Protein AF-A0A358CV24-F1 (afdb_monomer_lite)

Foldseek 3Di:
DVVVLLVLLLVQLQFQAEEEEEEQEQAQWDHDPDPLPTAGDPLLLVLQVLQLPFPNGAAEYFYLAAQVSCCVRHVHDPSYWYHYNQRCDTPDPDNPDQDPVQVVLQVVLVVVLVVLCVVDVQWDWDDDSFKIKIACPPPDPVSLVVSVVCCCVPSCPDPQWHWDDDDRMIMIGNDDHANCVNVVVVCVVSVGPEYEYEYADPSCLSNLVNHDDSYAFEYEDDDDHSGPYYDDGNVVSSVSSNSSSLSSVLLSLLVPQQPPVQWAWAFLLFKIFTAHLQRKGQWIAPLGLQHFTQHPCLFFNVLLWIKGKAAPPHDPDWDKDADPLASWIWTDDPFKIKTWHKFNPPVVLQDDRFKIKIKIKMFGFHKMKIKGWTQTRSVPAQWDWDDDAQFIWTPPDPATKTKGWHPWDWDWDDDDSYIMIMTMDGDPGDMTMIITITRDNDSDDDPPADPVRSVVRNRCVRCVLLVQWAADPPPRVVLSNVLNLQSSQQNNNQLAGFLDSAWFADLDQQEARTGGRSWRFLQSQLVSQLSRLNGVRNPSLVSNLSNVLVLCVPDPALLRDARTDHSNNHQWDDKDWDCSTCGNSSHDTTIRTGPSRPWRQLLSLQSLLVSLLSCVVSVHPDDVSSLVSLVRSLVSLVVDLPDFTLYPVNFPDDGFAFLLSLLSSLNSLVSNQCCCCVPVVDHDVVSVVVSVVSLVVSVVFQQDPVLLERDGGGPDNWHFPSNLVCCVSPSDPCPDSSSVSRVVSQCVAADDVQFGWRTDDDRPGDDDGDTDDVD

Secondary structure (DSSP, 8-state):
-HHHHHHHHHHHTTSSSEEEEEESBTTTB---SSGGG----HHHHHHHHHHHHSTTEEEEEE-SS-HHHHHHHH---TTEEEEETTTTEESTT---PPPHHHHHHHHHHHHHHHHHHTT-TT-EEEE-SSEEEEE-TTS-HHHHHHHHHHHHHTGGGSTT-EEEEETTEEEEE-S---HHHHHHHHHHHHT-SEEEEEE-SGGGHHHHTT--TT-EEEEESSS--S-SEEESSHHHHHHHHHHHHHHHHHHHHHHTPPPGGGPEEEE-SS-EEEE-TTSEEEEEESSSTTS-EEE-HHHH-GGG-EEEEEESS--S--EEEESSSSS-EEEEETTEEEEEEE--GGGGGGSPSS-EEEEEEEEEEEEEEEEEE--BGGGTB-B-EEEETTEEEETT-SS-EEEE-TT-EEEEEEETTEEEEEEEEEEESSPEEEEEEES----S--TTS-HHHHHHHHHHHHHHHHTT----SSSHHHHHHHHHHHHHHB-TTT--B-S-S-EEEESSTT-S-EEE--SEEHHHHHHHHHHHHTTT--HHHHHHHHHHHHHHTTSS-GGG--SEE-TTSPPPPPPEE-TTS--GGG----EES-GGGG---GGGHHHHHHHHHHHHHTT----HHHHHHHHHHHHHHHHHTTS-B-TTTT-SS--B-BHHHHHHHHHHHHHHHHHHHHHH----HHHHHHHHHHHHHHHHHSEETTTTEE-SBTT----BGGGGHHHHTTSS-TT-HHHHHHHHHHHHHHEETTEE-SB-S--SS-S----BS--

Structure (mmCIF, N/CA/C/O backbone):
data_AF-A0A358CV24-F1
#
_entry.id   AF-A0A358CV24-F1
#
loop_
_atom_site.group_PDB
_atom_site.id
_atom_site.type_symbol
_atom_site.label_atom_id
_atom_site.label_alt_id
_atom_site.label_comp_id
_atom_site.label_asym_id
_atom_site.label_entity_id
_atom_site.label_seq_id
_atom_site.pdbx_PDB_ins_code
_atom_site.Cartn_x
_atom_site.Cartn_y
_atom_site.Cartn_z
_atom_site.occupancy
_atom_site.B_iso_or_equiv
_atom_site.auth_seq_id
_atom_site.auth_comp_id
_atom_site.auth_asym_id
_atom_site.auth_atom_id
_atom_site.pdbx_PDB_model_num
ATOM 1 N N . MET A 1 1 ? -17.899 -28.640 7.173 1.00 50.25 1 MET A N 1
ATOM 2 C CA . MET A 1 1 ? -17.112 -29.830 6.789 1.00 50.25 1 MET A CA 1
ATOM 3 C C . MET A 1 1 ? -16.443 -29.662 5.431 1.00 50.25 1 MET A C 1
ATOM 5 O O . MET A 1 1 ? -15.224 -29.727 5.407 1.00 50.25 1 MET A O 1
ATOM 9 N N . GLU A 1 2 ? -17.161 -29.410 4.322 1.00 50.69 2 GLU A N 1
ATOM 10 C CA . GLU A 1 2 ? -16.498 -29.145 3.020 1.00 50.69 2 GLU A CA 1
ATOM 11 C C . GLU A 1 2 ? -15.586 -27.906 3.051 1.00 50.69 2 GLU A C 1
ATOM 13 O O . GLU A 1 2 ? -14.439 -27.991 2.618 1.00 50.69 2 GLU A O 1
ATOM 18 N N . ASP A 1 3 ? -16.051 -26.803 3.649 1.00 61.97 3 ASP A N 1
ATOM 19 C CA . ASP A 1 3 ? -15.240 -25.586 3.827 1.00 61.97 3 ASP A CA 1
ATOM 20 C C . ASP A 1 3 ? -14.029 -25.799 4.755 1.00 61.97 3 ASP A C 1
ATOM 22 O O . ASP A 1 3 ? -13.012 -25.124 4.607 1.00 61.97 3 ASP A O 1
ATOM 26 N N . ASP A 1 4 ? -14.105 -26.757 5.686 1.00 83.38 4 ASP A N 1
ATOM 27 C CA . ASP A 1 4 ? -13.042 -27.012 6.667 1.00 83.38 4 ASP A CA 1
ATOM 28 C C . ASP A 1 4 ? -11.861 -27.759 6.030 1.00 83.38 4 ASP A C 1
ATOM 30 O O . ASP A 1 4 ? -10.704 -27.450 6.318 1.00 83.38 4 ASP A O 1
ATOM 34 N N . LEU A 1 5 ? -12.138 -28.710 5.125 1.00 89.56 5 LEU A N 1
ATOM 35 C CA . LEU A 1 5 ? -11.094 -29.386 4.349 1.00 89.56 5 LEU A CA 1
ATOM 36 C C . LEU A 1 5 ? -10.390 -28.398 3.417 1.00 89.56 5 LEU A C 1
ATOM 38 O O . LEU A 1 5 ? -9.167 -28.417 3.313 1.00 89.56 5 LEU A O 1
ATOM 42 N N . ASP A 1 6 ? -11.139 -27.516 2.758 1.00 85.38 6 ASP A N 1
ATOM 43 C CA . ASP A 1 6 ? -10.548 -26.521 1.865 1.00 85.38 6 ASP A CA 1
ATOM 44 C C . ASP A 1 6 ? -9.638 -25.539 2.615 1.00 85.38 6 ASP A C 1
ATOM 46 O O . ASP A 1 6 ? -8.533 -25.259 2.150 1.00 85.38 6 ASP A O 1
ATOM 50 N N . GLN A 1 7 ? -10.035 -25.092 3.810 1.00 81.69 7 GLN A N 1
ATOM 51 C CA . GLN A 1 7 ? -9.169 -24.290 4.679 1.00 81.69 7 GLN A CA 1
ATOM 52 C C . GLN A 1 7 ? -7.921 -25.060 5.129 1.00 81.69 7 GLN A C 1
ATOM 54 O O . GLN A 1 7 ? -6.823 -24.499 5.145 1.00 81.69 7 GLN A O 1
ATOM 59 N N . ALA A 1 8 ? -8.058 -26.346 5.467 1.00 88.94 8 ALA A N 1
ATOM 60 C CA . ALA A 1 8 ? -6.922 -27.185 5.841 1.00 88.94 8 ALA A CA 1
ATOM 61 C C . ALA A 1 8 ? -5.936 -27.369 4.673 1.00 88.94 8 ALA A C 1
ATOM 63 O O . ALA A 1 8 ? -4.725 -27.264 4.871 1.00 88.94 8 ALA A O 1
ATOM 64 N N . LEU A 1 9 ? -6.443 -27.568 3.451 1.00 93.50 9 LEU A N 1
ATOM 65 C CA . LEU A 1 9 ? -5.630 -27.656 2.235 1.00 93.50 9 LEU A CA 1
ATOM 66 C C . LEU A 1 9 ? -4.937 -26.325 1.907 1.00 93.50 9 LEU A C 1
ATOM 68 O O . LEU A 1 9 ? -3.766 -26.318 1.536 1.00 93.50 9 LEU A O 1
ATOM 72 N N . GLU A 1 10 ? -5.611 -25.190 2.092 1.00 85.06 10 GLU A N 1
ATOM 73 C CA . GLU A 1 10 ? -5.002 -23.864 1.927 1.00 85.06 10 GLU A CA 1
ATOM 74 C C . GLU A 1 10 ? -3.920 -23.574 2.974 1.00 85.06 10 GLU A C 1
ATOM 76 O O . GLU A 1 10 ? -2.909 -22.941 2.660 1.00 85.06 10 GLU A O 1
ATOM 81 N N . ALA A 1 11 ? -4.106 -24.040 4.211 1.00 82.94 11 ALA A N 1
ATOM 82 C CA . ALA A 1 11 ? -3.121 -23.895 5.275 1.00 82.94 11 ALA A CA 1
ATOM 83 C C . ALA A 1 11 ? -1.890 -24.778 5.027 1.00 82.94 11 ALA A C 1
ATOM 85 O O . ALA A 1 11 ? -0.759 -24.284 5.068 1.00 82.94 11 ALA A O 1
ATOM 86 N N . ILE A 1 12 ? -2.090 -26.066 4.717 1.00 92.94 12 ILE A N 1
ATOM 87 C CA . ILE A 1 12 ? -0.984 -27.002 4.479 1.00 92.94 12 ILE A CA 1
ATOM 88 C C . ILE A 1 12 ? -0.220 -26.676 3.187 1.00 92.94 12 ILE A C 1
ATOM 90 O O . ILE A 1 12 ? 0.981 -26.922 3.111 1.00 92.94 12 ILE A O 1
ATOM 94 N N . ALA A 1 13 ? -0.848 -26.018 2.204 1.00 90.12 13 ALA A N 1
ATOM 95 C CA . ALA A 1 13 ? -0.167 -25.515 1.008 1.00 90.12 13 ALA A CA 1
ATOM 96 C C . ALA A 1 13 ? 0.990 -24.542 1.313 1.00 90.12 13 ALA A C 1
ATOM 98 O O . ALA A 1 13 ? 1.852 -24.324 0.461 1.00 90.12 13 ALA A O 1
ATOM 99 N N . ARG A 1 14 ? 1.038 -23.954 2.516 1.00 84.50 14 ARG A N 1
ATOM 100 C CA . ARG A 1 14 ? 2.019 -22.929 2.917 1.00 84.50 14 ARG A CA 1
ATOM 101 C C . ARG A 1 14 ? 3.215 -23.482 3.697 1.00 84.50 14 ARG A C 1
ATOM 103 O O . ARG A 1 14 ? 4.063 -22.712 4.143 1.00 84.50 14 ARG A O 1
ATOM 110 N N . VAL A 1 15 ? 3.305 -24.798 3.900 1.00 81.25 15 VAL A N 1
ATOM 111 C CA . VAL A 1 15 ? 4.433 -25.397 4.639 1.00 81.25 15 VAL A CA 1
ATOM 112 C C . VAL A 1 15 ? 5.719 -25.377 3.802 1.00 81.25 15 VAL A C 1
ATOM 114 O O . VAL A 1 15 ? 5.640 -25.475 2.583 1.00 81.25 15 VAL A O 1
ATOM 117 N N . PRO A 1 16 ? 6.924 -25.288 4.387 1.00 73.44 16 PRO A N 1
ATOM 118 C CA . PRO A 1 16 ? 8.163 -25.217 3.607 1.00 73.44 16 PRO A CA 1
ATOM 119 C C . PRO A 1 16 ? 8.353 -26.386 2.630 1.00 73.44 16 PRO A C 1
ATOM 121 O O . PRO A 1 16 ? 8.578 -26.157 1.443 1.00 73.44 16 PRO A O 1
ATOM 124 N N . ILE A 1 17 ? 8.194 -27.626 3.110 1.00 86.94 17 ILE A N 1
ATOM 125 C CA . ILE A 1 17 ? 8.316 -28.846 2.298 1.00 86.94 17 ILE A CA 1
ATOM 126 C C . ILE A 1 17 ? 7.053 -29.687 2.477 1.00 86.94 17 ILE A C 1
ATOM 128 O O . ILE A 1 17 ? 6.756 -30.127 3.595 1.00 86.94 17 ILE A O 1
ATOM 132 N N . LEU A 1 18 ? 6.319 -29.896 1.384 1.00 95.19 18 LEU A N 1
ATOM 133 C CA . LEU A 1 18 ? 5.035 -30.595 1.356 1.00 95.19 18 LEU A CA 1
ATOM 134 C C . LEU A 1 18 ? 5.165 -31.950 0.654 1.00 95.19 18 LEU A C 1
ATOM 136 O O . LEU A 1 18 ? 5.666 -32.012 -0.469 1.00 95.19 18 LEU A O 1
ATOM 140 N N . LEU A 1 19 ? 4.666 -33.016 1.282 1.00 96.94 19 LEU A N 1
ATOM 141 C CA . LEU A 1 19 ? 4.455 -34.314 0.637 1.00 96.94 19 LEU A CA 1
ATOM 142 C C . LEU A 1 19 ? 2.957 -34.531 0.394 1.00 96.94 19 LEU A C 1
ATOM 144 O O . LEU A 1 19 ? 2.174 -34.559 1.339 1.00 96.94 19 LEU A O 1
ATOM 148 N N . VAL A 1 20 ? 2.565 -34.709 -0.864 1.00 97.81 20 VAL A N 1
ATOM 149 C CA . VAL A 1 20 ? 1.206 -35.083 -1.269 1.00 97.81 20 VAL A CA 1
ATOM 150 C C . VAL A 1 20 ? 1.225 -36.550 -1.679 1.00 97.81 20 VAL A C 1
ATOM 152 O O . VAL A 1 20 ? 1.819 -36.906 -2.693 1.00 97.81 20 VAL A O 1
ATOM 155 N N . ALA A 1 21 ? 0.606 -37.411 -0.884 1.00 96.62 21 ALA A N 1
ATOM 156 C CA . ALA A 1 21 ? 0.540 -38.841 -1.140 1.00 96.62 21 ALA A CA 1
ATOM 157 C C . ALA A 1 21 ? -0.914 -39.295 -1.335 1.00 96.62 21 ALA A C 1
ATOM 159 O O . ALA A 1 21 ? -1.836 -38.738 -0.738 1.00 96.62 21 ALA A O 1
ATOM 160 N N . THR A 1 22 ? -1.139 -40.296 -2.182 1.00 96.19 22 THR A N 1
ATOM 161 C CA . THR A 1 22 ? -2.480 -40.858 -2.408 1.00 96.19 22 THR A CA 1
ATOM 162 C C . THR A 1 22 ? -2.425 -42.374 -2.557 1.00 96.19 22 THR A C 1
ATOM 164 O O . THR A 1 22 ? -1.415 -42.905 -3.026 1.00 96.19 22 THR A O 1
ATOM 167 N N . ASP A 1 23 ? -3.526 -43.061 -2.251 1.00 94.44 23 ASP A N 1
ATOM 168 C CA . ASP A 1 23 ? -3.770 -44.401 -2.788 1.00 94.44 23 ASP A CA 1
ATOM 169 C C . ASP A 1 23 ? -4.151 -44.340 -4.276 1.00 94.44 23 ASP A C 1
ATOM 171 O O . ASP A 1 23 ? -4.514 -43.283 -4.806 1.00 94.44 23 ASP A O 1
ATOM 175 N N . TYR A 1 24 ? -4.031 -45.468 -4.971 1.00 92.25 24 TYR A N 1
ATOM 176 C CA . TYR A 1 24 ? -4.397 -45.617 -6.373 1.00 92.25 24 TYR A CA 1
ATOM 177 C C . TYR A 1 24 ? -5.836 -46.112 -6.556 1.00 92.25 24 TYR A C 1
ATOM 179 O O . TYR A 1 24 ? -6.666 -45.387 -7.113 1.00 92.25 24 TYR A O 1
ATOM 187 N N . ASP A 1 25 ? -6.125 -47.341 -6.125 1.00 87.19 25 ASP A N 1
ATOM 188 C CA . ASP A 1 25 ? -7.448 -47.957 -6.261 1.00 87.19 25 ASP A CA 1
ATOM 189 C C . ASP A 1 25 ? -8.433 -47.260 -5.324 1.00 87.19 25 ASP A C 1
ATOM 191 O O . ASP A 1 25 ? -8.029 -46.804 -4.272 1.00 87.19 25 ASP A O 1
ATOM 195 N N . GLY A 1 26 ? -9.683 -47.056 -5.746 1.00 86.69 26 GLY A N 1
ATOM 196 C CA . GLY A 1 26 ? -10.725 -46.368 -4.966 1.00 86.69 26 GLY A CA 1
ATOM 197 C C . GLY A 1 26 ? -10.487 -44.887 -4.632 1.00 86.69 26 GLY A C 1
ATOM 198 O O . GLY A 1 26 ? -11.436 -44.193 -4.261 1.00 86.69 26 GLY A O 1
ATOM 199 N N . THR A 1 27 ? -9.273 -44.376 -4.854 1.00 91.81 27 THR A N 1
ATOM 200 C CA . THR A 1 27 ? -8.862 -42.993 -4.587 1.00 91.81 27 THR A CA 1
ATOM 201 C C . THR A 1 27 ? -8.550 -42.222 -5.873 1.00 91.81 27 THR A C 1
ATOM 203 O O . THR A 1 27 ? -9.258 -41.272 -6.200 1.00 91.81 27 THR A O 1
ATOM 206 N N . LEU A 1 28 ? -7.518 -42.607 -6.636 1.00 91.62 28 LEU A N 1
ATOM 207 C CA . LEU A 1 28 ? -7.217 -41.983 -7.937 1.00 91.62 28 LEU A CA 1
ATOM 208 C C . LEU A 1 28 ? -8.017 -42.610 -9.077 1.00 91.62 28 LEU A C 1
ATOM 210 O O . LEU A 1 28 ? -8.346 -41.920 -10.041 1.00 91.62 28 LEU A O 1
ATOM 214 N N . SER A 1 29 ? -8.308 -43.905 -8.975 1.00 90.25 29 SER A N 1
ATOM 215 C CA . SER A 1 29 ? -9.131 -44.672 -9.906 1.00 90.25 29 SER A CA 1
ATOM 216 C C . SER A 1 29 ? -10.396 -45.150 -9.195 1.00 90.25 29 SER A C 1
ATOM 218 O O . SER A 1 29 ? -10.296 -45.665 -8.086 1.00 90.25 29 SER A O 1
ATOM 220 N N . PRO A 1 30 ? -11.584 -45.080 -9.818 1.00 86.69 30 PRO A N 1
ATOM 221 C CA . PRO A 1 30 ? -12.757 -45.786 -9.314 1.00 86.69 30 PRO A CA 1
ATOM 222 C C . PRO A 1 30 ? -12.489 -47.289 -9.154 1.00 86.69 30 PRO A C 1
ATOM 224 O O . PRO A 1 30 ? -11.718 -47.873 -9.922 1.00 86.69 30 PRO A O 1
ATOM 227 N N . ILE A 1 31 ? -13.156 -47.913 -8.180 1.00 80.94 31 ILE A N 1
ATOM 228 C CA . ILE A 1 31 ? -13.148 -49.372 -8.021 1.00 80.94 31 ILE A CA 1
ATOM 229 C C . ILE A 1 31 ? -13.923 -49.988 -9.190 1.00 80.94 31 ILE A C 1
ATOM 231 O O . ILE A 1 31 ? -15.055 -49.594 -9.471 1.00 80.94 31 ILE A O 1
ATOM 235 N N . VAL A 1 32 ? -13.308 -50.958 -9.865 1.00 81.06 32 VAL A N 1
ATOM 236 C CA . VAL A 1 32 ? -13.877 -51.687 -11.006 1.00 81.06 32 VAL A CA 1
ATOM 237 C C . VAL A 1 32 ? -13.816 -53.193 -10.757 1.00 81.06 32 VAL A C 1
ATOM 239 O O . VAL A 1 32 ? -12.933 -53.671 -10.046 1.00 81.06 32 VAL A O 1
ATOM 242 N N . ASP A 1 33 ? -14.734 -53.951 -11.363 1.00 74.25 33 ASP A N 1
ATOM 243 C CA . ASP A 1 33 ? -14.824 -55.408 -11.172 1.00 74.25 33 ASP A CA 1
ATOM 244 C C . ASP A 1 33 ? -13.575 -56.154 -11.671 1.00 74.25 33 ASP A C 1
ATOM 246 O O . ASP A 1 33 ? -13.185 -57.176 -11.102 1.00 74.25 33 ASP A O 1
ATOM 250 N N . ASN A 1 34 ? -12.940 -55.644 -12.732 1.00 76.00 34 ASN A N 1
ATOM 251 C CA . ASN A 1 34 ? -11.682 -56.160 -13.260 1.00 76.00 34 ASN A CA 1
ATOM 252 C C . ASN A 1 34 ? -10.530 -55.192 -12.930 1.00 76.00 34 ASN A C 1
ATOM 254 O O . ASN A 1 34 ? -10.442 -54.131 -13.551 1.00 76.00 34 ASN A O 1
ATOM 258 N N . PRO A 1 35 ? -9.610 -55.542 -12.012 1.00 73.75 35 PRO A N 1
ATOM 259 C CA . PRO A 1 35 ? -8.516 -54.661 -11.603 1.00 73.75 35 PRO A CA 1
ATOM 260 C C . PRO A 1 35 ? -7.606 -54.179 -12.744 1.00 73.75 35 PRO A C 1
ATOM 262 O O . PRO A 1 35 ? -6.981 -53.130 -12.601 1.00 73.75 35 PRO A O 1
ATOM 265 N N . GLU A 1 36 ? -7.508 -54.900 -13.863 1.00 76.81 36 GLU A N 1
ATOM 266 C CA . GLU A 1 36 ? -6.712 -54.481 -15.032 1.00 76.81 36 GLU A CA 1
ATOM 267 C C . GLU A 1 36 ? -7.362 -53.333 -15.829 1.00 76.81 36 GLU A C 1
ATOM 269 O O . GLU A 1 36 ? -6.699 -52.679 -16.632 1.00 76.81 36 GLU A O 1
ATOM 274 N N . GLU A 1 37 ? -8.648 -53.056 -15.599 1.00 79.00 37 GLU A N 1
ATOM 275 C CA . GLU A 1 37 ? -9.407 -51.989 -16.268 1.00 79.00 37 GLU A CA 1
ATOM 276 C C . GLU A 1 37 ? -9.441 -50.678 -15.468 1.00 79.00 37 GLU A C 1
ATOM 278 O O . GLU A 1 37 ? -9.985 -49.678 -15.945 1.00 79.00 37 GLU A O 1
ATOM 283 N N . ALA A 1 38 ? -8.846 -50.666 -14.270 1.00 80.56 38 ALA A N 1
ATOM 284 C CA . ALA A 1 38 ? -8.756 -49.489 -13.415 1.00 80.56 38 ALA A CA 1
ATOM 285 C C . ALA A 1 38 ? -7.957 -48.383 -14.123 1.00 80.56 38 ALA A C 1
ATOM 287 O O . ALA A 1 38 ? -6.815 -48.591 -14.538 1.00 80.56 38 ALA A O 1
ATOM 288 N N . LYS A 1 39 ? -8.571 -47.206 -14.285 1.00 86.12 39 LYS A N 1
ATOM 289 C CA . LYS A 1 39 ? -7.953 -46.032 -14.910 1.00 86.12 39 LYS A CA 1
ATOM 290 C C . LYS A 1 39 ? -8.112 -44.822 -14.003 1.00 86.12 39 LYS A C 1
ATOM 292 O O . LYS A 1 39 ? -9.227 -44.553 -13.550 1.00 86.12 39 LYS A O 1
ATOM 297 N N . PRO A 1 40 ? -7.037 -44.049 -13.789 1.00 88.31 40 PRO A N 1
ATOM 298 C CA . PRO A 1 40 ? -7.114 -42.893 -12.925 1.00 88.31 40 PRO A CA 1
ATOM 299 C C . PRO A 1 40 ? -7.969 -41.794 -13.559 1.00 88.31 40 PRO A C 1
ATOM 301 O O . PRO A 1 40 ? -7.990 -41.616 -14.783 1.00 88.31 40 PRO A O 1
ATOM 304 N N . VAL A 1 41 ? -8.635 -41.013 -12.713 1.00 91.06 41 VAL A N 1
ATOM 305 C CA . VAL A 1 41 ? -9.316 -39.781 -13.115 1.00 91.06 41 VAL A CA 1
ATOM 306 C C . VAL A 1 41 ? -8.276 -38.829 -13.710 1.00 91.06 41 VAL A C 1
ATOM 308 O O . VAL A 1 41 ? -7.271 -38.500 -13.075 1.00 91.06 41 VAL A O 1
ATOM 311 N N . ARG A 1 42 ? -8.502 -38.389 -14.953 1.00 89.31 42 ARG A N 1
ATOM 312 C CA . ARG A 1 42 ? -7.535 -37.594 -15.729 1.00 89.31 42 ARG A CA 1
ATOM 313 C C . ARG A 1 42 ? -7.138 -36.310 -15.000 1.00 89.31 42 ARG A C 1
ATOM 315 O O . ARG A 1 42 ? -5.974 -35.920 -15.017 1.00 89.31 42 ARG A O 1
ATOM 322 N N . GLU A 1 43 ? -8.104 -35.661 -14.371 1.00 89.56 43 GLU A N 1
ATOM 323 C CA . GLU A 1 43 ? -7.946 -34.411 -13.639 1.00 89.56 43 GLU A CA 1
ATOM 324 C C . GLU A 1 43 ? -7.030 -34.584 -12.418 1.00 89.56 43 GLU A C 1
ATOM 326 O O . GLU A 1 43 ? -6.183 -33.724 -12.177 1.00 89.56 43 GLU A O 1
ATOM 331 N N . SER A 1 44 ? -7.109 -35.719 -11.711 1.00 91.62 44 SER A N 1
ATOM 332 C CA . SER A 1 44 ? -6.200 -36.035 -10.598 1.00 91.62 44 SER A CA 1
ATOM 333 C C . SER A 1 44 ? -4.750 -36.139 -11.070 1.00 91.62 44 SER A C 1
ATOM 335 O O . SER A 1 44 ? -3.845 -35.628 -10.415 1.00 91.62 44 SER A O 1
ATOM 337 N N . ILE A 1 45 ? -4.525 -36.740 -12.242 1.00 90.38 45 ILE A N 1
ATOM 338 C CA . ILE A 1 45 ? -3.188 -36.869 -12.839 1.00 90.38 45 ILE A CA 1
ATOM 339 C C . ILE A 1 45 ? -2.618 -35.502 -13.233 1.00 90.38 45 ILE A C 1
ATOM 341 O O . ILE A 1 45 ? -1.448 -35.224 -12.975 1.00 90.38 45 ILE A O 1
ATOM 345 N N . ILE A 1 46 ? -3.438 -34.628 -13.827 1.00 86.69 46 ILE A N 1
ATOM 346 C CA . ILE A 1 46 ? -3.032 -33.254 -14.165 1.00 86.69 46 ILE A CA 1
ATOM 347 C C . ILE A 1 46 ? -2.646 -32.486 -12.894 1.00 86.69 46 ILE A C 1
ATOM 349 O O . ILE A 1 46 ? -1.600 -31.841 -12.871 1.00 86.69 46 ILE A O 1
ATOM 353 N N . ALA A 1 47 ? -3.451 -32.588 -11.834 1.00 91.38 47 ALA A N 1
ATOM 354 C CA . ALA A 1 47 ? -3.187 -31.903 -10.573 1.00 91.38 47 ALA A CA 1
ATOM 355 C C . ALA A 1 47 ? -1.919 -32.419 -9.869 1.00 91.38 47 ALA A C 1
ATOM 357 O O . ALA A 1 47 ? -1.111 -31.611 -9.416 1.00 91.38 47 ALA A O 1
ATOM 358 N N . LEU A 1 48 ? -1.698 -33.740 -9.823 1.00 93.12 48 LEU A N 1
ATOM 359 C CA . LEU A 1 48 ? -0.474 -34.324 -9.257 1.00 93.12 48 LEU A CA 1
ATOM 360 C C . LEU A 1 48 ? 0.776 -33.919 -10.040 1.00 93.12 48 LEU A C 1
ATOM 362 O O . LEU A 1 48 ? 1.791 -33.600 -9.429 1.00 93.12 48 LEU A O 1
ATOM 366 N N . ARG A 1 49 ? 0.703 -33.876 -11.378 1.00 88.62 49 ARG A N 1
ATOM 367 C CA . ARG A 1 49 ? 1.807 -33.377 -12.212 1.00 88.62 49 ARG A CA 1
ATOM 368 C C . ARG A 1 49 ? 2.085 -31.898 -11.963 1.00 88.62 49 ARG A C 1
ATOM 370 O O . ARG A 1 49 ? 3.241 -31.509 -11.858 1.00 88.62 49 ARG A O 1
ATOM 377 N N . ALA A 1 50 ? 1.046 -31.071 -11.840 1.00 85.94 50 ALA A N 1
ATOM 378 C CA . ALA A 1 50 ? 1.224 -29.666 -11.485 1.00 85.94 50 ALA A CA 1
ATOM 379 C C . ALA A 1 50 ? 1.942 -29.546 -10.131 1.00 85.94 50 ALA A C 1
ATOM 381 O O . ALA A 1 50 ? 2.994 -28.916 -10.051 1.00 85.94 50 ALA A O 1
ATOM 382 N N . LEU A 1 51 ? 1.452 -30.246 -9.101 1.00 93.19 51 LEU A N 1
ATOM 383 C CA . LEU A 1 51 ? 2.065 -30.279 -7.770 1.00 93.19 51 LEU A CA 1
ATOM 384 C C . LEU A 1 51 ? 3.518 -30.770 -7.786 1.00 93.19 51 LEU A C 1
ATOM 386 O O . LEU A 1 51 ? 4.351 -30.168 -7.116 1.00 93.19 51 LEU A O 1
ATOM 390 N N . SER A 1 52 ? 3.854 -31.814 -8.549 1.00 90.62 52 SER A N 1
ATOM 391 C CA . SER A 1 52 ? 5.217 -32.369 -8.585 1.00 90.62 52 SER A CA 1
ATOM 392 C C . SER A 1 52 ? 6.248 -31.436 -9.225 1.00 90.62 52 SER A C 1
ATOM 394 O O . SER A 1 52 ? 7.444 -31.609 -9.005 1.00 90.62 52 SER A O 1
ATOM 396 N N . THR A 1 53 ? 5.805 -30.452 -10.014 1.00 84.94 53 THR A N 1
ATOM 397 C CA . THR A 1 53 ? 6.690 -29.440 -10.620 1.00 84.94 53 THR A CA 1
ATOM 398 C C . THR A 1 53 ? 6.949 -28.233 -9.716 1.00 84.94 53 THR A C 1
ATOM 400 O O . THR A 1 53 ? 7.855 -27.444 -9.989 1.00 84.94 53 THR A O 1
ATOM 403 N N . LEU A 1 54 ? 6.178 -28.079 -8.635 1.00 83.94 54 LEU A N 1
ATOM 404 C CA . LEU A 1 54 ? 6.286 -26.949 -7.718 1.00 83.94 54 LEU A CA 1
ATOM 405 C C . LEU A 1 54 ? 7.438 -27.149 -6.722 1.00 83.94 54 LEU A C 1
ATOM 407 O O . LEU A 1 54 ? 7.579 -28.202 -6.101 1.00 83.94 54 LEU A O 1
ATOM 411 N N . SER A 1 55 ? 8.247 -26.105 -6.519 1.00 78.06 55 SER A N 1
ATOM 412 C CA . SER A 1 55 ? 9.394 -26.145 -5.600 1.00 78.06 55 SER A CA 1
ATOM 413 C C . SER A 1 55 ? 8.988 -26.572 -4.181 1.00 78.06 55 SER A C 1
ATOM 415 O O . SER A 1 55 ? 7.943 -26.168 -3.664 1.00 78.06 55 SER A O 1
ATOM 417 N N . GLY A 1 56 ? 9.799 -27.426 -3.549 1.00 82.94 56 GLY A N 1
ATOM 418 C CA . GLY A 1 56 ? 9.527 -27.948 -2.205 1.00 82.94 56 GLY A CA 1
ATOM 419 C C . GLY A 1 56 ? 8.215 -28.737 -2.094 1.00 82.94 56 GLY A C 1
ATOM 420 O O . GLY A 1 56 ? 7.620 -28.774 -1.017 1.00 82.94 56 GLY A O 1
ATOM 421 N N . THR A 1 57 ? 7.720 -29.304 -3.197 1.00 93.00 57 THR A N 1
ATOM 422 C CA . THR A 1 57 ? 6.496 -30.114 -3.240 1.00 93.00 57 THR A CA 1
ATOM 423 C C . THR A 1 57 ? 6.822 -31.470 -3.851 1.00 93.00 57 THR A C 1
ATOM 425 O O . THR A 1 57 ? 7.384 -31.558 -4.938 1.00 93.00 57 THR A O 1
ATOM 428 N N . HIS A 1 58 ? 6.487 -32.540 -3.139 1.00 93.88 58 HIS A N 1
ATOM 429 C CA . HIS A 1 58 ? 6.763 -33.912 -3.547 1.00 93.88 58 HIS A CA 1
ATOM 430 C C . HIS A 1 58 ? 5.456 -34.682 -3.643 1.00 93.88 58 HIS A C 1
ATOM 432 O O . HIS A 1 58 ? 4.597 -34.538 -2.777 1.00 93.88 58 HIS A O 1
ATOM 438 N N . CYS A 1 59 ? 5.309 -35.507 -4.677 1.00 95.81 59 CYS A N 1
ATOM 439 C CA . CYS A 1 59 ? 4.110 -36.313 -4.887 1.00 95.81 59 CYS A CA 1
ATOM 440 C C . CYS A 1 59 ? 4.437 -37.807 -4.839 1.00 95.81 59 CYS A C 1
ATOM 442 O O . CYS A 1 59 ? 5.479 -38.223 -5.352 1.00 95.81 59 CYS A O 1
ATOM 444 N N . ALA A 1 60 ? 3.545 -38.606 -4.254 1.00 93.94 60 ALA A N 1
ATOM 445 C CA . ALA A 1 60 ? 3.656 -40.060 -4.218 1.00 93.94 60 ALA A CA 1
ATOM 446 C C . ALA A 1 60 ? 2.309 -40.757 -4.445 1.00 93.94 60 ALA A C 1
ATOM 448 O O . ALA A 1 60 ? 1.269 -40.268 -4.010 1.00 93.94 60 ALA A O 1
ATOM 449 N N . VAL A 1 61 ? 2.345 -41.933 -5.069 1.00 93.69 61 VAL A N 1
ATOM 450 C CA . VAL A 1 61 ? 1.201 -42.846 -5.163 1.00 93.69 61 VAL A CA 1
ATOM 451 C C . VAL A 1 61 ? 1.589 -44.174 -4.531 1.00 93.69 61 VAL A C 1
ATOM 453 O O . VAL A 1 61 ? 2.564 -44.799 -4.952 1.00 93.69 61 VAL A O 1
ATOM 456 N N . ILE A 1 62 ? 0.841 -44.588 -3.510 1.00 91.56 62 ILE A N 1
ATOM 457 C CA . ILE A 1 62 ? 1.108 -45.781 -2.704 1.00 91.56 62 ILE A CA 1
ATOM 458 C C . ILE A 1 62 ? -0.007 -46.781 -2.955 1.00 91.56 62 ILE A C 1
ATOM 460 O O . ILE A 1 62 ? -1.139 -46.503 -2.608 1.00 91.56 62 ILE A O 1
ATOM 464 N N . SER A 1 63 ? 0.298 -47.952 -3.510 1.00 87.31 63 SER A N 1
ATOM 465 C CA . SER A 1 63 ? -0.707 -48.965 -3.844 1.00 87.31 63 SER A CA 1
ATOM 466 C C . SER A 1 63 ? -0.346 -50.341 -3.286 1.00 87.31 63 SER A C 1
ATOM 468 O O . SER A 1 63 ? 0.823 -50.667 -3.060 1.00 87.31 63 SER A O 1
ATOM 470 N N . GLY A 1 64 ? -1.361 -51.186 -3.097 1.00 81.62 64 GLY A N 1
ATOM 471 C CA . GLY A 1 64 ? -1.183 -52.621 -2.863 1.00 81.62 64 GLY A CA 1
ATOM 472 C C . GLY A 1 64 ? -0.744 -53.412 -4.103 1.00 81.62 64 GLY A C 1
ATOM 473 O O . GLY A 1 64 ? -0.283 -54.545 -3.968 1.00 81.62 64 GLY A O 1
ATOM 474 N N . ARG A 1 65 ? -0.861 -52.831 -5.304 1.00 82.25 65 ARG A N 1
ATOM 475 C CA . ARG A 1 65 ? -0.433 -53.440 -6.575 1.00 82.25 65 ARG A CA 1
ATOM 476 C C . ARG A 1 65 ? 1.084 -53.555 -6.668 1.00 82.25 65 ARG A C 1
ATOM 478 O O . ARG A 1 65 ? 1.795 -52.774 -6.043 1.00 82.25 65 ARG A O 1
ATOM 485 N N . SER A 1 66 ? 1.583 -54.477 -7.495 1.00 80.62 66 SER A N 1
ATOM 486 C CA . SER A 1 66 ? 3.014 -54.507 -7.815 1.00 80.62 66 SER A CA 1
ATOM 487 C C . SER A 1 66 ? 3.441 -53.184 -8.455 1.00 80.62 66 SER A C 1
ATOM 489 O O . SER A 1 66 ? 2.645 -52.516 -9.126 1.00 80.62 66 SER A O 1
ATOM 491 N N . LEU A 1 67 ? 4.701 -52.797 -8.273 1.00 81.31 67 LEU A N 1
ATOM 492 C CA . LEU A 1 67 ? 5.216 -51.551 -8.833 1.00 81.31 67 LEU A CA 1
ATOM 493 C C . LEU A 1 67 ? 5.127 -51.537 -10.366 1.00 81.31 67 LEU A C 1
ATOM 495 O O . LEU A 1 67 ? 4.803 -50.505 -10.952 1.00 81.31 67 LEU A O 1
ATOM 499 N N . SER A 1 68 ? 5.362 -52.682 -11.014 1.00 77.94 68 SER A N 1
ATOM 500 C CA . SER A 1 68 ? 5.223 -52.816 -12.467 1.00 77.94 68 SER A CA 1
ATOM 501 C C . SER A 1 68 ? 3.789 -52.587 -12.935 1.00 77.94 68 SER A C 1
ATOM 503 O O . SER A 1 68 ? 3.579 -51.900 -13.933 1.00 77.94 68 SER A O 1
ATOM 505 N N . ASP A 1 69 ? 2.798 -53.114 -12.211 1.00 79.31 69 ASP A N 1
ATOM 506 C CA . ASP A 1 69 ? 1.389 -52.927 -12.571 1.00 79.31 69 ASP A CA 1
ATOM 507 C C . ASP A 1 69 ? 0.959 -51.476 -12.348 1.00 79.31 69 ASP A C 1
ATOM 509 O O . ASP A 1 69 ? 0.286 -50.886 -13.194 1.00 79.31 69 ASP A O 1
ATOM 513 N N . LEU A 1 70 ? 1.399 -50.870 -11.240 1.00 83.31 70 LEU A N 1
ATOM 514 C CA . LEU A 1 70 ? 1.123 -49.471 -10.925 1.00 83.31 70 LEU A CA 1
ATOM 515 C C . LEU A 1 70 ? 1.725 -48.523 -11.975 1.00 83.31 70 LEU A C 1
ATOM 517 O O . LEU A 1 70 ? 1.049 -47.597 -12.429 1.00 83.31 70 LEU A O 1
ATOM 521 N N . ALA A 1 71 ? 2.968 -48.757 -12.400 1.00 82.12 71 ALA A N 1
ATOM 522 C CA . ALA A 1 71 ? 3.625 -47.956 -13.433 1.00 82.12 71 ALA A CA 1
ATOM 523 C C . ALA A 1 71 ? 2.892 -48.049 -14.784 1.00 82.12 71 ALA A C 1
ATOM 525 O O . ALA A 1 71 ? 2.649 -47.029 -15.430 1.00 82.12 71 ALA A O 1
ATOM 526 N N . ASN A 1 72 ? 2.469 -49.255 -15.176 1.00 80.56 72 ASN A N 1
ATOM 527 C CA . ASN A 1 72 ? 1.760 -49.479 -16.436 1.00 80.56 72 ASN A CA 1
ATOM 528 C C . ASN A 1 72 ? 0.367 -48.826 -16.463 1.00 80.56 72 ASN A C 1
ATOM 530 O O . ASN A 1 72 ? -0.043 -48.291 -17.493 1.00 80.56 72 ASN A O 1
ATOM 534 N N . LEU A 1 73 ? -0.366 -48.862 -15.347 1.00 76.81 73 LEU A N 1
ATOM 535 C CA . LEU A 1 73 ? -1.756 -48.394 -15.279 1.00 76.81 73 LEU A CA 1
ATOM 536 C C . LEU A 1 73 ? -1.889 -46.898 -14.974 1.00 76.81 73 LEU A C 1
ATOM 538 O O . LEU A 1 73 ? -2.863 -46.261 -15.379 1.00 76.81 73 LEU A O 1
ATOM 542 N N . SER A 1 74 ? -0.933 -46.315 -14.253 1.00 69.69 74 SER A N 1
ATOM 543 C CA . SER A 1 74 ? -1.032 -44.922 -13.807 1.00 69.69 74 SER A CA 1
ATOM 544 C C . SER A 1 74 ? -0.639 -43.901 -14.880 1.00 69.69 74 SER A C 1
ATOM 546 O O . SER A 1 74 ? -1.139 -42.777 -14.849 1.00 69.69 74 SER A O 1
ATOM 548 N N . SER A 1 75 ? 0.208 -44.276 -15.853 1.00 69.56 75 SER A N 1
ATOM 549 C CA . SER A 1 75 ? 0.788 -43.345 -16.844 1.00 69.56 75 SER A CA 1
ATOM 550 C C . SER A 1 75 ? 1.443 -42.103 -16.207 1.00 69.56 75 SER A C 1
ATOM 552 O O . SER A 1 75 ? 1.434 -41.021 -16.801 1.00 69.56 75 SER A O 1
ATOM 554 N N . LEU A 1 76 ? 1.953 -42.245 -14.980 1.00 72.38 76 LEU A N 1
ATOM 555 C CA . LEU A 1 76 ? 2.612 -41.186 -14.218 1.00 72.38 76 LEU A CA 1
ATOM 556 C C . LEU A 1 76 ? 4.097 -41.096 -14.594 1.00 72.38 76 LEU A C 1
ATOM 558 O O . LEU A 1 76 ? 4.753 -42.110 -14.817 1.00 72.38 76 LEU A O 1
ATOM 562 N N . ASP A 1 77 ? 4.615 -39.871 -14.686 1.00 63.69 77 ASP A N 1
ATOM 563 C CA . ASP A 1 77 ? 5.999 -39.603 -15.100 1.00 63.69 77 ASP A CA 1
ATOM 564 C C . ASP A 1 77 ? 6.963 -39.750 -13.907 1.00 63.69 77 ASP A C 1
ATOM 566 O O . ASP A 1 77 ? 6.546 -39.652 -12.754 1.00 63.69 77 ASP A O 1
ATOM 570 N N . GLY A 1 78 ? 8.272 -39.879 -14.163 1.00 62.72 78 GLY A N 1
ATOM 571 C CA . GLY A 1 78 ? 9.307 -40.114 -13.133 1.00 62.72 78 GLY A CA 1
ATOM 572 C C . GLY A 1 78 ? 9.527 -39.003 -12.087 1.00 62.72 78 GLY A C 1
ATOM 573 O O . GLY A 1 78 ? 10.496 -39.058 -11.338 1.00 62.72 78 GLY A O 1
ATOM 574 N N . GLN A 1 79 ? 8.671 -37.977 -12.034 1.00 75.19 79 GLN A N 1
ATOM 575 C CA . GLN A 1 79 ? 8.664 -36.957 -10.974 1.00 75.19 79 GLN A CA 1
ATOM 576 C C . GLN A 1 79 ? 7.734 -37.315 -9.803 1.00 75.19 79 GLN A C 1
ATOM 578 O O . GLN A 1 79 ? 7.854 -36.726 -8.728 1.00 75.19 79 GLN A O 1
ATOM 583 N N . ILE A 1 80 ? 6.809 -38.260 -9.995 1.00 88.19 80 ILE A N 1
ATOM 584 C CA . ILE A 1 80 ? 5.894 -38.738 -8.954 1.00 88.19 80 ILE A CA 1
ATOM 585 C C . ILE A 1 80 ? 6.406 -40.087 -8.456 1.00 88.19 80 ILE A C 1
ATOM 587 O O . ILE A 1 80 ? 6.623 -41.007 -9.239 1.00 88.19 80 ILE A O 1
ATOM 591 N N . MET A 1 81 ? 6.604 -40.210 -7.145 1.00 89.56 81 MET A N 1
ATOM 592 C CA . MET A 1 81 ? 7.138 -41.430 -6.543 1.00 89.56 81 MET A CA 1
ATOM 593 C C . MET A 1 81 ? 6.079 -42.535 -6.555 1.00 89.56 81 MET A C 1
ATOM 595 O O . MET A 1 81 ? 5.030 -42.396 -5.929 1.00 89.56 81 MET A O 1
ATOM 599 N N . LEU A 1 82 ? 6.360 -43.643 -7.238 1.00 88.81 82 LEU A N 1
ATOM 600 C CA . LEU A 1 82 ? 5.488 -44.816 -7.246 1.00 88.81 82 LEU A CA 1
ATOM 601 C C . LEU A 1 82 ? 5.943 -45.827 -6.199 1.00 88.81 82 LEU A C 1
ATOM 603 O O . LEU A 1 82 ? 7.124 -46.185 -6.133 1.00 88.81 82 LEU A O 1
ATOM 607 N N . VAL A 1 83 ? 4.989 -46.295 -5.398 1.00 85.44 83 VAL A N 1
ATOM 608 C CA . VAL A 1 83 ? 5.223 -47.282 -4.350 1.00 85.44 83 VAL A CA 1
ATOM 609 C C . VAL A 1 83 ? 4.221 -48.424 -4.480 1.00 85.44 83 VAL A C 1
ATOM 611 O O . VAL A 1 83 ? 3.015 -48.225 -4.356 1.00 85.44 83 VAL A O 1
ATOM 614 N N . GLY A 1 84 ? 4.734 -49.626 -4.726 1.00 81.75 84 GLY A N 1
ATOM 615 C CA . GLY A 1 84 ? 3.954 -50.849 -4.865 1.00 81.75 84 GLY A CA 1
ATOM 616 C C . GLY A 1 84 ? 3.963 -51.722 -3.610 1.00 81.75 84 GLY A C 1
ATOM 617 O O . GLY A 1 84 ? 4.747 -51.530 -2.670 1.00 81.75 84 GLY A O 1
ATOM 618 N N . SER A 1 85 ? 3.095 -52.730 -3.620 1.00 77.06 85 SER A N 1
ATOM 619 C CA . SER A 1 85 ? 3.004 -53.802 -2.631 1.00 77.06 85 SER A CA 1
ATOM 620 C C . SER A 1 85 ? 2.900 -53.274 -1.187 1.00 77.06 85 SER A C 1
ATOM 622 O O . SER A 1 85 ? 3.512 -53.816 -0.267 1.00 77.06 85 SER A O 1
ATOM 624 N N . HIS A 1 86 ? 2.120 -52.203 -0.987 1.00 68.06 86 HIS A N 1
ATOM 625 C CA . HIS A 1 86 ? 1.927 -51.486 0.285 1.00 68.06 86 HIS A CA 1
ATOM 626 C C . HIS A 1 86 ? 3.221 -50.936 0.912 1.00 68.06 86 HIS A C 1
ATOM 628 O O . HIS A 1 86 ? 3.351 -50.891 2.137 1.00 68.06 86 HIS A O 1
ATOM 634 N N . GLY A 1 87 ? 4.199 -50.529 0.098 1.00 68.19 87 GLY A N 1
ATOM 635 C CA . GLY A 1 87 ? 5.461 -49.990 0.616 1.00 68.19 87 GLY A CA 1
ATOM 636 C C . GLY A 1 87 ? 6.614 -50.981 0.656 1.00 68.19 87 GLY A C 1
ATOM 637 O O . GLY A 1 87 ? 7.595 -50.725 1.353 1.00 68.19 87 GLY A O 1
ATOM 638 N N . SER A 1 88 ? 6.523 -52.114 -0.047 1.00 62.88 88 SER A N 1
ATOM 639 C CA . SER A 1 88 ? 7.653 -53.042 -0.187 1.00 62.88 88 SER A CA 1
ATOM 640 C C . SER A 1 88 ? 8.429 -52.875 -1.491 1.00 62.88 88 SER A C 1
ATOM 642 O O . SER A 1 88 ? 9.556 -53.357 -1.579 1.00 62.88 88 SER A O 1
ATOM 644 N N . GLU A 1 89 ? 7.851 -52.206 -2.488 1.00 67.94 89 GLU A N 1
ATOM 645 C CA . GLU A 1 89 ? 8.469 -51.948 -3.790 1.00 67.94 89 GLU A CA 1
ATOM 646 C C . GLU A 1 89 ? 8.434 -50.455 -4.092 1.00 67.94 89 GLU A C 1
ATOM 648 O O . GLU A 1 89 ? 7.412 -49.805 -3.898 1.00 67.94 89 GLU A O 1
ATOM 653 N N . PHE A 1 90 ? 9.537 -49.913 -4.589 1.00 70.25 90 PHE A N 1
ATOM 654 C CA . PHE A 1 90 ? 9.640 -48.512 -4.968 1.00 70.25 90 PHE A CA 1
ATOM 655 C C . PHE A 1 90 ? 10.407 -48.405 -6.280 1.00 70.25 90 PHE A C 1
ATOM 657 O O . PHE A 1 90 ? 11.239 -49.263 -6.587 1.00 70.25 90 PHE A O 1
ATOM 664 N N . ASP A 1 91 ? 10.146 -47.338 -7.029 1.00 65.50 91 ASP A N 1
ATOM 665 C CA . ASP A 1 91 ? 10.925 -47.012 -8.223 1.00 65.50 91 ASP A CA 1
ATOM 666 C C . ASP A 1 91 ? 12.425 -46.818 -7.894 1.00 65.50 91 ASP A C 1
ATOM 668 O O . ASP A 1 91 ? 12.765 -46.549 -6.737 1.00 65.50 91 ASP A O 1
ATOM 672 N N . GLN A 1 92 ? 13.287 -46.999 -8.908 1.00 50.19 92 GLN A N 1
ATOM 673 C CA . GLN A 1 92 ? 14.698 -47.456 -8.959 1.00 50.19 92 GLN A CA 1
ATOM 674 C C . GLN A 1 92 ? 15.713 -46.975 -7.891 1.00 50.19 92 GLN A C 1
ATOM 676 O O . GLN A 1 92 ? 16.823 -47.500 -7.841 1.00 50.19 92 GLN A O 1
ATOM 681 N N . ASP A 1 93 ? 15.341 -46.083 -6.979 1.00 47.75 93 ASP A N 1
ATOM 682 C CA . ASP A 1 93 ? 16.184 -45.532 -5.914 1.00 47.75 93 ASP A CA 1
ATOM 683 C C . ASP A 1 93 ? 15.841 -46.019 -4.494 1.00 47.75 93 ASP A C 1
ATOM 685 O O . ASP A 1 93 ? 16.467 -45.580 -3.527 1.00 47.75 93 ASP A O 1
ATOM 689 N N . PHE A 1 94 ? 14.843 -46.891 -4.311 1.00 51.78 94 PHE A N 1
ATOM 690 C CA . PHE A 1 94 ? 14.445 -47.357 -2.975 1.00 51.78 94 PHE A CA 1
ATOM 691 C C . PHE A 1 94 ? 14.304 -48.886 -2.947 1.00 51.78 94 PHE A C 1
ATOM 693 O O . PHE A 1 94 ? 13.230 -49.478 -2.974 1.00 51.78 94 PHE A O 1
ATOM 700 N N . VAL A 1 95 ? 15.449 -49.562 -2.855 1.00 51.53 95 VAL A N 1
ATOM 701 C CA . VAL A 1 95 ? 15.490 -50.933 -2.340 1.00 51.53 95 VAL A CA 1
ATOM 702 C C . VAL A 1 95 ? 15.555 -50.809 -0.826 1.00 51.53 95 VAL A C 1
ATOM 704 O O . VAL A 1 95 ? 16.562 -50.354 -0.287 1.00 51.53 95 VAL A O 1
ATOM 707 N N . ARG A 1 96 ? 14.488 -51.189 -0.119 1.00 53.72 96 ARG A N 1
ATOM 708 C CA . ARG A 1 96 ? 14.552 -51.336 1.340 1.00 53.72 96 ARG A CA 1
ATOM 709 C C . ARG A 1 96 ? 15.572 -52.445 1.621 1.00 53.72 96 ARG A C 1
ATOM 711 O O . ARG A 1 96 ? 15.279 -53.619 1.399 1.00 53.72 96 ARG A O 1
ATOM 718 N N . THR A 1 97 ? 16.791 -52.085 2.014 1.00 56.34 97 THR A N 1
ATOM 719 C CA . THR A 1 97 ? 17.837 -5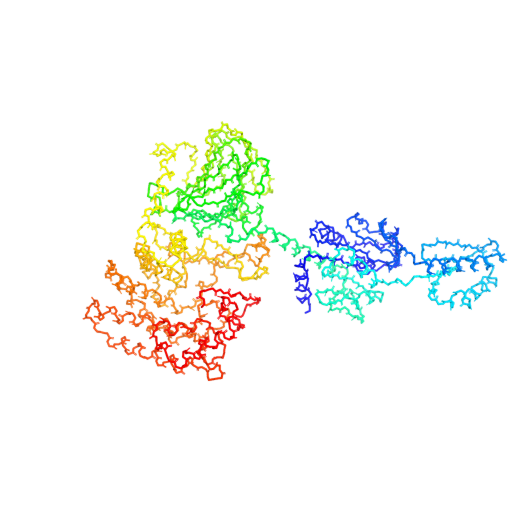3.055 2.343 1.00 56.34 97 THR A CA 1
ATOM 720 C C . THR A 1 97 ? 17.365 -53.847 3.555 1.00 56.34 97 THR A C 1
ATOM 722 O O . THR A 1 97 ? 17.107 -53.270 4.611 1.00 56.34 97 THR A O 1
ATOM 725 N N . LEU A 1 98 ? 17.194 -55.160 3.388 1.00 65.94 98 LEU A N 1
ATOM 726 C CA . LEU A 1 98 ? 16.903 -56.053 4.507 1.00 65.94 98 LEU A CA 1
ATOM 727 C C . LEU A 1 98 ? 18.009 -55.909 5.560 1.00 65.94 98 LEU A C 1
ATOM 729 O O . LEU A 1 98 ? 19.185 -55.818 5.202 1.00 65.94 98 LEU A O 1
ATOM 733 N N . THR A 1 99 ? 17.649 -55.906 6.843 1.00 72.75 99 THR A N 1
ATOM 734 C CA . THR A 1 99 ? 18.649 -56.010 7.917 1.00 72.75 99 THR A CA 1
ATOM 735 C C . THR A 1 99 ? 19.360 -57.363 7.841 1.00 72.75 99 THR A C 1
ATOM 737 O O . THR A 1 99 ? 18.798 -58.320 7.308 1.00 72.75 99 THR A O 1
ATOM 740 N N . ASP A 1 100 ? 20.563 -57.490 8.408 1.00 74.94 100 ASP A N 1
ATOM 741 C CA . ASP A 1 100 ? 21.293 -58.772 8.419 1.00 74.94 100 ASP A CA 1
ATOM 742 C C . ASP A 1 100 ? 20.443 -59.915 9.006 1.00 74.94 100 ASP A C 1
ATOM 744 O O . ASP A 1 100 ? 20.432 -61.030 8.487 1.00 74.94 100 ASP A O 1
ATOM 748 N N . GLU A 1 101 ? 19.649 -59.619 10.038 1.00 79.50 101 GLU A N 1
ATOM 749 C CA . GLU A 1 101 ? 18.698 -60.560 10.635 1.00 79.50 101 GLU A CA 1
ATOM 750 C C . GLU A 1 101 ? 17.585 -60.969 9.655 1.00 79.50 101 GLU A C 1
ATOM 752 O O . GLU A 1 101 ? 17.264 -62.151 9.538 1.00 79.50 101 GLU A O 1
ATOM 757 N N . GLN A 1 102 ? 17.034 -60.020 8.893 1.00 81.25 102 GLN A N 1
ATOM 758 C CA . GLN A 1 102 ? 16.017 -60.293 7.874 1.00 81.25 102 GLN A CA 1
ATOM 759 C C . GLN A 1 102 ? 16.588 -61.039 6.664 1.00 81.25 102 GLN A C 1
ATOM 761 O O . GLN A 1 102 ? 15.898 -61.884 6.097 1.00 81.25 102 GLN A O 1
ATOM 766 N N . VAL A 1 103 ? 17.837 -60.771 6.270 1.00 80.62 103 VAL A N 1
ATOM 767 C CA . VAL A 1 103 ? 18.536 -61.532 5.223 1.00 80.62 103 VAL A CA 1
ATOM 768 C C . VAL A 1 103 ? 18.693 -62.986 5.658 1.00 80.62 103 VAL A C 1
ATOM 770 O O . VAL A 1 103 ? 18.354 -63.892 4.894 1.00 80.62 103 VAL A O 1
ATOM 773 N N . LEU A 1 104 ? 19.138 -63.216 6.896 1.00 85.62 104 LEU A N 1
ATOM 774 C CA . LEU A 1 104 ? 19.277 -64.555 7.467 1.00 85.62 104 LEU A CA 1
ATOM 775 C C . LEU A 1 104 ? 17.925 -65.263 7.596 1.00 85.62 104 LEU A C 1
ATOM 777 O O . LEU A 1 104 ? 17.811 -66.432 7.228 1.00 85.62 104 LEU A O 1
ATOM 781 N N . LEU A 1 105 ? 16.886 -64.564 8.061 1.00 88.50 105 LEU A N 1
ATOM 782 C CA . LEU A 1 105 ? 15.538 -65.119 8.167 1.00 88.50 105 LEU A CA 1
ATOM 783 C C . LEU A 1 105 ? 14.965 -65.466 6.789 1.00 88.50 105 LEU A C 1
ATOM 785 O O . LEU A 1 105 ? 14.424 -66.554 6.610 1.00 88.50 105 LEU A O 1
ATOM 789 N N . ARG A 1 106 ? 15.136 -64.589 5.792 1.00 89.69 106 ARG A N 1
ATOM 790 C CA . ARG A 1 106 ? 14.724 -64.848 4.405 1.00 89.69 106 ARG A CA 1
ATOM 791 C C . ARG A 1 106 ? 15.445 -66.059 3.838 1.00 89.69 106 ARG A C 1
ATOM 793 O O . ARG A 1 106 ? 14.797 -66.903 3.230 1.00 89.69 106 ARG A O 1
ATOM 800 N N . GLN A 1 107 ? 16.754 -66.172 4.062 1.00 90.25 107 GLN A N 1
ATOM 801 C CA . GLN A 1 107 ? 17.515 -67.338 3.621 1.00 90.25 107 GLN A CA 1
ATOM 802 C C . GLN A 1 107 ? 17.017 -68.615 4.305 1.00 90.25 107 GLN A C 1
ATOM 804 O O . GLN A 1 107 ? 16.788 -69.617 3.639 1.00 90.25 107 GLN A O 1
ATOM 809 N N . ARG A 1 108 ? 16.732 -68.562 5.609 1.00 93.19 108 ARG A N 1
ATOM 810 C CA . ARG A 1 108 ? 16.164 -69.692 6.353 1.00 93.19 108 ARG A CA 1
ATOM 811 C C . ARG A 1 108 ? 14.795 -70.116 5.806 1.00 93.19 108 ARG A C 1
ATOM 813 O O . ARG A 1 108 ? 14.512 -71.309 5.725 1.00 93.19 108 ARG A O 1
ATOM 820 N N . VAL A 1 109 ? 13.946 -69.155 5.428 1.00 92.00 109 VAL A N 1
ATOM 821 C CA . VAL A 1 109 ? 12.643 -69.423 4.793 1.00 92.00 109 VAL A CA 1
ATOM 822 C C . VAL A 1 109 ? 12.842 -70.051 3.412 1.00 92.00 109 VAL A C 1
ATOM 824 O O . VAL A 1 109 ? 12.136 -71.000 3.074 1.00 92.00 109 VAL A O 1
ATOM 827 N N . LEU A 1 110 ? 13.821 -69.570 2.638 1.00 93.88 110 LEU A N 1
ATOM 828 C CA . LEU A 1 110 ? 14.169 -70.117 1.325 1.00 93.88 110 LEU A CA 1
ATOM 829 C C . LEU A 1 110 ? 14.599 -71.579 1.425 1.00 93.88 110 LEU A C 1
ATOM 831 O O . LEU A 1 110 ? 14.082 -72.426 0.700 1.00 93.88 110 LEU A O 1
ATOM 835 N N . ASP A 1 111 ? 15.510 -71.868 2.351 1.00 92.81 111 ASP A N 1
ATOM 836 C CA . ASP A 1 111 ? 16.057 -73.205 2.564 1.00 92.81 111 ASP A CA 1
ATOM 837 C C . ASP A 1 111 ? 14.953 -74.192 2.970 1.00 92.81 111 ASP A C 1
ATOM 839 O O . ASP A 1 111 ? 14.886 -75.311 2.455 1.00 92.81 111 ASP A O 1
ATOM 843 N N . GLU A 1 112 ? 14.032 -73.764 3.837 1.00 93.38 112 GLU A N 1
ATOM 844 C CA . GLU A 1 112 ? 12.909 -74.593 4.275 1.00 93.38 112 GLU A CA 1
ATOM 845 C C . GLU A 1 112 ? 11.880 -74.822 3.163 1.00 93.38 112 GLU A C 1
ATOM 847 O O . GLU A 1 112 ? 11.415 -75.948 2.962 1.00 93.38 112 GLU A O 1
ATOM 852 N N . MET A 1 113 ? 11.574 -73.791 2.372 1.00 94.12 113 MET A N 1
ATOM 853 C CA . MET A 1 113 ? 10.743 -73.951 1.180 1.00 94.12 113 MET A CA 1
ATOM 854 C C . MET A 1 113 ? 11.388 -74.910 0.175 1.00 94.12 113 MET A C 1
ATOM 856 O O . MET A 1 113 ? 10.695 -75.773 -0.362 1.00 94.12 113 MET A O 1
ATOM 860 N N . HIS A 1 114 ? 12.704 -74.830 -0.047 1.00 92.62 114 HIS A N 1
ATOM 861 C CA . HIS A 1 114 ? 13.423 -75.769 -0.910 1.00 92.62 114 HIS A CA 1
ATOM 862 C C . HIS A 1 114 ? 13.398 -77.201 -0.369 1.00 92.62 114 HIS A C 1
ATOM 864 O O . HIS A 1 114 ? 13.197 -78.134 -1.150 1.00 92.62 114 HIS A O 1
ATOM 870 N N . ARG A 1 115 ? 13.531 -77.395 0.951 1.00 93.81 115 ARG A N 1
ATOM 871 C CA . ARG A 1 115 ? 13.407 -78.715 1.593 1.00 93.81 115 ARG A CA 1
ATOM 872 C C . ARG A 1 115 ? 12.041 -79.347 1.321 1.00 93.81 115 ARG A C 1
ATOM 874 O O . ARG A 1 115 ? 11.964 -80.543 1.043 1.00 93.81 115 ARG A O 1
ATOM 881 N N . ILE A 1 116 ? 10.971 -78.555 1.383 1.00 91.06 116 ILE A N 1
ATOM 882 C CA . ILE A 1 116 ? 9.604 -79.018 1.105 1.00 91.06 116 ILE A CA 1
ATOM 883 C C . ILE A 1 116 ? 9.404 -79.245 -0.401 1.00 91.06 116 ILE A C 1
ATOM 885 O O . ILE A 1 116 ? 8.853 -80.271 -0.799 1.00 91.06 116 ILE A O 1
ATOM 889 N N . ALA A 1 117 ? 9.911 -78.349 -1.254 1.00 89.56 117 ALA A N 1
ATOM 890 C CA . ALA A 1 117 ? 9.829 -78.489 -2.709 1.00 89.56 117 ALA A CA 1
ATOM 891 C C . ALA A 1 117 ? 10.572 -79.730 -3.234 1.00 89.56 117 ALA A C 1
ATOM 893 O O . ALA A 1 117 ? 10.124 -80.339 -4.201 1.00 89.56 117 ALA A O 1
ATOM 894 N N . ALA A 1 118 ? 11.649 -80.169 -2.574 1.00 88.25 118 ALA A N 1
ATOM 895 C CA . ALA A 1 118 ? 12.399 -81.369 -2.957 1.00 88.25 118 ALA A CA 1
ATOM 896 C C . ALA A 1 118 ? 11.564 -82.670 -2.930 1.00 88.25 118 ALA A C 1
ATOM 898 O O . ALA A 1 118 ? 11.993 -83.690 -3.466 1.00 88.25 118 ALA A O 1
ATOM 899 N N . GLN A 1 119 ? 10.367 -82.652 -2.329 1.00 84.94 119 GLN A N 1
ATOM 900 C CA . GLN A 1 119 ? 9.447 -83.792 -2.305 1.00 84.94 119 GLN A CA 1
ATOM 901 C C . GLN A 1 119 ? 8.752 -84.049 -3.664 1.00 84.94 119 GLN A C 1
ATOM 903 O O . GLN A 1 119 ? 8.237 -85.151 -3.883 1.00 84.94 119 GLN A O 1
ATOM 908 N N . ASP A 1 120 ? 8.689 -83.055 -4.564 1.00 84.25 120 ASP A N 1
ATOM 909 C CA . ASP A 1 120 ? 8.090 -83.179 -5.903 1.00 84.25 120 ASP A CA 1
ATOM 910 C C . ASP A 1 120 ? 8.590 -82.060 -6.843 1.00 84.25 120 ASP A C 1
ATOM 912 O O . ASP A 1 120 ? 8.391 -80.880 -6.567 1.00 84.25 120 ASP A O 1
ATOM 916 N N . GLU A 1 121 ? 9.167 -82.414 -7.997 1.00 83.00 121 GLU A N 1
ATOM 917 C CA . GLU A 1 121 ? 9.747 -81.459 -8.969 1.00 83.00 121 GLU A CA 1
ATOM 918 C C . GLU A 1 121 ? 8.741 -80.439 -9.540 1.00 83.00 121 GLU A C 1
ATOM 920 O O . GLU A 1 121 ? 9.123 -79.481 -10.208 1.00 83.00 121 GLU A O 1
ATOM 925 N N . ARG A 1 122 ? 7.440 -80.635 -9.297 1.00 86.88 122 ARG A N 1
ATOM 926 C CA . ARG A 1 122 ? 6.365 -79.742 -9.753 1.00 86.88 122 ARG A CA 1
ATOM 927 C C . ARG A 1 122 ? 6.058 -78.596 -8.783 1.00 86.88 122 ARG A C 1
ATOM 929 O O . ARG A 1 122 ? 5.213 -77.760 -9.113 1.00 86.88 122 ARG A O 1
ATOM 936 N N . PHE A 1 123 ? 6.700 -78.543 -7.615 1.00 91.31 123 PHE A N 1
ATOM 937 C CA . PHE A 1 123 ? 6.697 -77.350 -6.765 1.00 91.31 123 PHE A CA 1
ATOM 938 C C . PHE A 1 123 ? 7.638 -76.287 -7.341 1.00 91.31 123 PHE A C 1
ATOM 940 O O . PHE A 1 123 ? 8.751 -76.596 -7.761 1.00 91.31 123 PHE A O 1
ATOM 947 N N . HIS A 1 124 ? 7.205 -75.026 -7.351 1.00 89.94 124 HIS A N 1
ATOM 948 C CA . HIS A 1 124 ? 8.007 -73.913 -7.859 1.00 89.94 124 HIS A CA 1
ATOM 949 C C . HIS A 1 124 ? 8.168 -72.828 -6.795 1.00 89.94 124 HIS A C 1
ATOM 951 O O . HIS A 1 124 ? 7.199 -72.450 -6.140 1.00 89.94 124 HIS A O 1
ATOM 957 N N . ILE A 1 125 ? 9.392 -72.330 -6.631 1.00 91.25 125 ILE A N 1
ATOM 958 C CA . ILE A 1 125 ? 9.725 -71.274 -5.675 1.00 91.25 125 ILE A CA 1
ATOM 959 C C . ILE A 1 125 ? 10.127 -70.028 -6.450 1.00 91.25 125 ILE A C 1
ATOM 961 O O . ILE A 1 125 ? 10.985 -70.086 -7.329 1.00 91.25 125 ILE A O 1
ATOM 965 N N . GLU A 1 126 ? 9.521 -68.906 -6.086 1.00 86.25 126 GLU A N 1
ATOM 966 C CA . GLU A 1 126 ? 9.798 -67.587 -6.638 1.00 86.25 126 GLU A CA 1
ATOM 967 C C . GLU A 1 126 ? 10.334 -66.683 -5.524 1.00 86.25 126 GLU A C 1
ATOM 969 O O . GLU A 1 126 ? 9.689 -66.481 -4.491 1.00 86.25 126 GLU A O 1
ATOM 974 N N . THR A 1 127 ? 11.533 -66.136 -5.718 1.00 81.38 127 THR A N 1
ATOM 975 C CA . THR A 1 127 ? 12.174 -65.245 -4.747 1.00 81.38 127 THR A CA 1
ATOM 976 C C . THR A 1 127 ? 11.895 -63.785 -5.078 1.00 81.38 127 THR A C 1
ATOM 978 O O . THR A 1 127 ? 12.317 -63.302 -6.128 1.00 81.38 127 THR A O 1
ATOM 981 N N . LYS A 1 128 ? 11.282 -63.059 -4.140 1.00 75.56 128 LYS A N 1
ATOM 982 C CA . LYS A 1 128 ? 11.107 -61.600 -4.182 1.00 75.56 128 LYS A CA 1
ATOM 983 C C . LYS A 1 128 ? 12.102 -60.924 -3.221 1.00 75.56 128 LYS A C 1
ATOM 985 O O . LYS A 1 128 ? 12.717 -61.617 -2.397 1.00 75.56 128 LYS A O 1
ATOM 990 N N . PRO A 1 129 ? 12.313 -59.595 -3.293 1.00 69.44 129 PRO A N 1
ATOM 991 C CA . PRO A 1 129 ? 13.295 -58.904 -2.451 1.00 69.44 129 PRO A CA 1
ATOM 992 C C . PRO A 1 129 ? 13.109 -59.142 -0.944 1.00 69.44 129 PRO A C 1
ATOM 994 O O . PRO A 1 129 ? 14.087 -59.400 -0.252 1.00 69.44 129 PRO A O 1
ATOM 997 N N . ALA A 1 130 ? 11.866 -59.148 -0.451 1.00 74.62 130 ALA A N 1
ATOM 998 C CA . ALA A 1 130 ? 11.531 -59.265 0.975 1.00 74.62 130 ALA A CA 1
ATOM 999 C C . ALA A 1 130 ? 10.654 -60.484 1.331 1.00 74.62 130 ALA A C 1
ATOM 1001 O O . ALA A 1 130 ? 10.233 -60.640 2.480 1.00 74.62 130 ALA A O 1
ATOM 1002 N N . SER A 1 131 ? 10.356 -61.346 0.359 1.00 81.56 131 SER A N 1
ATOM 1003 C CA . SER A 1 131 ? 9.469 -62.498 0.535 1.00 81.56 131 SER A CA 1
ATOM 1004 C C . SER A 1 131 ? 9.806 -63.632 -0.427 1.00 81.56 131 SER A C 1
ATOM 1006 O O . SER A 1 131 ? 10.592 -63.471 -1.364 1.00 81.56 131 SER A O 1
ATOM 1008 N N . ILE A 1 132 ? 9.239 -64.807 -0.166 1.00 87.44 132 ILE A N 1
ATOM 1009 C CA . ILE A 1 132 ? 9.431 -66.006 -0.981 1.00 87.44 132 ILE A CA 1
ATOM 1010 C C . ILE A 1 132 ? 8.068 -66.651 -1.195 1.00 87.44 132 ILE A C 1
ATOM 1012 O O . ILE A 1 132 ? 7.337 -66.888 -0.232 1.00 87.44 132 ILE A O 1
ATOM 1016 N N . ALA A 1 133 ? 7.720 -66.906 -2.453 1.00 88.25 133 ALA A N 1
ATOM 1017 C CA . ALA A 1 133 ? 6.452 -67.500 -2.846 1.00 88.25 133 ALA A CA 1
ATOM 1018 C C . ALA A 1 133 ? 6.630 -68.968 -3.252 1.00 88.25 133 ALA A C 1
ATOM 1020 O O . ALA A 1 133 ? 7.488 -69.312 -4.063 1.00 88.25 133 ALA A O 1
ATOM 1021 N N . PHE A 1 134 ? 5.785 -69.829 -2.691 1.00 91.06 134 PHE A N 1
ATOM 1022 C CA . PHE A 1 134 ? 5.735 -71.266 -2.923 1.00 91.06 134 PHE A CA 1
ATOM 1023 C C . PHE A 1 134 ? 4.495 -71.621 -3.747 1.00 91.06 134 PHE A C 1
ATOM 1025 O O . PHE A 1 134 ? 3.360 -71.567 -3.263 1.00 91.06 134 PHE A O 1
ATOM 1032 N N . HIS A 1 135 ? 4.706 -71.991 -5.006 1.00 90.12 135 HIS A N 1
ATOM 1033 C CA . HIS A 1 135 ? 3.668 -72.318 -5.980 1.00 90.12 135 HIS A CA 1
ATOM 1034 C C . HIS A 1 135 ? 3.461 -73.834 -6.071 1.00 90.12 135 HIS A C 1
ATOM 1036 O O . HIS A 1 135 ? 4.399 -74.597 -6.298 1.00 90.12 135 HIS A O 1
ATOM 1042 N N . TYR A 1 136 ? 2.206 -74.275 -5.960 1.00 90.12 136 TYR A N 1
ATOM 1043 C CA . TYR A 1 136 ? 1.825 -75.700 -5.954 1.00 90.12 136 TYR A CA 1
ATOM 1044 C C . TYR A 1 136 ? 0.705 -76.024 -6.956 1.00 90.12 136 TYR A C 1
ATOM 1046 O O . TYR A 1 136 ? -0.052 -76.984 -6.802 1.00 90.12 136 TYR A O 1
ATOM 1054 N N . ARG A 1 137 ? 0.578 -75.210 -8.009 1.00 85.31 137 ARG A N 1
ATOM 1055 C CA . ARG A 1 137 ? -0.507 -75.297 -9.001 1.00 85.31 137 ARG A CA 1
ATOM 1056 C C . ARG A 1 137 ? -0.532 -76.615 -9.782 1.00 85.31 137 ARG A C 1
ATOM 1058 O O . ARG A 1 137 ? -1.613 -77.092 -10.107 1.00 85.31 137 ARG A O 1
ATOM 1065 N N . ASN A 1 138 ? 0.634 -77.202 -10.048 1.00 80.56 138 ASN A N 1
ATOM 1066 C CA . ASN A 1 138 ? 0.787 -78.375 -10.917 1.00 80.56 138 ASN A CA 1
ATOM 1067 C C . ASN A 1 138 ? 0.956 -79.694 -10.136 1.00 80.56 138 ASN A C 1
ATOM 1069 O O . ASN A 1 138 ? 1.394 -80.699 -10.696 1.00 80.56 138 ASN A O 1
ATOM 1073 N N . VAL A 1 139 ? 0.619 -79.696 -8.843 1.00 83.12 139 VAL A N 1
ATOM 1074 C CA . VAL A 1 139 ? 0.797 -80.833 -7.928 1.00 83.12 139 VAL A CA 1
ATOM 1075 C C . VAL A 1 139 ? -0.560 -81.452 -7.578 1.00 83.12 139 VAL A C 1
ATOM 1077 O O . VAL A 1 139 ? -1.557 -80.746 -7.432 1.00 83.12 139 VAL A O 1
ATOM 1080 N N . ALA A 1 140 ? -0.613 -82.783 -7.440 1.00 83.88 140 ALA A N 1
ATOM 1081 C CA . ALA A 1 140 ? -1.819 -83.491 -7.001 1.00 83.88 140 ALA A CA 1
ATOM 1082 C C . ALA A 1 140 ? -2.284 -82.986 -5.619 1.00 83.88 140 ALA A C 1
ATOM 1084 O O . ALA A 1 140 ? -1.451 -82.787 -4.734 1.00 83.88 140 ALA A O 1
ATOM 1085 N N . ASN A 1 141 ? -3.599 -82.803 -5.430 1.00 79.56 141 ASN A N 1
ATOM 1086 C CA . ASN A 1 141 ? -4.167 -82.119 -4.255 1.00 79.56 141 ASN A CA 1
ATOM 1087 C C . ASN A 1 141 ? -3.666 -82.677 -2.914 1.00 79.56 141 ASN A C 1
ATOM 1089 O O . ASN A 1 141 ? -3.276 -81.895 -2.060 1.00 79.56 141 ASN A O 1
ATOM 1093 N N . GLU A 1 142 ? -3.577 -83.999 -2.759 1.00 83.81 142 GLU A N 1
ATOM 1094 C CA . GLU A 1 142 ? -3.134 -84.633 -1.508 1.00 83.81 142 GLU A CA 1
ATOM 1095 C C . GLU A 1 142 ? -1.686 -84.261 -1.129 1.00 83.81 142 GLU A C 1
ATOM 1097 O O . GLU A 1 142 ? -1.380 -83.972 0.027 1.00 83.81 142 GLU A O 1
ATOM 1102 N N . LYS A 1 143 ? -0.786 -84.184 -2.118 1.00 83.62 143 LYS A N 1
ATOM 1103 C CA . LYS A 1 143 ? 0.599 -83.735 -1.900 1.00 83.62 143 LYS A CA 1
ATOM 1104 C C . LYS A 1 143 ? 0.686 -82.225 -1.680 1.00 83.62 143 LYS A C 1
ATOM 1106 O O . LYS A 1 143 ? 1.490 -81.775 -0.869 1.00 83.62 143 LYS A O 1
ATOM 1111 N N . ALA A 1 144 ? -0.125 -81.451 -2.400 1.00 85.56 144 ALA A N 1
ATOM 1112 C CA . ALA A 1 144 ? -0.170 -80.000 -2.259 1.00 85.56 144 ALA A CA 1
ATOM 1113 C C . ALA A 1 144 ? -0.671 -79.582 -0.868 1.00 85.56 144 ALA A C 1
ATOM 1115 O O . ALA A 1 144 ? -0.059 -78.727 -0.238 1.00 85.56 144 ALA A O 1
ATOM 1116 N N . GLU A 1 145 ? -1.734 -80.215 -0.365 1.00 87.06 145 GLU A N 1
ATOM 1117 C CA . GLU A 1 145 ? -2.275 -79.978 0.977 1.00 87.06 145 GLU A CA 1
ATOM 1118 C C . GLU A 1 145 ? -1.258 -80.323 2.062 1.00 87.06 145 GLU A C 1
ATOM 1120 O O . GLU A 1 145 ? -1.087 -79.555 3.005 1.00 87.06 145 GLU A O 1
ATOM 1125 N N . LYS A 1 146 ? -0.518 -81.425 1.896 1.00 88.75 146 LYS A N 1
ATOM 1126 C CA . LYS A 1 146 ? 0.542 -81.804 2.834 1.00 88.75 146 LYS A CA 1
ATOM 1127 C C . LYS A 1 146 ? 1.669 -80.766 2.890 1.00 88.75 146 LYS A C 1
ATOM 1129 O O . LYS A 1 146 ? 2.046 -80.363 3.985 1.00 88.75 146 LYS A O 1
ATOM 1134 N N . ALA A 1 147 ? 2.161 -80.304 1.737 1.00 88.44 147 ALA A N 1
ATOM 1135 C CA . ALA A 1 147 ? 3.223 -79.295 1.660 1.00 88.44 147 ALA A CA 1
ATOM 1136 C C . ALA A 1 147 ? 2.771 -77.923 2.190 1.00 88.44 147 ALA A C 1
ATOM 1138 O O . ALA A 1 147 ? 3.508 -77.254 2.911 1.00 88.44 147 ALA A O 1
ATOM 1139 N N . VAL A 1 148 ? 1.536 -77.521 1.877 1.00 89.62 148 VAL A N 1
ATOM 1140 C CA . VAL A 1 148 ? 0.916 -76.304 2.416 1.00 89.62 148 VAL A CA 1
ATOM 1141 C C . VAL A 1 148 ? 0.790 -76.387 3.934 1.00 89.62 148 VAL A C 1
ATOM 1143 O O . VAL A 1 148 ? 1.170 -75.446 4.625 1.00 89.62 148 VAL A O 1
ATOM 1146 N N . ASN A 1 149 ? 0.299 -77.508 4.463 1.00 90.81 149 ASN A N 1
ATOM 1147 C CA . ASN A 1 149 ? 0.175 -77.696 5.903 1.00 90.81 149 ASN A CA 1
ATOM 1148 C C . ASN A 1 149 ? 1.552 -77.660 6.586 1.00 90.81 149 ASN A C 1
ATOM 1150 O O . ASN A 1 149 ? 1.710 -76.985 7.596 1.00 90.81 149 ASN A O 1
ATOM 1154 N N . GLU A 1 150 ? 2.566 -78.299 5.995 1.00 92.81 150 GLU A N 1
ATOM 1155 C CA . GLU A 1 150 ? 3.946 -78.282 6.500 1.00 92.81 150 GLU A CA 1
ATOM 1156 C C . GLU A 1 150 ? 4.514 -76.852 6.570 1.00 92.81 150 GLU A C 1
ATOM 1158 O O . GLU A 1 150 ? 5.070 -76.470 7.599 1.00 92.81 150 GLU A O 1
ATOM 1163 N N . LEU A 1 151 ? 4.283 -76.021 5.544 1.00 91.50 151 LEU A N 1
ATOM 1164 C CA . LEU A 1 151 ? 4.659 -74.601 5.557 1.00 91.50 151 LEU A CA 1
ATOM 1165 C C . LEU A 1 151 ? 3.913 -73.805 6.634 1.00 91.50 151 LEU A C 1
ATOM 1167 O O . LEU A 1 151 ? 4.542 -73.031 7.355 1.00 91.50 151 LEU A O 1
ATOM 1171 N N . LEU A 1 152 ? 2.595 -74.002 6.755 1.00 89.81 152 LEU A N 1
ATOM 1172 C CA . LEU A 1 152 ? 1.732 -73.270 7.690 1.00 89.81 152 LEU A CA 1
ATOM 1173 C C . LEU A 1 152 ? 1.984 -73.634 9.158 1.00 89.81 152 LEU A C 1
ATOM 1175 O O . LEU A 1 152 ? 1.856 -72.775 10.025 1.00 89.81 152 LEU A O 1
ATOM 1179 N N . THR A 1 153 ? 2.367 -74.879 9.443 1.00 90.75 153 THR A N 1
ATOM 1180 C CA . THR A 1 153 ? 2.753 -75.322 10.796 1.00 90.75 153 THR A CA 1
ATOM 1181 C C . THR A 1 153 ? 4.245 -75.150 11.096 1.00 90.75 153 THR A C 1
ATOM 1183 O O . THR A 1 153 ? 4.670 -75.412 12.218 1.00 90.75 153 THR A O 1
ATOM 1186 N N . GLY A 1 154 ? 5.039 -74.758 10.093 1.00 92.19 154 GLY A N 1
ATOM 1187 C CA . GLY A 1 154 ? 6.495 -74.648 10.154 1.00 92.19 154 GLY A CA 1
ATOM 1188 C C . GLY A 1 154 ? 6.976 -73.213 9.956 1.00 92.19 154 GLY A C 1
ATOM 1189 O O . GLY A 1 154 ? 6.844 -72.381 10.847 1.00 92.19 154 GLY A O 1
ATOM 1190 N N . ALA A 1 155 ? 7.552 -72.914 8.788 1.00 89.88 155 ALA A N 1
ATOM 1191 C CA . ALA A 1 155 ? 8.153 -71.605 8.497 1.00 89.88 155 ALA A CA 1
ATOM 1192 C C . ALA A 1 155 ? 7.199 -70.416 8.705 1.00 89.88 155 ALA A C 1
ATOM 1194 O O . ALA A 1 155 ? 7.637 -69.332 9.080 1.00 89.88 155 ALA A O 1
ATOM 1195 N N . ALA A 1 156 ? 5.896 -70.621 8.505 1.00 88.19 156 ALA A N 1
ATOM 1196 C CA . ALA A 1 156 ? 4.869 -69.614 8.747 1.00 88.19 156 ALA A CA 1
ATOM 1197 C C . ALA A 1 156 ? 4.722 -69.192 10.218 1.00 88.19 156 ALA A C 1
ATOM 1199 O O . ALA A 1 156 ? 4.175 -68.124 10.477 1.00 88.19 156 ALA A O 1
ATOM 1200 N N . THR A 1 157 ? 5.163 -70.018 11.171 1.00 89.75 157 THR A N 1
ATOM 1201 C CA . THR A 1 157 ? 5.050 -69.735 12.610 1.00 89.75 157 THR A CA 1
ATOM 1202 C C . THR A 1 157 ? 6.329 -69.137 13.192 1.00 89.75 157 THR A C 1
ATOM 1204 O O . THR A 1 157 ? 6.427 -68.994 14.409 1.00 89.75 157 THR A O 1
ATOM 1207 N N . TRP A 1 158 ? 7.346 -68.873 12.369 1.00 91.81 158 TRP A N 1
ATOM 1208 C CA . TRP A 1 158 ? 8.586 -68.263 12.836 1.00 91.81 158 TRP A CA 1
ATOM 1209 C C . TRP A 1 158 ? 8.383 -66.780 13.140 1.00 91.81 158 TRP A C 1
ATOM 1211 O O . TRP A 1 158 ? 7.636 -66.087 12.445 1.00 91.81 158 TRP A O 1
ATOM 1221 N N . ASP A 1 159 ? 9.090 -66.290 14.159 1.00 82.44 159 ASP A N 1
ATOM 1222 C CA . ASP A 1 159 ? 9.069 -64.875 14.516 1.00 82.44 159 ASP A CA 1
ATOM 1223 C C . ASP A 1 159 ? 9.444 -64.013 13.301 1.00 82.44 159 ASP A C 1
ATOM 1225 O O . ASP A 1 159 ? 10.397 -64.308 12.576 1.00 82.44 159 ASP A O 1
ATOM 1229 N N . ASN A 1 160 ? 8.672 -62.945 13.082 1.00 82.19 160 ASN A N 1
ATOM 1230 C CA . ASN A 1 160 ? 8.819 -61.995 11.972 1.00 82.19 160 ASN A CA 1
ATOM 1231 C C . ASN A 1 160 ? 8.571 -62.565 10.559 1.00 82.19 160 ASN A C 1
ATOM 1233 O O . ASN A 1 160 ? 8.927 -61.918 9.573 1.00 82.19 160 ASN A O 1
ATOM 1237 N N . VAL A 1 161 ? 7.913 -63.726 10.434 1.00 85.19 161 VAL A N 1
ATOM 1238 C CA . VAL A 1 161 ? 7.406 -64.246 9.154 1.00 85.19 161 VAL A CA 1
ATOM 1239 C C . VAL A 1 161 ? 5.897 -64.014 9.046 1.00 85.19 161 VAL A C 1
ATOM 1241 O O . VAL A 1 161 ? 5.132 -64.380 9.934 1.00 85.19 161 VAL A O 1
ATOM 1244 N N . ARG A 1 162 ? 5.437 -63.420 7.937 1.00 81.25 162 ARG A N 1
ATOM 1245 C CA . ARG A 1 162 ? 4.003 -63.264 7.633 1.00 81.25 162 ARG A CA 1
ATOM 1246 C C . ARG A 1 162 ? 3.580 -64.089 6.434 1.00 81.25 162 ARG A C 1
ATOM 1248 O O . ARG A 1 162 ? 4.243 -64.076 5.401 1.00 81.25 162 ARG A O 1
ATOM 1255 N N . VAL A 1 163 ? 2.420 -64.727 6.560 1.00 85.00 163 VAL A N 1
ATOM 1256 C CA . VAL A 1 163 ? 1.809 -65.533 5.502 1.00 85.00 163 VAL A CA 1
ATOM 1257 C C . VAL A 1 163 ? 0.864 -64.686 4.658 1.00 85.00 163 VAL A C 1
ATOM 1259 O O . VAL A 1 163 ? -0.071 -64.081 5.180 1.00 85.00 163 VAL A O 1
ATOM 1262 N N . LYS A 1 164 ? 1.052 -64.711 3.340 1.00 79.12 164 LYS A N 1
ATOM 1263 C CA . LYS A 1 164 ? 0.074 -64.264 2.345 1.00 79.12 164 LYS A CA 1
ATOM 1264 C C . LYS A 1 164 ? -0.362 -65.475 1.522 1.00 79.12 164 LYS A C 1
ATOM 1266 O O . LYS A 1 164 ? 0.459 -66.140 0.897 1.00 79.12 164 LYS A O 1
ATOM 1271 N N . SER A 1 165 ? -1.655 -65.785 1.537 1.00 73.88 165 SER A N 1
ATOM 1272 C CA . SER A 1 165 ? -2.210 -66.908 0.771 1.00 73.88 165 SER A CA 1
ATOM 1273 C C . SER A 1 165 ? -2.840 -66.407 -0.523 1.00 73.88 165 SER A C 1
ATOM 1275 O O . SER A 1 165 ? -3.641 -65.478 -0.500 1.00 73.88 165 SER A O 1
ATOM 1277 N N . GLY A 1 166 ? -2.504 -67.036 -1.647 1.00 72.19 166 GLY A N 1
ATOM 1278 C CA . GLY A 1 166 ? -3.092 -66.757 -2.956 1.00 72.19 166 GLY A CA 1
ATOM 1279 C C . GLY A 1 166 ? -3.642 -68.020 -3.620 1.00 72.19 166 GLY A C 1
ATOM 1280 O O . GLY A 1 166 ? -3.564 -69.131 -3.089 1.00 72.19 166 GLY A O 1
ATOM 1281 N N . LYS A 1 167 ? -4.200 -67.880 -4.829 1.00 73.56 167 LYS A N 1
ATOM 1282 C CA . LYS A 1 167 ? -4.767 -69.014 -5.576 1.00 73.56 167 LYS A CA 1
ATOM 1283 C C . LYS A 1 167 ? -3.665 -69.997 -6.000 1.00 73.56 167 LYS A C 1
ATOM 1285 O O . LYS A 1 167 ? -3.006 -69.805 -7.025 1.00 73.56 167 LYS A O 1
ATOM 1290 N N . LYS A 1 168 ? -3.524 -71.084 -5.232 1.00 84.12 168 LYS A N 1
ATOM 1291 C CA . LYS A 1 168 ? -2.492 -72.129 -5.385 1.00 84.12 168 LYS A CA 1
ATOM 1292 C C . LYS A 1 168 ? -1.045 -71.619 -5.183 1.00 84.12 168 LYS A C 1
ATOM 1294 O O . LYS A 1 168 ? -0.127 -72.119 -5.835 1.00 84.12 168 LYS A O 1
ATOM 1299 N N . VAL A 1 169 ? -0.859 -70.644 -4.284 1.00 87.00 169 VAL A N 1
ATOM 1300 C CA . VAL A 1 169 ? 0.450 -70.104 -3.862 1.00 87.00 169 VAL A CA 1
ATOM 1301 C C . VAL A 1 169 ? 0.419 -69.686 -2.384 1.00 87.00 169 VAL A C 1
ATOM 1303 O O . VAL A 1 169 ? -0.610 -69.205 -1.911 1.00 87.00 169 VAL A O 1
ATOM 1306 N N . ILE A 1 170 ? 1.521 -69.877 -1.653 1.00 88.50 170 ILE A N 1
ATOM 1307 C CA . ILE A 1 170 ? 1.743 -69.313 -0.309 1.00 88.50 170 ILE A CA 1
ATOM 1308 C C . ILE A 1 170 ? 3.014 -68.474 -0.336 1.00 88.50 170 ILE A C 1
ATOM 1310 O O . ILE A 1 170 ? 4.068 -68.977 -0.704 1.00 88.50 170 ILE A O 1
ATOM 1314 N N . GLU A 1 171 ? 2.925 -67.214 0.069 1.00 87.12 171 GLU A N 1
ATOM 1315 C CA . GLU A 1 171 ? 4.056 -66.297 0.169 1.00 87.12 171 GLU A CA 1
ATOM 1316 C C . GLU A 1 171 ? 4.388 -66.016 1.638 1.00 87.12 171 GLU A C 1
ATOM 1318 O O . GLU A 1 171 ? 3.507 -65.672 2.425 1.00 87.12 171 GLU A O 1
ATOM 1323 N N . LEU A 1 172 ? 5.662 -66.172 2.005 1.00 88.31 172 LEU A N 1
ATOM 1324 C CA . LEU A 1 172 ? 6.188 -65.855 3.331 1.00 88.31 172 LEU A CA 1
ATOM 1325 C C . LEU A 1 172 ? 7.079 -64.610 3.239 1.00 88.31 172 LEU A C 1
ATOM 1327 O O . LEU A 1 172 ? 8.099 -64.624 2.548 1.00 88.31 172 LEU A O 1
ATOM 1331 N N . ALA A 1 173 ? 6.681 -63.526 3.908 1.00 82.81 173 ALA A N 1
ATOM 1332 C CA . ALA A 1 173 ? 7.391 -62.245 3.920 1.00 82.81 173 ALA A CA 1
ATOM 1333 C C . ALA A 1 173 ? 8.120 -62.015 5.250 1.00 82.81 173 ALA A C 1
ATOM 1335 O O . ALA A 1 173 ? 7.559 -62.299 6.307 1.00 82.81 173 ALA A O 1
ATOM 1336 N N . VAL A 1 174 ? 9.339 -61.465 5.188 1.00 80.50 174 VAL A N 1
ATOM 1337 C CA . VAL A 1 174 ? 10.207 -61.215 6.362 1.00 80.50 174 VAL A CA 1
ATOM 1338 C C . VAL A 1 174 ? 10.294 -59.737 6.766 1.00 80.50 174 VAL A C 1
ATOM 1340 O O . VAL A 1 174 ? 11.104 -59.355 7.609 1.00 80.50 174 VAL A O 1
ATOM 1343 N N . VAL A 1 175 ? 9.487 -58.877 6.136 1.00 70.69 175 VAL A N 1
ATOM 1344 C CA . VAL A 1 175 ? 9.433 -57.436 6.413 1.00 70.69 175 VAL A CA 1
ATOM 1345 C C . VAL A 1 175 ? 8.004 -57.028 6.753 1.00 70.69 175 VAL A C 1
ATOM 1347 O O . VAL A 1 175 ? 7.063 -57.343 6.024 1.00 70.69 175 VAL A O 1
ATOM 1350 N N . HIS A 1 176 ? 7.854 -56.253 7.827 1.00 64.75 176 HIS A N 1
ATOM 1351 C CA . HIS A 1 176 ? 6.633 -55.505 8.108 1.00 64.75 176 HIS A CA 1
ATOM 1352 C C . HIS A 1 176 ? 6.580 -54.270 7.194 1.00 64.75 176 HIS A C 1
ATOM 1354 O O . HIS A 1 176 ? 7.414 -53.366 7.288 1.00 64.75 176 HIS A O 1
ATOM 1360 N N . THR A 1 177 ? 5.647 -54.275 6.245 1.00 66.38 177 THR A N 1
ATOM 1361 C CA . THR A 1 177 ? 5.349 -53.132 5.372 1.00 66.38 177 THR A CA 1
ATOM 1362 C C . THR A 1 177 ? 3.871 -52.805 5.504 1.00 66.38 177 THR A C 1
ATOM 1364 O O . THR A 1 177 ? 3.022 -53.682 5.342 1.00 66.38 177 THR A O 1
ATOM 1367 N N . SER A 1 178 ? 3.595 -51.558 5.866 1.00 80.69 178 SER A N 1
ATOM 1368 C CA . SER A 1 178 ? 2.272 -50.941 5.870 1.00 80.69 178 SER A CA 1
ATOM 1369 C C . SER A 1 178 ? 2.343 -49.634 5.081 1.00 80.69 178 SER A C 1
ATOM 1371 O O . SER A 1 178 ? 3.425 -49.049 4.938 1.00 80.69 178 SER A O 1
ATOM 1373 N N . LYS A 1 179 ? 1.191 -49.135 4.614 1.00 85.00 179 LYS A N 1
ATOM 1374 C CA . LYS A 1 179 ? 1.118 -47.800 3.999 1.00 85.00 179 LYS A CA 1
ATOM 1375 C C . LYS A 1 179 ? 1.598 -46.717 4.984 1.00 85.00 179 LYS A C 1
ATOM 1377 O O . LYS A 1 179 ? 2.278 -45.780 4.576 1.00 85.00 179 LYS A O 1
ATOM 1382 N N . GLY A 1 180 ? 1.371 -46.905 6.287 1.00 85.12 180 GLY A N 1
ATOM 1383 C CA . GLY A 1 180 ? 1.908 -46.039 7.342 1.00 85.12 180 GLY A CA 1
ATOM 1384 C C . GLY A 1 180 ? 3.435 -45.980 7.393 1.00 85.12 180 GLY A C 1
ATOM 1385 O O . GLY A 1 180 ? 4.007 -44.892 7.365 1.00 85.12 180 GLY A O 1
ATOM 1386 N N . ASP A 1 181 ? 4.114 -47.130 7.395 1.00 82.56 181 ASP A N 1
ATOM 1387 C CA . ASP A 1 181 ? 5.587 -47.161 7.396 1.00 82.56 181 ASP A CA 1
ATOM 1388 C C . ASP A 1 181 ? 6.172 -46.553 6.108 1.00 82.56 181 ASP A C 1
ATOM 1390 O O . ASP A 1 181 ? 7.279 -46.009 6.108 1.00 82.56 181 ASP A O 1
ATOM 1394 N N . CYS A 1 182 ? 5.429 -46.642 5.000 1.00 85.62 182 CYS A N 1
ATOM 1395 C CA . CYS A 1 182 ? 5.787 -45.996 3.744 1.00 85.62 182 CYS A CA 1
ATOM 1396 C C . CYS A 1 182 ? 5.716 -44.466 3.842 1.00 85.62 182 CYS A C 1
ATOM 1398 O O . CYS A 1 182 ? 6.665 -43.797 3.426 1.00 85.62 182 CYS A O 1
ATOM 1400 N N . ILE A 1 183 ? 4.646 -43.914 4.423 1.00 90.06 183 ILE A N 1
ATOM 1401 C CA . ILE A 1 183 ? 4.505 -42.466 4.634 1.00 90.06 183 ILE A CA 1
ATOM 1402 C C . ILE A 1 183 ? 5.662 -41.921 5.475 1.00 90.06 183 ILE A C 1
ATOM 1404 O O . ILE A 1 183 ? 6.277 -40.932 5.074 1.00 90.06 183 ILE A O 1
ATOM 1408 N N . ASP A 1 184 ? 6.025 -42.590 6.573 1.00 87.31 184 ASP A N 1
ATOM 1409 C CA . ASP A 1 184 ? 7.159 -42.188 7.418 1.00 87.31 184 ASP A CA 1
ATOM 1410 C C . ASP A 1 184 ? 8.482 -42.185 6.634 1.00 87.31 184 ASP A C 1
ATOM 1412 O O . ASP A 1 184 ? 9.274 -41.238 6.716 1.00 87.31 184 ASP A O 1
ATOM 1416 N N . ALA A 1 185 ? 8.712 -43.220 5.821 1.00 83.38 185 ALA A N 1
ATOM 1417 C CA . ALA A 1 185 ? 9.914 -43.325 5.003 1.00 83.38 185 ALA A CA 1
ATOM 1418 C C . ALA A 1 185 ? 9.992 -42.231 3.924 1.00 83.38 185 ALA A C 1
ATOM 1420 O O . ALA A 1 185 ? 11.052 -41.626 3.733 1.00 83.38 185 ALA A O 1
ATOM 1421 N N . LEU A 1 186 ? 8.880 -41.948 3.238 1.00 88.25 186 LEU A N 1
ATOM 1422 C CA . LEU A 1 186 ? 8.797 -40.873 2.249 1.00 88.25 186 LEU A CA 1
ATOM 1423 C C . LEU A 1 186 ? 9.007 -39.510 2.911 1.00 88.25 186 LEU A C 1
ATOM 1425 O O . LEU A 1 186 ? 9.840 -38.732 2.443 1.00 88.25 186 LEU A O 1
ATOM 1429 N N . ARG A 1 187 ? 8.321 -39.250 4.032 1.00 90.44 187 ARG A N 1
ATOM 1430 C CA . ARG A 1 187 ? 8.432 -38.008 4.808 1.00 90.44 187 ARG A CA 1
ATOM 1431 C C . ARG A 1 187 ? 9.876 -37.726 5.202 1.00 90.44 187 ARG A C 1
ATOM 1433 O O . ARG A 1 187 ? 10.365 -36.623 4.964 1.00 90.44 187 ARG A O 1
ATOM 1440 N N . HIS A 1 188 ? 10.567 -38.725 5.749 1.00 84.00 188 HIS A N 1
ATOM 1441 C CA . HIS A 1 188 ? 11.970 -38.602 6.132 1.00 84.00 188 HIS A CA 1
ATOM 1442 C C . HIS A 1 188 ? 12.879 -38.352 4.920 1.00 84.00 188 HIS A C 1
ATOM 1444 O O . HIS A 1 188 ? 13.758 -37.496 4.980 1.00 84.00 188 HIS A O 1
ATOM 1450 N N . ARG A 1 189 ? 12.665 -39.063 3.803 1.00 81.62 189 ARG A N 1
ATOM 1451 C CA . ARG A 1 189 ? 13.493 -38.942 2.591 1.00 81.62 189 ARG A CA 1
ATOM 1452 C C . ARG A 1 189 ? 13.454 -37.541 1.989 1.00 81.62 189 ARG A C 1
ATOM 1454 O O . ARG A 1 189 ? 14.501 -37.017 1.623 1.00 81.62 189 ARG A O 1
ATOM 1461 N N . VAL A 1 190 ? 12.262 -36.963 1.855 1.00 84.75 190 VAL A N 1
ATOM 1462 C CA . VAL A 1 190 ? 12.109 -35.628 1.256 1.00 84.75 190 VAL A CA 1
ATOM 1463 C C . VAL A 1 190 ? 12.238 -34.498 2.281 1.00 84.75 190 VAL A C 1
ATOM 1465 O O . VAL A 1 190 ? 12.234 -33.332 1.906 1.00 84.75 190 VAL A O 1
ATOM 1468 N N . GLY A 1 191 ? 12.348 -34.821 3.574 1.00 81.50 191 GLY A N 1
ATOM 1469 C CA . GLY A 1 191 ? 12.361 -33.831 4.652 1.00 81.50 191 GLY A CA 1
ATOM 1470 C C . GLY A 1 191 ? 11.031 -33.085 4.791 1.00 81.50 191 GLY A C 1
ATOM 1471 O O . GLY A 1 191 ? 11.022 -31.901 5.125 1.00 81.50 191 GLY A O 1
ATOM 1472 N N . ALA A 1 192 ? 9.905 -33.744 4.496 1.00 87.12 192 ALA A N 1
ATOM 1473 C CA . ALA A 1 192 ? 8.601 -33.091 4.472 1.00 87.12 192 ALA A CA 1
ATOM 1474 C C . ALA A 1 192 ? 8.172 -32.623 5.866 1.00 87.12 192 ALA A C 1
ATOM 1476 O O . ALA A 1 192 ? 8.065 -33.399 6.819 1.00 87.12 192 ALA A O 1
ATOM 1477 N N . THR A 1 193 ? 7.865 -31.330 5.951 1.00 88.31 193 THR A N 1
ATOM 1478 C CA . THR A 1 193 ? 7.372 -30.678 7.167 1.00 88.31 193 THR A CA 1
ATOM 1479 C C . THR A 1 193 ? 5.906 -31.003 7.446 1.00 88.31 193 THR A C 1
ATOM 1481 O O . THR A 1 193 ? 5.516 -31.075 8.609 1.00 88.31 193 THR A O 1
ATOM 1484 N N . ALA A 1 194 ? 5.113 -31.275 6.405 1.00 94.44 194 ALA A N 1
ATOM 1485 C CA . ALA A 1 194 ? 3.749 -31.781 6.528 1.00 94.44 194 ALA A CA 1
ATOM 1486 C C . ALA A 1 194 ? 3.383 -32.707 5.360 1.00 94.44 194 ALA A C 1
ATOM 1488 O O . ALA A 1 194 ? 4.009 -32.657 4.294 1.00 94.44 194 ALA A O 1
ATOM 1489 N N . VAL A 1 195 ? 2.371 -33.543 5.580 1.00 97.38 195 VAL A N 1
ATOM 1490 C CA . VAL A 1 195 ? 1.888 -34.549 4.630 1.00 97.38 195 VAL A CA 1
ATOM 1491 C C . VAL A 1 195 ? 0.382 -34.397 4.410 1.00 97.38 195 VAL A C 1
ATOM 1493 O O . VAL A 1 195 ? -0.382 -34.261 5.364 1.00 97.38 195 VAL A O 1
ATOM 1496 N N . VAL A 1 196 ? -0.046 -34.457 3.148 1.00 98.06 196 VAL A N 1
ATOM 1497 C CA . VAL A 1 196 ? -1.446 -34.693 2.764 1.00 98.06 196 VAL A CA 1
ATOM 1498 C C . VAL A 1 196 ? -1.564 -36.138 2.295 1.00 98.06 196 VAL A C 1
ATOM 1500 O O . VAL A 1 196 ? -0.786 -36.544 1.432 1.00 98.06 196 VAL A O 1
ATOM 1503 N N . TYR A 1 197 ? -2.529 -36.895 2.822 1.00 97.88 197 TYR A N 1
ATOM 1504 C CA . TYR A 1 197 ? -2.814 -38.257 2.367 1.00 97.88 197 TYR A CA 1
ATOM 1505 C C . TYR A 1 197 ? -4.291 -38.474 2.031 1.00 97.88 197 TYR A C 1
ATOM 1507 O O . TYR A 1 197 ? -5.161 -38.196 2.859 1.00 97.88 197 TYR A O 1
ATOM 1515 N N . PHE A 1 198 ? -4.557 -39.010 0.837 1.00 97.56 198 PHE A N 1
ATOM 1516 C CA . PHE A 1 198 ? -5.879 -39.473 0.401 1.00 97.56 198 PHE A CA 1
ATOM 1517 C C . PHE A 1 198 ? -5.893 -41.002 0.305 1.00 97.56 198 PHE A C 1
ATOM 1519 O O . PHE A 1 198 ? -5.018 -41.563 -0.352 1.00 97.56 198 PHE A O 1
ATOM 1526 N N . GLY A 1 199 ? -6.887 -41.655 0.904 1.00 95.25 199 GLY A N 1
ATOM 1527 C CA . GLY A 1 199 ? -7.055 -43.113 0.848 1.00 95.25 199 GLY A CA 1
ATOM 1528 C C . GLY A 1 199 ? -8.511 -43.537 1.041 1.00 95.25 199 GLY A C 1
ATOM 1529 O O . GLY A 1 199 ? -9.306 -42.767 1.587 1.00 95.25 199 GLY A O 1
ATOM 1530 N N . ASP A 1 200 ? -8.889 -44.733 0.606 1.00 92.69 200 ASP A N 1
ATOM 1531 C CA . ASP A 1 200 ? -10.270 -45.224 0.583 1.00 92.69 200 ASP A CA 1
ATOM 1532 C C . ASP A 1 200 ? -10.490 -46.536 1.347 1.00 92.69 200 ASP A C 1
ATOM 1534 O O . ASP A 1 200 ? -11.643 -46.850 1.660 1.00 92.69 200 ASP A O 1
ATOM 1538 N N . ASP A 1 201 ? -9.455 -47.301 1.684 1.00 86.38 201 ASP A N 1
ATOM 1539 C CA . ASP A 1 201 ? -9.631 -48.662 2.194 1.00 86.38 201 ASP A CA 1
ATOM 1540 C C . ASP A 1 201 ? -9.100 -48.869 3.622 1.00 86.38 201 ASP A C 1
ATOM 1542 O O . ASP A 1 201 ? -8.610 -47.960 4.288 1.00 86.38 201 ASP A O 1
ATOM 1546 N N . ILE A 1 202 ? -9.253 -50.091 4.141 1.00 84.69 202 ILE A N 1
ATOM 1547 C CA . ILE A 1 202 ? -8.797 -50.441 5.497 1.00 84.69 202 ILE A CA 1
ATOM 1548 C C . ILE A 1 202 ? -7.265 -50.386 5.594 1.00 84.69 202 ILE A C 1
ATOM 1550 O O . ILE A 1 202 ? -6.726 -50.144 6.671 1.00 84.69 202 ILE A O 1
ATOM 1554 N N . THR A 1 203 ? -6.545 -50.603 4.490 1.00 82.25 203 THR A N 1
ATOM 1555 C CA . THR A 1 203 ? -5.078 -50.551 4.492 1.00 82.25 203 THR A CA 1
ATOM 1556 C C . THR A 1 203 ? -4.551 -49.120 4.606 1.00 82.25 203 THR A C 1
ATOM 1558 O O . THR A 1 203 ? -3.418 -48.928 5.050 1.00 82.25 203 THR A O 1
ATOM 1561 N N . ASP A 1 204 ? -5.367 -48.116 4.269 1.00 90.56 204 ASP A N 1
ATOM 1562 C CA . ASP A 1 204 ? -5.063 -46.694 4.465 1.00 90.56 204 ASP A CA 1
ATOM 1563 C C . ASP A 1 204 ? -5.158 -46.233 5.918 1.00 90.56 204 ASP A C 1
ATOM 1565 O O . ASP A 1 204 ? -4.546 -45.228 6.281 1.00 90.56 204 ASP A O 1
ATOM 1569 N N . GLU A 1 205 ? -5.854 -46.975 6.778 1.00 90.94 205 GLU A N 1
ATOM 1570 C CA . GLU A 1 205 ? -5.948 -46.643 8.204 1.00 90.94 205 GLU A CA 1
ATOM 1571 C C . GLU A 1 205 ? -4.567 -46.638 8.875 1.00 90.94 205 GLU A C 1
ATOM 1573 O O . GLU A 1 205 ? -4.276 -45.761 9.691 1.00 90.94 205 GLU A O 1
ATOM 1578 N N . ASP A 1 206 ? -3.668 -47.531 8.447 1.00 87.00 206 ASP A N 1
ATOM 1579 C CA . ASP A 1 206 ? -2.270 -47.531 8.886 1.00 87.00 206 ASP A CA 1
ATOM 1580 C C . ASP A 1 206 ? -1.551 -46.222 8.516 1.00 87.00 206 ASP A C 1
ATOM 1582 O O . ASP A 1 206 ? -0.666 -45.782 9.248 1.00 87.00 206 ASP A O 1
ATOM 1586 N N . ALA A 1 207 ? -1.910 -45.588 7.394 1.00 89.50 207 ALA A N 1
ATOM 1587 C CA . ALA A 1 207 ? -1.370 -44.290 6.994 1.00 89.50 207 ALA A CA 1
ATOM 1588 C C . ALA A 1 207 ? -2.005 -43.143 7.786 1.00 89.50 207 ALA A C 1
ATOM 1590 O O . ALA A 1 207 ? -1.283 -42.281 8.286 1.00 89.50 207 ALA A O 1
ATOM 1591 N N . PHE A 1 208 ? -3.329 -43.148 7.969 1.00 95.12 208 PHE A N 1
ATOM 1592 C CA . PHE A 1 208 ? -4.025 -42.090 8.706 1.00 95.12 208 PHE A CA 1
ATOM 1593 C C . PHE A 1 208 ? -3.559 -41.975 10.159 1.00 95.12 208 PHE A C 1
ATOM 1595 O O . PHE A 1 208 ? -3.350 -40.863 10.636 1.00 95.12 208 PHE A O 1
ATOM 1602 N N . VAL A 1 209 ? -3.314 -43.098 10.841 1.00 91.69 209 VAL A N 1
ATOM 1603 C CA . VAL A 1 209 ? -2.847 -43.114 12.241 1.00 91.69 209 VAL A CA 1
ATOM 1604 C C . VAL A 1 209 ? -1.434 -42.527 12.406 1.00 91.69 209 VAL A C 1
ATOM 1606 O O . VAL A 1 209 ? -1.075 -42.086 13.498 1.00 91.69 209 VAL A O 1
ATOM 1609 N N . ARG A 1 210 ? -0.621 -42.494 11.341 1.00 89.94 210 ARG A N 1
ATOM 1610 C CA . ARG A 1 210 ? 0.730 -41.900 11.361 1.00 89.94 210 ARG A CA 1
ATOM 1611 C C . ARG A 1 210 ? 0.726 -40.385 11.182 1.00 89.94 210 ARG A C 1
ATOM 1613 O O . ARG A 1 210 ? 1.688 -39.729 11.579 1.00 89.94 210 ARG A O 1
ATOM 1620 N N . LEU A 1 211 ? -0.328 -39.830 10.589 1.00 91.69 211 LEU A N 1
ATOM 1621 C CA . LEU A 1 211 ? -0.434 -38.399 10.328 1.00 91.69 211 LEU A CA 1
ATOM 1622 C C . LEU A 1 211 ? -0.752 -37.628 11.611 1.00 91.69 211 LEU A C 1
ATOM 1624 O O . LEU A 1 211 ? -1.620 -38.013 12.392 1.00 91.69 211 LEU A O 1
ATOM 1628 N N . HIS A 1 212 ? -0.040 -36.525 11.840 1.00 85.25 212 HIS A N 1
ATOM 1629 C CA . HIS A 1 212 ? -0.155 -35.753 13.076 1.00 85.25 212 HIS A CA 1
ATOM 1630 C C . HIS A 1 212 ? 0.207 -34.273 12.884 1.00 85.25 212 HIS A C 1
ATOM 1632 O O . HIS A 1 212 ? 0.956 -33.894 11.984 1.00 85.25 212 HIS A O 1
ATOM 1638 N N . GLY A 1 213 ? -0.230 -33.410 13.802 1.00 83.06 213 GLY A N 1
ATOM 1639 C CA . GLY A 1 213 ? 0.123 -31.988 13.764 1.00 83.06 213 GLY A CA 1
ATOM 1640 C C . GLY A 1 213 ? -0.521 -31.273 12.566 1.00 83.06 213 GLY A C 1
ATOM 1641 O O . GLY A 1 213 ? -1.745 -31.300 12.478 1.00 83.06 213 GLY A O 1
ATOM 1642 N N . PRO A 1 214 ? 0.248 -30.608 11.678 1.00 86.31 214 PRO A N 1
ATOM 1643 C CA . PRO A 1 214 ? -0.307 -29.877 10.536 1.00 86.31 214 PRO A CA 1
ATOM 1644 C C . PRO A 1 214 ? -0.747 -30.777 9.368 1.00 86.31 214 PRO A C 1
ATOM 1646 O O . PRO A 1 214 ? -1.202 -30.241 8.364 1.00 86.31 214 PRO A O 1
ATOM 1649 N N . ASP A 1 215 ? -0.570 -32.099 9.467 1.00 95.94 215 ASP A N 1
ATOM 1650 C CA . ASP A 1 215 ? -0.902 -33.058 8.409 1.00 95.94 215 ASP A CA 1
ATOM 1651 C C . ASP A 1 215 ? -2.410 -33.116 8.115 1.00 95.94 215 ASP A C 1
ATOM 1653 O O . ASP A 1 215 ? -3.248 -32.903 8.992 1.00 95.94 215 ASP A O 1
ATOM 1657 N N . VAL A 1 216 ? -2.759 -33.463 6.874 1.00 97.12 216 VAL A N 1
ATOM 1658 C CA . VAL A 1 216 ? -4.150 -33.583 6.418 1.00 97.12 216 VAL A CA 1
ATOM 1659 C C . VAL A 1 216 ? -4.409 -35.007 5.932 1.00 97.12 216 VAL A C 1
ATOM 1661 O O . VAL A 1 216 ? -3.846 -35.444 4.931 1.00 97.12 216 VAL A O 1
ATOM 1664 N N . SER A 1 217 ? -5.287 -35.728 6.628 1.00 96.62 217 SER A N 1
ATOM 1665 C CA . SER A 1 217 ? -5.757 -37.068 6.260 1.00 96.62 217 SER A CA 1
ATOM 1666 C C . SER A 1 217 ? -7.181 -37.011 5.709 1.00 96.62 217 SER A C 1
ATOM 1668 O O . SER A 1 217 ? -8.071 -36.418 6.327 1.00 96.62 217 SER A O 1
ATOM 1670 N N . VAL A 1 218 ? -7.406 -37.624 4.545 1.00 97.00 218 VAL A N 1
ATOM 1671 C CA . VAL A 1 218 ? -8.698 -37.595 3.850 1.00 97.00 218 VAL A CA 1
ATOM 1672 C C . VAL A 1 218 ? -9.144 -39.006 3.468 1.00 97.00 218 VAL A C 1
ATOM 1674 O O . VAL A 1 218 ? -8.515 -39.659 2.636 1.00 97.00 218 VAL A O 1
ATOM 1677 N N . LYS A 1 219 ? -10.273 -39.449 4.033 1.00 96.56 219 LYS A N 1
ATOM 1678 C CA . LYS A 1 219 ? -10.949 -40.696 3.653 1.00 96.56 219 LYS A CA 1
ATOM 1679 C C . LYS A 1 219 ? -11.828 -40.480 2.422 1.00 96.56 219 LYS A C 1
ATOM 1681 O O . LYS A 1 219 ? -12.717 -39.629 2.445 1.00 96.56 219 LYS A O 1
ATOM 1686 N N . VAL A 1 220 ? -11.647 -41.287 1.384 1.00 95.62 220 VAL A N 1
ATOM 1687 C CA . VAL A 1 220 ? -12.533 -41.349 0.215 1.00 95.62 220 VAL A CA 1
ATOM 1688 C C . VAL A 1 220 ? -13.612 -42.405 0.463 1.00 95.62 220 VAL A C 1
ATOM 1690 O O . VAL A 1 220 ? -13.327 -43.520 0.901 1.00 95.62 220 VAL A O 1
ATOM 1693 N N . GLY A 1 221 ? -14.875 -42.051 0.244 1.00 91.06 221 GLY A N 1
ATOM 1694 C CA . GLY A 1 221 ? -16.016 -42.948 0.415 1.00 91.06 221 GLY A CA 1
ATOM 1695 C C . GLY A 1 221 ? -16.489 -43.130 1.865 1.00 91.06 221 GLY A C 1
ATOM 1696 O O . GLY A 1 221 ? -16.204 -42.348 2.778 1.00 91.06 221 GLY A O 1
ATOM 1697 N N . THR A 1 222 ? -17.287 -44.176 2.091 1.00 85.94 222 THR A N 1
ATOM 1698 C CA . THR A 1 222 ? -17.956 -44.465 3.375 1.00 85.94 222 THR A CA 1
ATOM 1699 C C . THR A 1 222 ? -17.115 -45.364 4.301 1.00 85.94 222 THR A C 1
ATOM 1701 O O . THR A 1 222 ? -16.020 -45.784 3.933 1.00 85.94 222 THR A O 1
ATOM 1704 N N . GLY A 1 223 ? -17.606 -45.645 5.517 1.00 86.38 223 GLY A N 1
ATOM 1705 C CA . GLY A 1 223 ? -16.961 -46.528 6.513 1.00 86.38 223 GLY A CA 1
ATOM 1706 C C . GLY A 1 223 ? -16.256 -45.775 7.645 1.00 86.38 223 GLY A C 1
ATOM 1707 O O . GLY A 1 223 ? -15.951 -44.600 7.482 1.00 86.38 223 GLY A O 1
ATOM 1708 N N . GLU A 1 224 ? -16.024 -46.404 8.797 1.00 88.00 224 GLU A N 1
ATOM 1709 C CA . GLU A 1 224 ? -15.254 -45.788 9.894 1.00 88.00 224 GLU A CA 1
ATOM 1710 C C . GLU A 1 224 ? -13.804 -45.526 9.467 1.00 88.00 224 GLU A C 1
ATOM 1712 O O . GLU A 1 224 ? -13.263 -46.274 8.657 1.00 88.00 224 GLU A O 1
ATOM 1717 N N . SER A 1 225 ? -13.208 -44.430 9.948 1.00 92.81 225 SER A N 1
ATOM 1718 C CA . SER A 1 225 ? -11.839 -44.050 9.588 1.00 92.81 225 SER A CA 1
ATOM 1719 C C . SER A 1 225 ? -11.209 -43.130 10.631 1.00 92.81 225 SER A C 1
ATOM 1721 O O . SER A 1 225 ? -11.914 -42.316 11.234 1.00 92.81 225 SER A O 1
ATOM 1723 N N . ALA A 1 226 ? -9.892 -43.240 10.808 1.00 92.06 226 ALA A N 1
ATOM 1724 C CA . ALA A 1 226 ? -9.057 -42.334 11.591 1.00 92.06 226 ALA A CA 1
ATOM 1725 C C . ALA A 1 226 ? -8.722 -41.021 10.852 1.00 92.06 226 ALA A C 1
ATOM 1727 O O . ALA A 1 226 ? -8.123 -40.125 11.448 1.00 92.06 226 ALA A O 1
ATOM 1728 N N . ALA A 1 227 ? -9.088 -40.886 9.571 1.00 92.56 227 ALA A N 1
ATOM 1729 C CA . ALA A 1 227 ? -8.874 -39.659 8.813 1.00 92.56 227 ALA A CA 1
ATOM 1730 C C . ALA A 1 227 ? -9.671 -38.472 9.384 1.00 92.56 227 ALA A C 1
ATOM 1732 O O . ALA A 1 227 ? -10.843 -38.598 9.742 1.00 92.56 227 ALA A O 1
ATOM 1733 N N . THR A 1 228 ? -9.050 -37.293 9.399 1.00 93.00 228 THR A N 1
ATOM 1734 C CA . THR A 1 228 ? -9.649 -36.054 9.913 1.00 93.00 228 THR A CA 1
ATOM 1735 C C . THR A 1 228 ? -10.775 -35.551 9.010 1.00 93.00 228 THR A C 1
ATOM 1737 O O . THR A 1 228 ? -11.754 -34.981 9.491 1.00 93.00 228 THR A O 1
ATOM 1740 N N . PHE A 1 229 ? -10.651 -35.766 7.699 1.00 95.56 229 PHE A N 1
ATOM 1741 C CA . PHE A 1 229 ? -11.611 -35.306 6.702 1.00 95.56 229 PHE A CA 1
ATOM 1742 C C . PHE A 1 229 ? -12.129 -36.457 5.846 1.00 95.56 229 PHE A C 1
ATOM 1744 O O . PHE A 1 229 ? -11.534 -37.533 5.771 1.00 95.56 229 PHE A O 1
ATOM 1751 N N . ARG A 1 230 ? -13.250 -36.214 5.163 1.00 94.88 230 ARG A N 1
ATOM 1752 C CA . ARG A 1 230 ? -13.889 -37.190 4.283 1.00 94.88 230 ARG A CA 1
ATOM 1753 C C . ARG A 1 230 ? -14.418 -36.535 3.017 1.00 94.88 230 ARG A C 1
ATOM 1755 O O . ARG A 1 230 ? -14.956 -35.433 3.084 1.00 94.88 230 ARG A O 1
ATOM 1762 N N . ILE A 1 231 ? -14.299 -37.254 1.908 1.00 94.56 231 ILE A N 1
ATOM 1763 C CA . ILE A 1 231 ? -14.861 -36.913 0.597 1.00 94.56 231 ILE A CA 1
ATOM 1764 C C . ILE A 1 231 ? -15.562 -38.128 -0.012 1.00 94.56 231 ILE A C 1
ATOM 1766 O O . ILE A 1 231 ? -15.378 -39.258 0.444 1.00 94.56 231 ILE A O 1
ATOM 1770 N N . HIS A 1 232 ? -16.404 -37.902 -1.015 1.00 90.88 232 HIS A N 1
ATOM 1771 C CA . HIS A 1 232 ? -17.329 -38.927 -1.494 1.00 90.88 232 HIS A CA 1
ATOM 1772 C C . HIS A 1 232 ? -16.706 -39.913 -2.481 1.00 90.88 232 HIS A C 1
ATOM 1774 O O . HIS A 1 232 ? -16.950 -41.115 -2.364 1.00 90.88 232 HIS A O 1
ATOM 1780 N N . ASP A 1 233 ? -15.917 -39.423 -3.436 1.00 91.50 233 ASP A N 1
ATOM 1781 C CA . ASP A 1 233 ? -15.462 -40.218 -4.575 1.00 91.50 233 ASP A CA 1
ATOM 1782 C C . ASP A 1 233 ? -14.129 -39.709 -5.179 1.00 91.50 233 ASP A C 1
ATOM 1784 O O . ASP A 1 233 ? -13.652 -38.622 -4.828 1.00 91.50 233 ASP A O 1
ATOM 1788 N N . PRO A 1 234 ? -13.518 -40.468 -6.114 1.00 92.56 234 PRO A N 1
ATOM 1789 C CA . PRO A 1 234 ? -12.305 -40.058 -6.830 1.00 92.56 234 PRO A CA 1
ATOM 1790 C C . PRO A 1 234 ? -12.388 -38.726 -7.594 1.00 92.56 234 PRO A C 1
ATOM 1792 O O . PRO A 1 234 ? -11.365 -38.089 -7.849 1.00 92.56 234 PRO A O 1
ATOM 1795 N N . THR A 1 235 ? -13.582 -38.270 -7.978 1.00 91.81 235 THR A N 1
ATOM 1796 C CA . THR A 1 235 ? -13.748 -36.984 -8.678 1.00 91.81 235 THR A CA 1
ATOM 1797 C C . THR A 1 235 ? -13.545 -35.818 -7.712 1.00 91.81 235 THR A C 1
ATOM 1799 O O . THR A 1 235 ? -12.961 -34.793 -8.074 1.00 91.81 235 THR A O 1
ATOM 1802 N N . GLU A 1 236 ? -13.969 -35.968 -6.457 1.00 93.56 236 GLU A N 1
ATOM 1803 C CA . GLU A 1 236 ? -13.664 -34.989 -5.414 1.00 93.56 236 GLU A CA 1
ATOM 1804 C C . GLU A 1 236 ? -12.174 -34.948 -5.073 1.00 93.56 236 GLU A C 1
ATOM 1806 O O . GLU A 1 236 ? -11.644 -33.852 -4.875 1.00 93.56 236 GLU A O 1
ATOM 1811 N N . VAL A 1 237 ? -11.474 -36.090 -5.099 1.00 95.19 237 VAL A N 1
ATOM 1812 C CA . VAL A 1 237 ? -10.005 -36.134 -4.951 1.00 95.19 237 VAL A CA 1
ATOM 1813 C C . VAL A 1 237 ? -9.353 -35.218 -5.989 1.00 95.19 237 VAL A C 1
ATOM 1815 O O . VAL A 1 237 ? -8.551 -34.355 -5.630 1.00 95.19 237 VAL A O 1
ATOM 1818 N N . ALA A 1 238 ? -9.764 -35.321 -7.259 1.00 93.25 238 ALA A N 1
ATOM 1819 C CA . ALA A 1 238 ? -9.255 -34.471 -8.336 1.00 93.25 238 ALA A CA 1
ATOM 1820 C C . ALA A 1 238 ? -9.453 -32.974 -8.048 1.00 93.25 238 ALA A C 1
ATOM 1822 O O . ALA A 1 238 ? -8.530 -32.171 -8.204 1.00 93.25 238 ALA A O 1
ATOM 1823 N N . ARG A 1 239 ? -10.651 -32.592 -7.582 1.00 93.19 239 ARG A N 1
ATOM 1824 C CA . ARG A 1 239 ? -10.985 -31.198 -7.248 1.00 93.19 239 ARG A CA 1
ATOM 1825 C C . ARG A 1 239 ? -10.118 -30.666 -6.104 1.00 93.19 239 ARG A C 1
ATOM 1827 O O . ARG A 1 239 ? -9.634 -29.537 -6.182 1.00 93.19 239 ARG A O 1
ATOM 1834 N N . ARG A 1 240 ? -9.904 -31.467 -5.056 1.00 95.94 240 ARG A N 1
ATOM 1835 C CA . ARG A 1 240 ? -9.094 -31.081 -3.888 1.00 95.94 240 ARG A CA 1
ATOM 1836 C C . ARG A 1 240 ? -7.605 -31.004 -4.221 1.00 95.94 240 ARG A C 1
ATOM 1838 O O . ARG A 1 240 ? -6.955 -30.046 -3.811 1.00 95.94 240 ARG A O 1
ATOM 1845 N N . LEU A 1 241 ? -7.084 -31.932 -5.025 1.00 96.56 241 LEU A N 1
ATOM 1846 C CA . LEU A 1 241 ? -5.711 -31.868 -5.535 1.00 96.56 241 LEU A CA 1
ATOM 1847 C C . LEU A 1 241 ? -5.489 -30.628 -6.408 1.00 96.56 241 LEU A C 1
ATOM 1849 O O . LEU A 1 241 ? -4.481 -29.946 -6.243 1.00 96.56 241 LEU A O 1
ATOM 1853 N N . ALA A 1 242 ? -6.435 -30.289 -7.290 1.00 90.75 242 ALA A N 1
ATOM 1854 C CA . ALA A 1 242 ? -6.346 -29.081 -8.111 1.00 90.75 242 ALA A CA 1
ATOM 1855 C C . ALA A 1 242 ? -6.341 -27.804 -7.253 1.00 90.75 242 ALA A C 1
ATOM 1857 O O . ALA A 1 242 ? -5.525 -26.911 -7.477 1.00 90.75 242 ALA A O 1
ATOM 1858 N N . ARG A 1 243 ? -7.197 -27.736 -6.224 1.00 89.69 243 ARG A N 1
ATOM 1859 C CA . ARG A 1 243 ? -7.216 -26.607 -5.281 1.00 89.69 243 ARG A CA 1
ATOM 1860 C C . ARG A 1 243 ? -5.908 -26.496 -4.495 1.00 89.69 243 ARG A C 1
ATOM 1862 O O . ARG A 1 243 ? -5.372 -25.396 -4.373 1.00 89.69 243 ARG A O 1
ATOM 1869 N N . LEU A 1 244 ? -5.375 -27.619 -4.011 1.00 95.25 244 LEU A N 1
ATOM 1870 C CA . LEU A 1 244 ? -4.079 -27.669 -3.333 1.00 95.25 244 LEU A CA 1
ATOM 1871 C C . LEU A 1 244 ? -2.949 -27.190 -4.254 1.00 95.25 244 LEU A C 1
ATOM 1873 O O . LEU A 1 244 ? -2.110 -26.406 -3.816 1.00 95.25 244 LEU A O 1
ATOM 1877 N N . ALA A 1 245 ? -2.955 -27.600 -5.527 1.00 91.44 245 ALA A N 1
ATOM 1878 C CA . ALA A 1 245 ? -1.995 -27.146 -6.531 1.00 91.44 245 ALA A CA 1
ATOM 1879 C C . ALA A 1 245 ? -2.027 -25.622 -6.692 1.00 91.44 245 ALA A C 1
ATOM 1881 O O . ALA A 1 245 ? -0.995 -24.972 -6.543 1.00 91.44 245 ALA A O 1
ATOM 1882 N N . SER A 1 246 ? -3.215 -25.044 -6.896 1.00 84.19 246 SER A N 1
ATOM 1883 C CA . SER A 1 246 ? -3.376 -23.592 -7.028 1.00 84.19 246 SER A CA 1
ATOM 1884 C C . SER A 1 246 ? -2.969 -22.831 -5.761 1.00 84.19 246 SER A C 1
ATOM 1886 O O . SER A 1 246 ? -2.331 -21.784 -5.850 1.00 84.19 246 SER A O 1
ATOM 1888 N N . ALA A 1 247 ? -3.305 -23.345 -4.573 1.00 83.44 247 ALA A N 1
ATOM 1889 C CA . ALA A 1 247 ? -2.914 -22.726 -3.306 1.00 83.44 247 ALA A CA 1
ATOM 1890 C C . ALA A 1 247 ? -1.391 -22.779 -3.087 1.00 83.44 247 ALA A C 1
ATOM 1892 O O . ALA A 1 247 ? -0.793 -21.797 -2.640 1.00 83.44 247 ALA A O 1
ATOM 1893 N N . ARG A 1 248 ? -0.756 -23.907 -3.430 1.00 86.94 248 ARG A N 1
ATOM 1894 C CA . ARG A 1 248 ? 0.695 -24.101 -3.320 1.00 86.94 248 ARG A CA 1
ATOM 1895 C C . ARG A 1 248 ? 1.451 -23.209 -4.296 1.00 86.94 248 ARG A C 1
ATOM 1897 O O . ARG A 1 248 ? 2.421 -22.571 -3.902 1.00 86.94 248 ARG A O 1
ATOM 1904 N N . GLU A 1 249 ? 0.984 -23.128 -5.536 1.00 80.81 249 GLU A N 1
ATOM 1905 C CA . GLU A 1 249 ? 1.532 -22.242 -6.563 1.00 80.81 249 GLU A CA 1
ATOM 1906 C C . GLU A 1 249 ? 1.454 -20.773 -6.128 1.00 80.81 249 GLU A C 1
ATOM 1908 O O . GLU A 1 249 ? 2.459 -20.065 -6.175 1.00 80.81 249 GLU A O 1
ATOM 1913 N N . ALA A 1 250 ? 0.303 -20.332 -5.608 1.00 70.12 250 ALA A N 1
ATOM 1914 C CA . ALA A 1 250 ? 0.132 -18.973 -5.096 1.00 70.12 250 ALA A CA 1
ATOM 1915 C C . ALA A 1 250 ? 1.071 -18.660 -3.917 1.00 70.12 250 ALA A C 1
ATOM 1917 O O . ALA A 1 250 ? 1.649 -17.575 -3.860 1.00 70.12 250 ALA A O 1
ATOM 1918 N N . PHE A 1 251 ? 1.258 -19.608 -2.992 1.00 74.25 251 PHE A N 1
ATOM 1919 C CA . PHE A 1 251 ? 2.207 -19.454 -1.888 1.00 74.25 251 PHE A CA 1
ATOM 1920 C C . PHE A 1 251 ? 3.655 -19.356 -2.379 1.00 74.25 251 PHE A C 1
ATOM 1922 O O . PHE A 1 251 ? 4.391 -18.473 -1.942 1.00 74.25 251 PHE A O 1
ATOM 1929 N N . LEU A 1 252 ? 4.069 -20.234 -3.294 1.00 69.88 252 LEU A N 1
ATOM 1930 C CA . LEU A 1 252 ? 5.437 -20.247 -3.814 1.00 69.88 252 LEU A CA 1
ATOM 1931 C C . LEU A 1 252 ? 5.743 -19.001 -4.644 1.00 69.88 252 LEU A C 1
ATOM 1933 O O . LEU A 1 252 ? 6.817 -18.429 -4.488 1.00 69.88 252 LEU A O 1
ATOM 1937 N N . ALA A 1 253 ? 4.774 -18.505 -5.418 1.00 62.22 253 ALA A N 1
ATOM 1938 C CA . ALA A 1 253 ? 4.872 -17.193 -6.053 1.00 62.22 253 ALA A CA 1
ATOM 1939 C C . ALA A 1 253 ? 5.102 -16.070 -5.024 1.00 62.22 253 ALA A C 1
ATOM 1941 O O . ALA A 1 253 ? 5.690 -15.038 -5.347 1.00 62.22 253 ALA A O 1
ATOM 1942 N N . GLY A 1 254 ? 4.660 -16.270 -3.779 1.00 54.72 254 GLY A N 1
ATOM 1943 C CA . GLY A 1 254 ? 4.881 -15.339 -2.688 1.00 54.72 254 GLY A CA 1
ATOM 1944 C C . GLY A 1 254 ? 6.157 -15.506 -1.876 1.00 54.72 254 GLY A C 1
ATOM 1945 O O . GLY A 1 254 ? 6.598 -14.525 -1.282 1.00 54.72 254 GLY A O 1
ATOM 1946 N N . ALA A 1 255 ? 6.793 -16.677 -1.892 1.00 54.47 255 ALA A N 1
ATOM 1947 C CA . ALA A 1 255 ? 8.113 -16.868 -1.289 1.00 54.47 255 ALA A CA 1
ATOM 1948 C C . ALA A 1 255 ? 9.199 -16.024 -1.990 1.00 54.47 255 ALA A C 1
ATOM 1950 O O . ALA A 1 255 ? 10.161 -15.606 -1.349 1.00 54.47 255 ALA A O 1
ATOM 1951 N N . ASP A 1 256 ? 8.995 -15.711 -3.274 1.00 63.72 256 ASP A N 1
ATOM 1952 C CA . ASP A 1 256 ? 9.875 -14.862 -4.087 1.00 63.72 256 ASP A CA 1
ATOM 1953 C C . ASP A 1 256 ? 9.455 -13.377 -4.110 1.00 63.72 256 ASP A C 1
ATOM 1955 O O . ASP A 1 256 ? 10.100 -12.550 -4.766 1.00 63.72 256 ASP A O 1
ATOM 1959 N N . ALA A 1 257 ? 8.383 -12.998 -3.400 1.00 77.88 257 ALA A N 1
ATOM 1960 C CA . ALA A 1 257 ? 7.945 -11.608 -3.344 1.00 77.88 257 ALA A CA 1
ATOM 1961 C C . ALA A 1 257 ? 8.994 -10.750 -2.627 1.00 77.88 257 ALA A C 1
ATOM 1963 O O . ALA A 1 257 ? 9.376 -10.997 -1.483 1.00 77.88 257 ALA A O 1
ATOM 1964 N N . ILE A 1 258 ? 9.451 -9.691 -3.294 1.00 88.44 258 ILE A N 1
ATOM 1965 C CA . ILE A 1 258 ? 10.403 -8.757 -2.696 1.00 88.44 258 ILE A CA 1
ATOM 1966 C C . ILE A 1 258 ? 9.693 -8.025 -1.541 1.00 88.44 258 ILE A C 1
ATOM 1968 O O . ILE A 1 258 ? 8.627 -7.438 -1.772 1.00 88.44 258 ILE A O 1
ATOM 1972 N N . PRO A 1 259 ? 10.263 -8.010 -0.319 1.00 90.44 259 PRO A N 1
ATOM 1973 C CA . PRO A 1 259 ? 9.681 -7.289 0.807 1.00 90.44 259 PRO A CA 1
ATOM 1974 C C . PRO A 1 259 ? 9.404 -5.822 0.458 1.00 90.44 259 PRO A C 1
ATOM 1976 O O . PRO A 1 259 ? 10.208 -5.168 -0.221 1.00 90.44 259 PRO A O 1
ATOM 1979 N N . ILE A 1 260 ? 8.251 -5.296 0.872 1.00 92.06 260 ILE A N 1
ATOM 1980 C CA . ILE A 1 260 ? 7.817 -3.947 0.490 1.00 92.06 260 ILE A CA 1
ATOM 1981 C C . ILE A 1 260 ? 8.806 -2.873 0.962 1.00 92.06 260 ILE A C 1
ATOM 1983 O O . ILE A 1 260 ? 9.094 -1.935 0.226 1.00 92.06 260 ILE A O 1
ATOM 1987 N N . GLU A 1 261 ? 9.429 -3.062 2.123 1.00 90.81 261 GLU A N 1
ATOM 1988 C CA . GLU A 1 261 ? 10.457 -2.184 2.685 1.00 90.81 261 GLU A CA 1
ATOM 1989 C C . GLU A 1 261 ? 11.752 -2.135 1.858 1.00 90.81 261 GLU A C 1
ATOM 1991 O O . GLU A 1 261 ? 12.570 -1.234 2.042 1.00 90.81 261 GLU A O 1
ATOM 1996 N N . ARG A 1 262 ? 11.946 -3.082 0.928 1.00 94.00 262 ARG A N 1
ATOM 1997 C CA . ARG A 1 262 ? 13.067 -3.082 -0.024 1.00 94.00 262 ARG A CA 1
ATOM 1998 C C . ARG A 1 262 ? 12.760 -2.340 -1.324 1.00 94.00 262 ARG A C 1
ATOM 2000 O O . ARG A 1 262 ? 13.634 -2.278 -2.186 1.00 94.00 262 ARG A O 1
ATOM 2007 N N . HIS A 1 263 ? 11.554 -1.801 -1.487 1.00 96.62 263 HIS A N 1
ATOM 2008 C CA . HIS A 1 263 ? 11.203 -0.990 -2.646 1.00 96.62 263 HIS A CA 1
ATOM 2009 C C . HIS A 1 263 ? 11.491 0.493 -2.400 1.00 96.62 263 HIS A C 1
ATOM 2011 O O . HIS A 1 263 ? 11.228 1.039 -1.329 1.00 96.62 263 HIS A O 1
ATOM 2017 N N . ALA A 1 264 ? 11.985 1.171 -3.430 1.00 97.94 264 ALA A N 1
ATOM 2018 C CA . ALA A 1 264 ? 12.150 2.616 -3.440 1.00 97.94 264 ALA A CA 1
ATOM 2019 C C . ALA A 1 264 ? 10.941 3.303 -4.087 1.00 97.94 264 ALA A C 1
ATOM 2021 O O . ALA A 1 264 ? 10.445 2.857 -5.120 1.00 97.94 264 ALA A O 1
ATOM 2022 N N . LEU A 1 265 ? 10.497 4.415 -3.500 1.00 98.50 265 LEU A N 1
ATOM 2023 C CA . LEU A 1 265 ? 9.420 5.259 -4.004 1.00 98.50 265 LEU A CA 1
ATOM 2024 C C . LEU A 1 265 ? 9.985 6.355 -4.914 1.00 98.50 265 LEU A C 1
ATOM 2026 O O . LEU A 1 265 ? 10.846 7.137 -4.509 1.00 98.50 265 LEU A O 1
ATOM 2030 N N . LEU A 1 266 ? 9.422 6.472 -6.112 1.00 98.62 266 LEU A N 1
ATOM 2031 C CA . LEU A 1 266 ? 9.528 7.653 -6.962 1.00 98.62 266 LEU A CA 1
ATOM 2032 C C . LEU A 1 266 ? 8.201 8.408 -6.916 1.00 98.62 266 LEU A C 1
ATOM 2034 O O . LEU A 1 266 ? 7.137 7.791 -6.914 1.00 98.62 266 LEU A O 1
ATOM 2038 N N . SER A 1 267 ? 8.254 9.737 -6.942 1.00 97.69 267 SER A N 1
ATOM 2039 C CA . SER A 1 267 ? 7.067 10.586 -7.080 1.00 97.69 267 SER A CA 1
ATOM 2040 C C . SER A 1 267 ? 7.407 11.843 -7.878 1.00 97.69 267 SER A C 1
ATOM 2042 O O . SER A 1 267 ? 8.536 12.331 -7.806 1.00 97.69 267 SER A O 1
ATOM 2044 N N . ASP A 1 268 ? 6.437 12.373 -8.624 1.00 95.81 268 ASP A N 1
ATOM 2045 C CA . ASP A 1 268 ? 6.434 13.762 -9.113 1.00 95.81 268 ASP A CA 1
ATOM 2046 C C . ASP A 1 268 ? 5.308 14.607 -8.496 1.00 95.81 268 ASP A C 1
ATOM 2048 O O . ASP A 1 268 ? 4.986 15.682 -9.001 1.00 95.81 268 ASP A O 1
ATOM 2052 N N . GLY A 1 269 ? 4.675 14.111 -7.429 1.00 93.50 269 GLY A N 1
ATOM 2053 C CA . GLY A 1 269 ? 3.490 14.713 -6.820 1.00 93.50 269 GLY A CA 1
ATOM 2054 C C . GLY A 1 269 ? 2.193 14.462 -7.596 1.00 93.50 269 GLY A C 1
ATOM 2055 O O . GLY A 1 269 ? 1.166 15.031 -7.242 1.00 93.50 269 GLY A O 1
AT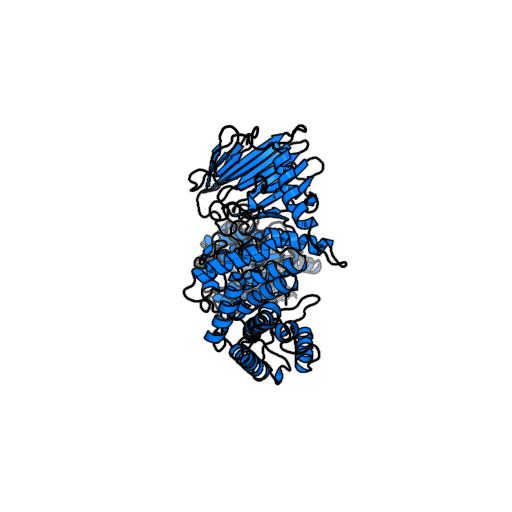OM 2056 N N . ARG A 1 270 ? 2.199 13.646 -8.660 1.00 93.94 270 ARG A N 1
ATOM 2057 C CA . ARG A 1 270 ? 0.996 13.295 -9.446 1.00 93.94 270 ARG A CA 1
ATOM 2058 C C . ARG A 1 270 ? 0.880 11.794 -9.663 1.00 93.94 270 ARG A C 1
ATOM 2060 O O . ARG A 1 270 ? -0.199 11.215 -9.524 1.00 93.94 270 ARG A O 1
ATOM 2067 N N . VAL A 1 271 ? 2.008 11.185 -9.999 1.00 95.38 271 VAL A N 1
ATOM 2068 C CA . VAL A 1 271 ? 2.205 9.753 -10.184 1.00 95.38 271 VAL A CA 1
ATOM 2069 C C . VAL A 1 271 ? 3.261 9.275 -9.201 1.00 95.38 271 VAL A C 1
ATOM 2071 O O . VAL A 1 271 ? 4.169 10.015 -8.825 1.00 95.38 271 VAL A O 1
ATOM 2074 N N . MET A 1 272 ? 3.129 8.017 -8.796 1.00 97.62 272 MET A N 1
ATOM 2075 C CA . MET A 1 272 ? 4.075 7.323 -7.937 1.00 97.62 272 MET A CA 1
ATOM 2076 C C . MET A 1 272 ? 4.460 6.002 -8.593 1.00 97.62 272 MET A C 1
ATOM 2078 O O . MET A 1 272 ? 3.631 5.364 -9.248 1.00 97.62 272 MET A O 1
ATOM 2082 N N . ALA A 1 273 ? 5.715 5.604 -8.421 1.00 98.38 273 ALA A N 1
ATOM 2083 C CA . ALA A 1 273 ? 6.219 4.322 -8.889 1.00 98.38 273 ALA A CA 1
ATOM 2084 C C . ALA A 1 273 ? 7.070 3.662 -7.805 1.00 98.38 273 ALA A C 1
ATOM 2086 O O . ALA A 1 273 ? 7.773 4.362 -7.074 1.00 98.38 273 ALA A O 1
ATOM 2087 N N . LEU A 1 274 ? 7.022 2.332 -7.717 1.00 98.56 274 LEU A N 1
ATOM 2088 C CA . LEU A 1 274 ? 7.921 1.565 -6.859 1.00 98.56 274 LEU A CA 1
ATOM 2089 C C . LEU A 1 274 ? 8.977 0.851 -7.690 1.00 98.56 274 LEU A C 1
ATOM 2091 O O . LEU A 1 274 ? 8.671 0.243 -8.719 1.00 98.56 274 LEU A O 1
ATOM 2095 N N . VAL A 1 275 ? 10.219 0.929 -7.219 1.00 98.62 275 VAL A N 1
ATOM 2096 C CA . VAL A 1 275 ? 11.385 0.310 -7.844 1.00 98.62 275 VAL A CA 1
ATOM 2097 C C . VAL A 1 275 ? 11.935 -0.761 -6.919 1.00 98.62 275 VAL A C 1
ATOM 2099 O O . VAL A 1 275 ? 12.246 -0.479 -5.764 1.00 98.62 275 VAL A O 1
ATOM 2102 N N . SER A 1 276 ? 12.074 -1.986 -7.413 1.00 95.88 276 SER A N 1
ATOM 2103 C CA . SER A 1 276 ? 12.731 -3.060 -6.671 1.00 95.88 276 SER A CA 1
ATOM 2104 C C . SER A 1 276 ? 14.252 -2.831 -6.583 1.00 95.88 276 SER A C 1
ATOM 2106 O O . SER A 1 276 ? 14.802 -2.021 -7.341 1.00 95.88 276 SER A O 1
ATOM 2108 N N . PRO A 1 277 ? 14.980 -3.572 -5.724 1.00 93.88 277 PRO A N 1
ATOM 2109 C CA . PRO A 1 277 ? 16.440 -3.483 -5.636 1.00 93.88 277 PRO A CA 1
ATOM 2110 C C . PRO A 1 277 ? 17.176 -3.723 -6.965 1.00 93.88 277 PRO A C 1
ATOM 2112 O O . PRO A 1 277 ? 18.278 -3.220 -7.147 1.00 93.88 277 PRO A O 1
ATOM 2115 N N . GLY A 1 278 ? 16.572 -4.459 -7.906 1.00 92.19 278 GLY A N 1
ATOM 2116 C CA . GLY A 1 278 ? 17.151 -4.789 -9.215 1.00 92.19 278 GLY A CA 1
ATOM 2117 C C . GLY A 1 278 ? 16.839 -3.793 -10.337 1.00 92.19 278 GLY A C 1
ATOM 2118 O O . GLY A 1 278 ? 16.842 -4.189 -11.495 1.00 92.19 278 GLY A O 1
ATOM 2119 N N . ALA A 1 279 ? 16.491 -2.540 -10.020 1.00 96.25 279 ALA A N 1
ATOM 2120 C CA . ALA A 1 279 ? 16.011 -1.537 -10.984 1.00 96.25 279 ALA A CA 1
ATOM 2121 C C . ALA A 1 279 ? 14.833 -2.029 -11.849 1.00 96.25 279 ALA A C 1
ATOM 2123 O O . ALA A 1 279 ? 14.773 -1.809 -13.066 1.00 96.25 279 ALA A O 1
ATOM 2124 N N . LYS A 1 280 ? 13.859 -2.687 -11.222 1.00 96.94 280 LYS A N 1
ATOM 2125 C CA . LYS A 1 280 ? 12.583 -3.024 -11.855 1.00 96.94 280 LYS A CA 1
ATOM 2126 C C . LYS A 1 280 ? 11.499 -2.101 -11.322 1.00 96.94 280 LYS A C 1
ATOM 2128 O O . LYS A 1 280 ? 11.296 -2.052 -10.115 1.00 96.94 280 LYS A O 1
ATOM 2133 N N . ILE A 1 281 ? 10.789 -1.400 -12.203 1.00 98.50 281 ILE A N 1
ATOM 2134 C CA . ILE A 1 281 ? 9.544 -0.722 -11.832 1.00 98.50 281 ILE A CA 1
ATOM 2135 C C . ILE A 1 281 ? 8.471 -1.803 -11.681 1.00 98.50 281 ILE A C 1
ATOM 2137 O O . ILE A 1 281 ? 8.009 -2.340 -12.690 1.00 98.50 281 ILE A O 1
ATOM 2141 N N . SER A 1 282 ? 8.136 -2.147 -10.437 1.00 97.06 282 SER A N 1
ATOM 2142 C CA . SER A 1 282 ? 7.186 -3.216 -10.083 1.00 97.06 282 SER A CA 1
ATOM 2143 C C . SER A 1 282 ? 5.758 -2.706 -9.888 1.00 97.06 282 SER A C 1
ATOM 2145 O O . SER A 1 282 ? 4.797 -3.477 -9.883 1.00 97.06 282 SER A O 1
ATOM 2147 N N . TRP A 1 283 ? 5.611 -1.389 -9.734 1.00 98.31 283 TRP A N 1
ATOM 2148 C CA . TRP A 1 283 ? 4.335 -0.725 -9.523 1.00 98.31 283 TRP A CA 1
ATOM 2149 C C . TRP A 1 283 ? 4.352 0.680 -10.120 1.00 98.31 283 TRP A C 1
ATOM 2151 O O . TRP A 1 283 ? 5.273 1.448 -9.843 1.00 98.31 283 TRP A O 1
ATOM 2161 N N . MET A 1 284 ? 3.336 1.036 -10.907 1.00 98.19 284 MET A N 1
ATOM 2162 C CA . MET A 1 284 ? 3.080 2.418 -11.332 1.00 98.19 284 MET A CA 1
ATOM 2163 C C . MET A 1 284 ? 1.653 2.548 -11.865 1.00 98.19 284 MET A C 1
ATOM 2165 O O . MET A 1 284 ? 1.248 1.788 -12.746 1.00 98.19 284 MET A O 1
ATOM 2169 N N . CYS A 1 285 ? 0.919 3.550 -11.385 1.00 96.75 285 CYS A N 1
ATOM 2170 C CA . CYS A 1 285 ? -0.384 3.942 -11.933 1.00 96.75 285 CYS A CA 1
ATOM 2171 C C . CYS A 1 285 ? -0.249 5.198 -12.795 1.00 96.75 285 CYS A C 1
ATOM 2173 O O . CYS A 1 285 ? 0.575 6.064 -12.507 1.00 96.75 285 CYS A O 1
ATOM 2175 N N . ALA A 1 286 ? -1.052 5.314 -13.850 1.00 93.00 286 ALA A N 1
ATOM 2176 C CA . ALA A 1 286 ? -1.044 6.488 -14.720 1.00 93.00 286 ALA A CA 1
ATOM 2177 C C . ALA A 1 286 ? -2.457 6.779 -15.262 1.00 93.00 286 ALA A C 1
ATOM 2179 O O . ALA A 1 286 ? -3.211 5.841 -15.512 1.00 93.00 286 ALA A O 1
ATOM 2180 N N . PRO A 1 287 ? -2.850 8.061 -15.423 1.00 91.81 287 PRO A N 1
ATOM 2181 C CA . PRO A 1 287 ? -2.050 9.275 -15.215 1.00 91.81 287 PRO A CA 1
ATOM 2182 C C . PRO A 1 287 ? -1.980 9.750 -13.762 1.00 91.81 287 PRO A C 1
ATOM 2184 O O . PRO A 1 287 ? -1.334 10.761 -13.489 1.00 91.81 287 PRO A O 1
ATOM 2187 N N . ARG A 1 288 ? -2.678 9.081 -12.842 1.00 93.31 288 ARG A N 1
ATOM 2188 C CA . ARG A 1 288 ? -2.759 9.450 -11.426 1.00 93.31 288 ARG A CA 1
ATOM 2189 C C . ARG A 1 288 ? -2.459 8.247 -10.549 1.00 93.31 288 ARG A C 1
ATOM 2191 O O . ARG A 1 288 ? -2.695 7.113 -10.960 1.00 93.31 288 ARG A O 1
ATOM 2198 N N . VAL A 1 289 ? -2.012 8.517 -9.325 1.00 95.12 289 VAL A N 1
ATOM 2199 C CA . VAL A 1 289 ? -1.815 7.493 -8.288 1.00 95.12 289 VAL A CA 1
ATOM 2200 C C . VAL A 1 289 ? -3.080 6.662 -8.018 1.00 95.12 289 VAL A C 1
ATOM 2202 O O . VAL A 1 289 ? -2.984 5.449 -7.865 1.00 95.12 289 VAL A O 1
ATOM 2205 N N . ASP A 1 290 ? -4.263 7.283 -8.055 1.00 95.56 290 ASP A N 1
ATOM 2206 C CA . ASP A 1 290 ? -5.564 6.640 -7.819 1.00 95.56 290 ASP A CA 1
ATOM 2207 C C . ASP A 1 290 ? -6.217 6.058 -9.091 1.00 95.56 290 ASP A C 1
ATOM 2209 O O . ASP A 1 290 ? -7.398 5.709 -9.092 1.00 95.56 290 ASP A O 1
ATOM 2213 N N . GLY A 1 291 ? -5.460 5.990 -10.192 1.00 94.25 291 GLY A N 1
ATOM 2214 C CA . GLY A 1 291 ? -5.901 5.480 -11.491 1.00 94.25 291 GLY A CA 1
ATOM 2215 C C . GLY A 1 291 ? -5.590 3.993 -11.724 1.00 94.25 291 GLY A C 1
ATOM 2216 O O . GLY A 1 291 ? -5.156 3.288 -10.811 1.00 94.25 291 GLY A O 1
ATOM 2217 N N . PRO A 1 292 ? -5.797 3.492 -12.953 1.00 94.06 292 PRO A N 1
ATOM 2218 C CA . PRO A 1 292 ? -5.393 2.140 -13.331 1.00 94.06 292 PRO A CA 1
ATOM 2219 C C . PRO A 1 292 ? -3.866 1.962 -13.289 1.00 94.06 292 PRO A C 1
ATOM 2221 O O . PRO A 1 292 ? -3.104 2.887 -13.593 1.00 94.06 292 PRO A O 1
ATOM 2224 N N . ALA A 1 293 ? -3.419 0.754 -12.937 1.00 96.12 293 ALA A N 1
ATOM 2225 C CA . ALA A 1 293 ? -2.009 0.386 -12.987 1.00 96.12 293 ALA A CA 1
ATOM 2226 C C . ALA A 1 293 ? -1.555 0.125 -14.433 1.00 96.12 293 ALA A C 1
ATOM 2228 O O . ALA A 1 293 ? -2.281 -0.492 -15.212 1.00 96.12 293 ALA A O 1
ATOM 2229 N N . LEU A 1 294 ? -0.348 0.594 -14.764 1.00 96.06 294 LEU A N 1
ATOM 2230 C CA . LEU A 1 294 ? 0.408 0.225 -15.969 1.00 96.06 294 LEU A CA 1
ATOM 2231 C C . LEU A 1 294 ? 1.394 -0.915 -15.675 1.00 96.06 294 LEU A C 1
ATOM 2233 O O . LEU A 1 294 ? 1.677 -1.738 -16.545 1.00 96.06 294 LEU A O 1
ATOM 2237 N N . PHE A 1 295 ? 1.921 -0.936 -14.450 1.00 98.12 295 PHE A N 1
ATOM 2238 C CA . PHE A 1 295 ? 2.759 -2.001 -13.910 1.00 98.12 295 PHE A CA 1
ATOM 2239 C C . PHE A 1 295 ? 2.174 -2.431 -12.569 1.00 98.12 295 PHE A C 1
ATOM 2241 O O . PHE A 1 295 ? 1.945 -1.583 -11.701 1.00 98.12 295 PHE A O 1
ATOM 2248 N N . SER A 1 296 ? 1.924 -3.729 -12.419 1.00 96.44 296 SER A N 1
ATOM 2249 C CA . SER A 1 296 ? 1.324 -4.332 -11.225 1.00 96.44 296 SER A CA 1
ATOM 2250 C C . SER A 1 296 ? 1.999 -5.647 -10.829 1.00 96.44 296 SER A C 1
ATOM 2252 O O . SER A 1 296 ? 1.399 -6.469 -10.138 1.00 96.44 296 SER A O 1
ATOM 2254 N N . GLU A 1 297 ? 3.263 -5.841 -11.220 1.00 94.50 297 GLU A N 1
ATOM 2255 C CA . GLU A 1 297 ? 4.070 -7.001 -10.821 1.00 94.50 297 GLU A CA 1
ATOM 2256 C C . GLU A 1 297 ? 4.089 -7.214 -9.307 1.00 94.50 297 GLU A C 1
ATOM 2258 O O . GLU A 1 297 ? 4.013 -8.352 -8.852 1.00 94.50 297 GLU A O 1
ATOM 2263 N N . LEU A 1 298 ? 4.083 -6.131 -8.524 1.00 93.69 298 LEU A N 1
ATOM 2264 C CA . LEU A 1 298 ? 3.970 -6.202 -7.066 1.00 93.69 298 LEU A CA 1
ATOM 2265 C C . LEU A 1 298 ? 2.796 -7.085 -6.591 1.00 93.69 298 LEU A C 1
ATOM 2267 O O . LEU A 1 298 ? 2.893 -7.710 -5.540 1.00 93.69 298 LEU A O 1
ATOM 2271 N N . LEU A 1 299 ? 1.696 -7.142 -7.349 1.00 92.12 299 LEU A N 1
ATOM 2272 C CA . LEU A 1 299 ? 0.478 -7.874 -6.994 1.00 92.12 299 LEU A CA 1
ATOM 2273 C C . LEU A 1 299 ? 0.226 -9.123 -7.840 1.00 92.12 299 LEU A C 1
ATOM 2275 O O . LEU A 1 299 ? -0.563 -9.962 -7.429 1.00 92.12 299 LEU A O 1
ATOM 2279 N N . GLY A 1 300 ? 0.818 -9.257 -9.024 1.00 82.94 300 GLY A N 1
ATOM 2280 C CA . GLY A 1 300 ? 0.554 -10.405 -9.904 1.00 82.94 300 GLY A CA 1
ATOM 2281 C C . GLY A 1 300 ? 1.796 -11.068 -10.481 1.00 82.94 300 GLY A C 1
ATOM 2282 O O . GLY A 1 300 ? 1.685 -11.829 -11.439 1.00 82.94 300 GLY A O 1
ATOM 2283 N N . GLY A 1 301 ? 2.973 -10.776 -9.926 1.00 84.94 301 GLY A N 1
ATOM 2284 C CA . GLY A 1 301 ? 4.243 -11.305 -10.407 1.00 84.94 301 GLY A CA 1
ATOM 2285 C C . GLY A 1 301 ? 4.613 -10.794 -11.807 1.00 84.94 301 GLY A C 1
ATOM 2286 O O . GLY A 1 301 ? 3.981 -9.872 -12.329 1.00 84.94 301 GLY A O 1
ATOM 2287 N N . PRO A 1 302 ? 5.636 -11.381 -12.453 1.00 81.38 302 PRO A N 1
ATOM 2288 C CA . PRO A 1 302 ? 6.160 -10.903 -13.737 1.00 81.38 302 PRO A CA 1
ATOM 2289 C C . PRO A 1 302 ? 5.104 -10.717 -14.840 1.00 81.38 302 PRO A C 1
ATOM 2291 O O . PRO A 1 302 ? 5.185 -9.763 -15.611 1.00 81.38 302 PRO A O 1
ATOM 2294 N N . ALA A 1 303 ? 4.069 -11.561 -14.876 1.00 82.50 303 ALA A N 1
ATOM 2295 C CA . ALA A 1 303 ? 2.999 -11.480 -15.872 1.00 82.50 303 ALA A CA 1
ATOM 2296 C C . ALA A 1 303 ? 2.117 -10.220 -15.736 1.00 82.50 303 ALA A C 1
ATOM 2298 O O . ALA A 1 303 ? 1.568 -9.744 -16.731 1.00 82.50 303 ALA A O 1
ATOM 2299 N N . ALA A 1 304 ? 2.020 -9.640 -14.532 1.00 88.25 304 ALA A N 1
ATOM 2300 C CA . ALA A 1 304 ? 1.207 -8.455 -14.235 1.00 88.25 304 ALA A CA 1
ATOM 2301 C C . ALA A 1 304 ? 1.911 -7.119 -14.539 1.00 88.25 304 ALA A C 1
ATOM 2303 O O . ALA A 1 304 ? 1.430 -6.043 -14.169 1.00 88.25 304 ALA A O 1
ATOM 2304 N N . GLY A 1 305 ? 3.024 -7.184 -15.267 1.00 93.88 305 GLY A N 1
ATOM 2305 C CA . GLY A 1 305 ? 3.633 -6.050 -15.937 1.00 93.88 305 GLY A CA 1
ATOM 2306 C C . GLY A 1 305 ? 4.666 -5.313 -15.107 1.00 93.88 305 GLY A C 1
ATOM 2307 O O . GLY A 1 305 ? 4.450 -4.988 -13.940 1.00 93.88 305 GLY A O 1
ATOM 2308 N N . HIS A 1 306 ? 5.788 -5.011 -15.751 1.00 97.88 306 HIS A N 1
ATOM 2309 C CA . HIS A 1 306 ? 6.939 -4.359 -15.146 1.00 97.88 306 HIS A CA 1
ATOM 2310 C C . HIS A 1 306 ? 7.791 -3.632 -16.193 1.00 97.88 306 HIS A C 1
ATOM 2312 O O . HIS A 1 306 ? 7.656 -3.828 -17.405 1.00 97.88 306 HIS A O 1
ATOM 2318 N N . PHE A 1 307 ? 8.728 -2.817 -15.710 1.00 98.62 307 PHE A N 1
ATOM 2319 C CA . PHE A 1 307 ? 9.774 -2.223 -16.540 1.00 98.62 307 PHE A CA 1
ATOM 2320 C C . PHE A 1 307 ? 11.148 -2.486 -15.917 1.00 98.62 307 PHE A C 1
ATOM 2322 O O . PHE A 1 307 ? 11.522 -1.854 -14.928 1.00 98.62 307 PHE A O 1
ATOM 2329 N N . THR A 1 308 ? 11.919 -3.408 -16.495 1.00 97.69 308 THR A N 1
ATOM 2330 C CA . THR A 1 308 ? 13.236 -3.833 -15.981 1.00 97.69 308 THR A CA 1
ATOM 2331 C C . THR A 1 308 ? 14.375 -3.274 -16.821 1.00 97.69 308 THR A C 1
ATOM 2333 O O . THR A 1 308 ? 14.293 -3.259 -18.050 1.00 97.69 308 THR A O 1
ATOM 2336 N N . ILE A 1 309 ? 15.453 -2.865 -16.151 1.00 97.12 309 ILE A N 1
ATOM 2337 C CA . ILE A 1 309 ? 16.764 -2.632 -16.760 1.00 97.12 309 ILE A CA 1
ATOM 2338 C C . ILE A 1 309 ? 17.784 -3.425 -15.953 1.00 97.12 309 ILE A C 1
ATOM 2340 O O . ILE A 1 309 ? 17.907 -3.208 -14.751 1.00 97.12 309 ILE A O 1
ATOM 2344 N N . GLU A 1 310 ? 18.528 -4.304 -16.613 1.00 93.62 310 GLU A N 1
ATOM 2345 C CA . GLU A 1 310 ? 19.522 -5.153 -15.957 1.00 93.62 310 GLU A CA 1
ATOM 2346 C C . GLU A 1 310 ? 20.743 -5.399 -16.861 1.00 93.62 310 GLU A C 1
ATOM 2348 O O . GLU A 1 310 ? 20.630 -5.366 -18.093 1.00 93.62 310 GLU A O 1
ATOM 2353 N N . PRO A 1 311 ? 21.935 -5.650 -16.292 1.00 92.75 311 PRO A N 1
ATOM 2354 C CA . PRO A 1 311 ? 23.053 -6.191 -17.058 1.00 92.75 311 PRO A CA 1
ATOM 2355 C C . PRO A 1 311 ? 22.681 -7.550 -17.676 1.00 92.75 311 PRO A C 1
ATOM 2357 O O . PRO A 1 311 ? 22.047 -8.374 -17.027 1.00 92.75 311 PRO A O 1
ATOM 2360 N N . SER A 1 312 ? 23.116 -7.828 -18.910 1.00 85.62 312 SER A N 1
ATOM 2361 C CA . SER A 1 312 ? 22.774 -9.094 -19.600 1.00 85.62 312 SER A CA 1
ATOM 2362 C C . SER A 1 312 ? 23.384 -10.334 -18.941 1.00 85.62 312 SER A C 1
ATOM 2364 O O . SER A 1 312 ? 22.872 -11.437 -19.110 1.00 85.62 312 SER A O 1
ATOM 2366 N N . GLN A 1 313 ? 24.470 -10.156 -18.183 1.00 79.62 313 GLN A N 1
ATOM 2367 C CA . GLN A 1 313 ? 24.949 -11.155 -17.235 1.00 79.62 313 GLN A CA 1
ATOM 2368 C C . GLN A 1 313 ? 24.520 -10.713 -15.836 1.00 79.62 313 GLN A C 1
ATOM 2370 O O . GLN A 1 313 ? 25.079 -9.728 -15.342 1.00 79.62 313 GLN A O 1
ATOM 2375 N N . PRO A 1 314 ? 23.525 -11.380 -15.230 1.00 62.75 314 PRO A N 1
ATOM 2376 C CA . PRO A 1 314 ? 22.969 -10.948 -13.962 1.00 62.75 314 PRO A CA 1
ATOM 2377 C C . PRO A 1 314 ? 24.042 -11.008 -12.876 1.00 62.75 314 PRO A C 1
ATOM 2379 O O . PRO A 1 314 ? 24.606 -12.060 -12.579 1.00 62.75 314 PRO A O 1
ATOM 2382 N N . ASP A 1 315 ? 24.328 -9.846 -12.301 1.00 64.94 315 ASP A N 1
ATOM 2383 C CA . ASP A 1 315 ? 24.993 -9.732 -11.013 1.00 64.94 315 ASP A CA 1
ATOM 2384 C C . ASP A 1 315 ? 23.890 -9.517 -9.973 1.00 64.94 315 ASP A C 1
ATOM 2386 O O . ASP A 1 315 ? 23.110 -8.562 -10.057 1.00 64.94 315 ASP A O 1
ATOM 2390 N N . ASN A 1 316 ? 23.790 -10.457 -9.034 1.00 66.12 316 ASN A N 1
ATOM 2391 C CA . ASN A 1 316 ? 22.644 -10.596 -8.138 1.00 66.12 316 ASN A CA 1
ATOM 2392 C C . ASN A 1 316 ? 22.628 -9.572 -6.995 1.00 66.12 316 ASN A C 1
ATOM 2394 O O . ASN A 1 316 ? 21.749 -9.649 -6.138 1.00 66.12 316 ASN A O 1
ATOM 2398 N N . ASN A 1 317 ? 23.583 -8.637 -6.938 1.00 80.19 317 ASN A N 1
ATOM 2399 C CA . ASN A 1 317 ? 23.694 -7.735 -5.793 1.00 80.19 317 ASN A CA 1
ATOM 2400 C C . ASN A 1 317 ? 23.963 -6.260 -6.155 1.00 80.19 317 ASN A C 1
ATOM 2402 O O . ASN A 1 317 ? 24.982 -5.700 -5.739 1.00 80.19 317 ASN A O 1
ATOM 2406 N N . PRO A 1 318 ? 23.066 -5.597 -6.912 1.00 91.94 318 PRO A N 1
ATOM 2407 C CA . PRO A 1 318 ? 23.144 -4.152 -7.088 1.00 91.94 318 PRO A CA 1
ATOM 2408 C C . PRO A 1 318 ? 22.986 -3.404 -5.762 1.00 91.94 318 PRO A C 1
ATOM 2410 O O . PRO A 1 318 ? 22.240 -3.813 -4.871 1.00 91.94 318 PRO A O 1
ATOM 2413 N N . GLN A 1 319 ? 23.635 -2.245 -5.663 1.00 94.75 319 GLN A N 1
ATOM 2414 C CA . GLN A 1 319 ? 23.428 -1.306 -4.565 1.00 94.75 319 GLN A CA 1
ATOM 2415 C C . GLN A 1 319 ? 22.459 -0.208 -4.979 1.00 94.75 319 GLN A C 1
ATOM 2417 O O . GLN A 1 319 ? 22.635 0.424 -6.022 1.00 94.75 319 GLN A O 1
ATOM 2422 N N . GLN A 1 320 ? 21.466 0.054 -4.134 1.00 95.75 320 GLN A N 1
ATOM 2423 C CA . GLN A 1 320 ? 20.459 1.073 -4.379 1.00 95.75 320 GLN A CA 1
ATOM 2424 C C . GLN A 1 320 ? 20.548 2.192 -3.340 1.00 95.75 320 GLN A C 1
ATOM 2426 O O . GLN A 1 320 ? 20.634 1.938 -2.141 1.00 95.75 320 GLN A O 1
ATOM 2431 N N . GLN A 1 321 ? 20.519 3.439 -3.805 1.00 96.94 321 GLN A N 1
ATOM 2432 C CA . GLN A 1 321 ? 20.506 4.622 -2.948 1.00 96.94 321 GLN A CA 1
ATOM 2433 C C . GLN A 1 321 ? 19.800 5.788 -3.637 1.00 96.94 321 GLN A C 1
ATOM 2435 O O . GLN A 1 321 ? 19.880 5.942 -4.856 1.00 96.94 321 GLN A O 1
ATOM 2440 N N . TYR A 1 322 ? 19.144 6.648 -2.864 1.00 97.94 322 TYR A N 1
ATOM 2441 C CA . TYR A 1 322 ? 18.690 7.934 -3.388 1.00 97.94 322 TYR A CA 1
ATOM 2442 C C . TYR A 1 322 ? 19.885 8.870 -3.607 1.00 97.94 322 TYR A C 1
ATOM 2444 O O . TYR A 1 322 ? 20.822 8.888 -2.808 1.00 97.94 322 TYR A O 1
ATOM 2452 N N . ASP A 1 323 ? 19.851 9.678 -4.666 1.00 97.12 323 ASP A N 1
ATOM 2453 C CA . ASP A 1 323 ? 20.825 10.749 -4.857 1.00 97.12 323 ASP A CA 1
ATOM 2454 C C . ASP A 1 323 ? 20.502 11.915 -3.914 1.00 97.12 323 ASP A C 1
ATOM 2456 O O . ASP A 1 323 ? 19.598 12.719 -4.162 1.00 97.12 323 ASP A O 1
ATOM 2460 N N . GLY A 1 324 ? 21.247 11.981 -2.810 1.00 94.19 324 GLY A N 1
ATOM 2461 C CA . GLY A 1 324 ? 21.102 13.018 -1.799 1.00 94.19 324 GLY A CA 1
ATOM 2462 C C . GLY A 1 324 ? 19.730 12.996 -1.123 1.00 94.19 324 GLY A C 1
ATOM 2463 O O . GLY A 1 324 ? 19.120 11.945 -0.890 1.00 94.19 324 GLY A O 1
ATOM 2464 N N . THR A 1 325 ? 19.229 14.187 -0.808 1.00 96.00 325 THR A N 1
ATOM 2465 C CA . THR A 1 325 ? 17.922 14.380 -0.169 1.00 96.00 325 THR A CA 1
ATOM 2466 C C . THR A 1 325 ? 16.834 14.523 -1.234 1.00 96.00 325 THR A C 1
ATOM 2468 O O . THR A 1 325 ? 16.157 15.543 -1.333 1.00 96.00 325 THR A O 1
ATOM 2471 N N . SER A 1 326 ? 16.689 13.500 -2.078 1.00 97.50 326 SER A N 1
ATOM 2472 C CA . SER A 1 326 ? 15.708 13.493 -3.164 1.00 97.50 326 SER A CA 1
ATOM 2473 C C . SER A 1 326 ? 14.979 12.154 -3.311 1.00 97.50 326 SER A C 1
ATOM 2475 O O . SER A 1 326 ? 15.271 11.191 -2.592 1.00 97.50 326 SER A O 1
ATOM 2477 N N . LEU A 1 327 ? 14.022 12.116 -4.247 1.00 97.94 327 LEU A N 1
ATOM 2478 C CA . LEU A 1 327 ? 13.396 10.896 -4.777 1.00 97.94 327 LEU A CA 1
ATOM 2479 C C . LEU A 1 327 ? 13.959 10.513 -6.160 1.00 97.94 327 LEU A C 1
ATOM 2481 O O . LEU A 1 327 ? 13.269 9.913 -6.978 1.00 97.94 327 LEU A O 1
ATOM 2485 N N . VAL A 1 328 ? 15.210 10.888 -6.438 1.00 98.50 328 VAL A N 1
ATOM 2486 C CA . VAL A 1 328 ? 15.978 10.384 -7.581 1.00 98.50 328 VAL A CA 1
ATOM 2487 C C . VAL A 1 328 ? 16.754 9.163 -7.113 1.00 98.50 328 VAL A C 1
ATOM 2489 O O . VAL A 1 328 ? 17.515 9.254 -6.152 1.00 98.50 328 VAL A O 1
ATOM 2492 N N . LEU A 1 329 ? 16.570 8.025 -7.770 1.00 98.62 329 LEU A N 1
ATOM 2493 C CA . LEU A 1 329 ? 17.106 6.742 -7.331 1.00 98.62 329 LEU A CA 1
ATOM 2494 C C . LEU A 1 329 ? 18.271 6.299 -8.210 1.00 98.62 329 LEU A C 1
ATOM 2496 O O . LEU A 1 329 ? 18.180 6.383 -9.429 1.00 98.62 329 LEU A O 1
ATOM 2500 N N . LYS A 1 330 ? 19.341 5.786 -7.604 1.00 98.44 330 LYS A N 1
ATOM 2501 C CA . LYS A 1 330 ? 20.480 5.173 -8.293 1.00 98.44 330 LYS A CA 1
ATOM 2502 C C . LYS A 1 330 ? 20.589 3.707 -7.908 1.00 98.44 330 LYS A C 1
ATOM 2504 O O . LYS A 1 330 ? 20.769 3.403 -6.731 1.00 98.44 330 LYS A O 1
ATOM 2509 N N . THR A 1 331 ? 20.539 2.828 -8.901 1.00 98.12 331 THR A N 1
ATOM 2510 C CA . THR A 1 331 ? 20.817 1.395 -8.764 1.00 98.12 331 THR A CA 1
ATOM 2511 C C . THR A 1 331 ? 22.117 1.083 -9.499 1.00 98.12 331 THR A C 1
ATOM 2513 O O . THR A 1 331 ? 22.216 1.303 -10.705 1.00 98.12 331 THR A O 1
ATOM 2516 N N . THR A 1 332 ? 23.134 0.631 -8.768 1.00 96.62 332 THR A N 1
ATOM 2517 C CA . THR A 1 332 ? 24.514 0.500 -9.252 1.00 96.62 332 THR A CA 1
ATOM 2518 C C . THR A 1 332 ? 24.975 -0.953 -9.209 1.00 96.62 332 THR A C 1
ATOM 2520 O O . THR A 1 332 ? 24.984 -1.580 -8.152 1.00 96.62 332 THR A O 1
ATOM 2523 N N . TRP A 1 333 ? 25.429 -1.443 -10.354 1.00 95.00 333 TRP A N 1
ATOM 2524 C CA . TRP A 1 333 ? 26.234 -2.648 -10.539 1.00 95.00 333 TRP A CA 1
ATOM 2525 C C . TRP A 1 333 ? 27.695 -2.253 -10.825 1.00 95.00 333 TRP A C 1
ATOM 2527 O O . TRP A 1 333 ? 27.960 -1.099 -11.167 1.00 95.00 333 TRP A O 1
ATOM 2537 N N . PRO A 1 334 ? 28.667 -3.186 -10.800 1.00 91.44 334 PRO A N 1
ATOM 2538 C CA . PRO A 1 334 ? 30.083 -2.859 -11.008 1.00 91.44 334 PRO A CA 1
ATOM 2539 C C . PRO A 1 334 ? 30.420 -2.105 -12.307 1.00 91.44 334 PRO A C 1
ATOM 2541 O O . PRO A 1 334 ? 31.414 -1.384 -12.360 1.00 91.44 334 PRO A O 1
ATOM 2544 N N . ARG A 1 335 ? 29.629 -2.279 -13.375 1.00 90.44 335 ARG A N 1
ATOM 2545 C CA . ARG A 1 335 ? 29.873 -1.655 -14.694 1.00 90.44 335 ARG A CA 1
ATOM 2546 C C . ARG A 1 335 ? 28.713 -0.812 -15.221 1.00 90.44 335 ARG A C 1
ATOM 2548 O O . ARG A 1 335 ? 28.807 -0.298 -16.337 1.00 90.44 335 ARG A O 1
ATOM 2555 N N . LEU A 1 336 ? 27.633 -0.698 -14.454 1.00 93.94 336 LEU A N 1
ATOM 2556 C CA . LEU A 1 336 ? 26.367 -0.130 -14.902 1.00 93.94 336 LEU A CA 1
ATOM 2557 C C . LEU A 1 336 ? 25.697 0.626 -13.757 1.00 93.94 336 LEU A C 1
ATOM 2559 O O . LEU A 1 336 ? 25.572 0.085 -12.665 1.00 93.94 336 LEU A O 1
ATOM 2563 N N . THR A 1 337 ? 25.186 1.817 -14.029 1.00 96.56 337 THR A N 1
ATOM 2564 C CA . THR A 1 337 ? 24.330 2.562 -13.106 1.00 96.56 337 THR A CA 1
ATOM 2565 C C . THR A 1 337 ? 23.041 2.932 -13.815 1.00 96.56 337 THR A C 1
ATOM 2567 O O . THR A 1 337 ? 23.069 3.489 -14.912 1.00 96.56 337 THR A O 1
ATOM 2570 N N . VAL A 1 338 ? 21.911 2.652 -13.175 1.00 98.00 338 VAL A N 1
ATOM 2571 C CA . VAL A 1 338 ? 20.589 3.104 -13.603 1.00 98.00 338 VAL A CA 1
ATOM 2572 C C . VAL A 1 338 ? 20.125 4.195 -12.652 1.00 98.00 338 VAL A C 1
ATOM 2574 O O . VAL A 1 338 ? 20.078 3.989 -11.440 1.00 98.00 338 VAL A O 1
ATOM 2577 N N . THR A 1 339 ? 19.800 5.359 -13.205 1.00 98.50 339 THR A N 1
ATOM 2578 C CA . THR A 1 339 ? 19.232 6.490 -12.476 1.00 98.50 339 THR A CA 1
ATOM 2579 C C . THR A 1 339 ? 17.771 6.673 -12.872 1.00 98.50 339 THR A C 1
ATOM 2581 O O . THR A 1 339 ? 17.486 7.032 -14.016 1.00 98.50 339 THR A O 1
ATOM 2584 N N . ASP A 1 340 ? 16.863 6.445 -11.926 1.00 98.62 340 ASP A N 1
ATOM 2585 C CA . ASP A 1 340 ? 15.413 6.471 -12.115 1.00 98.62 340 ASP A CA 1
ATOM 2586 C C . ASP A 1 340 ? 14.787 7.676 -11.402 1.00 98.62 340 ASP A C 1
ATOM 2588 O O . ASP A 1 340 ? 15.070 7.936 -10.229 1.00 98.62 340 ASP A O 1
ATOM 2592 N N . PHE A 1 341 ? 13.932 8.426 -12.099 1.00 98.44 341 PHE A N 1
ATOM 2593 C CA . PHE A 1 341 ? 13.160 9.517 -11.500 1.00 98.44 341 PHE A CA 1
ATOM 2594 C C . PHE A 1 341 ? 11.922 9.881 -12.322 1.00 98.44 341 PHE A C 1
ATOM 2596 O O . PHE A 1 341 ? 11.910 9.781 -13.550 1.00 98.44 341 PHE A O 1
ATOM 2603 N N . LEU A 1 342 ? 10.888 10.366 -11.635 1.00 97.56 342 LEU A N 1
ATOM 2604 C CA . LEU A 1 342 ? 9.764 11.054 -12.266 1.00 97.56 342 LEU A CA 1
ATOM 2605 C C . LEU A 1 342 ? 10.100 12.546 -12.390 1.00 97.56 342 LEU A C 1
ATOM 2607 O O . LEU A 1 342 ? 10.604 13.164 -11.453 1.00 97.56 342 LEU A O 1
ATOM 2611 N N . ASP A 1 343 ? 9.887 13.118 -13.573 1.00 95.38 343 ASP A N 1
ATOM 2612 C CA . ASP A 1 343 ? 10.345 14.473 -13.890 1.00 95.38 343 ASP A CA 1
ATOM 2613 C C . ASP A 1 343 ? 9.503 15.573 -13.219 1.00 95.38 343 ASP A C 1
ATOM 2615 O O . ASP A 1 343 ? 8.380 15.852 -13.644 1.00 95.38 343 ASP A O 1
ATOM 2619 N N . CYS A 1 344 ? 10.095 16.277 -12.248 1.00 95.06 344 CYS A N 1
ATOM 2620 C CA . CYS A 1 344 ? 9.480 17.422 -11.561 1.00 95.06 344 CYS A CA 1
ATOM 2621 C C . CYS A 1 344 ? 9.788 18.781 -12.221 1.00 95.06 344 CYS A C 1
ATOM 2623 O O . CYS A 1 344 ? 9.433 19.834 -11.682 1.00 95.06 344 CYS A O 1
ATOM 2625 N N . SER A 1 345 ? 10.494 18.811 -13.355 1.00 90.69 345 SER A N 1
ATOM 2626 C CA . SER A 1 345 ? 10.873 20.069 -14.003 1.00 90.69 345 SER A CA 1
ATOM 2627 C C . SER A 1 345 ? 9.665 20.835 -14.569 1.00 90.69 345 SER A C 1
ATOM 2629 O O . SER A 1 345 ? 8.560 20.315 -14.705 1.00 90.69 345 SER A O 1
ATOM 2631 N N . ALA A 1 346 ? 9.874 22.118 -14.887 1.00 84.31 346 ALA A N 1
ATOM 2632 C CA . ALA A 1 346 ? 8.868 22.995 -15.501 1.00 84.31 346 ALA A CA 1
ATOM 2633 C C . ALA A 1 346 ? 7.544 23.133 -14.714 1.00 84.31 346 ALA A C 1
ATOM 2635 O O . ALA A 1 346 ? 6.498 23.378 -15.308 1.00 84.31 346 ALA A O 1
ATOM 2636 N N . GLY A 1 347 ? 7.580 22.984 -13.383 1.00 81.62 347 GLY A N 1
ATOM 2637 C CA . GLY A 1 347 ? 6.398 23.140 -12.528 1.00 81.62 347 GLY A CA 1
ATOM 2638 C C . GLY A 1 347 ? 5.387 21.998 -12.646 1.00 81.62 347 GLY A C 1
ATOM 2639 O O . GLY A 1 347 ? 4.269 22.130 -12.163 1.00 81.62 347 GLY A O 1
ATOM 2640 N N . LYS A 1 348 ? 5.770 20.873 -13.264 1.00 86.00 348 LYS A N 1
ATOM 2641 C CA . LYS A 1 348 ? 4.926 19.681 -13.411 1.00 86.00 348 LYS A CA 1
ATOM 2642 C C . LYS A 1 348 ? 4.204 19.247 -12.127 1.00 86.00 348 LYS A C 1
ATOM 2644 O O . LYS A 1 348 ? 3.019 18.953 -12.249 1.00 86.00 348 LYS A O 1
ATOM 2649 N N . PRO A 1 349 ? 4.823 19.261 -10.927 1.00 88.56 349 PRO A N 1
ATOM 2650 C CA . PRO A 1 349 ? 4.167 18.767 -9.715 1.00 88.56 349 PRO A CA 1
ATOM 2651 C C . PRO A 1 349 ? 2.845 19.451 -9.345 1.00 88.56 349 PRO A C 1
ATOM 2653 O O . PRO A 1 349 ? 2.020 18.840 -8.676 1.00 88.56 349 PRO A O 1
ATOM 2656 N N . THR A 1 350 ? 2.613 20.696 -9.773 1.00 87.12 350 THR A N 1
ATOM 2657 C CA . THR A 1 350 ? 1.370 21.439 -9.486 1.00 87.12 350 THR A CA 1
ATOM 2658 C C . THR A 1 350 ? 0.415 21.509 -10.681 1.00 87.12 350 THR A C 1
ATOM 2660 O O . THR A 1 350 ? -0.681 22.051 -10.573 1.00 87.12 350 THR A O 1
ATOM 2663 N N . GLN A 1 351 ? 0.800 20.964 -11.838 1.00 88.44 351 GLN A N 1
ATOM 2664 C CA . GLN A 1 351 ? -0.043 20.939 -13.034 1.00 88.44 351 GLN A CA 1
ATOM 2665 C C . GLN A 1 351 ? -1.000 19.752 -12.996 1.00 88.44 351 GLN A C 1
ATOM 2667 O O . GLN A 1 351 ? -0.626 18.669 -12.550 1.00 88.44 351 GLN A O 1
ATOM 2672 N N . ARG A 1 352 ? -2.206 19.911 -13.555 1.00 84.88 352 ARG A N 1
ATOM 2673 C CA . ARG A 1 352 ? -3.170 18.809 -13.704 1.00 84.88 352 ARG A CA 1
ATOM 2674 C C . ARG A 1 352 ? -2.484 17.561 -14.280 1.00 84.88 352 ARG A C 1
ATOM 2676 O O . ARG A 1 352 ? -1.726 17.651 -15.248 1.00 84.88 352 ARG A O 1
ATOM 2683 N N . ALA A 1 353 ? -2.753 16.401 -13.679 1.00 79.06 353 ALA A N 1
ATOM 2684 C CA . ALA A 1 353 ? -2.290 15.126 -14.213 1.00 79.06 353 ALA A CA 1
ATOM 2685 C C . ALA A 1 353 ? -2.793 14.916 -15.649 1.00 79.06 353 ALA A C 1
ATOM 2687 O O . ALA A 1 353 ? -3.873 15.381 -16.015 1.00 79.06 353 ALA A O 1
ATOM 2688 N N . GLY A 1 354 ? -1.987 14.225 -16.450 1.00 77.12 354 GLY A N 1
ATOM 2689 C CA . GLY A 1 354 ? -2.211 14.076 -17.889 1.00 77.12 354 GLY A CA 1
ATOM 2690 C C . GLY A 1 354 ? -0.933 14.191 -18.711 1.00 77.12 354 GLY A C 1
ATOM 2691 O O . GLY A 1 354 ? -0.952 13.870 -19.885 1.00 77.12 354 GLY A O 1
ATOM 2692 N N . ARG A 1 355 ? 0.195 14.596 -18.110 1.00 86.62 355 ARG A N 1
ATOM 2693 C CA . ARG A 1 355 ? 1.518 14.452 -18.727 1.00 86.62 355 ARG A CA 1
ATOM 2694 C C . ARG A 1 355 ? 2.576 14.077 -17.705 1.00 86.62 355 ARG A C 1
ATOM 2696 O O . ARG A 1 355 ? 2.957 14.921 -16.893 1.00 86.62 355 ARG A O 1
ATOM 2703 N N . THR A 1 356 ? 3.091 12.859 -17.795 1.00 91.12 356 THR A N 1
ATOM 2704 C CA . THR A 1 356 ? 4.087 12.312 -16.864 1.00 91.12 356 THR A CA 1
ATOM 2705 C C . THR A 1 356 ? 5.225 11.699 -17.654 1.00 91.12 356 THR A C 1
ATOM 2707 O O . THR A 1 356 ? 4.975 10.976 -18.612 1.00 91.12 356 THR A O 1
ATOM 2710 N N . ASP A 1 357 ? 6.457 11.981 -17.230 1.00 94.44 357 ASP A N 1
ATOM 2711 C CA . ASP A 1 357 ? 7.651 11.392 -17.823 1.00 94.44 357 ASP A CA 1
ATOM 2712 C C . ASP A 1 357 ? 8.432 10.664 -16.723 1.00 94.44 357 ASP A C 1
ATOM 2714 O O . ASP A 1 357 ? 8.985 11.305 -15.823 1.00 94.44 357 ASP A O 1
ATOM 2718 N N . LEU A 1 358 ? 8.470 9.334 -16.799 1.00 97.56 358 LEU A N 1
ATOM 2719 C CA . LEU A 1 358 ? 9.414 8.512 -16.046 1.00 97.56 358 LEU A CA 1
ATOM 2720 C C . LEU A 1 358 ? 10.702 8.418 -16.860 1.00 97.56 358 LEU A C 1
ATOM 2722 O O . LEU A 1 358 ? 10.701 7.906 -17.982 1.00 97.56 358 LEU A O 1
ATOM 2726 N N . ILE A 1 359 ? 11.795 8.918 -16.295 1.00 97.69 359 ILE A N 1
ATOM 2727 C CA . ILE A 1 359 ? 13.105 8.937 -16.936 1.00 97.69 359 ILE A CA 1
ATOM 2728 C C . ILE A 1 359 ? 13.985 7.880 -16.291 1.00 97.69 359 ILE A C 1
ATOM 2730 O O . ILE A 1 359 ? 14.140 7.850 -15.071 1.00 97.69 359 ILE A O 1
ATOM 2734 N N . ARG A 1 360 ? 14.590 7.051 -17.139 1.00 98.19 360 ARG A N 1
ATOM 2735 C CA . ARG A 1 360 ? 15.563 6.035 -16.745 1.00 98.19 360 ARG A CA 1
ATOM 2736 C C . ARG A 1 360 ? 16.845 6.271 -17.527 1.00 98.19 360 ARG A C 1
ATOM 2738 O O . ARG A 1 360 ? 16.868 6.127 -18.751 1.00 98.19 360 ARG A O 1
ATOM 2745 N N . GLN A 1 361 ? 17.891 6.715 -16.842 1.00 97.31 361 GLN A N 1
ATOM 2746 C CA . GLN A 1 361 ? 19.199 6.980 -17.437 1.00 97.31 361 GLN A CA 1
ATOM 2747 C C . GLN A 1 361 ? 20.156 5.843 -17.099 1.00 97.31 361 GLN A C 1
ATOM 2749 O O . GLN A 1 361 ? 20.349 5.526 -15.931 1.00 97.31 361 GLN A O 1
ATOM 2754 N N . ILE A 1 362 ? 20.752 5.249 -18.125 1.00 97.19 362 ILE A N 1
ATOM 2755 C CA . ILE A 1 362 ? 21.642 4.101 -18.031 1.00 97.19 362 ILE A CA 1
ATOM 2756 C C . ILE A 1 362 ? 23.049 4.558 -18.408 1.00 97.19 362 ILE A C 1
ATOM 2758 O O . ILE A 1 362 ? 23.292 4.998 -19.532 1.00 97.19 362 ILE A O 1
ATOM 2762 N N . GLU A 1 363 ? 23.976 4.457 -17.466 1.00 96.62 363 GLU A N 1
ATOM 2763 C CA . GLU A 1 363 ? 25.367 4.881 -17.608 1.00 96.62 363 GLU A CA 1
ATOM 2764 C C . GLU A 1 363 ? 26.306 3.706 -17.358 1.00 96.62 363 GLU A C 1
ATOM 2766 O O . GLU A 1 363 ? 26.060 2.881 -16.482 1.00 96.62 363 GLU A O 1
ATOM 2771 N N . GLY A 1 364 ? 27.404 3.631 -18.110 1.00 94.69 364 GLY A N 1
ATOM 2772 C CA . GLY A 1 364 ? 28.413 2.593 -17.926 1.00 94.69 364 GLY A CA 1
ATOM 2773 C C . GLY A 1 364 ? 28.813 1.898 -19.220 1.00 94.69 364 GLY A C 1
ATOM 2774 O O . GLY A 1 364 ? 28.766 2.481 -20.307 1.00 94.69 364 GLY A O 1
ATOM 2775 N N . ARG A 1 365 ? 29.283 0.655 -19.094 1.00 94.00 365 ARG A N 1
ATOM 2776 C CA . ARG A 1 365 ? 29.790 -0.153 -20.210 1.00 94.00 365 ARG A CA 1
ATOM 2777 C C . ARG A 1 365 ? 29.343 -1.604 -20.085 1.00 94.00 365 ARG A C 1
ATOM 2779 O O . ARG A 1 365 ? 29.409 -2.179 -19.003 1.00 94.00 365 ARG A O 1
ATOM 2786 N N . GLY A 1 366 ? 28.994 -2.217 -21.211 1.00 92.94 366 GLY A N 1
ATOM 2787 C CA . GLY A 1 366 ? 28.586 -3.621 -21.280 1.00 92.94 366 GLY A CA 1
ATOM 2788 C C . GLY A 1 366 ? 27.204 -3.809 -21.891 1.00 92.94 366 GLY A C 1
ATOM 2789 O O . GLY A 1 366 ? 26.575 -2.855 -22.345 1.00 92.94 366 GLY A O 1
ATOM 2790 N N . GLU A 1 367 ? 26.759 -5.059 -21.936 1.00 94.44 367 GLU A N 1
ATOM 2791 C CA . GLU A 1 367 ? 25.458 -5.426 -22.488 1.00 94.44 367 GLU A CA 1
ATOM 2792 C C . GLU A 1 367 ? 24.354 -5.235 -21.452 1.00 94.44 367 GLU A C 1
ATOM 2794 O O . GLU A 1 367 ? 24.439 -5.737 -20.329 1.00 94.44 367 GLU A O 1
ATOM 2799 N N . VAL A 1 368 ? 23.297 -4.538 -21.848 1.00 95.50 368 VAL A N 1
ATOM 2800 C CA . VAL A 1 368 ? 22.133 -4.227 -21.023 1.00 95.50 368 VAL A CA 1
ATOM 2801 C C . VAL A 1 368 ? 20.903 -4.824 -21.682 1.00 95.50 368 VAL A C 1
ATOM 2803 O O . VAL A 1 368 ? 20.685 -4.643 -22.884 1.00 95.50 368 VAL A O 1
ATOM 2806 N N . ARG A 1 369 ? 20.099 -5.516 -20.879 1.00 96.44 369 ARG A N 1
ATOM 2807 C CA . ARG A 1 369 ? 18.774 -5.988 -21.257 1.00 96.44 369 ARG A CA 1
ATOM 2808 C C . ARG A 1 369 ? 17.730 -5.034 -20.691 1.00 96.44 369 ARG A C 1
ATOM 2810 O O . ARG A 1 369 ? 17.777 -4.656 -19.521 1.00 96.44 369 ARG A O 1
ATOM 2817 N N . ILE A 1 370 ? 16.788 -4.650 -21.539 1.00 98.19 370 ILE A N 1
ATOM 2818 C CA . ILE A 1 370 ? 15.652 -3.805 -21.193 1.00 98.19 370 ILE A CA 1
ATOM 2819 C C . ILE A 1 370 ? 14.389 -4.617 -21.461 1.00 98.19 370 ILE A C 1
ATOM 2821 O O . ILE A 1 370 ? 14.178 -5.068 -22.582 1.00 98.19 370 ILE A O 1
ATOM 2825 N N . THR A 1 371 ? 13.542 -4.782 -20.451 1.00 98.38 371 THR A N 1
ATOM 2826 C CA . THR A 1 371 ? 12.248 -5.462 -20.594 1.00 98.38 371 THR A CA 1
ATOM 2827 C C . THR A 1 371 ? 11.143 -4.465 -20.301 1.00 98.38 371 THR A C 1
ATOM 2829 O O . THR A 1 371 ? 11.027 -3.989 -19.171 1.00 98.38 371 THR A O 1
ATOM 2832 N N . PHE A 1 372 ? 10.341 -4.139 -21.311 1.00 98.69 372 PHE A N 1
ATOM 2833 C CA . PHE A 1 372 ? 9.190 -3.250 -21.200 1.00 98.69 372 PHE A CA 1
ATOM 2834 C C . PHE A 1 372 ? 7.903 -4.058 -21.384 1.00 98.69 372 PHE A C 1
ATOM 2836 O O . PHE A 1 372 ? 7.538 -4.411 -22.505 1.00 98.69 372 PHE A O 1
ATOM 2843 N N . ALA A 1 373 ? 7.232 -4.359 -20.271 1.00 98.25 373 ALA A N 1
ATOM 2844 C CA . ALA A 1 373 ? 6.035 -5.194 -20.216 1.00 98.25 373 ALA A CA 1
ATOM 2845 C C . ALA A 1 373 ? 4.855 -4.425 -19.590 1.00 98.25 373 ALA A C 1
ATOM 2847 O O . ALA A 1 373 ? 4.466 -4.707 -18.458 1.00 98.25 373 ALA A O 1
ATOM 2848 N N . PRO A 1 374 ? 4.285 -3.409 -20.262 1.00 97.69 374 PRO A N 1
ATOM 2849 C CA . PRO A 1 374 ? 3.105 -2.717 -19.748 1.00 97.69 374 PRO A CA 1
ATOM 2850 C C . PRO A 1 374 ? 1.864 -3.624 -19.742 1.00 97.69 374 PRO A C 1
ATOM 2852 O O . PRO A 1 374 ? 1.616 -4.392 -20.677 1.00 97.69 374 PRO A O 1
ATOM 2855 N N . ARG A 1 375 ? 1.043 -3.513 -18.697 1.00 95.31 375 ARG A N 1
ATOM 2856 C CA . ARG A 1 375 ? -0.237 -4.220 -18.545 1.00 95.31 375 ARG A CA 1
ATOM 2857 C C . ARG A 1 375 ? -1.309 -3.197 -18.197 1.00 95.31 375 ARG A C 1
ATOM 2859 O O . ARG A 1 375 ? -1.365 -2.706 -17.074 1.00 95.31 375 ARG A O 1
ATOM 2866 N N . LEU A 1 376 ? -2.106 -2.815 -19.195 1.00 94.88 376 LEU A N 1
ATOM 2867 C CA . LEU A 1 376 ? -3.113 -1.769 -19.043 1.00 94.88 376 LEU A CA 1
ATOM 2868 C C . LEU A 1 376 ? -4.214 -2.220 -18.081 1.00 94.88 376 LEU A C 1
ATOM 2870 O O . LEU A 1 376 ? -4.698 -3.348 -18.169 1.00 94.88 376 LEU A O 1
ATOM 2874 N N . ASP A 1 377 ? -4.606 -1.322 -17.176 1.00 94.25 377 ASP A N 1
ATOM 2875 C CA . ASP A 1 377 ? -5.663 -1.558 -16.189 1.00 94.25 377 ASP A CA 1
ATOM 2876 C C . ASP A 1 377 ? -5.453 -2.864 -15.414 1.00 94.25 377 ASP A C 1
ATOM 2878 O O . ASP A 1 377 ? -6.306 -3.750 -15.417 1.00 94.25 377 ASP A O 1
ATOM 2882 N N . PHE A 1 378 ? -4.279 -2.984 -14.779 1.00 93.75 378 PHE A N 1
ATOM 2883 C CA . PHE A 1 378 ? -3.881 -4.174 -14.012 1.00 93.75 378 PHE A CA 1
ATOM 2884 C C . PHE A 1 378 ? -3.768 -5.454 -14.859 1.00 93.75 378 PHE A C 1
ATOM 2886 O O . PHE A 1 378 ? -3.835 -6.561 -14.334 1.00 93.75 378 PHE A O 1
ATOM 2893 N N . GLY A 1 379 ? -3.623 -5.311 -16.180 1.00 91.50 379 GLY A N 1
ATOM 2894 C CA . GLY A 1 379 ? -3.622 -6.430 -17.125 1.00 91.50 379 GLY A CA 1
ATOM 2895 C C . GLY A 1 379 ? -5.008 -6.884 -17.574 1.00 91.50 379 GLY A C 1
ATOM 2896 O O . GLY A 1 379 ? -5.105 -7.861 -18.304 1.00 91.50 379 GLY A O 1
ATOM 2897 N N . ARG A 1 380 ? -6.085 -6.178 -17.209 1.00 89.69 380 ARG A N 1
ATOM 2898 C CA . ARG A 1 380 ? -7.439 -6.508 -17.688 1.00 89.69 380 ARG A CA 1
ATOM 2899 C C . ARG A 1 380 ? -7.678 -6.092 -19.136 1.00 89.69 380 ARG A C 1
ATOM 2901 O O . ARG A 1 380 ? -8.551 -6.650 -19.798 1.00 89.69 380 ARG A O 1
ATOM 2908 N N . LEU A 1 381 ? -6.924 -5.110 -19.631 1.00 92.31 381 LEU A N 1
ATOM 2909 C CA . LEU A 1 381 ? -7.004 -4.666 -21.018 1.00 92.31 381 LEU A CA 1
ATOM 2910 C C . LEU A 1 381 ? -5.835 -5.243 -21.830 1.00 92.31 381 LEU A C 1
ATOM 2912 O O . LEU A 1 381 ? -4.689 -5.164 -21.373 1.00 92.31 381 LEU A O 1
ATOM 2916 N N . PRO A 1 382 ? -6.091 -5.796 -23.035 1.00 92.94 382 PRO A N 1
ATOM 2917 C CA . PRO A 1 382 ? -5.036 -6.236 -23.940 1.00 92.94 382 PRO A CA 1
ATOM 2918 C C . PRO A 1 382 ? -4.012 -5.127 -24.182 1.00 92.94 382 PRO A C 1
ATOM 2920 O O . PRO A 1 382 ? -4.380 -3.966 -24.355 1.00 92.94 382 PRO A O 1
ATOM 2923 N N . THR A 1 383 ? -2.730 -5.487 -24.227 1.00 95.44 383 THR A N 1
ATOM 2924 C CA . THR A 1 383 ? -1.658 -4.515 -24.470 1.00 95.44 383 THR A CA 1
ATOM 2925 C C . THR A 1 383 ? -0.953 -4.841 -25.774 1.00 95.44 383 THR A C 1
ATOM 2927 O O . THR A 1 383 ? -0.338 -5.900 -25.882 1.00 95.44 383 THR A O 1
ATOM 2930 N N . ARG A 1 384 ? -0.983 -3.916 -26.735 1.00 97.31 384 ARG A N 1
ATOM 2931 C CA . ARG A 1 384 ? -0.243 -4.026 -27.998 1.00 97.31 384 ARG A CA 1
ATOM 2932 C C . ARG A 1 384 ? 0.834 -2.959 -28.083 1.00 97.31 384 ARG A C 1
ATOM 2934 O O . ARG A 1 384 ? 0.610 -1.809 -27.708 1.00 97.31 384 ARG A O 1
ATOM 2941 N N . LEU A 1 385 ? 2.003 -3.355 -28.567 1.00 98.38 385 LEU A N 1
ATOM 2942 C CA . LEU A 1 385 ? 3.166 -2.498 -28.728 1.00 98.38 385 LEU A CA 1
ATOM 2943 C C . LEU A 1 385 ? 3.483 -2.343 -30.209 1.00 98.38 385 LEU A C 1
ATOM 2945 O O . LEU A 1 385 ? 3.562 -3.318 -30.953 1.00 98.38 385 LEU A O 1
ATOM 2949 N N . VAL A 1 386 ? 3.722 -1.106 -30.629 1.00 97.94 386 VAL A N 1
ATOM 2950 C CA . VAL A 1 386 ? 4.149 -0.793 -31.990 1.00 97.94 386 VAL A CA 1
ATOM 2951 C C . VAL A 1 386 ? 5.551 -0.211 -31.944 1.00 97.94 386 VAL A C 1
ATOM 2953 O O . VAL A 1 386 ? 5.801 0.796 -31.278 1.00 97.94 386 VAL A O 1
ATOM 2956 N N . ILE A 1 387 ? 6.478 -0.835 -32.672 1.00 97.75 387 ILE A N 1
ATOM 2957 C CA . ILE A 1 387 ? 7.827 -0.296 -32.852 1.00 97.75 387 ILE A CA 1
ATOM 2958 C C . ILE A 1 387 ? 7.746 0.914 -33.785 1.00 97.75 387 ILE A C 1
ATOM 2960 O O . ILE A 1 387 ? 7.186 0.848 -34.883 1.00 97.75 387 ILE A O 1
ATOM 2964 N N . ARG A 1 388 ? 8.321 2.031 -33.346 1.00 96.00 388 ARG A N 1
ATOM 2965 C CA . ARG A 1 388 ? 8.403 3.291 -34.088 1.00 96.00 388 ARG A CA 1
ATOM 2966 C C . ARG A 1 388 ? 9.852 3.756 -34.151 1.00 96.00 388 ARG A C 1
ATOM 2968 O O . ARG A 1 388 ? 10.693 3.335 -33.358 1.00 96.00 388 ARG A O 1
ATOM 2975 N N . ASP A 1 389 ? 10.140 4.681 -35.062 1.00 92.50 389 ASP A N 1
ATOM 2976 C CA . ASP A 1 389 ? 11.445 5.337 -35.062 1.00 92.50 389 ASP A CA 1
ATOM 2977 C C . ASP A 1 389 ? 11.664 6.082 -33.732 1.00 92.50 389 ASP A C 1
ATOM 2979 O O . ASP A 1 389 ? 10.855 6.917 -33.316 1.00 92.50 389 ASP A O 1
ATOM 2983 N N . GLY A 1 390 ? 12.745 5.730 -33.039 1.00 92.31 390 GLY A N 1
ATOM 2984 C CA . GLY A 1 390 ? 13.095 6.279 -31.732 1.00 92.31 390 GLY A CA 1
ATOM 2985 C C . GLY A 1 390 ? 12.406 5.649 -30.514 1.00 92.31 390 GLY A C 1
ATOM 2986 O O . GLY A 1 390 ? 12.624 6.163 -29.411 1.00 92.31 390 GLY A O 1
ATOM 2987 N N . GLY A 1 391 ? 11.612 4.574 -30.648 1.00 97.12 391 GLY A N 1
ATOM 2988 C CA . GLY A 1 391 ? 11.052 3.874 -29.483 1.00 97.12 391 GLY A CA 1
ATOM 2989 C C . GLY A 1 391 ? 9.825 2.989 -29.731 1.00 97.12 391 GLY A C 1
ATOM 2990 O O . GLY A 1 391 ? 9.691 2.356 -30.775 1.00 97.12 391 GLY A O 1
ATOM 2991 N N . LEU A 1 392 ? 8.934 2.939 -28.739 1.00 98.38 392 LEU A N 1
ATOM 2992 C CA . LEU A 1 392 ? 7.701 2.145 -28.750 1.00 98.38 392 LEU A CA 1
ATOM 2993 C C . LEU A 1 392 ? 6.478 3.026 -28.483 1.00 98.38 392 LEU A C 1
ATOM 2995 O O . LEU A 1 392 ? 6.552 3.999 -27.731 1.00 98.38 392 LEU A O 1
ATOM 2999 N N . GLU A 1 393 ? 5.343 2.636 -29.043 1.00 98.12 393 GLU A N 1
ATOM 3000 C CA . GLU A 1 393 ? 4.017 3.197 -28.779 1.00 98.12 393 GLU A CA 1
ATOM 3001 C C . GLU A 1 393 ? 3.101 2.096 -28.228 1.00 98.12 393 GLU A C 1
ATOM 3003 O O . GLU A 1 393 ? 3.161 0.962 -28.707 1.00 98.12 393 GLU A O 1
ATOM 3008 N N . ILE A 1 394 ? 2.289 2.414 -27.214 1.00 97.56 394 ILE A N 1
ATOM 3009 C CA . ILE A 1 394 ? 1.227 1.518 -26.737 1.00 97.56 394 ILE A CA 1
ATOM 3010 C C . ILE A 1 394 ? -0.056 1.856 -27.495 1.00 97.56 394 ILE A C 1
ATOM 3012 O O . ILE A 1 394 ? -0.588 2.961 -27.358 1.00 97.56 394 ILE A O 1
ATOM 3016 N N . ASP A 1 395 ? -0.532 0.903 -28.289 1.00 93.62 395 ASP A N 1
ATOM 3017 C CA . ASP A 1 395 ? -1.704 1.083 -29.145 1.00 93.62 395 ASP A CA 1
ATOM 3018 C C . ASP A 1 395 ? -3.016 1.052 -28.342 1.00 93.62 395 ASP A C 1
ATOM 3020 O O . ASP A 1 395 ? -3.048 0.563 -27.210 1.00 93.62 395 ASP A O 1
ATOM 3024 N N . ASP A 1 396 ? -4.095 1.573 -28.930 1.00 85.31 396 ASP A N 1
ATOM 3025 C CA . ASP A 1 396 ? -5.463 1.535 -28.378 1.00 85.31 396 ASP A CA 1
ATOM 3026 C C . ASP A 1 396 ? -5.617 2.112 -26.946 1.00 85.31 396 ASP A C 1
ATOM 3028 O O . ASP A 1 396 ? -6.508 1.735 -26.180 1.00 85.31 396 ASP A O 1
ATOM 3032 N N . THR A 1 397 ? -4.765 3.071 -26.571 1.00 91.12 397 THR A N 1
ATOM 3033 C CA . THR A 1 397 ? -4.853 3.794 -25.291 1.00 91.12 397 THR A CA 1
ATOM 3034 C C . THR A 1 397 ? -5.703 5.067 -25.414 1.00 91.12 397 THR A C 1
ATOM 3036 O O . THR A 1 397 ? -5.664 5.754 -26.432 1.00 91.12 397 THR A O 1
ATOM 3039 N N . ILE A 1 398 ? -6.481 5.407 -24.372 1.00 87.00 398 ILE A N 1
ATOM 3040 C CA . ILE A 1 398 ? -7.311 6.637 -24.352 1.00 87.00 398 ILE A CA 1
ATOM 3041 C C . ILE A 1 398 ? -6.428 7.888 -24.445 1.00 87.00 398 ILE A C 1
ATOM 3043 O O . ILE A 1 398 ? -6.701 8.799 -25.224 1.00 87.00 398 ILE A O 1
ATOM 3047 N N . ASP A 1 399 ? -5.366 7.913 -23.643 1.00 91.00 399 ASP A N 1
ATOM 3048 C CA . ASP A 1 399 ? -4.331 8.937 -23.670 1.00 91.00 399 ASP A CA 1
ATOM 3049 C C . ASP A 1 399 ? -3.047 8.315 -24.231 1.00 91.00 399 ASP A C 1
ATOM 3051 O O . ASP A 1 399 ? -2.666 7.239 -23.767 1.00 91.00 399 ASP A O 1
ATOM 3055 N N . PRO A 1 400 ? -2.331 8.980 -25.157 1.00 94.94 400 PRO A N 1
ATOM 3056 C CA . PRO A 1 400 ? -1.142 8.406 -25.780 1.00 94.94 400 PRO A CA 1
ATOM 3057 C C . PRO A 1 400 ? -0.043 8.049 -24.774 1.00 94.94 400 PRO A C 1
ATOM 3059 O O . PRO A 1 400 ? 0.373 8.901 -23.978 1.00 94.94 400 PRO A O 1
ATOM 3062 N N . ILE A 1 401 ? 0.489 6.828 -24.871 1.00 96.94 401 ILE A N 1
ATOM 3063 C CA . ILE A 1 401 ? 1.617 6.351 -24.063 1.00 96.94 401 ILE A CA 1
ATOM 3064 C C . ILE A 1 401 ? 2.741 5.877 -24.981 1.00 96.94 401 ILE A C 1
ATOM 3066 O O . ILE A 1 401 ? 2.545 4.998 -25.820 1.00 96.94 401 ILE A O 1
ATOM 3070 N N . VAL A 1 402 ? 3.940 6.434 -24.807 1.00 97.81 402 VAL A N 1
ATOM 3071 C CA . VAL A 1 402 ? 5.119 6.062 -25.603 1.00 97.81 402 VAL A CA 1
ATOM 3072 C C . VAL A 1 402 ? 6.340 5.836 -24.725 1.00 97.81 402 VAL A C 1
ATOM 3074 O O . VAL A 1 402 ? 6.531 6.512 -23.714 1.00 97.81 402 VAL A O 1
ATOM 3077 N N . LEU A 1 403 ? 7.209 4.919 -25.141 1.00 98.38 403 LEU A N 1
ATOM 3078 C CA . LEU A 1 403 ? 8.551 4.762 -24.596 1.00 98.38 403 LEU A CA 1
ATOM 3079 C C . LEU A 1 403 ? 9.553 5.308 -25.609 1.00 98.38 403 LEU A C 1
ATOM 3081 O O . LEU A 1 403 ? 9.855 4.652 -26.602 1.00 98.38 403 LEU A O 1
ATOM 3085 N N . ARG A 1 404 ? 10.113 6.490 -25.349 1.00 97.62 404 ARG A N 1
ATOM 3086 C CA . ARG A 1 404 ? 11.237 7.006 -26.136 1.00 97.62 404 ARG A CA 1
ATOM 3087 C C . ARG A 1 404 ? 12.516 6.282 -25.727 1.00 97.62 404 ARG A C 1
ATOM 3089 O O . ARG A 1 404 ? 12.936 6.390 -24.578 1.00 97.62 404 ARG A O 1
ATOM 3096 N N . ALA A 1 405 ? 13.146 5.612 -26.682 1.00 96.69 405 ALA A N 1
ATOM 3097 C CA . ALA A 1 405 ? 14.335 4.787 -26.499 1.00 96.69 405 ALA A CA 1
ATOM 3098 C C . ALA A 1 405 ? 15.198 4.791 -27.779 1.00 96.69 405 ALA A C 1
ATOM 3100 O O . ALA A 1 405 ? 15.246 3.792 -28.499 1.00 96.69 405 ALA A O 1
ATOM 3101 N N . PRO A 1 406 ? 15.842 5.922 -28.124 1.00 92.75 406 PRO A N 1
ATOM 3102 C CA . PRO A 1 406 ? 16.629 6.022 -29.349 1.00 92.75 406 PRO A CA 1
ATOM 3103 C C . PRO A 1 406 ? 17.814 5.052 -29.317 1.00 92.75 406 PRO A C 1
ATOM 3105 O O . PRO A 1 406 ? 18.510 4.955 -28.308 1.00 92.75 406 PRO A O 1
ATOM 3108 N N . GLY A 1 407 ? 18.055 4.365 -30.435 1.00 89.94 407 GLY A N 1
ATOM 3109 C CA . GLY A 1 407 ? 19.175 3.429 -30.573 1.00 89.94 407 GLY A CA 1
ATOM 3110 C C . GLY A 1 407 ? 18.983 2.078 -29.876 1.00 89.94 407 GLY A C 1
ATOM 3111 O O . GLY A 1 407 ? 19.950 1.333 -29.754 1.00 89.94 407 GLY A O 1
ATOM 3112 N N . VAL A 1 408 ? 17.766 1.760 -29.419 1.00 95.62 408 VAL A N 1
ATOM 3113 C CA . VAL A 1 408 ? 17.416 0.429 -28.904 1.00 95.62 408 VAL A CA 1
ATOM 3114 C C . VAL A 1 408 ? 16.656 -0.338 -29.978 1.00 95.62 408 VAL A C 1
ATOM 3116 O O . VAL A 1 408 ? 15.621 0.123 -30.459 1.00 95.62 408 VAL A O 1
ATOM 3119 N N . GLU A 1 409 ? 17.170 -1.510 -30.338 1.00 94.69 409 GLU A N 1
ATOM 3120 C CA . GLU A 1 409 ? 16.458 -2.480 -31.167 1.00 94.69 409 GLU A CA 1
ATOM 3121 C C . GLU A 1 409 ? 15.542 -3.325 -30.282 1.00 94.69 409 GLU A C 1
ATOM 3123 O O . GLU A 1 409 ? 15.950 -3.758 -29.202 1.00 94.69 409 GLU A O 1
ATOM 3128 N N . TRP A 1 410 ? 14.306 -3.538 -30.735 1.00 97.75 410 TRP A N 1
ATOM 3129 C CA . TRP A 1 410 ? 13.259 -4.191 -29.957 1.00 97.75 410 TRP A CA 1
ATOM 3130 C C . TRP A 1 410 ? 12.786 -5.475 -30.624 1.00 97.75 410 TRP A C 1
ATOM 3132 O O . TRP A 1 410 ? 12.471 -5.496 -31.812 1.00 97.75 410 TRP A O 1
ATOM 3142 N N . GLU A 1 411 ? 12.665 -6.518 -29.817 1.00 97.81 411 GLU A N 1
ATOM 3143 C CA . GLU A 1 411 ? 11.950 -7.747 -30.133 1.00 97.81 411 GLU A CA 1
ATOM 3144 C C . GLU A 1 411 ? 10.623 -7.738 -29.369 1.00 97.81 411 GLU A C 1
ATOM 3146 O O . GLU A 1 411 ? 10.612 -7.507 -28.158 1.00 97.81 411 GLU A O 1
ATOM 3151 N N . LEU A 1 412 ? 9.505 -7.951 -30.064 1.00 98.19 412 LEU A N 1
ATOM 3152 C CA . LEU A 1 412 ? 8.194 -8.082 -29.428 1.00 98.19 412 LEU A CA 1
ATOM 3153 C C . LEU A 1 412 ? 7.902 -9.557 -29.165 1.00 98.19 412 LEU A C 1
ATOM 3155 O O . LEU A 1 412 ? 8.016 -10.384 -30.067 1.00 98.19 412 LEU A O 1
ATOM 3159 N N . LEU A 1 413 ? 7.506 -9.857 -27.935 1.00 96.12 413 LEU A N 1
ATOM 3160 C CA . LEU A 1 413 ? 7.065 -11.171 -27.495 1.00 96.12 413 LEU A CA 1
ATOM 3161 C C . LEU A 1 413 ? 5.572 -11.113 -27.186 1.00 96.12 413 LEU A C 1
ATOM 3163 O O . LEU A 1 413 ? 5.126 -10.232 -26.446 1.00 96.12 413 LEU A O 1
ATOM 3167 N N . ASP A 1 414 ? 4.820 -12.060 -27.740 1.00 92.88 414 ASP A N 1
ATOM 3168 C CA . ASP A 1 414 ? 3.403 -12.235 -27.441 1.00 92.88 414 ASP A CA 1
ATOM 3169 C C . ASP A 1 414 ? 3.235 -13.093 -26.178 1.00 92.88 414 ASP A C 1
ATOM 3171 O O . ASP A 1 414 ? 3.723 -14.220 -26.088 1.00 92.88 414 ASP A O 1
ATOM 3175 N N . GLU A 1 415 ? 2.507 -12.559 -25.203 1.00 85.38 415 GLU A N 1
ATOM 3176 C CA . GLU A 1 415 ? 2.162 -13.189 -23.930 1.00 85.38 415 GLU A CA 1
ATOM 3177 C C . GLU A 1 415 ? 0.635 -13.185 -23.777 1.00 85.38 415 GLU A C 1
ATOM 3179 O O . GLU A 1 415 ? 0.037 -12.363 -23.076 1.00 85.38 415 GLU A O 1
ATOM 3184 N N . GLY A 1 416 ? -0.023 -14.090 -24.506 1.00 86.69 416 GLY A N 1
ATOM 3185 C CA . GLY A 1 416 ? -1.483 -14.154 -24.558 1.00 86.69 416 GLY A CA 1
ATOM 3186 C C . GLY A 1 416 ? -2.081 -12.892 -25.188 1.00 86.69 416 GLY A C 1
ATOM 3187 O O . GLY A 1 416 ? -1.869 -12.623 -26.367 1.00 86.69 416 GLY A O 1
ATOM 3188 N N . SER A 1 417 ? -2.851 -12.125 -24.412 1.00 86.62 417 SER A N 1
ATOM 3189 C CA . SER A 1 417 ? -3.453 -10.849 -24.836 1.00 86.62 417 SER A CA 1
ATOM 3190 C C . SER A 1 417 ? -2.526 -9.637 -24.696 1.00 86.62 417 SER A C 1
ATOM 3192 O O . SER A 1 417 ? -2.937 -8.518 -25.012 1.00 86.62 417 SER A O 1
ATOM 3194 N N . HIS A 1 418 ? -1.303 -9.823 -24.201 1.00 93.75 418 HIS A N 1
ATOM 3195 C CA . HIS A 1 418 ? -0.355 -8.739 -23.966 1.00 93.75 418 HIS A CA 1
ATOM 3196 C C . HIS A 1 418 ? 0.926 -8.939 -24.760 1.00 93.75 418 HIS A C 1
ATOM 3198 O O . HIS A 1 418 ? 1.295 -10.056 -25.101 1.00 93.75 418 HIS A O 1
ATOM 3204 N N . GLN A 1 419 ? 1.629 -7.840 -25.003 1.00 97.38 419 GLN A N 1
ATOM 3205 C CA . GLN A 1 419 ? 2.961 -7.855 -25.582 1.00 97.38 419 GLN A CA 1
ATOM 3206 C C . GLN A 1 419 ? 3.996 -7.335 -24.588 1.00 97.38 419 GLN A C 1
ATOM 3208 O O . GLN A 1 419 ? 3.734 -6.450 -23.764 1.00 97.38 419 GLN A O 1
ATOM 3213 N N . THR A 1 420 ? 5.194 -7.890 -24.699 1.00 98.06 420 THR A N 1
ATOM 3214 C CA . THR A 1 420 ? 6.395 -7.459 -23.989 1.00 98.06 420 THR A CA 1
ATOM 3215 C C . THR A 1 420 ? 7.455 -7.107 -25.022 1.00 98.06 420 THR A C 1
ATOM 3217 O O . THR A 1 420 ? 7.698 -7.877 -25.946 1.00 98.06 420 THR A O 1
ATOM 3220 N N . ALA A 1 421 ? 8.113 -5.960 -24.873 1.00 98.50 421 ALA A N 1
ATOM 3221 C CA . ALA A 1 421 ? 9.246 -5.596 -25.713 1.00 98.50 421 ALA A CA 1
ATOM 3222 C C . ALA A 1 421 ? 10.565 -5.867 -24.984 1.00 98.50 421 ALA A C 1
ATOM 3224 O O . ALA A 1 421 ? 10.784 -5.386 -23.867 1.00 98.50 421 ALA A O 1
ATOM 3225 N N . ILE A 1 422 ? 11.455 -6.612 -25.635 1.00 98.25 422 ILE A N 1
ATOM 3226 C CA . ILE A 1 422 ? 12.808 -6.899 -25.165 1.00 98.25 422 ILE A CA 1
ATOM 3227 C C . ILE A 1 422 ? 13.800 -6.104 -26.006 1.00 98.25 422 ILE A C 1
ATOM 3229 O O . ILE A 1 422 ? 13.899 -6.290 -27.215 1.00 98.25 422 ILE A O 1
ATOM 3233 N N . GLY A 1 423 ? 14.540 -5.217 -25.351 1.00 97.00 423 GLY A N 1
ATOM 3234 C CA . GLY A 1 423 ? 15.634 -4.460 -25.938 1.00 97.00 423 GLY A CA 1
ATOM 3235 C C . GLY A 1 423 ? 16.979 -4.986 -25.454 1.00 97.00 423 GLY A C 1
ATOM 3236 O O . GLY A 1 423 ? 17.150 -5.273 -24.266 1.00 97.00 423 GLY A O 1
ATOM 3237 N N . LYS A 1 424 ? 17.952 -5.096 -26.359 1.00 93.94 424 LYS A N 1
ATOM 3238 C CA . LYS A 1 424 ? 19.350 -5.398 -26.020 1.00 93.94 424 LYS A CA 1
ATOM 3239 C C . LYS A 1 424 ? 20.241 -4.299 -26.572 1.00 93.94 424 LYS A C 1
ATOM 3241 O O . LYS A 1 424 ? 20.142 -3.947 -27.741 1.00 93.94 424 LYS A O 1
ATOM 3246 N N . VAL A 1 425 ? 21.109 -3.751 -25.729 1.00 94.44 425 VAL A N 1
ATOM 3247 C CA . VAL A 1 425 ? 21.998 -2.652 -26.117 1.00 94.44 425 VAL A CA 1
ATOM 3248 C C . VAL A 1 425 ? 23.376 -2.821 -25.495 1.00 94.44 425 VAL A C 1
ATOM 3250 O O . VAL A 1 425 ? 23.509 -3.184 -24.328 1.00 94.44 425 VAL A O 1
ATOM 3253 N N . THR A 1 426 ? 24.421 -2.534 -26.267 1.00 95.12 426 THR A N 1
ATOM 3254 C CA . THR A 1 426 ? 25.799 -2.503 -25.769 1.00 95.12 426 THR A CA 1
ATOM 3255 C C . THR A 1 426 ? 26.211 -1.065 -25.483 1.00 95.12 426 THR A C 1
ATOM 3257 O O . THR A 1 426 ? 26.437 -0.276 -26.401 1.00 95.12 426 THR A O 1
ATOM 3260 N N . LEU A 1 427 ? 26.374 -0.723 -24.206 1.00 94.31 427 LEU A N 1
ATOM 3261 C CA . LEU A 1 427 ? 26.861 0.591 -23.800 1.00 94.31 427 LEU A CA 1
ATOM 3262 C C . LEU A 1 427 ? 28.378 0.691 -23.968 1.00 94.31 427 LEU A C 1
ATOM 3264 O O . LEU A 1 427 ? 29.134 -0.174 -23.514 1.00 94.31 427 LEU A O 1
ATOM 3268 N N . ARG A 1 428 ? 28.829 1.790 -24.583 1.00 93.12 428 ARG A N 1
ATOM 3269 C CA . ARG A 1 428 ? 30.253 2.100 -24.823 1.00 93.12 428 ARG A CA 1
ATOM 3270 C C . ARG A 1 428 ? 30.778 3.260 -23.966 1.00 93.12 428 ARG A C 1
ATOM 3272 O O . ARG A 1 428 ? 31.886 3.739 -24.187 1.00 93.12 428 ARG A O 1
ATOM 3279 N N . GLY A 1 429 ? 30.012 3.675 -22.958 1.00 89.44 429 GLY A N 1
ATOM 3280 C CA . GLY A 1 429 ? 30.311 4.808 -22.077 1.00 89.44 429 GLY A CA 1
ATOM 3281 C C . GLY A 1 429 ? 29.414 6.024 -22.311 1.00 89.44 429 GLY A C 1
ATOM 3282 O O . GLY A 1 429 ? 29.327 6.872 -21.430 1.00 89.44 429 GLY A O 1
ATOM 3283 N N . GLU A 1 430 ? 28.727 6.098 -23.451 1.00 91.19 430 GLU A N 1
ATOM 3284 C CA . GLU A 1 430 ? 27.685 7.101 -23.680 1.00 91.19 430 GLU A CA 1
ATOM 3285 C C . GLU A 1 430 ? 26.408 6.722 -22.910 1.00 91.19 430 GLU A C 1
ATOM 3287 O O . GLU A 1 430 ? 26.025 5.546 -22.921 1.00 91.19 430 GLU A O 1
ATOM 3292 N N . PRO A 1 431 ? 25.750 7.680 -22.230 1.00 92.75 431 PRO A N 1
ATOM 3293 C CA . PRO A 1 431 ? 24.524 7.408 -21.495 1.00 92.75 431 PRO A CA 1
ATOM 3294 C C . PRO A 1 431 ? 23.372 7.100 -22.453 1.00 92.75 431 PRO A C 1
ATOM 3296 O O . PRO A 1 431 ? 23.079 7.884 -23.357 1.00 92.75 431 PRO A O 1
ATOM 3299 N N . LEU A 1 432 ? 22.656 6.006 -22.202 1.00 95.38 432 LEU A N 1
ATOM 3300 C CA . LEU A 1 432 ? 21.372 5.737 -22.844 1.00 95.38 432 LEU A CA 1
ATOM 3301 C C . LEU A 1 432 ? 20.250 6.245 -21.947 1.00 95.38 432 LEU A C 1
ATOM 3303 O O . LEU A 1 432 ? 20.243 6.005 -20.742 1.00 95.38 432 LEU A O 1
ATOM 3307 N N . ARG A 1 433 ? 19.262 6.915 -22.532 1.00 95.88 433 ARG A N 1
ATOM 3308 C CA . ARG A 1 433 ? 18.077 7.353 -21.803 1.00 95.88 433 ARG A CA 1
ATOM 3309 C C . ARG A 1 433 ? 16.810 6.770 -22.384 1.00 95.88 433 ARG A C 1
ATOM 3311 O O . ARG A 1 433 ? 16.548 6.916 -23.576 1.00 95.88 433 ARG A O 1
ATOM 3318 N N . LEU A 1 434 ? 15.990 6.254 -21.483 1.00 97.94 434 LEU A N 1
ATOM 3319 C CA . LEU A 1 434 ? 14.621 5.856 -21.740 1.00 97.94 434 LEU A CA 1
ATOM 3320 C C . LEU A 1 434 ? 13.672 6.866 -21.087 1.00 97.94 434 LEU A C 1
ATOM 3322 O O . LEU A 1 434 ? 13.895 7.293 -19.952 1.00 97.94 434 LEU A O 1
ATOM 3326 N N . GLU A 1 435 ? 12.622 7.257 -21.801 1.00 97.31 435 GLU A N 1
ATOM 3327 C CA . GLU A 1 435 ? 11.561 8.112 -21.264 1.00 97.31 435 GLU A CA 1
ATOM 3328 C C . GLU A 1 435 ? 10.208 7.462 -21.537 1.00 97.31 435 GLU A C 1
ATOM 3330 O O . GLU A 1 435 ? 9.754 7.440 -22.682 1.00 97.31 435 GLU A O 1
ATOM 3335 N N . LEU A 1 436 ? 9.570 6.938 -20.491 1.00 97.81 436 LEU A N 1
ATOM 3336 C CA . LEU A 1 436 ? 8.177 6.515 -20.553 1.00 97.81 436 LEU A CA 1
ATOM 3337 C C . LEU A 1 436 ? 7.305 7.753 -20.360 1.00 97.81 436 LEU A C 1
ATOM 3339 O O . LEU A 1 436 ? 7.339 8.381 -19.300 1.00 97.81 436 LEU A O 1
ATOM 3343 N N . ARG A 1 437 ? 6.559 8.109 -21.401 1.00 95.38 437 ARG A N 1
ATOM 3344 C CA . ARG A 1 437 ? 5.790 9.346 -21.493 1.00 95.38 437 ARG A CA 1
ATOM 3345 C C . ARG A 1 437 ? 4.310 9.026 -21.583 1.00 95.38 437 ARG A C 1
ATOM 3347 O O . ARG A 1 437 ? 3.890 8.268 -22.452 1.00 95.38 437 ARG A O 1
ATOM 3354 N N . TYR A 1 438 ? 3.533 9.649 -20.710 1.00 94.38 438 TYR A N 1
ATOM 3355 C CA . TYR A 1 438 ? 2.076 9.612 -20.729 1.00 94.38 438 TYR A CA 1
ATOM 3356 C C . TYR A 1 438 ? 1.519 10.939 -21.250 1.00 94.38 438 TYR A C 1
ATOM 3358 O O . TYR A 1 438 ? 2.057 12.002 -20.926 1.00 94.38 438 TYR A O 1
ATOM 3366 N N . GLY A 1 439 ? 0.432 10.883 -22.020 1.00 92.19 439 GLY A N 1
ATOM 3367 C CA . GLY A 1 439 ? -0.292 12.044 -22.545 1.00 92.19 439 GLY A CA 1
ATOM 3368 C C . GLY A 1 439 ? 0.374 12.719 -23.739 1.00 92.19 439 GLY A C 1
ATOM 3369 O O . GLY A 1 439 ? 0.090 13.875 -24.057 1.00 92.19 439 GLY A O 1
ATOM 3370 N N . THR A 1 440 ? 1.309 12.035 -24.399 1.00 91.50 440 THR A N 1
ATOM 3371 C CA . THR A 1 440 ? 1.907 12.507 -25.648 1.00 91.50 440 THR A CA 1
ATOM 3372 C C . THR A 1 440 ? 2.401 11.336 -26.486 1.00 91.50 440 THR A C 1
ATOM 3374 O O . THR A 1 440 ? 3.171 10.515 -26.010 1.00 91.50 440 THR A O 1
ATOM 3377 N N . GLY A 1 441 ? 2.007 11.297 -27.762 1.00 91.75 441 GLY A N 1
ATOM 3378 C CA . GLY A 1 441 ? 2.513 10.319 -28.736 1.00 91.75 441 GLY A CA 1
ATOM 3379 C C . GLY A 1 441 ? 3.895 10.673 -29.303 1.00 91.75 441 GLY A C 1
ATOM 3380 O O . GLY A 1 441 ? 4.392 10.028 -30.220 1.00 91.75 441 GLY A O 1
ATOM 3381 N N . SER A 1 442 ? 4.521 11.757 -28.828 1.00 92.19 442 SER A N 1
ATOM 3382 C CA . SER A 1 442 ? 5.772 12.248 -29.404 1.00 92.19 442 SER A CA 1
ATOM 3383 C C . SER A 1 442 ? 6.982 11.491 -28.863 1.00 92.19 442 SER A C 1
ATOM 3385 O O . SER A 1 442 ? 7.339 11.617 -27.690 1.00 92.19 442 SER A O 1
ATOM 3387 N N . LEU A 1 443 ? 7.693 10.807 -29.760 1.00 93.00 443 LEU A N 1
ATOM 3388 C CA . LEU A 1 443 ? 9.011 10.204 -29.513 1.00 93.00 443 LEU A CA 1
ATOM 3389 C C . LEU A 1 443 ? 10.176 11.186 -29.734 1.00 93.00 443 LEU A C 1
ATOM 3391 O O . LEU A 1 443 ? 11.345 10.854 -29.523 1.00 93.00 443 LEU A O 1
ATOM 3395 N N . ARG A 1 444 ? 9.886 12.432 -30.128 1.00 90.31 444 ARG A N 1
ATOM 3396 C CA . ARG A 1 444 ? 10.924 13.443 -30.377 1.00 90.31 444 ARG A CA 1
ATOM 3397 C C . ARG A 1 444 ? 11.615 13.853 -29.081 1.00 90.31 444 ARG A C 1
ATOM 3399 O O . ARG A 1 444 ? 11.024 13.830 -27.998 1.00 90.31 444 ARG A O 1
ATOM 3406 N N . GLU A 1 445 ? 12.878 14.250 -29.183 1.00 83.94 445 GLU A N 1
ATOM 3407 C CA . GLU A 1 445 ? 13.572 14.854 -28.049 1.00 83.94 445 GLU A CA 1
ATOM 3408 C C . GLU A 1 445 ? 12.862 16.139 -27.605 1.00 83.94 445 GLU A C 1
ATOM 3410 O O . GLU A 1 445 ? 12.378 16.919 -28.430 1.00 83.94 445 GLU A O 1
ATOM 3415 N N . GLN A 1 446 ? 12.766 16.346 -26.291 1.00 75.00 446 GLN A N 1
ATOM 3416 C CA . GLN A 1 446 ? 12.147 17.549 -25.758 1.00 75.00 446 GLN A CA 1
ATOM 3417 C C . GLN A 1 446 ? 13.099 18.735 -25.948 1.00 75.00 446 GLN A C 1
ATOM 3419 O O . GLN A 1 446 ? 14.069 18.888 -25.217 1.00 75.00 446 GLN A O 1
ATOM 3424 N N . GLN A 1 447 ? 12.790 19.604 -26.909 1.00 68.38 447 GLN A N 1
ATOM 3425 C CA . GLN A 1 447 ? 13.653 20.740 -27.258 1.00 68.38 447 GLN A CA 1
ATOM 3426 C C . GLN A 1 447 ? 13.645 21.866 -26.214 1.00 68.38 447 GLN A C 1
ATOM 3428 O O . GLN A 1 447 ? 14.541 22.702 -26.199 1.00 68.38 447 GLN A O 1
ATOM 3433 N N . THR A 1 448 ? 12.641 21.909 -25.333 1.00 74.81 448 THR A N 1
ATOM 3434 C CA . THR A 1 448 ? 12.463 23.030 -24.398 1.00 74.81 448 THR A CA 1
ATOM 3435 C C . THR A 1 448 ? 13.431 23.002 -23.219 1.00 74.81 448 THR A C 1
ATOM 3437 O O . THR A 1 448 ? 13.722 24.051 -22.655 1.00 74.81 448 THR A O 1
ATOM 3440 N N . LEU A 1 449 ? 13.879 21.817 -22.792 1.00 82.62 449 LEU A N 1
ATOM 3441 C CA . LEU A 1 449 ? 14.733 21.650 -21.616 1.00 82.62 449 LEU A CA 1
ATOM 3442 C C . LEU A 1 449 ? 15.742 20.525 -21.856 1.00 82.62 449 LEU A C 1
ATOM 3444 O O . LEU A 1 449 ? 15.320 19.378 -22.025 1.00 82.62 449 LEU A O 1
ATOM 3448 N N . PRO A 1 450 ? 17.054 20.822 -21.815 1.00 86.44 450 PRO A N 1
ATOM 3449 C CA . PRO A 1 450 ? 18.070 19.807 -21.992 1.00 86.44 450 PRO A CA 1
ATOM 3450 C C . PRO A 1 450 ? 17.957 18.673 -20.966 1.00 86.44 450 PRO A C 1
ATOM 3452 O O . PRO A 1 450 ? 17.656 18.903 -19.790 1.00 86.44 450 PRO A O 1
ATOM 3455 N N . PRO A 1 451 ? 18.296 17.448 -21.378 1.00 85.69 451 PRO A N 1
ATOM 3456 C CA . PRO A 1 451 ? 18.452 16.278 -20.538 1.00 85.69 451 PRO A CA 1
ATOM 3457 C C . PRO A 1 451 ? 18.990 16.456 -19.113 1.00 85.69 451 PRO A C 1
ATOM 3459 O O . PRO A 1 451 ? 18.362 16.001 -18.157 1.00 85.69 451 PRO A O 1
ATOM 3462 N N . GLN A 1 452 ? 20.159 17.071 -18.971 1.00 88.94 452 GLN A N 1
ATOM 3463 C CA . GLN A 1 452 ? 20.827 17.248 -17.680 1.00 88.94 452 GLN A CA 1
ATOM 3464 C C . GLN A 1 452 ? 20.103 18.273 -16.799 1.00 88.94 452 GLN A C 1
ATOM 3466 O O . GLN A 1 452 ? 20.104 18.167 -15.575 1.00 88.94 452 GLN A O 1
ATOM 3471 N N . GLU A 1 453 ? 19.424 19.237 -17.418 1.00 92.56 453 GLU A N 1
ATOM 3472 C CA . GLU A 1 453 ? 18.674 20.261 -16.702 1.00 92.56 453 GLU A CA 1
ATOM 3473 C C . GLU A 1 453 ? 17.387 19.692 -16.091 1.00 92.56 453 GLU A C 1
ATOM 3475 O O . GLU A 1 453 ? 17.020 20.078 -14.982 1.00 92.56 453 GLU A O 1
ATOM 3480 N N . ARG A 1 454 ? 16.727 18.727 -16.749 1.00 92.88 454 ARG A N 1
ATOM 3481 C CA . ARG A 1 454 ? 15.568 18.008 -16.175 1.00 92.88 454 ARG A CA 1
ATOM 3482 C C . ARG A 1 454 ? 15.953 17.248 -14.907 1.00 92.88 454 ARG A C 1
ATOM 3484 O O . ARG A 1 454 ? 15.274 17.371 -13.887 1.00 92.88 454 ARG A O 1
ATOM 3491 N N . TYR A 1 455 ? 17.080 16.539 -14.956 1.00 95.06 455 TYR A N 1
ATOM 3492 C CA . TYR A 1 455 ? 17.669 15.870 -13.796 1.00 95.06 455 TYR A CA 1
ATOM 3493 C C . TYR A 1 455 ? 17.960 16.863 -12.665 1.00 95.06 455 TYR A C 1
ATOM 3495 O O . TYR A 1 455 ? 17.451 16.718 -11.554 1.00 95.06 455 TYR A O 1
ATOM 3503 N N . ARG A 1 456 ? 18.717 17.927 -12.970 1.00 96.06 456 ARG A N 1
ATOM 3504 C CA . ARG A 1 456 ? 19.112 18.946 -11.990 1.00 96.06 456 ARG A CA 1
ATOM 3505 C C . ARG A 1 456 ? 17.900 19.612 -11.339 1.00 96.06 456 ARG A C 1
ATOM 3507 O O . ARG A 1 456 ? 17.879 19.770 -10.124 1.00 96.06 456 ARG A O 1
ATOM 3514 N N . ARG A 1 457 ? 16.885 19.986 -12.126 1.00 96.12 457 ARG A N 1
ATOM 3515 C CA . ARG A 1 457 ? 15.648 20.603 -11.617 1.00 96.12 457 ARG A CA 1
ATOM 3516 C C . ARG A 1 457 ? 14.819 19.643 -10.777 1.00 96.12 457 ARG A C 1
ATOM 3518 O O . ARG A 1 457 ? 14.262 20.077 -9.777 1.00 96.12 457 ARG A O 1
ATOM 3525 N N . THR A 1 458 ? 14.755 18.368 -11.154 1.00 96.81 458 THR A N 1
ATOM 3526 C CA . THR A 1 458 ? 14.051 17.354 -10.358 1.00 96.81 458 THR A CA 1
ATOM 3527 C C . THR A 1 458 ? 14.730 17.156 -9.010 1.00 96.81 458 THR A C 1
ATOM 3529 O O . THR A 1 458 ? 14.069 17.208 -7.978 1.00 96.81 458 THR A O 1
ATOM 3532 N N . LYS A 1 459 ? 16.058 17.015 -8.997 1.00 97.25 459 LYS A N 1
ATOM 3533 C CA . LYS A 1 459 ? 16.825 16.915 -7.755 1.00 97.25 459 LYS A CA 1
ATOM 3534 C C . LYS A 1 459 ? 16.638 18.162 -6.878 1.00 97.25 459 LYS A C 1
ATOM 3536 O O . LYS A 1 459 ? 16.260 18.038 -5.717 1.00 97.25 459 LYS A O 1
ATOM 3541 N N . LEU A 1 460 ? 16.786 19.353 -7.464 1.00 97.06 460 LEU A N 1
ATOM 3542 C CA . LEU A 1 460 ? 16.617 20.627 -6.761 1.00 97.06 460 LEU A CA 1
ATOM 3543 C C . LEU A 1 460 ? 15.202 20.812 -6.193 1.00 97.06 460 LEU A C 1
ATOM 3545 O O . LEU A 1 460 ? 15.059 21.388 -5.118 1.00 97.06 460 LEU A O 1
ATOM 3549 N N . TYR A 1 461 ? 14.160 20.335 -6.881 1.00 97.12 461 TYR A N 1
ATOM 3550 C CA . TYR A 1 461 ? 12.782 20.385 -6.380 1.00 97.12 461 TYR A CA 1
ATOM 3551 C C . TYR A 1 461 ? 12.660 19.697 -5.013 1.00 97.12 461 TYR A C 1
ATOM 3553 O O . TYR A 1 461 ? 12.129 20.288 -4.075 1.00 97.12 461 TYR A O 1
ATOM 3561 N N . TRP A 1 462 ? 13.213 18.489 -4.886 1.00 98.00 462 TRP A N 1
ATOM 3562 C CA . TRP A 1 462 ? 13.175 17.730 -3.638 1.00 98.00 462 TRP A CA 1
ATOM 3563 C C . TRP A 1 462 ? 14.131 18.281 -2.577 1.00 98.00 462 TRP A C 1
ATOM 3565 O O . TRP A 1 462 ? 13.718 18.476 -1.435 1.00 98.00 462 TRP A O 1
ATOM 3575 N N . GLU A 1 463 ? 15.377 18.579 -2.953 1.00 97.75 463 GLU A N 1
ATOM 3576 C CA . GLU A 1 463 ? 16.392 19.077 -2.014 1.00 97.75 463 GLU A CA 1
ATOM 3577 C C . GLU A 1 463 ? 15.985 20.426 -1.426 1.00 97.75 463 GLU A C 1
ATOM 3579 O O . GLU A 1 463 ? 15.929 20.575 -0.210 1.00 97.75 463 GLU A O 1
ATOM 3584 N N . SER A 1 464 ? 15.577 21.378 -2.271 1.00 97.00 464 SER A N 1
ATOM 3585 C CA . SER A 1 464 ? 15.163 22.702 -1.794 1.00 97.00 464 SER A CA 1
ATOM 3586 C C . SER A 1 464 ? 13.944 22.649 -0.880 1.00 97.00 464 SER A C 1
ATOM 3588 O O . SER A 1 464 ? 13.803 23.510 -0.014 1.00 97.00 464 SER A O 1
ATOM 3590 N N . TRP A 1 465 ? 13.050 21.672 -1.069 1.00 97.50 465 TRP A N 1
ATOM 3591 C CA . TRP A 1 465 ? 11.934 21.436 -0.158 1.00 97.50 465 TRP A CA 1
ATOM 3592 C C . TRP A 1 465 ? 12.426 20.881 1.179 1.00 97.50 465 TRP A C 1
ATOM 3594 O O . TRP A 1 465 ? 12.121 21.452 2.224 1.00 97.50 465 TRP A O 1
ATOM 3604 N N . ALA A 1 466 ? 13.239 19.827 1.148 1.00 97.75 466 ALA A N 1
ATOM 3605 C CA . ALA A 1 466 ? 13.715 19.169 2.356 1.00 97.75 466 ALA A CA 1
ATOM 3606 C C . ALA A 1 466 ? 14.665 20.048 3.187 1.00 97.75 466 ALA A C 1
ATOM 3608 O O . ALA A 1 466 ? 14.701 19.931 4.412 1.00 97.75 466 ALA A O 1
ATOM 3609 N N . ASP A 1 467 ? 15.433 20.933 2.556 1.00 97.00 467 ASP A N 1
ATOM 3610 C CA . ASP A 1 467 ? 16.365 21.844 3.230 1.00 97.00 467 ASP A CA 1
ATOM 3611 C C . ASP A 1 467 ? 15.660 22.903 4.087 1.00 97.00 467 ASP A C 1
ATOM 3613 O O . ASP A 1 467 ? 16.273 23.461 4.994 1.00 97.00 467 ASP A O 1
ATOM 3617 N N . ARG A 1 468 ? 14.363 23.152 3.854 1.00 96.75 468 ARG A N 1
ATOM 3618 C CA . ARG A 1 468 ? 13.551 24.064 4.677 1.00 96.75 468 ARG A CA 1
ATOM 3619 C C . ARG A 1 468 ? 13.009 23.420 5.952 1.00 96.75 468 ARG A C 1
ATOM 3621 O O . ARG A 1 468 ? 12.473 24.133 6.794 1.00 96.75 468 ARG A O 1
ATOM 3628 N N . LEU A 1 469 ? 13.118 22.097 6.091 1.00 97.69 469 LEU A N 1
ATOM 3629 C CA . LEU A 1 469 ? 12.556 21.384 7.233 1.00 97.69 469 LEU A CA 1
ATOM 3630 C C . LEU A 1 469 ? 13.353 21.648 8.512 1.00 97.69 469 LEU A C 1
ATOM 3632 O O . LEU A 1 469 ? 14.582 21.535 8.542 1.00 97.69 469 LEU A O 1
ATOM 3636 N N . VAL A 1 470 ? 12.631 21.892 9.601 1.00 97.25 470 VAL A N 1
ATOM 3637 C CA . VAL A 1 470 ? 13.176 21.952 10.956 1.00 97.25 470 VAL A CA 1
ATOM 3638 C C . VAL A 1 470 ? 13.186 20.542 11.531 1.00 97.25 470 VAL A C 1
ATOM 3640 O O . VAL A 1 470 ? 12.161 20.011 11.951 1.00 97.25 470 VAL A O 1
ATOM 3643 N N . LEU A 1 471 ? 14.356 19.907 11.519 1.00 97.25 471 LEU A N 1
ATOM 3644 C CA . LEU A 1 471 ? 14.497 18.526 11.974 1.00 97.25 471 LEU A CA 1
ATOM 3645 C C . LEU A 1 471 ? 14.814 18.429 13.469 1.00 97.25 471 LEU A C 1
ATOM 3647 O O . LEU A 1 471 ? 15.572 19.250 13.997 1.00 97.25 471 LEU A O 1
ATOM 3651 N N . PRO A 1 472 ? 14.315 17.386 14.155 1.00 95.69 472 PRO A N 1
ATOM 3652 C CA . PRO A 1 472 ? 14.705 17.114 15.528 1.00 95.69 472 PRO A CA 1
ATOM 3653 C C . PRO A 1 472 ? 16.179 16.700 15.618 1.00 95.69 472 PRO A C 1
ATOM 3655 O O . PRO A 1 472 ? 16.770 16.169 14.677 1.00 95.69 472 PRO A O 1
ATOM 3658 N N . LYS A 1 473 ? 16.768 16.893 16.805 1.00 95.44 473 LYS A N 1
ATOM 3659 C CA . LYS A 1 473 ? 18.159 16.493 17.088 1.00 95.44 473 LYS A CA 1
ATOM 3660 C C . LYS A 1 473 ? 18.359 14.977 17.034 1.00 95.44 473 LYS A C 1
ATOM 3662 O O . LYS A 1 473 ? 19.420 14.511 16.635 1.00 95.44 473 LYS A O 1
ATOM 3667 N N . ARG A 1 474 ? 17.354 14.218 17.473 1.00 95.50 474 ARG A N 1
ATOM 3668 C CA . ARG A 1 474 ? 17.373 12.755 17.502 1.00 95.50 474 ARG A CA 1
ATOM 3669 C C . ARG A 1 474 ? 16.750 12.217 16.218 1.00 95.50 474 ARG A C 1
ATOM 3671 O O . ARG A 1 474 ? 15.666 12.653 15.852 1.00 95.50 474 ARG A O 1
ATOM 3678 N N . GLU A 1 475 ? 17.444 11.293 15.557 1.00 95.31 475 GLU A N 1
ATOM 3679 C CA . GLU A 1 475 ? 17.004 10.648 14.308 1.00 95.31 475 GLU A CA 1
ATOM 3680 C C . GLU A 1 475 ? 16.611 11.610 13.166 1.00 95.31 475 GLU A C 1
ATOM 3682 O O . GLU A 1 475 ? 15.819 11.262 12.292 1.00 95.31 475 GLU A O 1
ATOM 3687 N N . GLY A 1 476 ? 17.189 12.817 13.120 1.00 96.69 476 GLY A N 1
ATOM 3688 C CA . GLY A 1 476 ? 16.905 13.815 12.079 1.00 96.69 476 GLY A CA 1
ATOM 3689 C C . GLY A 1 476 ? 16.965 13.270 10.638 1.00 96.69 476 GLY A C 1
ATOM 3690 O O . GLY A 1 476 ? 16.044 13.542 9.866 1.00 96.69 476 GLY A O 1
ATOM 3691 N N . PRO A 1 477 ? 17.975 12.462 10.250 1.00 95.69 477 PRO A N 1
ATOM 3692 C CA . PRO A 1 477 ? 18.025 11.842 8.923 1.00 95.69 477 PRO A CA 1
ATOM 3693 C C . PRO A 1 477 ? 16.848 10.904 8.613 1.00 95.69 477 PRO A C 1
ATOM 3695 O O . PRO A 1 477 ? 16.347 10.921 7.488 1.00 95.69 477 PRO A O 1
ATOM 3698 N N . LEU A 1 478 ? 16.375 10.124 9.593 1.00 95.44 478 LEU A N 1
ATOM 3699 C CA . LEU A 1 478 ? 15.202 9.260 9.422 1.00 95.44 478 LEU A CA 1
ATOM 3700 C C . LEU A 1 478 ? 13.934 10.102 9.271 1.00 95.44 478 LEU A C 1
ATOM 3702 O O . LEU A 1 478 ? 13.178 9.893 8.327 1.00 95.44 478 LEU A O 1
ATOM 3706 N N . VAL A 1 479 ? 13.752 11.119 10.121 1.00 97.31 479 VAL A N 1
ATOM 3707 C CA . VAL A 1 479 ? 12.609 12.047 10.038 1.00 97.31 479 VAL A CA 1
ATOM 3708 C C . VAL A 1 479 ? 12.570 12.758 8.687 1.00 97.31 479 VAL A C 1
ATOM 3710 O O . VAL A 1 479 ? 11.515 12.840 8.063 1.00 97.31 479 VAL A O 1
ATOM 3713 N N . ARG A 1 480 ? 13.724 13.205 8.181 1.00 97.94 480 ARG A N 1
ATOM 3714 C CA . ARG A 1 480 ? 13.859 13.800 6.844 1.00 97.94 480 ARG A CA 1
ATOM 3715 C C . ARG A 1 480 ? 13.398 12.841 5.744 1.00 97.94 480 ARG A C 1
ATOM 3717 O O . ARG A 1 480 ? 12.703 13.265 4.822 1.00 97.94 480 ARG A O 1
ATOM 3724 N N . ARG A 1 481 ? 13.779 11.560 5.821 1.00 96.75 481 ARG A N 1
ATOM 3725 C CA . ARG A 1 481 ? 13.373 10.549 4.834 1.00 96.75 481 ARG A CA 1
ATOM 3726 C C . ARG A 1 481 ? 11.875 10.261 4.911 1.00 96.75 481 ARG A C 1
ATOM 3728 O O . ARG A 1 481 ? 11.235 10.241 3.864 1.00 96.75 481 ARG A O 1
ATOM 3735 N N . SER A 1 482 ? 11.311 10.120 6.109 1.00 96.75 482 SER A N 1
ATOM 3736 C CA . SER A 1 482 ? 9.863 9.960 6.292 1.00 96.75 482 SER A CA 1
ATOM 3737 C C . SER A 1 482 ? 9.090 11.169 5.760 1.00 96.75 482 SER A C 1
ATOM 3739 O O . SER A 1 482 ? 8.101 11.002 5.054 1.00 96.75 482 SER A O 1
ATOM 3741 N N . ALA A 1 483 ? 9.578 12.389 6.003 1.00 98.25 483 ALA A N 1
ATOM 3742 C CA . ALA A 1 483 ? 8.970 13.611 5.482 1.00 98.25 483 ALA A CA 1
ATOM 3743 C C . ALA A 1 483 ? 8.983 13.660 3.943 1.00 98.25 483 ALA A C 1
ATOM 3745 O O . ALA A 1 483 ? 7.983 14.042 3.342 1.00 98.25 483 ALA A O 1
ATOM 3746 N N . LEU A 1 484 ? 10.073 13.228 3.292 1.00 98.25 484 LEU A N 1
ATOM 3747 C CA . LEU A 1 484 ? 10.127 13.096 1.828 1.00 98.25 484 LEU A CA 1
ATOM 3748 C C . LEU A 1 484 ? 9.096 12.096 1.292 1.00 98.25 484 LEU A C 1
ATOM 3750 O O . LEU A 1 484 ? 8.508 12.352 0.244 1.00 98.25 484 LEU A O 1
ATOM 3754 N N . VAL A 1 485 ? 8.866 10.983 1.997 1.00 97.56 485 VAL A N 1
ATOM 3755 C CA . VAL A 1 485 ? 7.820 10.016 1.629 1.00 97.56 485 VAL A CA 1
ATOM 3756 C C . VAL A 1 485 ? 6.442 10.664 1.746 1.00 97.56 485 VAL A C 1
ATOM 3758 O O . VAL A 1 485 ? 5.716 10.672 0.759 1.00 97.56 485 VAL A O 1
ATOM 3761 N N . LEU A 1 486 ? 6.119 11.300 2.881 1.00 98.12 486 LEU A N 1
ATOM 3762 C CA . LEU A 1 486 ? 4.846 12.017 3.060 1.00 98.12 486 LEU A CA 1
ATOM 3763 C C . LEU A 1 486 ? 4.640 13.092 1.986 1.00 98.12 486 LEU A C 1
ATOM 3765 O O . LEU A 1 486 ? 3.577 13.163 1.376 1.00 98.12 486 LEU A O 1
ATOM 3769 N N . LYS A 1 487 ? 5.679 13.876 1.678 1.00 98.12 487 LYS A N 1
ATOM 3770 C CA . LYS A 1 487 ? 5.640 14.858 0.590 1.00 98.12 487 LYS A CA 1
ATOM 3771 C C . LYS A 1 487 ? 5.414 14.206 -0.772 1.00 98.12 487 LYS A C 1
ATOM 3773 O O . LYS A 1 487 ? 4.713 14.773 -1.607 1.00 98.12 487 LYS A O 1
ATOM 3778 N N . GLY A 1 488 ? 6.002 13.034 -0.998 1.00 97.69 488 GLY A N 1
ATOM 3779 C CA . GLY A 1 488 ? 5.787 12.222 -2.189 1.00 97.69 488 GLY A CA 1
ATOM 3780 C C . GLY A 1 488 ? 4.345 11.740 -2.345 1.00 97.69 488 GLY A C 1
ATOM 3781 O O . GLY A 1 488 ? 3.912 11.590 -3.486 1.00 97.69 488 GLY A O 1
ATOM 3782 N N . LEU A 1 489 ? 3.613 11.548 -1.239 1.00 98.38 489 LEU A N 1
ATOM 3783 C CA . LEU A 1 489 ? 2.197 11.152 -1.209 1.00 98.38 489 LEU A CA 1
ATOM 3784 C C . LEU A 1 489 ? 1.225 12.333 -1.398 1.00 98.38 489 LEU A C 1
ATOM 3786 O O . LEU A 1 489 ? 0.049 12.122 -1.701 1.00 98.38 489 LEU A O 1
ATOM 3790 N N . CYS A 1 490 ? 1.692 13.578 -1.256 1.00 98.31 490 CYS A N 1
ATOM 3791 C CA . CYS A 1 490 ? 0.885 14.764 -1.534 1.00 98.31 490 CYS A CA 1
ATOM 3792 C C . CYS A 1 490 ? 0.641 14.912 -3.042 1.00 98.31 490 CYS A C 1
ATOM 3794 O O . CYS A 1 490 ? 1.570 15.167 -3.815 1.00 98.31 490 CYS A O 1
ATOM 3796 N N . TYR A 1 491 ? -0.622 14.833 -3.455 1.00 97.81 491 TYR A N 1
ATOM 3797 C CA . TYR A 1 491 ? -1.037 15.067 -4.829 1.00 97.81 491 TYR A CA 1
ATOM 3798 C C . TYR A 1 491 ? -1.073 16.574 -5.117 1.00 97.81 491 TYR A C 1
ATOM 3800 O O . TYR A 1 491 ? -2.057 17.273 -4.865 1.00 97.81 491 TYR A O 1
ATOM 3808 N N . GLY A 1 492 ? 0.035 17.085 -5.648 1.00 95.62 492 GLY A N 1
ATOM 3809 C CA . GLY A 1 492 ? 0.291 18.510 -5.850 1.00 95.62 492 GLY A CA 1
ATOM 3810 C C . GLY A 1 492 ? -0.748 19.296 -6.670 1.00 95.62 492 GLY A C 1
ATOM 3811 O O . GLY A 1 492 ? -0.919 20.476 -6.372 1.00 95.62 492 GLY A O 1
ATOM 3812 N N . PRO A 1 493 ? -1.470 18.720 -7.656 1.00 95.69 493 PRO A N 1
ATOM 3813 C CA . PRO A 1 493 ? -2.432 19.487 -8.454 1.00 95.69 493 PRO A CA 1
ATOM 3814 C C . PRO A 1 493 ? -3.664 19.977 -7.695 1.00 95.69 493 PRO A C 1
ATOM 3816 O O . PRO A 1 493 ? -4.300 20.928 -8.142 1.00 95.69 493 PRO A O 1
ATOM 3819 N N . THR A 1 494 ? -4.048 19.303 -6.611 1.00 96.38 494 THR A N 1
ATOM 3820 C CA . THR A 1 494 ? -5.256 19.655 -5.847 1.00 96.38 494 THR A CA 1
ATOM 3821 C C . THR A 1 494 ? -5.024 19.721 -4.345 1.00 96.38 494 THR A C 1
ATOM 3823 O O . THR A 1 494 ? -5.822 20.365 -3.685 1.00 96.38 494 THR A O 1
ATOM 3826 N N . GLY A 1 495 ? -3.978 19.083 -3.807 1.00 97.44 495 GLY A N 1
ATOM 3827 C CA . GLY A 1 495 ? -3.659 19.067 -2.377 1.00 97.44 495 GLY A CA 1
ATOM 3828 C C . GLY A 1 495 ? -4.111 17.818 -1.616 1.00 97.44 495 GLY A C 1
ATOM 3829 O O . GLY A 1 495 ? -3.732 17.660 -0.460 1.00 97.44 495 GLY A O 1
ATOM 3830 N N . GLY A 1 496 ? -4.863 16.904 -2.242 1.00 98.00 496 GLY A N 1
ATOM 3831 C CA . GLY A 1 496 ? -5.218 15.621 -1.621 1.00 98.00 496 GLY A CA 1
ATOM 3832 C C . GLY A 1 496 ? -3.971 14.800 -1.270 1.00 98.00 496 GLY A C 1
ATOM 3833 O O . GLY A 1 496 ? -2.991 14.815 -2.012 1.00 98.00 496 GLY A O 1
ATOM 3834 N N . ILE A 1 497 ? -3.982 14.078 -0.152 1.00 98.56 497 ILE A N 1
ATOM 3835 C CA . ILE A 1 497 ? -2.834 13.283 0.312 1.00 98.56 497 ILE A CA 1
ATOM 3836 C C . ILE A 1 497 ? -3.278 11.828 0.395 1.00 98.56 497 ILE A C 1
ATOM 3838 O O . ILE A 1 497 ? -4.214 11.522 1.125 1.00 98.56 497 ILE A O 1
ATOM 3842 N N . VAL A 1 498 ? -2.643 10.939 -0.371 1.00 98.44 498 VAL A N 1
ATOM 3843 C CA . VAL A 1 498 ? -3.018 9.517 -0.353 1.00 98.44 498 VAL A CA 1
ATOM 3844 C C . VAL A 1 498 ? -2.473 8.817 0.886 1.00 98.44 498 VAL A C 1
ATOM 3846 O O . VAL A 1 498 ? -1.387 9.157 1.355 1.00 98.44 498 VAL A O 1
ATOM 3849 N N . ALA A 1 499 ? -3.193 7.812 1.383 1.00 97.06 499 ALA A N 1
ATOM 3850 C CA . ALA A 1 499 ? -2.738 7.022 2.526 1.00 97.06 499 ALA A CA 1
ATOM 3851 C C . ALA A 1 499 ? -1.511 6.153 2.178 1.00 97.06 499 ALA A C 1
ATOM 3853 O O . ALA A 1 499 ? -0.569 6.061 2.964 1.00 97.06 499 ALA A O 1
ATOM 3854 N N . ALA A 1 500 ? -1.467 5.575 0.971 1.00 96.44 500 ALA A N 1
ATOM 3855 C CA . ALA A 1 500 ? -0.296 4.882 0.436 1.00 96.44 500 ALA A CA 1
ATOM 3856 C C . ALA A 1 500 ? -0.204 4.975 -1.096 1.00 96.44 500 ALA A C 1
ATOM 3858 O O . ALA A 1 500 ? -1.169 5.284 -1.793 1.00 96.44 500 ALA A O 1
ATOM 3859 N N . ALA A 1 501 ? 0.972 4.660 -1.644 1.00 96.44 501 ALA A N 1
ATOM 3860 C CA . ALA A 1 501 ? 1.204 4.639 -3.091 1.00 96.44 501 ALA A CA 1
ATOM 3861 C C . ALA A 1 501 ? 0.639 3.384 -3.795 1.00 96.44 501 ALA A C 1
ATOM 3863 O O . ALA A 1 501 ? 0.621 3.329 -5.027 1.00 96.44 501 ALA A O 1
ATOM 3864 N N . THR A 1 502 ? 0.212 2.368 -3.038 1.00 96.69 502 THR A N 1
ATOM 3865 C CA . THR A 1 502 ? -0.155 1.027 -3.521 1.00 96.69 502 THR A CA 1
ATOM 3866 C C . THR A 1 502 ? -1.551 0.605 -3.066 1.00 96.69 502 THR A C 1
ATOM 3868 O O . THR A 1 502 ? -2.136 1.191 -2.157 1.00 96.69 502 THR A O 1
ATOM 3871 N N . THR A 1 503 ? -2.072 -0.444 -3.705 1.00 96.94 503 THR A N 1
ATOM 3872 C CA . THR A 1 503 ? -3.275 -1.167 -3.272 1.00 96.94 503 THR A CA 1
ATOM 3873 C C . THR A 1 503 ? -2.919 -2.580 -2.818 1.00 96.94 503 THR A C 1
ATOM 3875 O O . THR A 1 503 ? -1.914 -3.133 -3.259 1.00 96.94 503 THR A O 1
ATOM 3878 N N . SER A 1 504 ? -3.781 -3.181 -1.999 1.00 95.06 504 SER A N 1
ATOM 3879 C CA . SER A 1 504 ? -3.891 -4.626 -1.776 1.00 95.06 504 SER A CA 1
ATOM 3880 C C . SER A 1 504 ? -2.638 -5.305 -1.247 1.00 95.06 504 SER A C 1
ATOM 3882 O O . SER A 1 504 ? -2.414 -6.491 -1.489 1.00 95.06 504 SER A O 1
ATOM 3884 N N . LEU A 1 505 ? -1.832 -4.559 -0.495 1.00 93.69 505 LEU A N 1
ATOM 3885 C CA . LEU A 1 505 ? -0.822 -5.167 0.353 1.00 93.69 505 LEU A CA 1
ATOM 3886 C C . LEU A 1 505 ? -1.505 -5.728 1.607 1.00 93.69 505 LEU A C 1
ATOM 3888 O O . LEU A 1 505 ? -2.402 -5.074 2.145 1.00 93.69 505 LEU A O 1
ATOM 3892 N N . PRO A 1 506 ? -1.129 -6.937 2.043 1.00 87.31 506 PRO A N 1
ATOM 3893 C CA . PRO A 1 506 ? -1.821 -7.622 3.119 1.00 87.31 506 PRO A CA 1
ATOM 3894 C C . PRO A 1 506 ? -1.432 -7.096 4.501 1.00 87.31 506 PRO A C 1
ATOM 3896 O O . PRO A 1 506 ? -0.251 -6.901 4.781 1.00 87.31 506 PRO A O 1
ATOM 3899 N N . GLU A 1 507 ? -2.406 -6.984 5.409 1.00 82.38 507 GLU A N 1
ATOM 3900 C CA . GLU A 1 507 ? -2.119 -6.803 6.845 1.00 82.38 507 GLU A CA 1
ATOM 3901 C C . GLU A 1 507 ? -1.375 -8.022 7.435 1.00 82.38 507 GLU A C 1
ATOM 3903 O O . GLU A 1 507 ? -0.571 -7.890 8.357 1.00 82.38 507 GLU A O 1
ATOM 3908 N N . HIS A 1 508 ? -1.612 -9.215 6.878 1.00 77.12 508 HIS A N 1
ATOM 3909 C CA . HIS A 1 508 ? -0.916 -10.461 7.201 1.00 77.12 508 HIS A CA 1
ATOM 3910 C C . HIS A 1 508 ? -0.702 -11.287 5.931 1.00 77.12 508 HIS A C 1
ATOM 3912 O O . HIS A 1 508 ? -1.663 -11.528 5.201 1.00 77.12 508 HIS A O 1
ATOM 3918 N N . LEU A 1 509 ? 0.525 -11.757 5.675 1.00 79.00 509 LEU A N 1
ATOM 3919 C CA . LEU A 1 509 ? 0.854 -12.532 4.469 1.00 79.00 509 LEU A CA 1
ATOM 3920 C C . LEU A 1 509 ? -0.073 -13.750 4.297 1.00 79.00 509 LEU A C 1
ATOM 3922 O O . LEU A 1 509 ? -0.288 -14.535 5.218 1.00 79.00 509 LEU A O 1
ATOM 3926 N N . GLY A 1 510 ? -0.640 -13.900 3.102 1.00 74.19 510 GLY A N 1
ATOM 3927 C CA . GLY A 1 510 ? -1.638 -14.915 2.769 1.00 74.19 510 GLY A CA 1
ATOM 3928 C C . GLY A 1 510 ? -3.025 -14.676 3.384 1.00 74.19 510 GLY A C 1
ATOM 3929 O O . GLY A 1 510 ? -3.875 -15.565 3.314 1.00 74.19 510 GLY A O 1
ATOM 3930 N N . GLY A 1 511 ? -3.251 -13.532 4.031 1.00 72.44 511 GLY A N 1
ATOM 3931 C CA . GLY A 1 511 ? -4.536 -13.113 4.587 1.00 72.44 511 GLY A CA 1
ATOM 3932 C C . GLY A 1 511 ? -5.428 -12.399 3.568 1.00 72.44 511 GLY A C 1
ATOM 3933 O O . GLY A 1 511 ? -4.999 -12.054 2.467 1.00 72.44 511 GLY A O 1
ATOM 3934 N N . ILE A 1 512 ? -6.683 -12.160 3.968 1.00 80.12 512 ILE A N 1
ATOM 3935 C CA . ILE A 1 512 ? -7.712 -11.555 3.104 1.00 80.12 512 ILE A CA 1
ATOM 3936 C C . ILE A 1 512 ? -7.879 -10.042 3.279 1.00 80.12 512 ILE A C 1
ATOM 3938 O O . ILE A 1 512 ? -8.727 -9.428 2.625 1.00 80.12 512 ILE A O 1
ATOM 3942 N N . ARG A 1 513 ? -7.122 -9.443 4.198 1.00 87.19 513 ARG A N 1
ATOM 3943 C CA . ARG A 1 513 ? -7.244 -8.045 4.631 1.00 87.19 513 ARG A CA 1
ATOM 3944 C C . ARG A 1 513 ? -6.291 -7.186 3.806 1.00 87.19 513 ARG A C 1
ATOM 3946 O O . ARG A 1 513 ? -5.218 -6.800 4.259 1.00 87.19 513 ARG A O 1
ATOM 3953 N N . ASN A 1 514 ? -6.690 -6.980 2.554 1.00 90.94 514 ASN A N 1
ATOM 3954 C CA . ASN A 1 514 ? -5.882 -6.372 1.502 1.00 90.94 514 ASN A CA 1
ATOM 3955 C C . ASN A 1 514 ? -6.718 -5.236 0.892 1.00 90.94 514 ASN A C 1
ATOM 3957 O O . ASN A 1 514 ? -7.696 -5.510 0.188 1.00 90.94 514 ASN A O 1
ATOM 3961 N N . TRP A 1 515 ? -6.388 -3.981 1.201 1.00 94.44 515 TRP A N 1
ATOM 3962 C CA . TRP A 1 515 ? -7.222 -2.812 0.873 1.00 94.44 515 TRP A CA 1
ATOM 3963 C C . TRP A 1 515 ? -6.535 -1.854 -0.098 1.00 94.44 515 TRP A C 1
ATOM 3965 O O . TRP A 1 515 ? -5.308 -1.784 -0.155 1.00 94.44 515 TRP A O 1
ATOM 3975 N N . ASP A 1 516 ? -7.320 -1.083 -0.849 1.00 97.12 516 ASP A N 1
ATOM 3976 C CA . ASP A 1 516 ? -6.788 -0.035 -1.721 1.00 97.12 516 ASP A CA 1
ATOM 3977 C C . ASP A 1 516 ? -6.553 1.266 -0.951 1.00 97.12 516 ASP A C 1
ATOM 3979 O O . ASP A 1 516 ? -7.500 1.981 -0.633 1.00 97.12 516 ASP A O 1
ATOM 3983 N N . TYR A 1 517 ? -5.286 1.576 -0.665 1.00 96.62 517 TYR A N 1
ATOM 3984 C CA . TYR A 1 517 ? -4.874 2.748 0.115 1.00 96.62 517 TYR A CA 1
ATOM 3985 C C . TYR A 1 517 ? -4.505 3.969 -0.747 1.00 96.62 517 TYR A C 1
ATOM 3987 O O . TYR A 1 517 ? -4.017 4.975 -0.232 1.00 96.62 517 TYR A O 1
ATOM 3995 N N . ARG A 1 518 ? -4.764 3.943 -2.062 1.00 97.38 518 ARG A N 1
ATOM 3996 C CA . ARG A 1 518 ? -4.366 5.020 -3.000 1.00 97.38 518 ARG A CA 1
ATOM 3997 C C . ARG A 1 518 ? -5.273 6.248 -2.977 1.00 97.38 518 ARG A C 1
ATOM 3999 O O . ARG A 1 518 ? -5.169 7.112 -3.847 1.00 97.38 518 ARG A O 1
ATOM 4006 N N . TYR A 1 519 ? -6.169 6.328 -2.004 1.00 98.19 519 TYR A N 1
ATOM 4007 C CA . TYR A 1 519 ? -7.145 7.400 -1.849 1.00 98.19 519 TYR A CA 1
ATOM 4008 C C . TYR A 1 519 ? -6.779 8.331 -0.694 1.00 98.19 519 TYR A C 1
ATOM 4010 O O . TYR A 1 519 ? -5.939 8.014 0.148 1.00 98.19 519 TYR A O 1
ATOM 4018 N N . CYS A 1 520 ? -7.415 9.500 -0.671 1.00 98.38 520 CYS A N 1
ATOM 4019 C CA . CYS A 1 520 ? -7.264 10.494 0.381 1.00 98.38 520 CYS A CA 1
ATOM 4020 C C . CYS A 1 520 ? -8.252 10.193 1.510 1.00 98.38 520 CYS A C 1
ATOM 4022 O O . CYS A 1 520 ? -9.422 10.574 1.419 1.00 98.38 520 CYS A O 1
ATOM 4024 N N . TRP A 1 521 ? -7.793 9.493 2.550 1.00 98.06 521 TRP A N 1
ATOM 4025 C CA . TRP A 1 521 ? -8.520 9.399 3.817 1.00 98.06 521 TRP A CA 1
ATOM 4026 C C . TRP A 1 521 ? -8.390 10.710 4.574 1.00 98.06 521 TRP A C 1
ATOM 4028 O O . TRP A 1 521 ? -7.281 11.208 4.763 1.00 98.06 521 TRP A O 1
ATOM 4038 N N . LEU A 1 522 ? -9.514 11.262 5.030 1.00 97.44 522 LEU A N 1
ATOM 4039 C CA . LEU A 1 522 ? -9.527 12.588 5.652 1.00 97.44 522 LEU A CA 1
ATOM 4040 C C . LEU A 1 522 ? -8.639 12.649 6.901 1.00 97.44 522 LEU A C 1
ATOM 4042 O O . LEU A 1 522 ? -7.870 13.595 7.078 1.00 97.44 522 LEU A O 1
ATOM 4046 N N . ARG A 1 523 ? -8.715 11.607 7.733 1.00 96.38 523 ARG A N 1
ATOM 4047 C CA . ARG A 1 523 ? -7.900 11.447 8.939 1.00 96.38 523 ARG A CA 1
ATOM 4048 C C . ARG A 1 523 ? -6.414 11.338 8.598 1.00 96.38 523 ARG A C 1
ATOM 4050 O O . ARG A 1 523 ? -5.618 12.141 9.079 1.00 96.38 523 ARG A O 1
ATOM 4057 N N . ASP A 1 524 ? -6.044 10.371 7.766 1.00 96.62 524 ASP A N 1
ATOM 4058 C CA . ASP A 1 524 ? -4.657 10.071 7.401 1.00 96.62 524 ASP A CA 1
ATOM 4059 C C . ASP A 1 524 ? -3.978 11.272 6.727 1.00 96.62 524 ASP A C 1
ATOM 4061 O O . ASP A 1 524 ? -2.830 11.608 7.037 1.00 96.62 524 ASP A O 1
ATOM 4065 N N . ALA A 1 525 ? -4.708 11.973 5.856 1.00 98.19 525 ALA A N 1
ATOM 4066 C CA . ALA A 1 525 ? -4.245 13.193 5.210 1.00 98.19 525 ALA A CA 1
ATOM 4067 C C . ALA A 1 525 ? -4.027 14.328 6.222 1.00 98.19 525 ALA A C 1
ATOM 4069 O O . ALA A 1 525 ? -2.968 14.960 6.207 1.00 98.19 525 ALA A O 1
ATOM 4070 N N . ALA A 1 526 ? -4.966 14.548 7.149 1.00 98.06 526 ALA A N 1
ATOM 4071 C CA . ALA A 1 526 ? -4.821 15.554 8.199 1.00 98.06 526 ALA A CA 1
ATOM 4072 C C . ALA A 1 526 ? -3.640 15.248 9.140 1.00 98.06 526 ALA A C 1
ATOM 4074 O O . ALA A 1 526 ? -2.865 16.146 9.475 1.00 98.06 526 ALA A O 1
ATOM 4075 N N . MET A 1 527 ? -3.442 13.979 9.512 1.00 95.88 527 MET A N 1
ATOM 4076 C CA . MET A 1 527 ? -2.305 13.537 10.328 1.00 95.88 527 MET A CA 1
ATOM 4077 C C . MET A 1 527 ? -0.968 13.693 9.590 1.00 95.88 527 MET A C 1
ATOM 4079 O O . MET A 1 527 ? 0.006 14.179 10.169 1.00 95.88 527 MET A O 1
ATOM 4083 N N . SER A 1 528 ? -0.923 13.347 8.301 1.00 97.50 528 SER A N 1
ATOM 4084 C CA . SER A 1 528 ? 0.260 13.531 7.449 1.00 97.50 528 SER A CA 1
ATOM 4085 C C . SER A 1 528 ? 0.623 15.010 7.308 1.00 97.50 528 SER A C 1
ATOM 4087 O O . SER A 1 528 ? 1.781 15.391 7.482 1.00 97.50 528 SER A O 1
ATOM 4089 N N . ALA A 1 529 ? -0.373 15.863 7.062 1.00 98.25 529 ALA A N 1
ATOM 4090 C CA . ALA A 1 529 ? -0.201 17.309 7.013 1.00 98.25 529 ALA A CA 1
ATOM 4091 C C . ALA A 1 529 ? 0.275 17.869 8.365 1.00 98.25 529 ALA A C 1
ATOM 4093 O O . ALA A 1 529 ? 1.225 18.648 8.400 1.00 98.25 529 ALA A O 1
ATOM 4094 N N . SER A 1 530 ? -0.304 17.419 9.481 1.00 97.06 530 SER A N 1
ATOM 4095 C CA . SER A 1 530 ? 0.115 17.794 10.839 1.00 97.06 530 SER A CA 1
ATOM 4096 C C . SER A 1 530 ? 1.584 17.442 11.106 1.00 97.06 530 SER A C 1
ATOM 4098 O O . SER A 1 530 ? 2.342 18.263 11.627 1.00 97.06 530 SER A O 1
ATOM 4100 N N . ALA A 1 531 ? 2.029 16.249 10.697 1.00 96.94 531 ALA A N 1
ATOM 4101 C CA . ALA A 1 531 ? 3.428 15.848 10.820 1.00 96.94 531 ALA A CA 1
ATOM 4102 C C . ALA A 1 531 ? 4.368 16.777 10.029 1.00 96.94 531 ALA A C 1
ATOM 4104 O O . ALA A 1 531 ? 5.431 17.143 10.530 1.00 96.94 531 ALA A O 1
ATOM 4105 N N . LEU A 1 532 ? 3.967 17.207 8.830 1.00 97.94 532 LEU A N 1
ATOM 4106 C CA . LEU A 1 532 ? 4.730 18.155 8.013 1.00 97.94 532 LEU A CA 1
ATOM 4107 C C . LEU A 1 532 ? 4.736 19.579 8.600 1.00 97.94 532 LEU A C 1
ATOM 4109 O O . LEU A 1 532 ? 5.780 20.237 8.578 1.00 97.94 532 LEU A O 1
ATOM 4113 N N . VAL A 1 533 ? 3.629 20.030 9.201 1.00 98.12 533 VAL A N 1
ATOM 4114 C CA . VAL A 1 533 ? 3.542 21.322 9.911 1.00 98.12 533 VAL A CA 1
ATOM 4115 C C . VAL A 1 533 ? 4.528 21.372 11.078 1.00 98.12 533 VAL A C 1
ATOM 4117 O O . VAL A 1 533 ? 5.245 22.361 11.222 1.00 98.12 533 VAL A O 1
ATOM 4120 N N . LYS A 1 534 ? 4.661 20.286 11.852 1.00 96.31 534 LYS A N 1
ATOM 4121 C CA . LYS A 1 534 ? 5.648 20.181 12.949 1.00 96.31 534 LYS A CA 1
ATOM 4122 C C . LYS A 1 534 ? 7.103 20.316 12.482 1.00 96.31 534 LYS A C 1
ATOM 4124 O O . LYS A 1 534 ? 7.969 20.642 13.288 1.00 96.31 534 LYS A O 1
ATOM 4129 N N . LEU A 1 535 ? 7.370 20.084 11.195 1.00 97.25 535 LEU A N 1
ATOM 4130 C CA . LEU A 1 535 ? 8.683 20.253 10.566 1.00 97.25 535 LEU A CA 1
ATOM 4131 C C . LEU A 1 535 ? 8.824 21.596 9.826 1.00 97.25 535 LEU A C 1
ATOM 4133 O O . LEU A 1 535 ? 9.833 21.812 9.158 1.00 97.25 535 LEU A O 1
ATOM 4137 N N . GLY A 1 536 ? 7.841 22.496 9.921 1.00 96.56 536 GLY A N 1
ATOM 4138 C CA . GLY A 1 536 ? 7.857 23.810 9.269 1.00 96.56 536 GLY A CA 1
ATOM 4139 C C . GLY A 1 536 ? 7.398 23.815 7.805 1.00 96.56 536 GLY A C 1
ATOM 4140 O O . GLY A 1 536 ? 7.615 24.803 7.105 1.00 96.56 536 GLY A O 1
ATOM 4141 N N . SER A 1 537 ? 6.776 22.735 7.312 1.00 96.06 537 SER A N 1
ATOM 4142 C CA . SER A 1 537 ? 6.244 22.667 5.944 1.00 96.06 537 SER A CA 1
ATOM 4143 C C . SER A 1 537 ? 4.739 22.926 5.929 1.00 96.06 537 SER A C 1
ATOM 4145 O O . SER A 1 537 ? 3.938 22.034 6.198 1.00 96.06 537 SER A O 1
ATOM 4147 N N . PHE A 1 538 ? 4.345 24.161 5.616 1.00 97.06 538 PHE A N 1
ATOM 4148 C CA . PHE A 1 538 ? 2.938 24.585 5.672 1.00 97.06 538 PHE A CA 1
ATOM 4149 C C . PHE A 1 538 ? 2.208 24.468 4.330 1.00 97.06 538 PHE A C 1
ATOM 4151 O O . PHE A 1 538 ? 0.990 24.321 4.310 1.00 97.06 538 PHE A O 1
ATOM 4158 N N . SER A 1 539 ? 2.926 24.509 3.204 1.00 95.25 539 SER A N 1
ATOM 4159 C CA . SER A 1 539 ? 2.323 24.514 1.862 1.00 95.25 539 SER A CA 1
ATOM 4160 C C . SER A 1 539 ? 1.441 23.299 1.590 1.00 95.25 539 SER A C 1
ATOM 4162 O O . SER A 1 539 ? 0.379 23.432 0.991 1.00 95.25 539 SER A O 1
ATOM 4164 N N . GLU A 1 540 ? 1.866 22.120 2.037 1.00 96.94 540 GLU A N 1
ATOM 4165 C CA . GLU A 1 540 ? 1.136 20.866 1.848 1.00 96.94 540 GLU A CA 1
ATOM 4166 C C . GLU A 1 540 ? -0.154 20.847 2.672 1.00 96.94 540 GLU A C 1
ATOM 4168 O O . GLU A 1 540 ? -1.196 20.448 2.162 1.00 96.94 540 GLU A O 1
ATOM 4173 N N . ALA A 1 541 ? -0.100 21.335 3.914 1.00 97.62 541 ALA A N 1
ATOM 4174 C CA . ALA A 1 541 ? -1.269 21.439 4.777 1.00 97.62 541 ALA A CA 1
ATOM 4175 C C . ALA A 1 541 ? -2.292 22.437 4.224 1.00 97.62 541 ALA A C 1
ATOM 4177 O O . ALA A 1 541 ? -3.475 22.125 4.165 1.00 97.62 541 ALA A O 1
ATOM 4178 N N . MET A 1 542 ? -1.839 23.603 3.758 1.00 96.75 542 MET A N 1
ATOM 4179 C CA . MET A 1 542 ? -2.716 24.612 3.155 1.00 96.75 542 MET A CA 1
ATOM 4180 C C . MET A 1 542 ? -3.395 24.083 1.888 1.00 96.75 542 MET A C 1
ATOM 4182 O O . MET A 1 542 ? -4.608 24.195 1.758 1.00 96.75 542 MET A O 1
ATOM 4186 N N . ALA A 1 543 ? -2.645 23.416 1.004 1.00 97.00 543 ALA A N 1
ATOM 4187 C CA . ALA A 1 543 ? -3.220 22.792 -0.186 1.00 97.00 543 ALA A CA 1
ATOM 4188 C C . ALA A 1 543 ? -4.250 21.703 0.170 1.00 97.00 543 ALA A C 1
ATOM 4190 O O . ALA A 1 543 ? -5.285 21.594 -0.483 1.00 97.00 543 ALA A O 1
ATOM 4191 N N . PHE A 1 544 ? -3.999 20.912 1.217 1.00 98.38 544 PHE A N 1
ATOM 4192 C CA . PHE A 1 544 ? -4.973 19.941 1.714 1.00 98.38 544 PHE A CA 1
ATOM 4193 C C . PHE A 1 544 ? -6.235 20.611 2.285 1.00 98.38 544 PHE A C 1
ATOM 4195 O O . PHE A 1 544 ? -7.339 20.125 2.052 1.00 98.38 544 PHE A O 1
ATOM 4202 N N . LEU A 1 545 ? -6.112 21.738 2.990 1.00 98.00 545 LEU A N 1
ATOM 4203 C CA . LEU A 1 545 ? -7.276 22.481 3.482 1.00 98.00 545 LEU A CA 1
ATOM 4204 C C . LEU A 1 545 ? -8.094 23.100 2.336 1.00 98.00 545 LEU A C 1
ATOM 4206 O O . LEU A 1 545 ? -9.321 23.027 2.370 1.00 98.00 545 LEU A O 1
ATOM 4210 N N . ASP A 1 546 ? -7.444 23.621 1.293 1.00 96.56 546 ASP A N 1
ATOM 4211 C CA . ASP A 1 546 ? -8.117 24.086 0.071 1.00 96.56 546 ASP A CA 1
ATOM 4212 C C . ASP A 1 546 ? -8.863 22.936 -0.628 1.00 96.56 546 ASP A C 1
ATOM 4214 O O . ASP A 1 546 ? -10.010 23.078 -1.064 1.00 96.56 546 ASP A O 1
ATOM 4218 N N . TRP A 1 547 ? -8.241 21.755 -0.683 1.00 98.12 547 TRP A N 1
ATOM 4219 C CA . TRP A 1 547 ? -8.883 20.537 -1.168 1.00 98.12 547 TRP A CA 1
ATOM 4220 C C . TRP A 1 547 ? -10.108 20.158 -0.325 1.00 98.12 547 TRP A C 1
ATOM 4222 O O . TRP A 1 547 ? -11.163 19.849 -0.881 1.00 98.12 547 TRP A O 1
ATOM 4232 N N . MET A 1 548 ? -9.992 20.222 1.005 1.00 98.12 548 MET A N 1
ATOM 4233 C CA . MET A 1 548 ? -11.081 19.938 1.945 1.00 98.12 548 MET A CA 1
ATOM 4234 C C . MET A 1 548 ? -12.250 20.903 1.779 1.00 98.12 548 MET A C 1
ATOM 4236 O O . MET A 1 548 ? -13.397 20.463 1.772 1.00 98.12 548 MET A O 1
ATOM 4240 N N . LEU A 1 549 ? -11.977 22.196 1.600 1.00 97.31 549 LEU A N 1
ATOM 4241 C CA . LEU A 1 549 ? -13.003 23.197 1.309 1.00 97.31 549 LEU A CA 1
ATOM 4242 C C . LEU A 1 549 ? -13.775 22.828 0.039 1.00 97.31 549 LEU A C 1
ATOM 4244 O O . LEU A 1 549 ? -15.002 22.780 0.058 1.00 97.31 549 LEU A O 1
ATOM 4248 N N . ALA A 1 550 ? -13.070 22.442 -1.029 1.00 97.19 550 ALA A N 1
ATOM 4249 C CA . ALA A 1 550 ? -13.707 21.990 -2.263 1.00 97.19 550 ALA A CA 1
ATOM 4250 C C . ALA A 1 550 ? -14.510 20.684 -2.100 1.00 97.19 550 ALA A C 1
ATOM 4252 O O . ALA A 1 550 ? -15.444 20.442 -2.868 1.00 97.19 550 ALA A O 1
ATOM 4253 N N . VAL A 1 551 ? -14.143 19.807 -1.161 1.00 97.88 551 VAL A N 1
ATOM 4254 C CA . VAL A 1 551 ? -14.929 18.609 -0.815 1.00 97.88 551 VAL A CA 1
ATOM 4255 C C . VAL A 1 551 ? -16.188 18.999 -0.042 1.00 97.88 551 VAL A C 1
ATOM 4257 O O . VAL A 1 551 ? -17.277 18.564 -0.413 1.00 97.88 551 VAL A O 1
ATOM 4260 N N . VAL A 1 552 ? -16.066 19.852 0.978 1.00 96.88 552 VAL A N 1
ATOM 4261 C CA . VAL A 1 552 ? -17.197 20.340 1.785 1.00 96.88 552 VAL A CA 1
ATOM 4262 C C . VAL A 1 552 ? -18.210 21.088 0.923 1.00 96.88 552 VAL A C 1
ATOM 4264 O O . VAL A 1 552 ? -19.401 20.821 1.033 1.00 96.88 552 VAL A O 1
ATOM 4267 N N . ASP A 1 553 ? -17.754 21.946 0.009 1.00 95.56 553 ASP A N 1
ATOM 4268 C CA . ASP A 1 553 ? -18.629 22.716 -0.884 1.00 95.56 553 ASP A CA 1
ATOM 4269 C C . ASP A 1 553 ? -19.401 21.829 -1.882 1.00 95.56 553 ASP A C 1
ATOM 4271 O O . ASP A 1 553 ? -20.433 22.236 -2.416 1.00 95.56 553 ASP A O 1
ATOM 4275 N N . ARG A 1 554 ? -18.914 20.607 -2.144 1.00 95.62 554 ARG A N 1
ATOM 4276 C CA . ARG A 1 554 ? -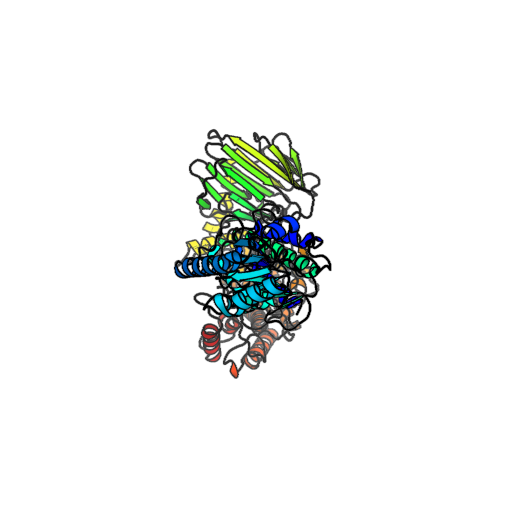19.591 19.600 -2.980 1.00 95.62 554 ARG A CA 1
ATOM 4277 C C . ARG A 1 554 ? -20.448 18.625 -2.176 1.00 95.62 554 ARG A C 1
ATOM 4279 O O . ARG A 1 554 ? -21.315 17.970 -2.756 1.00 95.62 554 ARG A O 1
ATOM 4286 N N . ALA A 1 555 ? -20.189 18.482 -0.880 1.00 93.56 555 ALA A N 1
ATOM 4287 C CA . ALA A 1 555 ? -20.937 17.587 -0.015 1.00 93.56 555 ALA A CA 1
ATOM 4288 C C . ALA A 1 555 ? -22.364 18.110 0.196 1.00 93.56 555 ALA A C 1
ATOM 4290 O O . ALA A 1 555 ? -22.614 19.311 0.219 1.00 93.56 555 ALA A O 1
ATOM 4291 N N . ALA A 1 556 ? -23.317 17.196 0.397 1.00 92.00 556 ALA A N 1
ATOM 4292 C CA . ALA A 1 556 ? -24.697 17.582 0.693 1.00 92.00 556 ALA A CA 1
ATOM 4293 C C . ALA A 1 556 ? -24.812 18.375 2.009 1.00 92.00 556 ALA A C 1
ATOM 4295 O O . ALA A 1 556 ? -25.666 19.249 2.123 1.00 92.00 556 ALA A O 1
ATOM 4296 N N . ALA A 1 557 ? -23.967 18.042 2.989 1.00 94.12 557 ALA A N 1
ATOM 4297 C CA . ALA A 1 557 ? -23.774 18.768 4.238 1.00 94.12 557 ALA A CA 1
ATOM 4298 C C . ALA A 1 557 ? -22.441 18.322 4.888 1.00 94.12 557 ALA A C 1
ATOM 4300 O O . ALA A 1 557 ? -22.007 17.193 4.619 1.00 94.12 557 ALA A O 1
ATOM 4301 N N . PRO A 1 558 ? -21.792 19.143 5.738 1.00 93.44 558 PRO A N 1
ATOM 4302 C CA . PRO A 1 558 ? -20.535 18.781 6.409 1.00 93.44 558 PRO A CA 1
ATOM 4303 C C . PRO A 1 558 ? -20.612 17.481 7.224 1.00 93.44 558 PRO A C 1
ATOM 4305 O O . PRO A 1 558 ? -19.678 16.686 7.239 1.00 93.44 558 PRO A O 1
ATOM 4308 N N . GLU A 1 559 ? -21.753 17.197 7.846 1.00 93.88 559 GLU A N 1
ATOM 4309 C CA . GLU A 1 559 ? -21.987 15.977 8.620 1.00 93.88 559 GLU A CA 1
ATOM 4310 C C . GLU A 1 559 ? -22.149 14.709 7.768 1.00 93.88 559 GLU A C 1
ATOM 4312 O O . GLU A 1 559 ? -22.258 13.604 8.304 1.00 93.88 559 GLU A O 1
ATOM 4317 N N . ARG A 1 560 ? -22.165 14.848 6.436 1.00 93.75 560 ARG A N 1
ATOM 4318 C CA . ARG A 1 560 ? -22.236 13.749 5.461 1.00 93.75 560 ARG A CA 1
ATOM 4319 C C . ARG A 1 560 ? -20.917 13.513 4.726 1.00 93.75 560 ARG A C 1
ATOM 4321 O O . ARG A 1 560 ? -20.921 12.855 3.685 1.00 93.75 560 ARG A O 1
ATOM 4328 N N . LEU A 1 561 ? -19.807 14.046 5.237 1.00 95.06 561 LEU A N 1
ATOM 4329 C CA . LEU A 1 561 ? -18.486 13.705 4.718 1.00 95.06 561 LEU A CA 1
ATOM 4330 C C . LEU A 1 561 ? -18.259 12.188 4.768 1.00 95.06 561 LEU A C 1
ATOM 4332 O O . LEU A 1 561 ? -18.640 11.508 5.722 1.00 95.06 561 LEU A O 1
ATOM 4336 N N . MET A 1 562 ? -17.652 11.672 3.705 1.00 95.06 562 MET A N 1
ATOM 4337 C CA . MET A 1 562 ? -17.225 10.282 3.601 1.00 95.06 562 MET A CA 1
ATOM 4338 C C . MET A 1 562 ? -15.826 10.133 4.206 1.00 95.06 562 MET A C 1
ATOM 4340 O O . MET A 1 562 ? -15.072 11.109 4.230 1.00 95.06 562 MET A O 1
ATOM 4344 N N . PRO A 1 563 ? -15.431 8.925 4.643 1.00 95.44 563 PRO A N 1
ATOM 4345 C CA . PRO A 1 563 ? -14.102 8.719 5.219 1.00 95.44 563 PRO A CA 1
ATOM 4346 C C . PRO A 1 563 ? -12.955 9.009 4.242 1.00 95.44 563 PRO A C 1
ATOM 4348 O O . PRO A 1 563 ? -11.887 9.470 4.650 1.00 95.44 563 PRO A O 1
ATOM 4351 N N . LEU A 1 564 ? -13.185 8.759 2.948 1.00 97.19 564 LEU A N 1
ATOM 4352 C CA . LEU A 1 564 ? -12.180 8.880 1.901 1.00 97.19 564 LEU A CA 1
ATOM 4353 C C . LEU A 1 564 ? -12.741 9.395 0.572 1.00 97.19 564 LEU A C 1
ATOM 4355 O O . LEU A 1 564 ? -13.908 9.184 0.235 1.00 97.19 564 LEU A O 1
ATOM 4359 N N . TYR A 1 565 ? -11.858 10.006 -0.217 1.00 98.38 565 TYR A N 1
ATOM 4360 C CA . TYR A 1 565 ? -12.138 10.514 -1.559 1.00 98.38 565 TYR A CA 1
ATOM 4361 C C . TYR A 1 565 ? -10.967 10.235 -2.511 1.00 98.38 565 TYR A C 1
ATOM 4363 O O . TYR A 1 565 ? -9.829 10.014 -2.099 1.00 98.38 565 TYR A O 1
ATOM 4371 N N . THR A 1 566 ? -11.227 10.303 -3.816 1.00 98.12 566 THR A N 1
ATOM 4372 C CA . THR A 1 566 ? -10.175 10.377 -4.850 1.00 98.12 566 THR A CA 1
ATOM 4373 C C . THR A 1 566 ? -9.251 11.571 -4.610 1.00 98.12 566 THR A C 1
ATOM 4375 O O . THR A 1 566 ? -9.654 12.549 -3.979 1.00 98.12 566 THR A O 1
ATOM 4378 N N . VAL A 1 567 ? -8.048 11.588 -5.191 1.00 97.31 567 VAL A N 1
ATOM 4379 C CA . VAL A 1 567 ? -7.126 12.735 -5.018 1.00 97.31 567 VAL A CA 1
ATOM 4380 C C . VAL A 1 567 ? -7.703 14.048 -5.565 1.00 97.31 567 VAL A C 1
ATOM 4382 O O . VAL A 1 567 ? -7.306 15.139 -5.172 1.00 97.31 567 VAL A O 1
ATOM 4385 N N . THR A 1 568 ? -8.712 13.972 -6.431 1.00 96.44 568 THR A N 1
ATOM 4386 C CA . THR A 1 568 ? -9.463 15.119 -6.969 1.00 96.44 568 THR A CA 1
ATOM 4387 C C . THR A 1 568 ? -10.680 15.549 -6.130 1.00 96.44 568 THR A C 1
ATOM 4389 O O . THR A 1 568 ? -11.398 16.479 -6.508 1.00 96.44 568 THR A O 1
ATOM 4392 N N . GLY A 1 569 ? -10.937 14.891 -4.996 1.00 96.81 569 GLY A N 1
ATOM 4393 C CA . GLY A 1 569 ? -12.044 15.220 -4.089 1.00 96.81 569 GLY A CA 1
ATOM 4394 C C . GLY A 1 569 ? -13.416 14.745 -4.571 1.00 96.81 569 GLY A C 1
ATOM 4395 O O . GLY A 1 569 ? -14.435 15.293 -4.170 1.00 96.81 569 GLY A O 1
ATOM 4396 N N . HIS A 1 570 ? -13.452 13.762 -5.473 1.00 96.38 570 HIS A N 1
ATOM 4397 C CA . HIS A 1 570 ? -14.673 13.048 -5.862 1.00 96.38 570 HIS A CA 1
ATOM 4398 C C . HIS A 1 570 ? -14.810 11.738 -5.086 1.00 96.38 570 HIS A C 1
ATOM 4400 O O . HIS A 1 570 ? -13.807 11.200 -4.611 1.00 96.38 570 HIS A O 1
ATOM 4406 N N . GLU A 1 571 ? -16.030 11.209 -5.009 1.00 95.62 571 GLU A N 1
ATOM 4407 C CA . GLU A 1 571 ? -16.300 9.900 -4.412 1.00 95.62 571 GLU A CA 1
ATOM 4408 C C . GLU A 1 571 ? -15.476 8.786 -5.070 1.00 95.62 571 GLU A C 1
ATOM 4410 O O . GLU A 1 571 ? -15.280 8.762 -6.288 1.00 95.62 571 GLU A O 1
ATOM 4415 N N . VAL A 1 572 ? -15.010 7.847 -4.250 1.00 96.12 572 VAL A N 1
ATOM 4416 C CA . VAL A 1 572 ? -14.334 6.629 -4.712 1.00 96.12 572 VAL A CA 1
ATOM 4417 C C . VAL A 1 572 ? -15.361 5.663 -5.300 1.00 96.12 572 VAL A C 1
ATOM 4419 O O . VAL A 1 572 ? -16.488 5.594 -4.817 1.00 96.12 572 VAL A O 1
ATOM 4422 N N . GLY A 1 573 ? -14.989 4.903 -6.335 1.00 91.69 573 GLY A N 1
ATOM 4423 C CA . GLY A 1 573 ? -15.827 3.847 -6.920 1.00 91.69 573 GLY A CA 1
ATOM 4424 C C . GLY A 1 573 ? -16.202 2.739 -5.925 1.00 91.69 573 GLY A C 1
ATOM 4425 O O . GLY A 1 573 ? -15.750 2.728 -4.783 1.00 91.69 573 GLY A O 1
ATOM 4426 N N . ALA A 1 574 ? -17.086 1.825 -6.328 1.00 93.38 574 ALA A N 1
ATOM 4427 C CA . ALA A 1 574 ? -17.367 0.641 -5.515 1.00 93.38 574 ALA A CA 1
ATOM 4428 C C . ALA A 1 574 ? -16.106 -0.232 -5.390 1.00 93.38 574 ALA A C 1
ATOM 4430 O O . ALA A 1 574 ? -15.304 -0.286 -6.321 1.00 93.38 574 ALA A O 1
ATOM 4431 N N . GLU A 1 575 ? -15.946 -0.899 -4.245 1.00 94.94 575 GLU A N 1
ATOM 4432 C CA . GLU A 1 575 ? -14.906 -1.915 -4.067 1.00 94.94 575 GLU A CA 1
ATOM 4433 C C . GLU A 1 575 ? -15.140 -3.062 -5.057 1.00 94.94 575 GLU A C 1
ATOM 4435 O O . GLU A 1 575 ? -16.261 -3.555 -5.193 1.00 94.94 575 GLU A O 1
ATOM 4440 N N . ALA A 1 576 ? -14.083 -3.464 -5.754 1.00 93.75 576 ALA A N 1
ATOM 4441 C CA . ALA A 1 576 ? -14.093 -4.576 -6.692 1.00 93.75 576 ALA A CA 1
ATOM 4442 C C . ALA A 1 576 ? -12.825 -5.414 -6.527 1.00 93.75 576 ALA A C 1
ATOM 4444 O O . ALA A 1 576 ? -11.764 -4.889 -6.188 1.00 93.75 576 ALA A O 1
ATOM 4445 N N . GLU A 1 577 ? -12.935 -6.711 -6.795 1.00 92.88 577 GLU A N 1
ATOM 4446 C CA . GLU A 1 577 ? -11.808 -7.640 -6.763 1.00 92.88 577 GLU A CA 1
ATOM 4447 C C . GLU A 1 577 ? -11.249 -7.866 -8.174 1.00 92.88 577 GLU A C 1
ATOM 4449 O O . GLU A 1 577 ? -11.998 -7.910 -9.151 1.00 92.88 577 GLU A O 1
ATOM 4454 N N . ILE A 1 578 ? -9.928 -8.012 -8.279 1.00 87.06 578 ILE A N 1
ATOM 4455 C CA . ILE A 1 578 ? -9.224 -8.418 -9.500 1.00 87.06 578 ILE A CA 1
ATOM 4456 C C . ILE A 1 578 ? -8.728 -9.847 -9.275 1.00 87.06 578 ILE A C 1
ATOM 4458 O O . ILE A 1 578 ? -7.652 -10.064 -8.714 1.00 87.06 578 ILE A O 1
ATOM 4462 N N . ALA A 1 579 ? -9.552 -10.824 -9.652 1.00 76.56 579 ALA A N 1
ATOM 4463 C CA . ALA A 1 579 ? -9.322 -12.240 -9.362 1.00 76.56 579 ALA A CA 1
ATOM 4464 C C . ALA A 1 579 ? -8.113 -12.819 -10.120 1.00 76.56 579 ALA A C 1
ATOM 4466 O O . ALA A 1 579 ? -7.489 -13.782 -9.669 1.00 76.56 579 ALA A O 1
ATOM 4467 N N . GLU A 1 580 ? -7.765 -12.214 -11.256 1.00 76.94 580 GLU A N 1
ATOM 4468 C CA . GLU A 1 580 ? -6.668 -12.627 -12.127 1.00 76.94 580 GLU A CA 1
ATOM 4469 C C . GLU A 1 580 ? -5.297 -12.423 -11.470 1.00 76.94 580 GLU A C 1
ATOM 4471 O O . GLU A 1 580 ? -4.343 -13.127 -11.794 1.00 76.94 580 GLU A O 1
ATOM 4476 N N . LEU A 1 581 ? -5.188 -11.492 -10.516 1.00 83.12 581 LEU A N 1
ATOM 4477 C CA . LEU A 1 581 ? -3.938 -11.232 -9.813 1.00 83.12 581 LEU A CA 1
ATOM 4478 C C . LEU A 1 581 ? -3.737 -12.222 -8.657 1.00 83.12 581 LEU A C 1
ATOM 4480 O O . LEU A 1 581 ? -4.659 -12.575 -7.913 1.00 83.12 581 LEU A O 1
ATOM 4484 N N . ALA A 1 582 ? -2.497 -12.685 -8.503 1.00 80.44 582 ALA A N 1
ATOM 4485 C CA . ALA A 1 582 ? -2.113 -13.637 -7.461 1.00 80.44 582 ALA A CA 1
ATOM 4486 C C . ALA A 1 582 ? -2.126 -13.024 -6.049 1.00 80.44 582 ALA A C 1
ATOM 4488 O O . ALA A 1 582 ? -2.245 -13.751 -5.068 1.00 80.44 582 ALA A O 1
ATOM 4489 N N . GLY A 1 583 ? -2.041 -11.698 -5.947 1.00 87.94 583 GLY A N 1
ATOM 4490 C CA . GLY A 1 583 ? -1.863 -10.977 -4.695 1.00 87.94 583 GLY A CA 1
ATOM 4491 C C . GLY A 1 583 ? -0.401 -10.849 -4.281 1.00 87.94 583 GLY A C 1
ATOM 4492 O O . GLY A 1 583 ? 0.441 -11.681 -4.625 1.00 87.94 583 GLY A O 1
ATOM 4493 N N . TYR A 1 584 ? -0.091 -9.807 -3.503 1.00 89.75 584 TYR A N 1
ATOM 4494 C CA . TYR A 1 584 ? 1.247 -9.652 -2.934 1.00 89.75 584 TYR A CA 1
ATOM 4495 C C . TYR A 1 584 ? 1.563 -10.850 -2.044 1.00 89.75 584 TYR A C 1
ATOM 4497 O O . TYR A 1 584 ? 0.819 -11.155 -1.110 1.00 89.75 584 TYR A O 1
ATOM 4505 N N . ALA A 1 585 ? 2.656 -11.538 -2.342 1.00 81.38 585 ALA A N 1
ATOM 4506 C CA . ALA A 1 585 ? 3.032 -12.769 -1.668 1.00 81.38 585 ALA A CA 1
ATOM 4507 C C . ALA A 1 585 ? 1.929 -13.859 -1.641 1.00 81.38 585 ALA A C 1
ATOM 4509 O O . ALA A 1 585 ? 1.781 -14.570 -0.649 1.00 81.38 585 ALA A O 1
ATOM 4510 N N . GLY A 1 586 ? 1.105 -13.944 -2.695 1.00 75.75 586 GLY A N 1
ATOM 4511 C CA . GLY A 1 586 ? -0.032 -14.873 -2.760 1.00 75.75 586 GLY A CA 1
ATOM 4512 C C . GLY A 1 586 ? -1.242 -14.456 -1.910 1.00 75.75 586 GLY A C 1
ATOM 4513 O O . GLY A 1 586 ? -2.169 -15.243 -1.714 1.00 75.75 586 GLY A O 1
ATOM 4514 N N . SER A 1 587 ? -1.243 -13.234 -1.367 1.00 83.88 587 SER A N 1
ATOM 4515 C CA . SER A 1 587 ? -2.300 -12.744 -0.473 1.00 83.88 587 SER A CA 1
ATOM 4516 C C . SER A 1 587 ? -3.492 -12.227 -1.266 1.00 83.88 587 SER A C 1
ATOM 4518 O O . SER A 1 587 ? -3.432 -11.167 -1.890 1.00 83.88 587 SER A O 1
ATOM 4520 N N . ARG A 1 588 ? -4.593 -12.974 -1.221 1.00 83.38 588 ARG A N 1
ATOM 4521 C CA . ARG A 1 588 ? -5.828 -12.691 -1.959 1.00 83.38 588 ARG A CA 1
ATOM 4522 C C . ARG A 1 588 ? -6.973 -12.311 -1.025 1.00 83.38 588 ARG A C 1
ATOM 4524 O O . ARG A 1 588 ? -6.993 -12.780 0.107 1.00 83.38 588 ARG A O 1
ATOM 4531 N N . PRO A 1 589 ? -7.947 -11.517 -1.499 1.00 87.81 589 PRO A N 1
ATOM 4532 C CA . PRO A 1 589 ? -8.081 -11.004 -2.870 1.00 87.81 589 PRO A CA 1
ATOM 4533 C C . PRO A 1 589 ? -7.269 -9.721 -3.108 1.00 87.81 589 PRO A C 1
ATOM 4535 O O . PRO A 1 589 ? -6.830 -9.074 -2.158 1.00 87.81 589 PRO A O 1
ATOM 4538 N N . VAL A 1 590 ? -7.090 -9.349 -4.380 1.00 91.69 590 VAL A N 1
ATOM 4539 C CA . VAL A 1 590 ? -6.623 -8.012 -4.784 1.00 91.69 590 VAL A CA 1
ATOM 4540 C C . VAL A 1 590 ? -7.840 -7.129 -5.013 1.00 91.69 590 VAL A C 1
ATOM 4542 O O . VAL A 1 590 ? -8.731 -7.505 -5.768 1.00 91.69 590 VAL A O 1
ATOM 4545 N N . ARG A 1 591 ? -7.879 -5.961 -4.376 1.00 94.94 591 ARG A N 1
ATOM 4546 C CA . ARG A 1 591 ? -8.985 -5.003 -4.411 1.00 94.94 591 ARG A CA 1
ATOM 4547 C C . ARG A 1 591 ? -8.612 -3.696 -5.103 1.00 94.94 591 ARG A C 1
ATOM 4549 O O . ARG A 1 591 ? -7.482 -3.213 -5.029 1.00 94.94 591 ARG A O 1
ATOM 4556 N N . VAL A 1 592 ? -9.600 -3.091 -5.744 1.00 96.12 592 VAL A N 1
ATOM 4557 C CA . VAL A 1 592 ? -9.578 -1.699 -6.198 1.00 96.12 592 VAL A CA 1
ATOM 4558 C C . VAL A 1 592 ? -10.826 -0.990 -5.694 1.00 96.12 592 VAL A C 1
ATOM 4560 O O . VAL A 1 592 ? -11.889 -1.602 -5.589 1.00 96.12 592 VAL A O 1
ATOM 4563 N N . GLY A 1 593 ? -10.706 0.293 -5.360 1.00 95.75 593 GLY A N 1
ATOM 4564 C CA . GLY A 1 593 ? -11.732 0.951 -4.551 1.00 95.75 593 GLY A CA 1
ATOM 4565 C C . GLY A 1 593 ? -11.680 0.484 -3.094 1.00 95.75 593 GLY A C 1
ATOM 4566 O O . GLY A 1 593 ? -10.829 -0.316 -2.709 1.00 95.75 593 GLY A O 1
ATOM 4567 N N . ASN A 1 594 ? -12.576 1.004 -2.259 1.00 95.50 594 ASN A N 1
ATOM 4568 C CA . ASN A 1 594 ? -12.606 0.631 -0.848 1.00 95.50 594 ASN A CA 1
ATOM 4569 C C . ASN A 1 594 ? -14.027 0.744 -0.280 1.00 95.50 594 ASN A C 1
ATOM 4571 O O . ASN A 1 594 ? -14.692 1.770 -0.452 1.00 95.50 594 ASN A O 1
ATOM 4575 N N . ALA A 1 595 ? -14.493 -0.306 0.399 1.00 93.50 595 ALA A N 1
ATOM 4576 C CA . ALA A 1 595 ? -15.831 -0.371 0.984 1.00 93.50 595 ALA A CA 1
ATOM 4577 C C . ALA A 1 595 ? -16.077 0.662 2.102 1.00 93.50 595 ALA A C 1
ATOM 4579 O O . ALA A 1 595 ? -17.231 1.027 2.350 1.00 93.50 595 ALA A O 1
ATOM 4580 N N . ALA A 1 596 ? -15.023 1.202 2.724 1.00 93.19 596 ALA A N 1
ATOM 4581 C CA . ALA A 1 596 ? -15.116 2.269 3.717 1.00 93.19 596 ALA A CA 1
ATOM 4582 C C . ALA A 1 596 ? -15.808 3.532 3.181 1.00 93.19 596 ALA A C 1
ATOM 4584 O O . ALA A 1 596 ? -16.347 4.310 3.965 1.00 93.19 596 ALA A O 1
ATOM 4585 N N . ARG A 1 597 ? -15.933 3.697 1.852 1.00 93.12 597 ARG A N 1
ATOM 4586 C CA . ARG A 1 597 ? -16.708 4.792 1.237 1.00 93.12 597 ARG A CA 1
ATOM 4587 C C . ARG A 1 597 ? -18.147 4.901 1.757 1.00 93.12 597 ARG A C 1
ATOM 4589 O O . ARG A 1 597 ? -18.733 5.975 1.700 1.00 93.12 597 ARG A O 1
ATOM 4596 N N . GLY A 1 598 ? -18.737 3.785 2.194 1.00 91.56 598 GLY A N 1
ATOM 4597 C CA . GLY A 1 598 ? -20.108 3.720 2.708 1.00 91.56 598 GLY A CA 1
ATOM 4598 C C . GLY A 1 598 ? -20.203 3.780 4.233 1.00 91.56 598 GLY A C 1
ATOM 4599 O O . GLY A 1 598 ? -21.308 3.731 4.779 1.00 91.56 598 GLY A O 1
ATOM 4600 N N . GLN A 1 599 ? -19.072 3.844 4.935 1.00 93.94 599 GLN A N 1
ATOM 4601 C CA . GLN A 1 599 ? -19.045 3.851 6.389 1.00 93.94 599 GLN A CA 1
ATOM 4602 C C . GLN A 1 599 ? -19.279 5.255 6.947 1.00 93.94 599 GLN A C 1
ATOM 4604 O O . GLN A 1 599 ? -18.860 6.266 6.393 1.00 93.94 599 GLN A O 1
ATOM 4609 N N . VAL A 1 600 ? -19.940 5.298 8.101 1.00 94.88 600 VAL A N 1
ATOM 4610 C CA . VAL A 1 600 ? -19.941 6.473 8.975 1.00 94.88 600 VAL A CA 1
ATOM 4611 C C . VAL A 1 600 ? -18.708 6.380 9.865 1.00 94.88 600 VAL A C 1
ATOM 4613 O O . VAL A 1 600 ? -18.581 5.386 10.583 1.00 94.88 600 VAL A O 1
ATOM 4616 N N . GLN A 1 601 ? -17.851 7.397 9.805 1.00 95.62 601 GLN A N 1
ATOM 4617 C CA . GLN A 1 601 ? -16.686 7.595 10.669 1.00 95.62 601 GLN A CA 1
ATOM 4618 C C . GLN A 1 601 ? -16.762 9.016 11.227 1.00 95.62 601 GLN A C 1
ATOM 4620 O O . GLN A 1 601 ? -16.614 9.986 10.486 1.00 95.62 601 GLN A O 1
ATOM 4625 N N . LEU A 1 602 ? -17.087 9.144 12.514 1.00 97.06 602 LEU A N 1
ATOM 4626 C CA . LEU A 1 602 ? -17.261 10.455 13.150 1.00 97.06 602 LEU A CA 1
ATOM 4627 C C . LEU A 1 602 ? -15.923 11.066 13.581 1.00 97.06 602 LEU A C 1
ATOM 4629 O O . LEU A 1 602 ? -15.857 12.248 13.907 1.00 97.06 602 LEU A O 1
ATOM 4633 N N . ASP A 1 603 ? -14.850 10.280 13.565 1.00 95.94 603 ASP A N 1
ATOM 4634 C CA . ASP A 1 603 ? -13.536 10.719 14.005 1.00 95.94 603 ASP A CA 1
ATOM 4635 C C . ASP A 1 603 ? -12.858 11.702 13.039 1.00 95.94 603 ASP A C 1
ATOM 4637 O O . ASP A 1 603 ? -11.999 12.472 13.460 1.00 95.94 603 ASP A O 1
ATOM 4641 N N . VAL A 1 604 ? -13.275 11.739 11.768 1.00 95.19 604 VAL A N 1
ATOM 4642 C CA . VAL A 1 604 ? -12.638 12.547 10.713 1.00 95.19 604 VAL A CA 1
ATOM 4643 C C . VAL A 1 604 ? -12.589 14.050 11.016 1.00 95.19 604 VAL A C 1
ATOM 4645 O O . VAL A 1 604 ? -11.681 14.737 10.550 1.00 95.19 604 VAL A O 1
ATOM 4648 N N . PHE A 1 605 ? -13.530 14.573 11.808 1.00 97.50 605 PHE A N 1
ATOM 4649 C CA . PHE A 1 605 ? -13.651 16.008 12.087 1.00 97.50 605 PHE A CA 1
ATOM 4650 C C . PHE A 1 605 ? -12.530 16.538 12.996 1.00 97.50 605 PHE A C 1
ATOM 4652 O O . PHE A 1 605 ? -12.040 17.652 12.795 1.00 97.50 605 PHE A O 1
ATOM 4659 N N . GLY A 1 606 ? -12.108 15.738 13.982 1.00 97.69 606 GLY A N 1
ATOM 4660 C CA . GLY A 1 606 ? -11.105 16.120 14.982 1.00 97.69 606 GLY A CA 1
ATOM 4661 C C . GLY A 1 606 ? -9.745 16.464 14.368 1.00 97.69 606 GLY A C 1
ATOM 4662 O O . GLY A 1 606 ? -9.277 17.592 14.544 1.00 97.69 606 GLY A O 1
ATOM 4663 N N . PRO A 1 607 ? -9.124 15.552 13.594 1.00 97.62 607 PRO A N 1
ATOM 4664 C CA . PRO A 1 607 ? -7.841 15.791 12.937 1.00 97.62 607 PRO A CA 1
ATOM 4665 C C . PRO A 1 607 ? -7.825 17.021 12.018 1.00 97.62 607 PRO A C 1
ATOM 4667 O O . PRO A 1 607 ? -6.808 17.708 11.939 1.00 97.62 607 PRO A O 1
ATOM 4670 N N . ILE A 1 608 ? -8.942 17.339 11.352 1.00 98.00 608 ILE A N 1
ATOM 4671 C CA . ILE A 1 608 ? -9.052 18.523 10.483 1.00 98.00 608 ILE A CA 1
ATOM 4672 C C . ILE A 1 608 ? -8.995 19.812 11.316 1.00 98.00 608 ILE A C 1
ATOM 4674 O O . ILE A 1 608 ? -8.228 20.721 10.995 1.00 98.00 608 ILE A O 1
ATOM 4678 N N . ALA A 1 609 ? -9.770 19.893 12.402 1.00 98.19 609 ALA A N 1
ATOM 4679 C CA . ALA A 1 609 ? -9.754 21.054 13.293 1.00 98.19 609 ALA A CA 1
ATOM 4680 C C . ALA A 1 609 ? -8.396 21.214 14.005 1.00 98.19 609 ALA A C 1
ATOM 4682 O O . ALA A 1 609 ? -7.875 22.326 14.117 1.00 98.19 609 ALA A O 1
ATOM 4683 N N . GLU A 1 610 ? -7.787 20.100 14.422 1.00 97.88 610 GLU A N 1
ATOM 4684 C CA . GLU A 1 610 ? -6.437 20.060 14.995 1.00 97.88 610 GLU A CA 1
ATOM 4685 C C . GLU A 1 610 ? -5.378 20.572 14.011 1.00 97.88 610 GLU A C 1
ATOM 4687 O O . GLU A 1 610 ? -4.487 21.321 14.409 1.00 97.88 610 GLU A O 1
ATOM 4692 N N . LEU A 1 611 ? -5.475 20.235 12.722 1.00 98.31 611 LEU A N 1
ATOM 4693 C CA . LEU A 1 611 ? -4.542 20.736 11.712 1.00 98.31 611 LEU A CA 1
ATOM 4694 C C . LEU A 1 611 ? -4.588 22.268 11.602 1.00 98.31 611 LEU A C 1
ATOM 4696 O O . LEU A 1 611 ? -3.539 22.915 11.577 1.00 98.31 611 LEU A O 1
ATOM 4700 N N . VAL A 1 612 ? -5.789 22.856 11.572 1.00 98.25 612 VAL A N 1
ATOM 4701 C CA . VAL A 1 612 ? -5.955 24.320 11.535 1.00 98.25 612 VAL A CA 1
ATOM 4702 C C . VAL A 1 612 ? -5.402 24.960 12.810 1.00 98.25 612 VAL A C 1
ATOM 4704 O O . VAL A 1 612 ? -4.694 25.967 12.739 1.00 98.25 612 VAL A O 1
ATOM 4707 N N . TRP A 1 613 ? -5.659 24.352 13.970 1.00 97.56 613 TRP A N 1
ATOM 4708 C CA . TRP A 1 613 ? -5.090 24.787 15.245 1.00 97.56 613 TRP A CA 1
ATOM 4709 C C . TRP A 1 613 ? -3.555 24.783 15.230 1.00 97.56 613 TRP A C 1
ATOM 4711 O O . TRP A 1 613 ? -2.933 25.781 15.596 1.00 97.56 613 TRP A O 1
ATOM 4721 N N . GLN A 1 614 ? -2.926 23.705 14.755 1.00 97.25 614 GLN A N 1
ATOM 4722 C CA . GLN A 1 614 ? -1.466 23.608 14.677 1.00 97.25 614 GLN A CA 1
ATOM 4723 C C . GLN A 1 614 ? -0.853 24.623 13.711 1.00 97.25 614 GLN A C 1
ATOM 4725 O O . GLN A 1 614 ? 0.203 25.179 14.008 1.00 97.25 614 GLN A O 1
ATOM 4730 N N . LEU A 1 615 ? -1.511 24.900 12.582 1.00 97.56 615 LEU A N 1
ATOM 4731 C CA . LEU A 1 615 ? -1.083 25.947 11.654 1.00 97.56 615 LEU A CA 1
ATOM 4732 C C . LEU A 1 615 ? -1.109 27.330 12.313 1.00 97.56 615 LEU A C 1
ATOM 4734 O O . LEU A 1 615 ? -0.148 28.084 12.176 1.00 97.56 615 LEU A O 1
ATOM 4738 N N . LEU A 1 616 ? -2.164 27.648 13.067 1.00 96.50 616 LEU A N 1
ATOM 4739 C CA . LEU A 1 616 ? -2.260 28.907 13.811 1.00 96.50 616 LEU A CA 1
ATOM 4740 C C . LEU A 1 616 ? -1.197 29.013 14.913 1.00 96.50 616 LEU A C 1
ATOM 4742 O O . LEU A 1 616 ? -0.584 30.067 15.068 1.00 96.50 616 LEU A O 1
ATOM 4746 N N . LEU A 1 617 ? -0.928 27.925 15.646 1.00 95.94 617 LEU A N 1
ATOM 4747 C CA . LEU A 1 617 ? 0.165 27.877 16.626 1.00 95.94 617 LEU A CA 1
ATOM 4748 C C . LEU A 1 617 ? 1.545 28.072 15.989 1.00 95.94 617 LEU A C 1
ATOM 4750 O O . LEU A 1 617 ? 2.434 28.628 16.628 1.00 95.94 617 LEU A O 1
ATOM 4754 N N . ALA A 1 618 ? 1.718 27.612 14.752 1.00 95.56 618 ALA A N 1
ATOM 4755 C CA . ALA A 1 618 ? 2.932 27.794 13.967 1.00 95.56 618 ALA A CA 1
ATOM 4756 C C . ALA A 1 618 ? 2.983 29.148 13.228 1.00 95.56 618 ALA A C 1
ATOM 4758 O O . ALA A 1 618 ? 3.875 29.347 12.405 1.00 95.56 618 ALA A O 1
ATOM 4759 N N . GLU A 1 619 ? 2.034 30.056 13.497 1.00 94.38 619 GLU A N 1
ATOM 4760 C CA . GLU A 1 619 ? 1.912 31.377 12.861 1.00 94.38 619 GLU A CA 1
ATOM 4761 C C . GLU A 1 619 ? 1.818 31.311 11.321 1.00 94.38 619 GLU A C 1
ATOM 4763 O O . GLU A 1 619 ? 2.213 32.233 10.603 1.00 94.38 619 GLU A O 1
ATOM 4768 N N . ALA A 1 620 ? 1.280 30.210 10.788 1.00 93.94 620 ALA A N 1
ATOM 4769 C CA . ALA A 1 620 ? 1.050 30.038 9.360 1.00 93.94 620 ALA A CA 1
ATOM 4770 C C . ALA A 1 620 ? -0.117 30.927 8.869 1.00 93.94 620 ALA A C 1
ATOM 4772 O O . ALA A 1 620 ? -1.020 31.256 9.645 1.00 93.94 620 ALA A O 1
ATOM 4773 N N . PRO A 1 621 ? -0.152 31.306 7.574 1.00 89.62 621 PRO A N 1
ATOM 4774 C CA . PRO A 1 621 ? -1.140 32.241 7.030 1.00 89.62 621 PRO A CA 1
ATOM 4775 C C . PRO A 1 621 ? -2.514 31.584 6.806 1.00 89.62 621 PRO A C 1
ATOM 4777 O O . PRO A 1 621 ? -2.953 31.376 5.676 1.00 89.62 621 PRO A O 1
ATOM 4780 N N . VAL A 1 622 ? -3.206 31.247 7.891 1.00 92.00 622 VAL A N 1
ATOM 4781 C CA . VAL A 1 622 ? -4.554 30.668 7.871 1.00 92.00 622 VAL A CA 1
ATOM 4782 C C . VAL A 1 622 ? -5.587 31.742 7.486 1.00 92.00 622 VAL A C 1
ATOM 4784 O O . VAL A 1 622 ? -5.632 32.814 8.083 1.00 92.00 622 VAL A O 1
ATOM 4787 N N . SER A 1 623 ? -6.415 31.469 6.471 1.00 91.31 623 SER A N 1
ATOM 4788 C CA . SER A 1 623 ? -7.457 32.372 5.967 1.00 91.31 623 SER A CA 1
ATOM 4789 C C . SER A 1 623 ? -8.791 32.228 6.718 1.00 91.31 623 SER A C 1
ATOM 4791 O O . SER A 1 623 ? -9.018 31.270 7.459 1.00 91.31 623 SER A O 1
ATOM 4793 N N . SER A 1 624 ? -9.726 33.152 6.465 1.00 92.31 624 SER A N 1
ATOM 4794 C CA . SER A 1 624 ? -11.111 33.047 6.947 1.00 92.31 624 SER A CA 1
ATOM 4795 C C . SER A 1 624 ? -11.857 31.826 6.397 1.00 92.31 624 SER A C 1
ATOM 4797 O O . SER A 1 624 ? -12.774 31.336 7.048 1.00 92.31 624 SER A O 1
ATOM 4799 N N . GLU A 1 625 ? -11.463 31.307 5.231 1.00 93.44 625 GLU A N 1
ATOM 4800 C CA . GLU A 1 625 ? -12.044 30.079 4.679 1.00 93.44 625 GLU A CA 1
ATOM 4801 C C . GLU A 1 625 ? -11.633 28.850 5.498 1.00 93.44 625 GLU A C 1
ATOM 4803 O O . GLU A 1 625 ? -12.463 27.996 5.788 1.00 93.44 625 GLU A O 1
ATOM 4808 N N . HIS A 1 626 ? -10.391 28.781 5.985 1.00 93.94 626 HIS A N 1
ATOM 4809 C CA . HIS A 1 626 ? -9.998 27.704 6.902 1.00 93.94 626 HIS A CA 1
ATOM 4810 C C . HIS A 1 626 ? -10.746 27.784 8.235 1.00 93.94 626 HIS A C 1
ATOM 4812 O O . HIS A 1 626 ? -11.054 26.755 8.830 1.00 93.94 626 HIS A O 1
ATOM 4818 N N . TRP A 1 627 ? -11.099 28.991 8.688 1.00 95.25 627 TRP A N 1
ATOM 4819 C CA . TRP A 1 627 ? -12.004 29.146 9.825 1.00 95.25 627 TRP A CA 1
ATOM 4820 C C . TRP A 1 627 ? -13.418 28.626 9.517 1.00 95.25 627 TRP A C 1
ATOM 4822 O O . TRP A 1 627 ? -13.978 27.886 10.327 1.00 95.25 627 TRP A O 1
ATOM 4832 N N . ARG A 1 628 ? -13.967 28.915 8.327 1.00 95.69 628 ARG A N 1
ATOM 4833 C CA . ARG A 1 628 ? -15.243 28.335 7.863 1.00 95.69 628 ARG A CA 1
ATOM 4834 C C . ARG A 1 628 ? -15.207 26.806 7.882 1.00 95.69 628 ARG A C 1
ATOM 4836 O O . ARG A 1 628 ? -16.203 26.182 8.242 1.00 95.69 628 ARG A O 1
ATOM 4843 N N . LEU A 1 629 ? -14.069 26.199 7.538 1.00 96.62 629 LEU A N 1
ATOM 4844 C CA . LEU A 1 629 ? -13.897 24.750 7.626 1.00 96.62 629 LEU A CA 1
ATOM 4845 C C . LEU A 1 629 ? -14.018 24.249 9.073 1.00 96.62 629 LEU A C 1
ATOM 4847 O O . LEU A 1 629 ? -14.726 23.276 9.308 1.00 96.62 629 LEU A O 1
ATOM 4851 N N . VAL A 1 630 ? -13.395 24.925 10.045 1.00 97.94 630 VAL A N 1
ATOM 4852 C CA . VAL A 1 630 ? -13.529 24.579 11.474 1.00 97.94 630 VAL A CA 1
ATOM 4853 C C . VAL A 1 630 ? -14.980 24.713 11.940 1.00 97.94 630 VAL A C 1
ATOM 4855 O O . VAL A 1 630 ? -15.493 23.801 12.583 1.00 97.94 630 VAL A O 1
ATOM 4858 N N . GLU A 1 631 ? -15.674 25.796 11.574 1.00 97.56 631 GLU A N 1
ATOM 4859 C CA . GLU A 1 631 ? -17.104 25.959 11.882 1.00 97.56 631 GLU A CA 1
ATOM 4860 C C . GLU A 1 631 ? -17.948 24.825 11.278 1.00 97.56 631 GLU A C 1
ATOM 4862 O O . GLU A 1 631 ? -18.834 24.300 11.952 1.00 97.56 631 GLU A O 1
ATOM 4867 N N . ALA A 1 632 ? -17.635 24.386 10.055 1.00 98.00 632 ALA A N 1
ATOM 4868 C CA . ALA A 1 632 ? -18.291 23.246 9.421 1.00 98.00 632 ALA A CA 1
ATOM 4869 C C . ALA A 1 632 ? -18.020 21.922 10.159 1.00 98.00 632 ALA A C 1
ATOM 4871 O O . ALA A 1 632 ? -18.941 21.123 10.312 1.00 98.00 632 ALA A O 1
ATOM 4872 N N . MET A 1 633 ? -16.795 21.692 10.653 1.00 98.31 633 MET A N 1
ATOM 4873 C CA . MET A 1 633 ? -16.467 20.497 11.446 1.00 98.31 633 MET A CA 1
ATOM 4874 C C . MET A 1 633 ? -17.222 20.488 12.780 1.00 98.31 633 MET A C 1
ATOM 4876 O O . MET A 1 633 ? -17.791 19.467 13.157 1.00 98.31 633 MET A O 1
ATOM 4880 N N . VAL A 1 634 ? -17.279 21.624 13.484 1.00 98.62 634 VAL A N 1
ATOM 4881 C CA . VAL A 1 634 ? -18.019 21.729 14.753 1.00 98.62 634 VAL A CA 1
ATOM 4882 C C . VAL A 1 634 ? -19.521 21.558 14.534 1.00 98.62 634 VAL A C 1
ATOM 4884 O O . VAL A 1 634 ? -20.156 20.819 15.282 1.00 98.62 634 VAL A O 1
ATOM 4887 N N . GLY A 1 635 ? -20.084 22.167 13.486 1.00 98.31 635 GLY A N 1
ATOM 4888 C CA . GLY A 1 635 ? -21.489 21.968 13.120 1.00 98.31 635 GLY A CA 1
ATOM 4889 C C . GLY A 1 635 ? -21.799 20.511 12.764 1.00 98.31 635 GLY A C 1
ATOM 4890 O O . GLY A 1 635 ? -22.838 19.984 13.159 1.00 98.31 635 GLY A O 1
ATOM 4891 N N . ALA A 1 636 ? -20.869 19.824 12.094 1.00 98.06 636 ALA A N 1
ATOM 4892 C CA . ALA A 1 636 ? -21.011 18.404 11.797 1.00 98.06 636 ALA A CA 1
ATOM 4893 C C . ALA A 1 636 ? -21.035 17.534 13.060 1.00 98.06 636 ALA A C 1
ATOM 4895 O O . ALA A 1 636 ? -21.850 16.614 13.177 1.00 98.06 636 ALA A O 1
ATOM 4896 N N . VAL A 1 637 ? -20.164 17.853 14.020 1.00 98.69 637 VAL A N 1
ATOM 4897 C CA . VAL A 1 637 ? -20.143 17.210 15.335 1.00 98.69 637 VAL A CA 1
ATOM 4898 C C . VAL A 1 637 ? -21.453 17.465 16.071 1.00 98.69 637 VAL A C 1
ATOM 4900 O O . VAL A 1 637 ? -22.090 16.501 16.484 1.00 98.69 637 VAL A O 1
ATOM 4903 N N . GLU A 1 638 ? -21.904 18.717 16.182 1.00 98.44 638 GLU A N 1
ATOM 4904 C CA . GLU A 1 638 ? -23.172 19.078 16.835 1.00 98.44 638 GLU A CA 1
ATOM 4905 C C . GLU A 1 638 ? -24.349 18.251 16.295 1.00 98.44 638 GLU A C 1
ATOM 4907 O O . GLU A 1 638 ? -25.144 17.717 17.072 1.00 98.44 638 GLU A O 1
ATOM 4912 N N . ALA A 1 639 ? -24.404 18.060 14.975 1.00 97.94 639 ALA A N 1
ATOM 4913 C CA . ALA A 1 639 ? -25.473 17.325 14.314 1.00 97.94 639 ALA A CA 1
ATOM 4914 C C . ALA A 1 639 ? -25.464 15.809 14.574 1.00 97.94 639 ALA A C 1
ATOM 4916 O O . ALA A 1 639 ? -26.533 15.203 14.553 1.00 97.94 639 ALA A O 1
ATOM 4917 N N . ARG A 1 640 ? -24.297 15.172 14.771 1.00 97.38 640 ARG A N 1
ATOM 4918 C CA . ARG A 1 640 ? -24.181 13.698 14.676 1.00 97.38 640 ARG A CA 1
A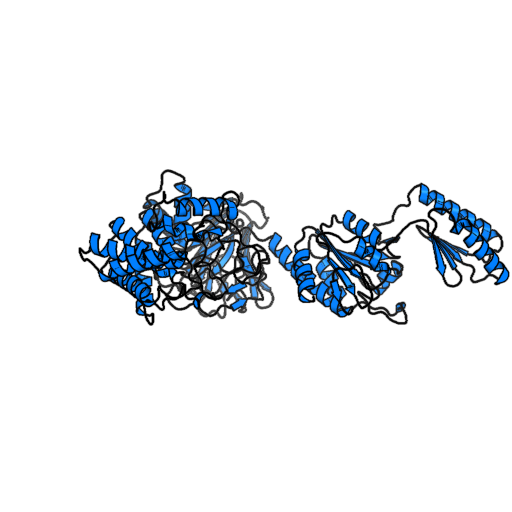TOM 4919 C C . ARG A 1 640 ? -23.386 13.002 15.771 1.00 97.38 640 ARG A C 1
ATOM 4921 O O . ARG A 1 640 ? -23.389 11.773 15.817 1.00 97.38 640 ARG A O 1
ATOM 4928 N N . TRP A 1 641 ? -22.720 13.725 16.673 1.00 97.88 641 TRP A N 1
ATOM 4929 C CA . TRP A 1 641 ? -21.820 13.111 17.661 1.00 97.88 641 TRP A CA 1
ATOM 4930 C C . TRP A 1 641 ? -22.498 12.067 18.552 1.00 97.88 641 TRP A C 1
ATOM 4932 O O . TRP A 1 641 ? -21.813 11.208 19.090 1.00 97.88 641 TRP A O 1
ATOM 4942 N N . HIS A 1 642 ? -23.819 12.114 18.715 1.00 97.56 642 HIS A N 1
ATOM 4943 C CA . HIS A 1 642 ? -24.594 11.181 19.528 1.00 97.56 642 HIS A CA 1
ATOM 4944 C C . HIS A 1 642 ? -24.850 9.828 18.834 1.00 97.56 642 HIS A C 1
ATOM 4946 O O . HIS A 1 642 ? -25.276 8.887 19.494 1.00 97.56 642 HIS A O 1
ATOM 4952 N N . GLU A 1 643 ? -24.576 9.685 17.535 1.00 97.62 643 GLU A N 1
ATOM 4953 C CA . GLU A 1 643 ? -24.776 8.435 16.786 1.00 97.62 643 GLU A CA 1
ATOM 4954 C C . GLU A 1 643 ? -23.630 7.423 17.003 1.00 97.62 643 GLU A C 1
ATOM 4956 O O . GLU A 1 643 ? -22.486 7.824 17.236 1.00 97.62 643 GLU A O 1
ATOM 4961 N N . PRO A 1 644 ? -23.871 6.106 16.892 1.00 97.56 644 PRO A N 1
ATOM 4962 C CA . PRO A 1 644 ? -22.800 5.121 16.754 1.00 97.56 644 PRO A CA 1
ATOM 4963 C C . PRO A 1 644 ? -22.183 5.147 15.339 1.00 97.56 644 PRO A C 1
ATOM 4965 O O . PRO A 1 644 ? -22.865 5.444 14.353 1.00 97.56 644 PRO A O 1
ATOM 4968 N N . ASP A 1 645 ? -20.910 4.769 15.216 1.00 96.81 645 ASP A N 1
ATOM 4969 C CA . ASP A 1 645 ? -20.145 4.748 13.960 1.00 96.81 645 ASP A CA 1
ATOM 4970 C C . ASP A 1 645 ? -19.331 3.444 13.793 1.00 96.81 645 ASP A C 1
ATOM 4972 O O . ASP A 1 645 ? -19.531 2.501 14.557 1.00 96.81 645 ASP A O 1
ATOM 4976 N N . HIS A 1 646 ? -18.485 3.338 12.760 1.00 94.94 646 HIS A N 1
ATOM 4977 C CA . HIS A 1 646 ? -17.657 2.135 12.515 1.00 94.94 646 HIS A CA 1
ATOM 4978 C C . HIS A 1 646 ? -16.247 2.222 13.127 1.00 94.94 646 HIS A C 1
ATOM 4980 O O . HIS A 1 646 ? -15.433 1.319 12.926 1.00 94.94 646 HIS A O 1
ATOM 4986 N N . GLY A 1 647 ? -15.952 3.306 13.852 1.00 92.81 647 GLY A N 1
ATOM 4987 C CA . GLY A 1 647 ? -14.632 3.569 14.410 1.00 92.81 647 GLY A CA 1
ATOM 4988 C C . GLY A 1 647 ? -13.556 3.839 13.353 1.00 92.81 647 GLY A C 1
ATOM 4989 O O . GLY A 1 647 ? -13.804 3.861 12.148 1.00 92.81 647 GLY A O 1
ATOM 4990 N N . ILE A 1 648 ? -12.329 4.026 13.837 1.00 92.00 648 ILE A N 1
ATOM 4991 C CA . ILE A 1 648 ? -11.146 4.350 13.026 1.00 9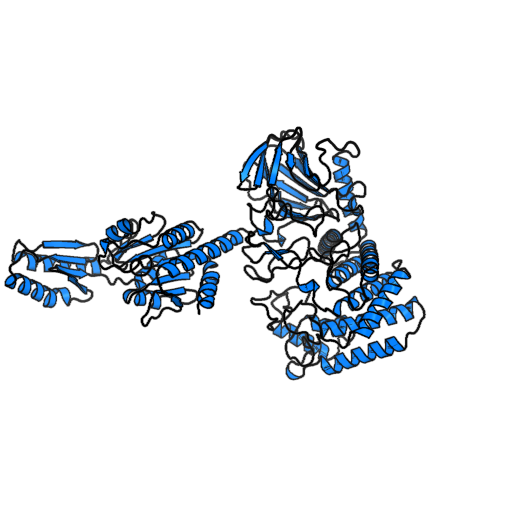2.00 648 ILE A CA 1
ATOM 4992 C C . ILE A 1 648 ? -10.654 3.159 12.177 1.00 92.00 648 ILE A C 1
ATOM 4994 O O . ILE A 1 648 ? -10.064 3.352 11.116 1.00 92.00 648 ILE A O 1
ATOM 4998 N N . TRP A 1 649 ? -10.929 1.926 12.615 1.00 90.50 649 TRP A N 1
ATOM 4999 C CA . TRP A 1 649 ? -10.386 0.691 12.029 1.00 90.50 649 TRP A CA 1
ATOM 5000 C C . TRP A 1 649 ? -11.279 0.015 10.985 1.00 90.50 649 TRP A C 1
ATOM 5002 O O . TRP A 1 649 ? -11.027 -1.127 10.609 1.00 90.50 649 TRP A O 1
ATOM 5012 N N . GLU A 1 650 ? -12.318 0.709 10.522 1.00 83.38 650 GLU A N 1
ATOM 5013 C CA . GLU A 1 650 ? -13.176 0.272 9.410 1.00 83.38 650 GLU A CA 1
ATOM 5014 C C . GLU A 1 650 ? -13.853 -1.092 9.629 1.00 83.38 650 GLU A C 1
ATOM 5016 O O . GLU A 1 650 ? -14.114 -1.846 8.686 1.00 83.38 650 GLU A O 1
ATOM 5021 N N . ILE A 1 651 ? -14.158 -1.389 10.894 1.00 85.31 651 ILE A N 1
ATOM 5022 C CA . ILE A 1 651 ? -14.689 -2.664 11.383 1.00 85.31 651 ILE A CA 1
ATOM 5023 C C . ILE A 1 651 ? -15.952 -3.069 10.599 1.00 85.31 651 ILE A C 1
ATOM 5025 O O . ILE A 1 651 ? -16.899 -2.289 10.460 1.00 85.31 651 ILE A O 1
ATOM 5029 N N . ARG A 1 652 ? -16.015 -4.324 10.124 1.00 84.12 652 ARG A N 1
ATOM 5030 C CA . ARG A 1 652 ? -17.157 -4.864 9.354 1.00 84.12 652 ARG A CA 1
ATOM 5031 C C . ARG A 1 652 ? -18.226 -5.497 10.263 1.00 84.12 652 ARG A C 1
ATOM 5033 O O . ARG A 1 652 ? -18.766 -6.561 9.971 1.00 84.12 652 ARG A O 1
ATOM 5040 N N . LYS A 1 653 ? -18.556 -4.813 11.363 1.00 87.81 653 LYS A N 1
ATOM 5041 C CA . LYS A 1 653 ? -19.614 -5.161 12.332 1.00 87.81 653 LYS A CA 1
ATOM 5042 C C . LYS A 1 653 ? -20.620 -4.012 12.484 1.00 87.81 653 LYS A C 1
ATOM 5044 O O . LYS A 1 653 ? -20.391 -2.924 11.953 1.00 87.81 653 LYS A O 1
ATOM 5049 N N . PRO A 1 654 ? -21.753 -4.227 13.185 1.00 91.44 654 PRO A N 1
ATOM 5050 C CA . PRO A 1 654 ? -22.664 -3.142 13.526 1.00 91.44 654 PRO A CA 1
ATOM 5051 C C . PRO A 1 654 ? -21.950 -1.986 14.231 1.00 91.44 654 PRO A C 1
ATOM 5053 O O . PRO A 1 654 ? -21.004 -2.194 14.991 1.00 91.44 654 PRO A O 1
ATOM 5056 N N . ARG A 1 655 ? -22.446 -0.771 13.992 1.00 95.56 655 ARG A N 1
ATOM 5057 C CA . ARG A 1 655 ? -21.886 0.464 14.545 1.00 95.56 655 ARG A CA 1
ATOM 5058 C C . ARG A 1 655 ? -21.923 0.472 16.073 1.00 95.56 655 ARG A C 1
ATOM 5060 O O . ARG A 1 655 ? -22.899 0.014 16.669 1.00 95.56 655 ARG A O 1
ATOM 5067 N N . ARG A 1 656 ? -20.904 1.062 16.700 1.00 96.38 656 ARG A N 1
ATOM 5068 C CA . ARG A 1 656 ? -20.788 1.219 18.161 1.00 96.38 656 ARG A CA 1
ATOM 5069 C C . ARG A 1 656 ? -20.443 2.665 18.520 1.00 96.38 656 ARG A C 1
ATOM 5071 O O . ARG A 1 656 ? -20.051 3.458 17.671 1.00 96.38 656 ARG A O 1
ATOM 5078 N N . HIS A 1 657 ? -20.585 3.025 19.792 1.00 97.69 657 HIS A N 1
ATOM 5079 C CA . HIS A 1 657 ? -20.077 4.301 20.302 1.00 97.69 657 HIS A CA 1
ATOM 5080 C C . HIS A 1 657 ? -18.581 4.166 20.603 1.00 97.69 657 HIS A C 1
ATOM 5082 O O . HIS A 1 657 ? -18.196 3.960 21.753 1.00 97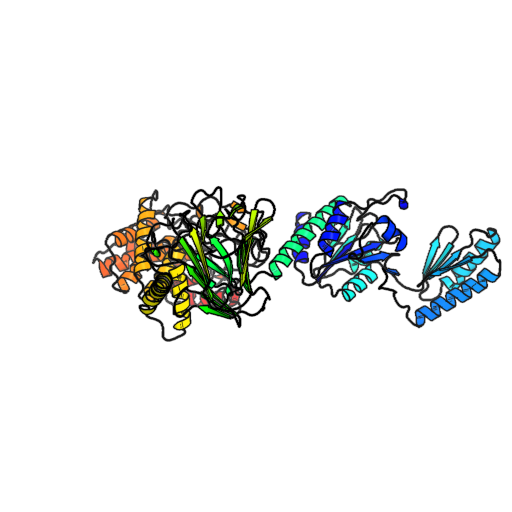.69 657 HIS A O 1
ATOM 5088 N N . HIS A 1 658 ? -17.752 4.208 19.559 1.00 97.31 658 HIS A N 1
ATOM 5089 C CA . HIS A 1 658 ? -16.305 4.055 19.691 1.00 97.31 658 HIS A CA 1
ATOM 5090 C C . HIS A 1 658 ? -15.694 5.207 20.489 1.00 97.31 658 HIS A C 1
ATOM 5092 O O . HIS A 1 658 ? -15.919 6.373 20.162 1.00 97.31 658 HIS A O 1
ATOM 5098 N N . VAL A 1 659 ? -14.892 4.884 21.509 1.00 97.69 659 VAL A N 1
ATOM 5099 C CA . VAL A 1 659 ? -14.300 5.889 22.411 1.00 97.69 659 VAL A CA 1
ATOM 5100 C C . VAL A 1 659 ? -13.434 6.867 21.622 1.00 97.69 659 VAL A C 1
ATOM 5102 O O . VAL A 1 659 ? -13.600 8.077 21.759 1.00 97.69 659 VAL A O 1
ATOM 5105 N N . HIS A 1 660 ? -12.593 6.354 20.720 1.00 97.12 660 HIS A N 1
ATOM 5106 C CA . HIS A 1 660 ? -11.774 7.174 19.828 1.00 97.12 660 HIS A CA 1
ATOM 5107 C C . HIS A 1 660 ? -12.608 8.196 19.038 1.00 97.12 660 HIS A C 1
ATOM 5109 O O . HIS A 1 660 ? -12.299 9.388 19.040 1.00 97.12 660 HIS A O 1
ATOM 5115 N N . SER A 1 661 ? -13.701 7.760 18.404 1.00 97.56 661 SER A N 1
ATOM 5116 C CA . SER A 1 661 ? -14.554 8.645 17.607 1.00 97.56 661 SER A CA 1
ATOM 5117 C C . SER A 1 661 ? -15.182 9.755 18.445 1.00 97.56 661 SER A C 1
ATOM 5119 O O . SER A 1 661 ? -15.226 10.905 18.013 1.00 97.56 661 SER A O 1
ATOM 5121 N N . LYS A 1 662 ? -15.619 9.450 19.674 1.00 98.50 662 LYS A N 1
ATOM 5122 C CA . LYS A 1 662 ? -16.162 10.467 20.588 1.00 98.50 662 LYS A CA 1
ATOM 5123 C C . LYS A 1 662 ? -15.094 11.461 21.034 1.00 98.50 662 LYS A C 1
ATOM 5125 O O . LYS A 1 662 ? -15.361 12.661 21.044 1.00 98.50 662 LYS A O 1
ATOM 5130 N N . VAL A 1 663 ? -13.880 10.992 21.321 1.00 98.50 663 VAL A N 1
ATOM 5131 C CA . VAL A 1 663 ? -12.738 11.861 21.647 1.00 98.50 663 VAL A CA 1
ATOM 5132 C C . VAL A 1 663 ? -12.406 12.796 20.482 1.00 98.50 663 VAL A C 1
ATOM 5134 O O . VAL A 1 663 ? -12.164 13.978 20.707 1.00 98.50 663 VAL A O 1
ATOM 5137 N N . MET A 1 664 ? -12.453 12.322 19.236 1.00 98.50 664 MET A N 1
ATOM 5138 C CA . MET A 1 664 ? -12.216 13.177 18.066 1.00 98.50 664 MET A CA 1
ATOM 5139 C C . MET A 1 664 ? -13.343 14.190 17.821 1.00 98.50 664 MET A C 1
ATOM 5141 O O . MET A 1 664 ? -13.063 15.331 17.449 1.00 98.50 664 MET A O 1
ATOM 5145 N N . CYS A 1 665 ? -14.600 13.831 18.101 1.00 98.75 665 CYS A N 1
ATOM 5146 C CA . CYS A 1 665 ? -15.705 14.792 18.147 1.00 98.75 665 CYS A CA 1
ATOM 5147 C C . CYS A 1 665 ? -15.458 15.881 19.202 1.00 98.75 665 CYS A C 1
ATOM 5149 O O . CYS A 1 665 ? -15.577 17.066 18.897 1.00 98.75 665 CYS A O 1
ATOM 5151 N N . TRP A 1 666 ? -15.073 15.495 20.424 1.00 98.81 666 TRP A N 1
ATOM 5152 C CA . TRP A 1 666 ? -14.708 16.442 21.481 1.00 98.81 666 TRP A CA 1
ATOM 5153 C C . TRP A 1 666 ? -13.558 17.358 21.045 1.00 98.81 666 TRP A C 1
ATOM 5155 O O . TRP A 1 666 ? -13.658 18.575 21.194 1.00 98.81 666 TRP A O 1
ATOM 5165 N N . LEU A 1 667 ? -12.507 16.787 20.446 1.00 98.75 667 LEU A N 1
ATOM 5166 C CA . LEU A 1 667 ? -11.332 17.516 19.974 1.00 98.75 667 LEU A CA 1
ATOM 5167 C C . LEU A 1 667 ? -11.705 18.578 18.937 1.00 98.75 667 LEU A C 1
ATOM 5169 O O . LEU A 1 667 ? -11.204 19.697 19.008 1.00 98.75 667 LEU A O 1
ATOM 5173 N N . ALA A 1 668 ? -12.601 18.261 17.999 1.00 98.69 668 ALA A N 1
ATOM 5174 C CA . ALA A 1 668 ? -13.048 19.224 16.997 1.00 98.69 668 ALA A CA 1
ATOM 5175 C C . ALA A 1 668 ? -13.683 20.468 17.642 1.00 98.69 668 ALA A C 1
ATOM 5177 O O . ALA A 1 668 ? -13.342 21.596 17.280 1.00 98.69 668 ALA A O 1
ATOM 5178 N N . VAL A 1 669 ? -14.564 20.270 18.630 1.00 98.81 669 VAL A N 1
ATOM 5179 C CA . VAL A 1 669 ? -15.210 21.370 19.367 1.00 98.81 669 VAL A CA 1
ATOM 5180 C C . VAL A 1 669 ? -14.195 22.123 20.219 1.00 98.81 669 VAL A C 1
ATOM 5182 O O . VAL A 1 669 ? -14.182 23.353 20.215 1.00 98.81 669 VAL A O 1
ATOM 5185 N N . ASP A 1 670 ? -13.313 21.402 20.912 1.00 98.62 670 ASP A N 1
ATOM 5186 C CA . ASP A 1 670 ? -12.270 21.997 21.742 1.00 98.62 670 ASP A CA 1
ATOM 5187 C C . ASP A 1 670 ? -11.345 22.910 20.929 1.00 98.62 670 ASP A C 1
ATOM 5189 O O . ASP A 1 670 ? -11.146 24.070 21.293 1.00 98.62 670 ASP A O 1
ATOM 5193 N N . ARG A 1 671 ? -10.860 22.447 19.773 1.00 98.31 671 ARG A N 1
ATOM 5194 C CA . ARG A 1 671 ? -10.051 23.285 18.878 1.00 98.31 671 ARG A CA 1
ATOM 5195 C C . ARG A 1 671 ? -10.842 24.434 18.284 1.00 98.31 671 ARG A C 1
ATOM 5197 O O . ARG A 1 671 ? -10.304 25.534 18.203 1.00 98.31 671 ARG A O 1
ATOM 5204 N N . GLY A 1 672 ? -12.118 24.236 17.961 1.00 98.25 672 GLY A N 1
ATOM 5205 C CA . GLY A 1 672 ? -13.009 25.328 17.575 1.00 98.25 672 GLY A CA 1
ATOM 5206 C C . GLY A 1 672 ? -13.043 26.455 18.615 1.00 98.25 672 GLY A C 1
ATOM 5207 O O . GLY A 1 672 ? -12.853 27.621 18.262 1.00 98.25 672 GLY A O 1
ATOM 5208 N N . ILE A 1 673 ? -13.225 26.116 19.895 1.00 98.44 673 ILE A N 1
ATOM 5209 C CA . ILE A 1 673 ? -13.226 27.086 21.003 1.00 98.44 673 ILE A CA 1
ATOM 5210 C C . ILE A 1 673 ? -11.860 27.760 21.123 1.00 98.44 673 ILE A C 1
ATOM 5212 O O . ILE A 1 673 ? -11.789 28.987 21.088 1.00 98.44 673 ILE A O 1
ATOM 5216 N N . GLN A 1 674 ? -10.777 26.980 21.202 1.00 97.25 674 GLN A N 1
ATOM 5217 C CA . GLN A 1 674 ? -9.433 27.535 21.379 1.00 97.25 674 GLN A CA 1
ATOM 5218 C C . GLN A 1 674 ? -9.055 28.490 20.244 1.00 97.25 674 GLN A C 1
ATOM 5220 O O . GLN A 1 674 ? -8.474 29.546 20.497 1.00 97.25 674 GLN A O 1
ATOM 5225 N N . ILE A 1 675 ? -9.416 28.162 19.000 1.00 96.81 675 ILE A N 1
ATOM 5226 C CA . ILE A 1 675 ? -9.192 29.045 17.854 1.00 96.81 675 ILE A CA 1
ATOM 5227 C C . ILE A 1 675 ? -10.014 30.333 17.993 1.00 96.81 675 ILE A C 1
ATOM 5229 O O . ILE A 1 675 ? -9.468 31.433 17.867 1.00 96.81 675 ILE A O 1
ATOM 5233 N N . SER A 1 676 ? -11.314 30.200 18.275 1.00 96.31 676 SER A N 1
ATOM 5234 C CA . SER A 1 676 ? -12.252 31.322 18.384 1.00 96.31 676 SER A CA 1
ATOM 5235 C C . SER A 1 676 ? -11.848 32.316 19.474 1.00 96.31 676 SER A C 1
ATOM 5237 O O . SER A 1 676 ? -11.882 33.526 19.260 1.00 96.31 676 SER A O 1
ATOM 5239 N N . GLU A 1 677 ? -11.429 31.822 20.635 1.00 95.12 677 GLU A N 1
ATOM 5240 C CA . GLU A 1 677 ? -11.043 32.671 21.760 1.00 95.12 677 GLU A CA 1
ATOM 5241 C C . GLU A 1 677 ? -9.655 33.279 21.566 1.00 95.12 677 GLU A C 1
ATOM 5243 O O . GLU A 1 677 ? -9.482 34.484 21.733 1.00 95.12 677 GLU A O 1
ATOM 5248 N N . ARG A 1 678 ? -8.662 32.467 21.183 1.00 94.38 678 ARG A N 1
ATOM 5249 C CA . ARG A 1 678 ? -7.261 32.907 21.151 1.00 94.38 678 ARG A CA 1
ATOM 5250 C C . ARG A 1 678 ? -6.927 33.788 19.953 1.00 94.38 678 ARG A C 1
ATOM 5252 O O . ARG A 1 678 ? -6.077 34.665 20.080 1.00 94.38 678 ARG A O 1
ATOM 5259 N N . PHE A 1 679 ? -7.542 33.536 18.799 1.00 92.00 679 PHE A N 1
ATOM 5260 C CA . PHE A 1 679 ? -7.171 34.204 17.547 1.00 92.00 679 PHE A CA 1
ATOM 5261 C C . PHE A 1 679 ? -8.265 35.114 16.989 1.00 92.00 679 PHE A C 1
ATOM 5263 O O . PHE A 1 679 ? -7.949 36.011 16.210 1.00 92.00 679 PHE A O 1
ATOM 5270 N N . LEU A 1 680 ? -9.532 34.914 17.373 1.00 91.38 680 LEU A N 1
ATOM 5271 C CA . LEU A 1 680 ? -10.656 35.709 16.861 1.00 91.38 680 LEU A CA 1
ATOM 5272 C C . LEU A 1 680 ? -11.322 36.598 17.919 1.00 91.38 680 LEU A C 1
ATOM 5274 O O . LEU A 1 680 ? -12.180 37.397 17.545 1.00 91.38 680 LEU A O 1
ATOM 5278 N N . ASP A 1 681 ? -10.948 36.464 19.198 1.00 92.12 681 ASP A N 1
ATOM 5279 C CA . ASP A 1 681 ? -11.561 37.152 20.348 1.00 92.12 681 ASP A CA 1
ATOM 5280 C C . ASP A 1 681 ? -13.097 37.012 20.370 1.00 92.12 681 ASP A C 1
ATOM 5282 O O . ASP A 1 681 ? -13.863 37.956 20.573 1.00 92.12 681 ASP A O 1
ATOM 5286 N N . ARG A 1 682 ? -13.575 35.794 20.079 1.00 92.62 682 ARG A N 1
ATOM 5287 C CA . ARG A 1 682 ? -15.000 35.447 20.020 1.00 92.62 682 ARG A CA 1
ATOM 5288 C C . ARG A 1 682 ? -15.291 34.285 20.950 1.00 92.62 682 ARG A C 1
ATOM 5290 O O . ARG A 1 682 ? -14.839 33.168 20.713 1.00 92.62 682 ARG A O 1
ATOM 5297 N N . LYS A 1 683 ? -16.131 34.517 21.954 1.00 92.19 683 LYS A N 1
ATOM 5298 C CA . LYS A 1 683 ? -16.661 33.441 22.799 1.00 92.19 683 LYS A CA 1
ATOM 5299 C C . LYS A 1 683 ? -17.820 32.728 22.115 1.00 92.19 683 LYS A C 1
ATOM 5301 O O . LYS A 1 683 ? -18.645 33.364 21.454 1.00 92.19 683 LYS A O 1
ATOM 5306 N N . LYS A 1 684 ? -17.905 31.412 22.305 1.00 94.81 684 LYS A N 1
ATOM 5307 C CA . LYS A 1 684 ? -18.959 30.555 21.743 1.00 94.81 684 LYS A CA 1
ATOM 5308 C C . LYS A 1 684 ? -19.570 29.705 22.873 1.00 94.81 684 LYS A C 1
ATOM 5310 O O . LYS A 1 684 ? -19.284 28.513 22.944 1.00 94.81 684 LYS A O 1
ATOM 5315 N N . PRO A 1 685 ? -20.447 30.271 23.729 1.00 96.12 685 PRO A N 1
ATOM 5316 C CA . PRO A 1 685 ? -20.994 29.552 24.889 1.00 96.12 685 PRO A CA 1
ATOM 5317 C C . PRO A 1 685 ? -21.696 28.231 24.538 1.00 96.12 685 PRO A C 1
ATOM 5319 O O . PRO A 1 685 ? -21.603 27.258 25.280 1.00 96.12 685 PRO A O 1
ATOM 5322 N N . ALA A 1 686 ? -22.356 28.164 23.376 1.00 97.50 686 ALA A N 1
ATOM 5323 C CA . ALA A 1 686 ? -22.969 26.927 22.886 1.00 97.50 686 ALA A CA 1
ATOM 5324 C C . ALA A 1 686 ? -21.931 25.822 22.615 1.00 97.50 686 ALA A C 1
ATOM 5326 O O . ALA A 1 686 ? -22.182 24.654 22.900 1.00 97.50 686 ALA A O 1
ATOM 5327 N N . TRP A 1 687 ? -20.744 26.181 22.114 1.00 98.38 687 TRP A N 1
ATOM 5328 C CA . TRP A 1 687 ? -19.660 25.225 21.888 1.00 98.38 687 TRP A CA 1
ATOM 5329 C C . TRP A 1 687 ? -19.028 24.778 23.203 1.00 98.38 687 TRP A C 1
ATOM 5331 O O . TRP A 1 687 ? -18.730 23.599 23.349 1.00 98.38 687 TRP A O 1
ATOM 5341 N N . GLU A 1 688 ? -18.870 25.678 24.177 1.00 98.19 688 GLU A N 1
ATOM 5342 C CA . GLU A 1 688 ? -18.404 25.319 25.525 1.00 98.19 688 GLU A CA 1
ATOM 5343 C C . GLU A 1 688 ? -19.329 24.277 26.168 1.00 98.19 688 GLU A C 1
ATOM 5345 O O . GLU A 1 688 ? -18.856 23.258 26.675 1.00 98.19 688 GLU A O 1
ATOM 5350 N N . GLN A 1 689 ? -20.647 24.491 26.074 1.00 98.50 689 GLN A N 1
ATOM 5351 C CA . GLN A 1 689 ? -21.648 23.543 26.559 1.00 98.50 689 GLN A CA 1
ATOM 5352 C C . GLN A 1 689 ? -21.600 22.210 25.799 1.00 98.50 689 GLN A C 1
ATOM 5354 O O . GLN A 1 689 ? -21.646 21.149 26.425 1.00 98.50 689 GLN A O 1
ATOM 5359 N N . LEU A 1 690 ? -21.471 22.242 24.468 1.00 98.75 690 LEU A N 1
ATOM 5360 C CA . LEU A 1 690 ? -21.337 21.038 23.647 1.00 98.75 690 LEU A CA 1
ATOM 5361 C C . LEU A 1 690 ? -20.075 20.244 24.014 1.00 98.75 690 LEU A C 1
ATOM 5363 O O . LEU A 1 690 ? -20.164 19.043 24.259 1.00 98.75 690 LEU A O 1
ATOM 5367 N N . ARG A 1 691 ? -18.915 20.907 24.119 1.00 98.69 691 ARG A N 1
ATOM 5368 C CA . ARG A 1 691 ? -17.646 20.285 24.526 1.00 98.69 691 ARG A CA 1
ATOM 5369 C C . ARG A 1 691 ? -17.787 19.606 25.885 1.00 98.69 691 ARG A C 1
ATOM 5371 O O . ARG A 1 691 ? -17.355 18.466 26.031 1.00 98.69 691 ARG A O 1
ATOM 5378 N N . GLN A 1 692 ? -18.393 20.290 26.856 1.00 98.69 692 GLN A N 1
ATOM 5379 C CA . GLN A 1 692 ? -18.607 19.743 28.196 1.00 98.69 692 GLN A CA 1
ATOM 5380 C C . GLN A 1 692 ? -19.535 18.524 28.167 1.00 98.69 692 GLN A C 1
ATOM 5382 O O . GLN A 1 692 ? -19.222 17.508 28.774 1.00 98.69 692 GLN A O 1
ATOM 5387 N N . THR A 1 693 ? -20.623 18.593 27.397 1.00 98.81 693 THR A N 1
ATOM 5388 C CA . THR A 1 693 ? -21.577 17.483 27.247 1.00 98.81 693 THR A CA 1
ATOM 5389 C C . THR A 1 693 ? -20.901 16.237 26.669 1.00 98.81 693 THR A C 1
ATOM 5391 O O . THR A 1 693 ? -21.085 15.138 27.183 1.00 98.81 693 THR A O 1
ATOM 5394 N N . ILE A 1 694 ? -20.088 16.399 25.618 1.00 98.75 694 ILE A N 1
ATOM 5395 C CA . ILE A 1 694 ? -19.353 15.280 25.010 1.00 98.75 694 ILE A CA 1
ATOM 5396 C C . ILE A 1 694 ? -18.303 14.734 25.992 1.00 98.75 694 ILE A C 1
ATOM 5398 O O . ILE A 1 694 ? -18.149 13.522 26.109 1.00 98.75 694 ILE A O 1
ATOM 5402 N N . ALA A 1 695 ? -17.591 15.609 26.711 1.00 98.69 695 ALA A N 1
ATOM 5403 C CA . ALA A 1 695 ? -16.605 15.200 27.709 1.00 98.69 695 ALA A CA 1
ATOM 5404 C C . ALA A 1 695 ? -17.238 14.355 28.824 1.00 98.69 695 ALA A C 1
ATOM 5406 O O . ALA A 1 695 ? -16.734 13.279 29.131 1.00 98.69 695 ALA A O 1
ATOM 5407 N N . GLU A 1 696 ? -18.350 14.813 29.401 1.00 98.50 696 GLU A N 1
ATOM 5408 C CA . GLU A 1 696 ? -19.085 14.085 30.442 1.00 98.50 696 GLU A CA 1
ATOM 5409 C C . GLU A 1 696 ? -19.574 12.722 29.938 1.00 98.50 696 GLU A C 1
ATOM 5411 O O . GLU A 1 696 ? -19.345 11.714 30.604 1.00 98.50 696 GLU A O 1
ATOM 5416 N N . ASP A 1 697 ? -20.142 12.671 28.729 1.00 98.62 697 ASP A N 1
ATOM 5417 C CA . ASP A 1 697 ? -20.595 11.427 28.096 1.00 98.62 697 ASP A CA 1
ATOM 5418 C C . ASP A 1 697 ? -19.457 10.401 27.942 1.00 98.62 697 ASP A C 1
ATOM 5420 O O . ASP A 1 697 ? -19.630 9.227 28.278 1.00 98.62 697 ASP A O 1
ATOM 5424 N N . ILE A 1 698 ? -18.274 10.844 27.497 1.00 98.44 698 ILE A N 1
ATOM 5425 C CA . ILE A 1 698 ? -17.087 9.985 27.375 1.00 98.44 698 ILE A CA 1
ATOM 5426 C C . ILE A 1 698 ? -16.622 9.514 28.751 1.00 98.44 698 ILE A C 1
ATOM 5428 O O . ILE A 1 698 ? -16.422 8.318 28.955 1.00 98.44 698 ILE A O 1
ATOM 5432 N N . LEU A 1 699 ? -16.437 10.431 29.702 1.00 97.38 699 LEU A N 1
ATOM 5433 C CA . LEU A 1 699 ? -15.873 10.110 31.015 1.00 97.38 699 LEU A CA 1
ATOM 5434 C C . LEU A 1 699 ? -16.770 9.183 31.842 1.00 97.38 699 LEU A C 1
ATOM 5436 O O . LEU A 1 699 ? -16.244 8.453 32.687 1.00 97.38 699 LEU A O 1
ATOM 5440 N N . GLU A 1 700 ? -18.082 9.220 31.604 1.00 96.12 700 GLU A N 1
ATOM 5441 C CA . GLU A 1 700 ? -19.066 8.331 32.219 1.00 96.12 700 GLU A CA 1
ATOM 5442 C C . GLU A 1 700 ? -19.110 6.956 31.533 1.00 96.12 700 GLU A C 1
ATOM 5444 O O . GLU A 1 700 ? -19.134 5.936 32.219 1.00 96.12 700 GLU A O 1
ATOM 5449 N N . LYS A 1 701 ? -19.112 6.899 30.193 1.00 97.75 701 LYS A N 1
ATOM 5450 C CA . LYS A 1 701 ? -19.464 5.671 29.447 1.00 97.75 701 LYS A CA 1
ATOM 5451 C C . LYS A 1 701 ? -18.287 4.915 28.835 1.00 97.75 701 LYS A C 1
ATOM 5453 O O . LYS A 1 701 ? -18.450 3.752 28.460 1.00 97.75 701 LYS A O 1
ATOM 5458 N N . ALA A 1 702 ? -17.124 5.552 28.691 1.00 97.19 702 ALA A N 1
ATOM 5459 C CA . ALA A 1 702 ? -15.936 4.939 28.091 1.00 97.19 702 ALA A CA 1
ATOM 5460 C C . ALA A 1 702 ? -15.145 4.053 29.064 1.00 97.19 702 ALA A C 1
ATOM 5462 O O . ALA A 1 702 ? -14.373 3.204 28.620 1.00 97.19 702 ALA A O 1
ATOM 5463 N N . TRP A 1 703 ? -15.283 4.280 30.374 1.00 97.31 703 TRP A N 1
ATOM 5464 C CA . TRP A 1 703 ? -14.584 3.506 31.398 1.00 97.31 703 TRP A CA 1
ATOM 5465 C C . TRP A 1 703 ? -15.292 2.175 31.648 1.00 97.31 703 TRP A C 1
ATOM 5467 O O . TRP A 1 703 ? -16.499 2.149 31.887 1.00 97.31 703 TRP A O 1
ATOM 5477 N N . HIS A 1 704 ? -14.541 1.073 31.631 1.00 97.31 704 HIS A N 1
ATOM 5478 C CA . HIS A 1 704 ? -15.071 -0.251 31.945 1.00 97.31 704 HIS A CA 1
ATOM 5479 C C . HIS A 1 704 ? -14.376 -0.833 33.177 1.00 97.31 704 HIS A C 1
ATOM 5481 O O . HIS A 1 704 ? -13.193 -1.174 33.119 1.00 97.31 704 HIS A O 1
ATOM 5487 N N . GLU A 1 705 ? -15.129 -1.016 34.266 1.00 95.38 705 GLU A N 1
ATOM 5488 C CA . GLU A 1 705 ? -14.587 -1.438 35.567 1.00 95.38 705 GLU A CA 1
ATOM 5489 C C . GLU A 1 705 ? -13.844 -2.781 35.494 1.00 95.38 705 GLU A C 1
ATOM 5491 O O . GLU A 1 705 ? -12.694 -2.867 35.917 1.00 95.38 705 GLU A O 1
ATOM 5496 N N . ASP A 1 706 ? -14.426 -3.812 34.864 1.00 93.50 706 ASP A N 1
ATOM 5497 C CA . ASP A 1 706 ? -13.778 -5.138 34.812 1.00 93.50 706 ASP A CA 1
ATOM 5498 C C . ASP A 1 706 ? -12.488 -5.144 33.981 1.00 93.50 706 ASP A C 1
ATOM 5500 O O . ASP A 1 706 ? -11.566 -5.920 34.238 1.00 93.50 706 ASP A O 1
ATOM 5504 N N . SER A 1 707 ? -12.417 -4.276 32.968 1.00 93.94 707 SER A N 1
ATOM 5505 C CA . SER A 1 707 ? -11.225 -4.137 32.133 1.00 93.94 707 SER A CA 1
ATOM 5506 C C . SER A 1 707 ? -10.214 -3.186 32.759 1.00 93.94 707 SER A C 1
ATOM 5508 O O . SER A 1 707 ? -9.063 -3.196 32.315 1.00 93.94 707 SER A O 1
ATOM 5510 N N . ASN A 1 708 ? -10.623 -2.411 33.772 1.00 96.44 708 ASN A N 1
ATOM 5511 C CA . ASN A 1 708 ? -9.857 -1.360 34.430 1.00 96.44 708 ASN A CA 1
ATOM 5512 C C . ASN A 1 708 ? -9.153 -0.445 33.411 1.00 96.44 708 ASN A C 1
ATOM 5514 O O . ASN A 1 708 ? -7.947 -0.216 33.495 1.00 96.44 708 ASN A O 1
ATOM 5518 N N . ALA A 1 709 ? -9.897 -0.027 32.383 1.00 97.50 709 ALA A N 1
ATOM 5519 C CA . ALA A 1 709 ? -9.386 0.733 31.247 1.00 97.50 709 ALA A CA 1
ATOM 5520 C C . ALA A 1 709 ? -10.509 1.491 30.522 1.00 97.50 709 ALA A C 1
ATOM 5522 O O . ALA A 1 709 ? -11.676 1.093 30.572 1.00 97.50 709 ALA A O 1
ATOM 5523 N N . TYR A 1 710 ? -10.133 2.531 29.774 1.00 97.50 710 TYR A N 1
ATOM 5524 C CA . TYR A 1 710 ? -10.937 3.023 28.658 1.00 97.50 710 TYR A CA 1
ATOM 5525 C C . TYR A 1 710 ? -10.865 2.017 27.502 1.00 97.50 710 TYR A C 1
ATOM 5527 O O . TYR A 1 710 ? -9.781 1.688 27.010 1.00 97.50 710 TYR A O 1
ATOM 5535 N N . THR A 1 711 ? -12.023 1.502 27.098 1.00 96.12 711 THR A N 1
ATOM 5536 C CA . THR A 1 711 ? -12.152 0.392 26.138 1.00 96.12 711 THR A CA 1
ATOM 5537 C C . THR A 1 711 ? -12.412 0.878 24.706 1.00 96.12 711 THR A C 1
ATOM 5539 O O . THR A 1 711 ? -12.414 2.076 24.428 1.00 96.12 711 THR A O 1
ATOM 5542 N N . ALA A 1 712 ? -12.595 -0.051 23.764 1.00 94.94 712 ALA A N 1
ATOM 5543 C CA . ALA A 1 712 ? -12.811 0.242 22.346 1.00 94.94 712 ALA A CA 1
ATOM 5544 C C . ALA A 1 712 ? -14.100 1.041 22.080 1.00 94.94 712 ALA A C 1
ATOM 5546 O O . ALA A 1 712 ? -14.142 1.936 21.228 1.00 94.94 712 ALA A O 1
ATOM 5547 N N . ALA A 1 713 ? -15.174 0.725 22.806 1.00 96.50 713 ALA A N 1
ATOM 5548 C CA . ALA A 1 713 ? -16.462 1.398 22.698 1.00 96.50 713 ALA A CA 1
ATOM 5549 C C . ALA A 1 713 ? -17.243 1.317 24.013 1.00 96.50 713 ALA A C 1
ATOM 5551 O O . ALA A 1 713 ? -17.002 0.432 24.833 1.00 96.50 713 ALA A O 1
ATOM 5552 N N . TYR A 1 714 ? -18.231 2.197 24.169 1.00 97.38 714 TYR A N 1
ATOM 5553 C CA . TYR A 1 714 ? -19.067 2.245 25.369 1.00 97.38 714 TYR A CA 1
ATOM 5554 C C . TYR A 1 714 ? -19.715 0.898 25.699 1.00 97.38 714 TYR A C 1
ATOM 5556 O O . TYR A 1 714 ? -20.233 0.209 24.815 1.00 97.38 714 TYR A O 1
ATOM 5564 N N . GLY A 1 715 ? -19.716 0.561 26.991 1.00 92.75 715 GLY A N 1
ATOM 5565 C CA . GLY A 1 715 ? -20.362 -0.641 27.527 1.00 92.75 715 GLY A CA 1
ATOM 5566 C C . GLY A 1 715 ? -19.711 -1.966 27.123 1.00 92.75 715 GLY A C 1
ATOM 5567 O O . GLY A 1 715 ? -20.307 -3.017 27.341 1.00 92.75 715 GLY A O 1
ATOM 5568 N N . ALA A 1 716 ? -18.520 -1.936 26.528 1.00 90.12 716 ALA A N 1
ATOM 5569 C CA . ALA A 1 716 ? -17.807 -3.128 26.102 1.00 90.12 716 ALA A CA 1
ATOM 5570 C C . ALA A 1 716 ? -16.447 -3.246 26.790 1.00 90.12 716 ALA A C 1
ATOM 5572 O O . ALA A 1 716 ? -15.866 -2.244 27.207 1.00 90.12 716 ALA A O 1
ATOM 5573 N N . ASN A 1 717 ? -15.951 -4.475 26.913 1.00 92.88 717 ASN A N 1
ATOM 5574 C CA . ASN A 1 717 ? -14.743 -4.799 27.670 1.00 92.88 717 ASN A CA 1
ATOM 5575 C C . ASN A 1 717 ? -13.495 -5.013 26.790 1.00 92.88 717 ASN A C 1
ATOM 5577 O O . ASN A 1 717 ? -12.401 -5.204 27.328 1.00 92.88 717 ASN A O 1
ATOM 5581 N N . ASP A 1 718 ? -13.637 -4.970 25.465 1.00 94.19 718 ASP A N 1
ATOM 5582 C CA . ASP A 1 718 ? -12.549 -5.111 24.502 1.00 94.19 718 ASP A CA 1
ATOM 5583 C C . ASP A 1 718 ? -11.616 -3.895 24.521 1.00 94.19 718 ASP A C 1
ATOM 5585 O O . ASP A 1 718 ? -12.058 -2.748 24.520 1.00 94.19 718 ASP A O 1
ATOM 5589 N N . LEU A 1 719 ? -10.305 -4.142 24.550 1.00 94.81 719 LEU A N 1
ATOM 5590 C CA . LEU A 1 719 ? -9.304 -3.078 24.478 1.00 94.81 719 LEU A CA 1
ATOM 5591 C C . LEU A 1 719 ? -9.037 -2.658 23.034 1.00 94.81 719 LEU A C 1
ATOM 5593 O O . LEU A 1 719 ? -9.016 -3.501 22.138 1.00 94.81 719 LEU A O 1
ATOM 5597 N N . ASP A 1 720 ? -8.738 -1.374 22.862 1.00 94.12 720 ASP A N 1
ATOM 5598 C CA . ASP A 1 720 ? -8.259 -0.779 21.616 1.00 94.12 720 ASP A CA 1
ATOM 5599 C C . ASP A 1 720 ? -7.165 0.240 21.951 1.00 94.12 720 ASP A C 1
ATOM 5601 O O . ASP A 1 720 ? -7.369 1.090 22.819 1.00 94.12 720 ASP A O 1
ATOM 5605 N N . ALA A 1 721 ? -6.017 0.169 21.281 1.00 94.31 721 ALA A N 1
ATOM 5606 C CA . ALA A 1 721 ? -4.919 1.113 21.469 1.00 94.31 721 ALA A CA 1
ATOM 5607 C C . ALA A 1 721 ? -5.333 2.562 21.160 1.00 94.31 721 ALA A C 1
ATOM 5609 O O . ALA A 1 721 ? -4.878 3.497 21.821 1.00 94.31 721 ALA A O 1
ATOM 5610 N N . ALA A 1 722 ? -6.289 2.756 20.244 1.00 93.81 722 ALA A N 1
ATOM 5611 C CA . ALA A 1 722 ? -6.825 4.070 19.907 1.00 93.81 722 ALA A CA 1
ATOM 5612 C C . ALA A 1 722 ? -7.508 4.773 21.098 1.00 93.81 722 ALA A C 1
ATOM 5614 O O . ALA A 1 722 ? -7.707 5.991 21.052 1.00 93.81 722 ALA A O 1
ATOM 5615 N N . SER A 1 723 ? -7.846 4.058 22.183 1.00 94.56 723 SER A N 1
ATOM 5616 C CA . SER A 1 723 ? -8.382 4.677 23.402 1.00 94.56 723 SER A CA 1
ATOM 5617 C C . SER A 1 723 ? -7.353 5.555 24.126 1.00 94.56 723 SER A C 1
ATOM 5619 O O . SER A 1 723 ? -7.749 6.488 24.824 1.00 94.56 723 SER A O 1
ATOM 5621 N N . LEU A 1 724 ? -6.045 5.371 23.882 1.00 94.88 724 LEU A N 1
ATOM 5622 C CA . LEU A 1 724 ? -4.984 6.239 24.417 1.00 94.88 724 LEU A CA 1
ATOM 5623 C C . LEU A 1 724 ? -5.107 7.693 23.956 1.00 94.88 724 LEU A C 1
ATOM 5625 O O . LEU A 1 724 ? -4.637 8.609 24.639 1.00 94.88 724 LEU A O 1
ATOM 5629 N N . MET A 1 725 ? -5.796 7.927 22.837 1.00 94.69 725 MET A N 1
ATOM 5630 C CA . MET A 1 725 ? -6.056 9.271 22.334 1.00 94.69 725 MET A CA 1
ATOM 5631 C C . MET A 1 725 ? -6.832 10.135 23.333 1.00 94.69 725 MET A C 1
ATOM 5633 O O . MET A 1 725 ? -6.709 11.355 23.282 1.00 94.69 725 MET A O 1
ATOM 5637 N N . ILE A 1 726 ? -7.555 9.536 24.288 1.00 96.44 726 ILE A N 1
ATOM 5638 C CA . ILE A 1 726 ? -8.241 10.278 25.350 1.00 96.44 726 ILE A CA 1
ATOM 5639 C C . ILE A 1 726 ? -7.281 11.158 26.169 1.00 96.44 726 ILE A C 1
ATOM 5641 O O . ILE A 1 726 ? -7.582 12.320 26.441 1.00 96.44 726 ILE A O 1
ATOM 5645 N N . GLY A 1 727 ? -6.101 10.632 26.510 1.00 95.38 727 GLY A N 1
ATOM 5646 C CA . GLY A 1 727 ? -5.068 11.380 27.223 1.00 95.38 727 GLY A CA 1
ATOM 5647 C C . GLY A 1 727 ? -4.171 12.164 26.271 1.00 95.38 727 GLY A C 1
ATOM 5648 O O . GLY A 1 727 ? -3.879 13.330 26.519 1.00 95.38 727 GLY A O 1
ATOM 5649 N N . LEU A 1 728 ? -3.796 11.577 25.126 1.00 93.38 728 LEU A N 1
ATOM 5650 C CA . LEU A 1 728 ? -2.907 12.243 24.162 1.00 93.38 728 LEU A CA 1
ATOM 5651 C C . LEU A 1 728 ? -3.510 13.532 23.582 1.00 93.38 728 LEU A C 1
ATOM 5653 O O . LEU A 1 728 ? -2.765 14.456 23.259 1.00 93.38 728 LEU A O 1
ATOM 5657 N N . MET A 1 729 ? -4.839 13.612 23.458 1.00 94.62 729 MET A N 1
ATOM 5658 C CA . MET A 1 729 ? -5.544 14.814 22.996 1.00 94.62 729 MET A CA 1
ATOM 5659 C C . MET A 1 729 ? -5.871 15.805 24.123 1.00 94.62 729 MET A C 1
ATOM 5661 O O . MET A 1 729 ? -6.294 16.928 23.839 1.00 94.62 729 MET A O 1
ATOM 5665 N N . GLY A 1 730 ? -5.644 15.419 25.383 1.00 95.44 730 GLY A N 1
ATOM 5666 C CA . GLY A 1 730 ? -5.835 16.266 26.558 1.00 95.44 730 GLY A CA 1
ATOM 5667 C C . GLY A 1 730 ? -7.263 16.317 27.108 1.00 95.44 730 GLY A C 1
ATOM 5668 O O . GLY A 1 730 ? -7.567 17.250 27.847 1.00 95.44 730 GLY A O 1
ATOM 5669 N N . LEU A 1 731 ? -8.140 15.357 26.773 1.00 97.12 731 LEU A N 1
ATOM 5670 C CA . LEU A 1 731 ? -9.457 15.251 27.429 1.00 97.12 731 LEU A CA 1
ATOM 5671 C C . LEU A 1 731 ? -9.300 14.831 28.898 1.00 97.12 731 LEU A C 1
ATOM 5673 O O . LEU A 1 731 ? -10.044 15.284 29.765 1.00 97.12 731 LEU A O 1
ATOM 5677 N N . VAL A 1 732 ? -8.319 13.969 29.166 1.00 96.81 732 VAL A N 1
ATOM 5678 C CA . VAL A 1 732 ? -7.930 13.516 30.503 1.00 96.81 732 VAL A CA 1
ATOM 5679 C C . VAL A 1 732 ? -6.457 13.858 30.731 1.00 96.81 732 VAL A C 1
ATOM 5681 O O . VAL A 1 732 ? -5.653 13.782 29.803 1.00 96.81 732 VAL A O 1
ATOM 5684 N N . ASP A 1 733 ? -6.097 14.244 31.957 1.00 95.25 733 ASP A N 1
ATOM 5685 C CA . ASP A 1 733 ? -4.704 14.526 32.314 1.00 95.25 733 ASP A CA 1
ATOM 5686 C C . ASP A 1 733 ? -3.843 13.254 32.226 1.00 95.25 733 ASP A C 1
ATOM 5688 O O . ASP A 1 733 ? -4.276 12.166 32.603 1.00 95.25 733 ASP A O 1
ATOM 5692 N N . CYS A 1 734 ? -2.593 13.382 31.775 1.00 91.75 734 CYS A N 1
ATOM 5693 C CA . CYS A 1 734 ? -1.682 12.242 31.640 1.00 91.75 734 CYS A CA 1
ATOM 5694 C C . CYS A 1 734 ? -1.363 11.538 32.974 1.00 91.75 734 CYS A C 1
ATOM 5696 O O . CYS A 1 734 ? -0.837 10.429 32.958 1.00 91.75 734 CYS A O 1
ATOM 5698 N N . THR A 1 735 ? -1.643 12.174 34.114 1.00 94.00 735 THR A N 1
ATOM 5699 C CA . THR A 1 735 ? -1.472 11.617 35.465 1.00 94.00 735 THR A CA 1
ATOM 5700 C C . THR A 1 735 ? -2.764 11.065 36.073 1.00 94.00 735 THR A C 1
ATOM 5702 O O . THR A 1 735 ? -2.736 10.546 37.190 1.00 94.00 735 THR A O 1
ATOM 5705 N N . ASP A 1 736 ? -3.892 11.137 35.357 1.00 97.44 736 ASP A N 1
ATOM 5706 C CA . ASP A 1 736 ? -5.161 10.553 35.790 1.00 97.44 736 ASP A CA 1
ATOM 5707 C C . ASP A 1 736 ? -5.026 9.035 35.988 1.00 97.44 736 ASP A C 1
ATOM 5709 O O . ASP A 1 736 ? -4.462 8.314 35.157 1.00 97.44 736 ASP A O 1
ATOM 5713 N N . SER A 1 737 ? -5.560 8.532 37.102 1.00 97.50 737 SER A N 1
ATOM 5714 C CA . SER A 1 737 ? -5.413 7.127 37.481 1.00 97.50 737 SER A CA 1
ATOM 5715 C C . SER A 1 737 ? -6.080 6.166 36.494 1.00 97.50 737 SER A C 1
ATOM 5717 O O . SER A 1 737 ? -5.550 5.078 36.267 1.00 97.50 737 SER A O 1
ATOM 5719 N N . ARG A 1 738 ? -7.198 6.558 35.867 1.00 97.38 738 ARG A N 1
ATOM 5720 C CA . ARG A 1 738 ? -7.885 5.760 34.840 1.00 97.38 738 ARG A CA 1
ATOM 5721 C C . ARG A 1 738 ? -7.091 5.746 33.539 1.00 97.38 738 ARG A C 1
ATOM 5723 O O . ARG A 1 738 ? -6.991 4.704 32.889 1.00 97.38 738 ARG A O 1
ATOM 5730 N N . PHE A 1 739 ? -6.478 6.867 33.165 1.00 97.50 739 PHE A N 1
ATOM 5731 C CA . PHE A 1 739 ? -5.610 6.908 31.987 1.00 97.50 739 PHE A CA 1
ATOM 5732 C C . PHE A 1 739 ? -4.347 6.053 32.173 1.00 97.50 739 PHE A C 1
ATOM 5734 O O . PHE A 1 739 ? -4.047 5.220 31.319 1.00 97.50 739 PHE A O 1
ATOM 5741 N N . MET A 1 740 ? -3.672 6.160 33.322 1.00 97.81 740 MET A N 1
ATOM 5742 C CA . MET A 1 740 ? -2.520 5.310 33.654 1.00 97.81 740 MET A CA 1
ATOM 5743 C C . MET A 1 740 ? -2.886 3.818 33.665 1.00 97.81 740 MET A C 1
ATOM 5745 O O . MET A 1 740 ? -2.183 3.008 33.066 1.00 97.81 740 MET A O 1
ATOM 5749 N N . ALA A 1 741 ? -4.032 3.457 34.250 1.00 97.81 741 ALA A N 1
ATOM 5750 C CA . ALA A 1 741 ? -4.534 2.083 34.218 1.00 97.81 741 ALA A CA 1
ATOM 5751 C C . ALA A 1 741 ? -4.829 1.585 32.789 1.00 97.81 741 ALA A C 1
ATOM 5753 O O . ALA A 1 741 ? -4.600 0.416 32.478 1.00 97.81 741 ALA A O 1
ATOM 5754 N N . THR A 1 742 ? -5.279 2.475 31.898 1.00 97.00 742 THR A N 1
ATOM 5755 C CA . THR A 1 742 ? -5.492 2.167 30.474 1.00 97.00 742 THR A CA 1
ATOM 5756 C C . THR A 1 742 ? -4.169 1.897 29.753 1.00 97.00 742 THR A C 1
ATOM 5758 O O . THR A 1 742 ? -4.080 0.932 28.993 1.00 97.00 742 THR A O 1
ATOM 5761 N N . ILE A 1 743 ? -3.124 2.684 30.029 1.00 96.44 743 ILE A N 1
ATOM 5762 C CA . ILE A 1 743 ? -1.769 2.433 29.510 1.00 96.44 743 ILE A CA 1
ATOM 5763 C C . ILE A 1 743 ? -1.272 1.062 29.976 1.00 96.44 743 ILE A C 1
ATOM 5765 O O . ILE A 1 743 ? -0.868 0.253 29.143 1.00 96.44 743 ILE A O 1
ATOM 5769 N N . ASP A 1 744 ? -1.364 0.766 31.275 1.00 97.12 744 ASP A N 1
ATOM 5770 C CA . ASP A 1 744 ? -0.937 -0.522 31.837 1.00 97.12 744 ASP A CA 1
ATOM 5771 C C . ASP A 1 744 ? -1.722 -1.696 31.227 1.00 97.12 744 ASP A C 1
ATOM 5773 O O . ASP A 1 744 ? -1.174 -2.766 30.945 1.00 97.12 744 ASP A O 1
ATOM 5777 N N . ALA A 1 745 ? -3.022 -1.504 30.997 1.00 96.38 745 ALA A N 1
ATOM 5778 C CA . ALA A 1 745 ? -3.887 -2.481 30.355 1.00 96.38 745 ALA A CA 1
ATOM 5779 C C . ALA A 1 745 ? -3.448 -2.797 28.920 1.00 96.38 745 ALA A C 1
ATOM 5781 O O . ALA A 1 745 ? -3.382 -3.979 28.567 1.00 96.38 745 ALA A O 1
ATOM 5782 N N . ILE A 1 746 ? -3.161 -1.766 28.123 1.00 94.75 746 ILE A N 1
ATOM 5783 C CA . ILE A 1 746 ? -2.722 -1.879 26.727 1.00 94.75 746 ILE A CA 1
ATOM 5784 C C . ILE A 1 746 ? -1.308 -2.459 26.652 1.00 94.75 746 ILE A C 1
ATOM 5786 O O . ILE A 1 746 ? -1.091 -3.404 25.896 1.00 94.75 746 ILE A O 1
ATOM 5790 N N . ASP A 1 747 ? -0.372 -1.988 27.479 1.00 94.31 747 ASP A N 1
ATOM 5791 C CA . ASP A 1 747 ? 0.995 -2.521 27.540 1.00 94.31 747 ASP A CA 1
ATOM 5792 C C . ASP A 1 747 ? 0.989 -4.018 27.879 1.00 94.31 747 ASP A C 1
ATOM 5794 O O . ASP A 1 747 ? 1.642 -4.820 27.217 1.00 94.31 747 ASP A O 1
ATOM 5798 N N . LYS A 1 748 ? 0.165 -4.435 28.845 1.00 95.06 748 LYS A N 1
ATOM 5799 C CA . LYS A 1 748 ? 0.089 -5.839 29.261 1.00 95.06 748 LYS A CA 1
ATOM 5800 C C . LYS A 1 748 ? -0.584 -6.758 28.236 1.00 95.06 748 LYS A C 1
ATOM 5802 O O . LYS A 1 748 ? -0.265 -7.946 28.201 1.00 95.06 748 LYS A O 1
ATOM 5807 N N . ARG A 1 749 ? -1.571 -6.264 27.479 1.00 92.88 749 ARG A N 1
ATOM 5808 C CA . ARG A 1 749 ? -2.476 -7.113 26.673 1.00 92.88 749 ARG A CA 1
ATOM 5809 C C . ARG A 1 749 ? -2.327 -6.949 25.163 1.00 92.88 749 ARG A C 1
ATOM 5811 O O . ARG A 1 749 ? -2.606 -7.905 24.450 1.00 92.88 749 ARG A O 1
ATOM 5818 N N . LEU A 1 750 ? -1.914 -5.778 24.683 1.00 92.62 750 LEU A N 1
ATOM 5819 C CA . LEU A 1 750 ? -1.809 -5.460 23.254 1.00 92.62 750 LEU A CA 1
ATOM 5820 C C . LEU A 1 750 ? -0.366 -5.238 22.784 1.00 92.62 750 LEU A C 1
ATOM 5822 O O . LEU A 1 750 ? -0.116 -5.273 21.581 1.00 92.62 750 LEU A O 1
ATOM 5826 N N . ARG A 1 751 ? 0.604 -5.018 23.678 1.00 91.69 751 ARG A N 1
ATOM 5827 C CA . ARG A 1 751 ? 2.000 -4.842 23.261 1.00 91.69 751 ARG A CA 1
ATOM 5828 C C . ARG A 1 751 ? 2.653 -6.170 22.885 1.00 91.69 751 ARG A C 1
ATOM 5830 O O . ARG A 1 751 ? 2.620 -7.146 23.630 1.00 91.69 751 ARG A O 1
ATOM 5837 N N . MET A 1 752 ? 3.350 -6.164 21.755 1.00 85.62 752 MET A N 1
ATOM 5838 C CA . MET A 1 752 ? 4.220 -7.241 21.298 1.00 85.62 752 MET A CA 1
ATOM 5839 C C . MET A 1 752 ? 5.587 -6.660 20.925 1.00 85.62 752 MET A C 1
ATOM 5841 O O . MET A 1 752 ? 5.761 -6.016 19.888 1.00 85.62 752 MET A O 1
ATOM 5845 N N . GLY A 1 753 ? 6.575 -6.869 21.799 1.00 87.06 753 GLY A N 1
ATOM 5846 C CA . GLY A 1 753 ? 7.922 -6.324 21.625 1.00 87.06 753 GLY A CA 1
ATOM 5847 C C . GLY A 1 753 ? 7.914 -4.786 21.529 1.00 87.06 753 GLY A C 1
ATOM 5848 O O . GLY A 1 753 ? 7.458 -4.126 22.469 1.00 87.06 753 GLY A O 1
ATOM 5849 N N . PRO A 1 754 ? 8.439 -4.191 20.440 1.00 85.94 754 PRO A N 1
ATOM 5850 C CA . PRO A 1 754 ? 8.423 -2.743 20.233 1.00 85.94 754 PRO A CA 1
ATOM 5851 C C . PRO A 1 754 ? 7.114 -2.212 19.617 1.00 85.94 754 PRO A C 1
ATOM 5853 O O . PRO A 1 754 ? 7.015 -1.009 19.402 1.00 85.94 754 PRO A O 1
ATOM 5856 N N . THR A 1 755 ? 6.143 -3.077 19.310 1.00 88.69 755 THR A N 1
ATOM 5857 C CA . THR A 1 755 ? 4.899 -2.728 18.599 1.00 88.69 755 THR A CA 1
ATOM 5858 C C . THR A 1 755 ? 3.652 -2.989 19.441 1.00 88.69 755 THR A C 1
ATOM 5860 O O . THR A 1 755 ? 3.728 -3.703 20.443 1.00 88.69 755 THR A O 1
ATOM 5863 N N . VAL A 1 756 ? 2.505 -2.443 19.029 1.00 90.69 756 VAL A N 1
ATOM 5864 C CA . VAL A 1 756 ? 1.211 -2.603 19.713 1.00 90.69 756 VAL A CA 1
ATOM 5865 C C . VAL A 1 756 ? 0.142 -3.030 18.695 1.00 90.69 756 VAL A C 1
ATOM 5867 O O . VAL A 1 756 ? 0.111 -2.517 17.576 1.00 90.69 756 VAL A O 1
ATOM 5870 N N . PHE A 1 757 ? -0.700 -4.005 19.047 1.00 89.81 757 PHE A N 1
ATOM 5871 C CA . PHE A 1 757 ? -1.895 -4.361 18.264 1.00 89.81 757 PHE A CA 1
ATOM 5872 C C . PHE A 1 757 ? -2.945 -3.254 18.354 1.00 89.81 757 PHE A C 1
ATOM 5874 O O . PHE A 1 757 ? -3.057 -2.623 19.404 1.00 89.81 757 PHE A O 1
ATOM 5881 N N . ARG A 1 758 ? -3.761 -3.053 17.308 1.00 89.75 758 ARG A N 1
ATOM 5882 C CA . ARG A 1 758 ? -4.904 -2.129 17.412 1.00 89.75 758 ARG A CA 1
ATOM 5883 C C . ARG A 1 758 ? -5.849 -2.658 18.476 1.00 89.75 758 ARG A C 1
ATOM 5885 O O . ARG A 1 758 ? -6.171 -1.959 19.426 1.00 89.75 758 ARG A O 1
ATOM 5892 N N . TYR A 1 759 ? -6.214 -3.928 18.346 1.00 90.25 759 TYR A N 1
ATOM 5893 C CA . TYR A 1 759 ? -7.059 -4.677 19.271 1.00 90.25 759 TYR A CA 1
ATOM 5894 C C . TYR A 1 759 ? -6.831 -6.185 19.075 1.00 90.25 759 TYR A C 1
ATOM 5896 O O . TYR A 1 759 ? -6.151 -6.620 18.151 1.00 90.25 759 TYR A O 1
ATOM 5904 N N . LEU A 1 760 ? -7.403 -7.007 19.958 1.00 87.06 760 LEU A N 1
ATOM 5905 C CA . LEU A 1 760 ? -7.442 -8.475 19.805 1.00 87.06 760 LEU A CA 1
ATOM 5906 C C . LEU A 1 760 ? -8.873 -9.021 19.672 1.00 87.06 760 LEU A C 1
ATOM 5908 O O . LEU A 1 760 ? -9.072 -10.233 19.600 1.00 87.06 760 LEU A O 1
ATOM 5912 N N . ALA A 1 761 ? -9.872 -8.138 19.697 1.00 84.56 761 ALA A N 1
ATOM 5913 C CA . ALA A 1 761 ? -11.271 -8.510 19.564 1.00 84.56 761 ALA A CA 1
ATOM 5914 C C . ALA A 1 761 ? -11.623 -8.905 18.123 1.00 84.56 761 ALA A C 1
ATOM 5916 O O . ALA A 1 761 ? -10.996 -8.461 17.167 1.00 84.56 761 ALA A O 1
ATOM 5917 N N . ASP A 1 762 ? -12.666 -9.721 17.976 1.00 82.62 762 ASP A N 1
ATOM 5918 C CA . ASP A 1 762 ? -13.228 -10.055 16.668 1.00 82.62 762 ASP A CA 1
ATOM 5919 C C . ASP A 1 762 ? -13.924 -8.822 16.062 1.00 82.62 762 ASP A C 1
ATOM 5921 O O . ASP A 1 762 ? -14.842 -8.249 16.657 1.00 82.62 762 ASP A O 1
ATOM 5925 N N . ASP A 1 763 ? -13.525 -8.454 14.852 1.00 79.62 763 ASP A N 1
ATOM 5926 C CA . ASP A 1 763 ? -13.988 -7.296 14.083 1.00 79.62 763 ASP A CA 1
ATOM 5927 C C . ASP A 1 763 ? -14.877 -7.671 12.881 1.00 79.62 763 ASP A C 1
ATOM 5929 O O . ASP A 1 763 ? -15.259 -6.812 12.081 1.00 79.62 763 ASP A O 1
ATOM 5933 N N . GLY A 1 764 ? -15.251 -8.949 12.768 1.00 76.94 764 GLY A N 1
ATOM 5934 C CA . GLY A 1 764 ? -16.103 -9.468 11.699 1.00 76.94 764 GLY A CA 1
ATOM 5935 C C . GLY A 1 764 ? -15.335 -9.881 10.448 1.00 76.94 764 GLY A C 1
ATOM 5936 O O . GLY A 1 764 ? -15.957 -10.176 9.427 1.00 76.94 764 GLY A O 1
ATOM 5937 N N . LEU A 1 765 ? -14.004 -9.912 10.508 1.00 77.12 765 LEU A N 1
ATOM 5938 C CA . LEU A 1 765 ? -13.140 -10.346 9.422 1.00 77.12 765 LEU A CA 1
ATOM 5939 C C . LEU A 1 765 ? -12.197 -11.469 9.897 1.00 77.12 765 LEU A C 1
ATOM 5941 O O . LEU A 1 765 ? -11.560 -11.351 10.942 1.00 77.12 765 LEU A O 1
ATOM 5945 N N . PRO A 1 766 ? -12.053 -12.564 9.128 1.00 67.81 766 PRO A N 1
ATOM 5946 C CA . PRO A 1 766 ? -11.123 -13.633 9.466 1.00 67.81 766 PRO A CA 1
ATOM 5947 C C . PRO A 1 766 ? -9.663 -13.184 9.322 1.00 67.81 766 PRO A C 1
ATOM 5949 O O . PRO A 1 766 ? -9.326 -12.275 8.557 1.00 67.81 766 PRO A O 1
ATOM 5952 N N . GLY A 1 767 ? -8.778 -13.897 10.016 1.00 65.00 767 GLY A N 1
ATOM 5953 C CA . GLY A 1 767 ? -7.335 -13.681 9.979 1.00 65.00 767 GLY A CA 1
ATOM 5954 C C . GLY A 1 767 ? -6.778 -13.166 11.301 1.00 65.00 767 GLY A C 1
ATOM 5955 O O . GLY A 1 767 ? -7.477 -13.084 12.308 1.00 65.00 767 GLY A O 1
ATOM 5956 N N . ARG A 1 768 ? -5.478 -12.871 11.298 1.00 66.06 768 ARG A N 1
ATOM 5957 C CA . ARG A 1 768 ? -4.772 -12.260 12.425 1.00 66.06 768 ARG A CA 1
ATOM 5958 C C . ARG A 1 768 ? -4.304 -10.876 12.015 1.00 66.06 768 ARG A C 1
ATOM 5960 O O . ARG A 1 768 ? -3.911 -10.670 10.870 1.00 66.06 768 ARG A O 1
ATOM 5967 N N . GLU A 1 769 ? -4.328 -9.964 12.965 1.00 68.31 769 GLU A N 1
ATOM 5968 C CA . GLU A 1 769 ? -3.726 -8.646 12.832 1.00 68.31 769 GLU A CA 1
ATOM 5969 C C . GLU A 1 769 ? -2.218 -8.706 13.132 1.00 68.31 769 GLU A C 1
ATOM 5971 O O . GLU A 1 769 ? -1.738 -9.678 13.722 1.00 68.31 769 GLU A O 1
ATOM 5976 N N . GLY A 1 770 ? -1.462 -7.687 12.717 1.00 69.31 770 GLY A N 1
ATOM 5977 C CA . GLY A 1 770 ? -0.069 -7.470 13.115 1.00 69.31 770 GLY A CA 1
ATOM 5978 C C . GLY A 1 770 ? 0.065 -6.241 14.019 1.00 69.31 770 GLY A C 1
ATOM 5979 O O . GLY A 1 770 ? -0.675 -5.274 13.859 1.00 69.31 770 GLY A O 1
ATOM 5980 N N . GLY A 1 771 ? 1.010 -6.259 14.961 1.00 74.62 771 GLY A N 1
ATOM 5981 C CA . GLY A 1 771 ? 1.342 -5.069 15.753 1.00 74.62 771 GLY A CA 1
ATOM 5982 C C . GLY A 1 771 ? 2.110 -4.029 14.928 1.00 74.62 771 GLY A C 1
ATOM 5983 O O . GLY A 1 771 ? 2.940 -4.392 14.094 1.00 74.62 771 GLY A O 1
ATOM 5984 N N . PHE A 1 772 ? 1.875 -2.734 15.170 1.00 75.69 772 PHE A N 1
ATOM 5985 C CA . PHE A 1 772 ? 2.612 -1.637 14.520 1.00 75.69 772 PHE A CA 1
ATOM 5986 C C . PHE A 1 772 ? 2.804 -0.417 15.444 1.00 75.69 772 PHE A C 1
ATOM 5988 O O . PHE A 1 772 ? 2.407 -0.439 16.605 1.00 75.69 772 PHE A O 1
ATOM 5995 N N . PHE A 1 773 ? 3.507 0.618 14.960 1.00 62.28 773 PHE A N 1
ATOM 5996 C CA . PHE A 1 773 ? 3.984 1.765 15.761 1.00 62.28 773 PHE A CA 1
ATOM 5997 C C . PHE A 1 773 ? 3.015 2.956 15.878 1.00 62.28 773 PHE A C 1
ATOM 5999 O O . PHE A 1 773 ? 3.298 3.872 16.640 1.00 62.28 773 PHE A O 1
ATOM 6006 N N . ILE A 1 774 ? 1.947 3.005 15.076 1.00 53.72 774 ILE A N 1
ATOM 6007 C CA . ILE A 1 774 ? 0.987 4.131 15.069 1.00 53.72 774 ILE A CA 1
ATOM 6008 C C . ILE A 1 774 ? -0.052 4.010 16.202 1.00 53.72 774 ILE A C 1
ATOM 6010 O O . ILE A 1 774 ? -0.696 5.007 16.519 1.00 53.72 774 ILE A O 1
ATOM 6014 N N . CYS A 1 775 ? -0.188 2.817 16.790 1.00 36.44 775 CYS A N 1
ATOM 6015 C CA . CYS A 1 775 ? -1.058 2.517 17.927 1.00 36.44 775 CYS A CA 1
ATOM 6016 C C . CYS A 1 775 ? -0.580 3.154 19.235 1.00 36.44 775 CYS A C 1
ATOM 6018 O O . CYS A 1 775 ? 0.631 3.031 19.541 1.00 36.44 775 CYS A O 1
#

pLDDT: mean 90.45, std 9.32, range [36.44, 98.81]

Radius of gyration: 35.27 Å; chains: 1; bounding box: 56×122×72 Å

Sequence (775 aa):
MEDDLDQALEAIARVPILLVATDYDGTLSPIVDNPEEAKPVRESIIALRALSTLSGTHCAVISGRSLSDLANLSSLDGQIMLVGSHGSEFDQDFVRTLTDEQVLLRQRVLDEMHRIAAQDERFHIETKPASIAFHYRNVANEKAEKAVNELLTGAATWDNVRVKSGKKVIELAVVHTSKGDCIDALRHRVGATAVVYFGDDITDEDAFVRLHGPDVSVKVGTGESAATFRIHDPTEVARRLARLASAREAFLAGADAIPIERHALLSDGRVMALVSPGAKISWMCAPRVDGPALFSELLGGPAAGHFTIEPSQPDNNPQQQYDGTSLVLKTTWPRLTVTDFLDCSAGKPTQRAGRTDLIRQIEGRGEVRITFAPRLDFGRLPTRLVIRDGGLEIDDTIDPIVLRAPGVEWELLDEGSHQTAIGKVTLRGEPLRLELRYGTGSLREQQTLPPQERYRRTKLYWESWADRLVLPKREGPLVRRSALVLKGLCYGPTGGIVAAATTSLPEHLGGIRNWDYRYCWLRDAAMSASALVKLGSFSEAMAFLDWMLAVVDRAAAPERLMPLYTVTGHEVGAEAEIAELAGYAGSRPVRVGNAARGQVQLDVFGPIAELVWQLLLAEAPVSSEHWRLVEAMVGAVEARWHEPDHGIWEIRKPRRHHVHSKVMCWLAVDRGIQISERFLDRKKPAWEQLRQTIAEDILEKAWHEDSNAYTAAYGANDLDAASLMIGLMGLVDCTDSRFMATIDAIDKRLRMGPTVFRYLADDGLPGREGGFFIC